Protein AF-A0A3L8PR09-F1 (afdb_monomer)

Foldseek 3Di:
DDDDDDDDDDDDDDDDDDDDDPPPPPPPPPDPCLPQDQDAPDDPDQPDDLVLLQVLWFPDLLQALCSPDAFLAAEEAEEEEDDPVLPPPDPPAADWDTDDPVSVVLLVVQVVLLLQLFRYHYHYDDSNDQRHQEYEIEGQDDFAWDTHDSDDVRNNDYIYGYDYPPPQPFDDDPPPPPDDDDDDPDDDDYCVAPVQSNLLSSQQNVSRRRRTAAQADPVGHSSVLCQAQQAASVHPHHHDDPDDRGHDNHGHNSSSSNNCRSHNGHPPQPDAEEEEAEDEQEADAADEDDHAHYAYEDEHAHYDGEWEEAQEAFDFIQGFYYQDPDADPVRRTPRNGYRRYTYHNNHHYAEYAAYAEAYEAHAYAEAHEYAHAHYQYEYEHQAYQYEAEPHDDAYEYEDAAACVQWAWADDEQFWIWIAGVDDRRGIYIYGNHQWYHYPVGIFGAKHFPWEAEEEEAFDKDKTARPIDGDPPADKFKAKDWDDKDDWDWDPRRDRIIITTHHADPAKIKTKMKMWMDSPRHTHMDIYIYIYGHDDFDWKDKDDWEAAEEEAQDKDKTFIDIDGPVRADKWKAKDWDDWDDWDWDQRRHRMIMTTHHADPAWTKIKMKMWIGSPPHIDMDIYIYIYGYDDADWKDKDDWEAAEEEAQAKDKTFIDIDGPVRFDKWKAKDWDDWDDFDWDQRGHRMIMTGGHADPAWIKTKMKMWMGSPPDIDMDMYIYTYGHDDDDDDDDDDDDDDDDDDDDDDDDDDDDDDYDDDDDDDDDDDD

Solvent-accessible surface area (backbone atoms only — not comparable to full-atom values): 44054 Å² total; per-residue (Å²): 134,90,83,89,86,86,83,89,90,88,82,91,79,90,82,91,86,89,81,91,74,88,77,78,78,73,81,75,74,76,68,76,85,74,84,70,70,52,62,80,85,66,70,97,64,79,91,71,56,72,66,58,49,40,68,43,30,39,78,46,90,32,29,19,88,57,45,88,55,64,73,37,42,65,43,78,46,30,29,27,58,49,40,90,84,40,70,74,73,65,89,86,73,72,76,66,56,63,77,49,71,72,55,50,52,52,50,52,53,52,53,48,54,48,25,52,50,14,23,46,44,80,40,86,50,65,52,75,48,99,68,48,46,34,38,40,44,37,33,83,51,82,69,43,43,41,64,29,30,58,47,84,82,49,62,79,54,70,33,47,40,36,38,19,50,73,82,48,56,62,74,81,76,89,75,68,91,77,66,84,91,78,89,78,95,65,101,72,74,40,73,93,77,52,54,29,57,36,37,25,50,52,51,25,39,46,40,30,38,60,23,38,47,51,53,56,58,100,90,46,49,89,56,52,94,58,57,13,44,76,35,23,54,56,43,86,44,75,62,97,68,90,79,88,89,82,52,44,71,63,85,20,63,52,46,37,55,48,44,20,52,54,21,11,67,36,81,55,76,38,60,81,52,65,44,78,50,75,53,44,44,77,51,82,71,74,49,76,47,65,39,57,39,58,68,25,31,44,33,23,67,79,19,69,53,33,32,32,46,37,42,30,53,52,28,58,14,19,55,46,31,28,82,46,88,53,54,47,100,87,67,47,68,56,47,62,48,57,62,32,31,30,34,29,78,76,25,56,54,38,28,38,34,32,20,53,21,50,24,35,44,33,40,42,76,47,56,18,49,38,36,30,43,23,28,50,15,35,39,28,46,70,12,27,52,19,39,41,33,23,58,45,75,62,9,32,40,49,44,88,55,46,62,91,50,48,47,63,45,57,71,44,64,56,33,33,40,44,28,50,77,72,80,69,43,41,49,26,42,35,28,47,51,42,28,46,34,29,67,76,48,72,51,53,50,64,43,77,54,55,69,66,44,83,46,44,31,66,37,78,46,75,50,46,35,71,53,54,63,81,78,76,65,75,67,48,32,41,56,42,80,78,44,59,78,90,71,75,64,42,55,31,68,39,62,60,22,35,36,63,38,66,84,39,96,50,75,45,59,30,31,37,36,39,37,41,26,68,82,66,47,53,29,39,51,78,38,45,38,40,35,34,40,63,81,85,57,67,42,46,69,61,90,53,78,67,46,78,44,50,38,65,35,82,46,75,53,66,65,55,71,53,47,81,82,67,54,68,75,46,35,41,54,44,79,78,44,56,83,88,66,71,71,43,49,35,67,38,58,50,30,33,37,56,42,62,86,46,94,50,79,41,61,31,33,33,36,39,38,39,27,48,83,85,47,67,39,73,52,68,36,44,39,38,35,29,40,74,84,84,57,66,40,49,70,61,91,54,80,66,46,72,47,52,40,72,34,81,47,74,54,63,63,56,69,54,46,82,81,67,52,69,74,46,36,42,54,44,80,77,40,56,80,89,65,73,72,45,46,41,66,41,59,47,32,34,35,60,37,60,85,46,101,49,73,42,59,31,30,36,36,38,37,40,25,43,85,86,45,67,41,72,52,72,36,43,39,38,35,35,54,80,87,89,86,88,84,88,90,84,85,83,89,83,86,89,88,83,88,86,83,91,86,89,88,87,80,92,78,91,86,88,90,84,89,84,88,84,89,80,90,82,84,135

Sequence (764 aa):
MSKTVKIFSKFTSSTFFFCLFFSTYALSSELEDNNTSTKHIYPANETYTEQIILDTLINTNNARWNYDAPLGTAVTINFSFATAESGYLNPILYEHREYKNYEKDAVRKVLQSISESADITFNEVNSTSSNVDMMFTIGIDEDLADAPPSNSTEASEIRYVKLDGESTLAYFNPERDVLPYQKITASNIDYKHDYATAKKTLLHVMGLALGLKHPFSSDGRPLGNFSTEYFTVLEFVTGAGPNKPFKATNLRKMDIIALQHLYGKSKLISNAGDTIYTFDDNYDFHQLLIDSNGNDTISLETAKRKNIIDLRPSAFSSIATNLSRDFDDDRRYLGRHYNNFIMHPDSEVENAIGGSNDDELIGNKLENELAGGKGNDKLRGFGGNDTLDGGQGTDTAVYDGVLANYIIVSEGETTFEVAAKSGSEGVDTLHNIEKVQFSDKTVHNPVIGAEDQDVISGATVTLDAKGTDGDDDNLVIVWLQIGGLEVELQNANTAIATFVAPDVSQEQELTFRVGVSDGLFLPAKTIKVTITPKPNTKPVLEDIADVSVIEKSSVSLTANASDADGDAITYSWAQTDGTSVSLSGADTKTVSFTSPDVATDTRLTFKVTASDGKDSVEKTVIVTVTPKPNTKPVLEDIANESVNENTSVSLTANANDADGDPITYSWTQTGGTNVSLSGTDTKTVSFTAPDVAADTTLTFKVSASDGKDSVEKVVTVTIKNIAPTAGNPDDKDNSDKSSGGGSMGWIFTLPLLALALGRRKRLH

Organism: NCBI:txid2338552

InterPro domains:
  IPR001343 RTX calcium-binding nonapeptide repeat [PF00353] (367-396)
  IPR007110 Immunoglobulin-like domain [PS50835] (629-718)
  IPR011049 Serralysin-like metalloprotease, C-terminal [G3DSA:2.150.10.10] (246-416)
  IPR011049 Serralysin-like metalloprotease, C-terminal [SSF51120] (264-455)
  IPR013783 Immunoglobulin-like fold [G3DSA:2.60.40.10] (440-533)
  IPR018511 Hemolysin-type calcium-binding conserved site [PS00330] (377-395)
  IPR020008 GlyGly-CTERM domain [TIGR03501] (740-762)
  IPR022409 PKD/Chitinase domain [SM00089] (445-534)
  IPR022409 PKD/Chitinase domain [SM00089] (544-628)
  IPR022409 PKD/Chitinase domain [SM00089] (634-722)
  IPR024079 Metallopeptidase, catalytic domain superfamily [G3DSA:3.40.390.10] (62-214)

Radius of gyration: 65.92 Å; Cα contacts (8 Å, |Δi|>4): 1702; chains: 1; bounding box: 125×68×213 Å

Secondary structure (DSSP, 8-state):
-----------------------------------------S-SS----HHHHHHHHBS-TT-STTTTSPTT--EEEEEEE--GGGS---TTSS--BPPPHHHHHHHHHHHHHHHHHBSEEEEE--TT-TT--EEEEEESS--EEPPPPSSTTGGGSPEEEEEETTTTSPPP-TTTTSS------S----TTT-HHHHHHHHHHHHHHHTTB--S-BTTB-TTGGG-STTT-TT-----SSS------SS--HHHHHHHHHHH-B-------S--EEE--TT----EEE---SS--EEE-TT--S--EEE-STT-EEB------S-B-TT--BS----S-EEE-TT----EEE--SS--EEE--SS--EEEEEEES-EEE--SSS-EEEEEEES-EEE-SS-GGGEEEEE-SSSEEEEEESSSS--EEEEES-SEEE-SS-EEEPPB-----EEEETT-EEEEE---B-SS----EEEEEEEESS----BTTTSSEEEEEPPP-SS-EEEEEEEEEESSS---EEEEEEEEEPPPP---EE-----EEEETT-EEEEE--EE-SS----EEEEEEEESS----BSTTSSEEEEEPPP-SS-EEEEEEEEEE-SS-EEEEEEEEEEEPPPP---EE-----EEEETT-EEEEE--EE-SS-PPPEEEEEEEESS----B-TTSSEEEEEPPP-SS-EEEEEEEEEE-SS-EEEEEEEEEEEP-PPP---------------------------------------

Mean predicted aligned error: 18.12 Å

pLDDT: mean 79.77, std 21.1, range [25.02, 98.69]

Nearest PDB structures (foldseek):
  1ya5-assembly1_B  TM=6.022E-01  e=3.608E-08  Homo sapiens
  3b43-assembly1_A  TM=3.568E-01  e=8.478E-12  Oryctolagus cuniculus
  2rjm-assembly1_A  TM=2.528E-01  e=2.797E-11  Oryctolagus cuniculus
  2rik-assembly1_A  TM=2.481E-01  e=1.101E-10  Oryctolagus cuniculus
  3v6b-assembly1_R-2  TM=3.929E-01  e=5.294E-04  Homo sapiens

Structure (mmCIF, N/CA/C/O backbone):
data_AF-A0A3L8PR09-F1
#
_entry.id   AF-A0A3L8PR09-F1
#
loop_
_atom_site.group_PDB
_atom_site.id
_atom_site.type_symbol
_atom_site.label_atom_id
_atom_site.label_alt_id
_atom_site.label_comp_id
_atom_site.label_asym_id
_atom_site.label_entity_id
_atom_site.label_seq_id
_atom_site.pdbx_PDB_ins_code
_atom_site.Cartn_x
_atom_site.Cartn_y
_atom_site.Cartn_z
_atom_site.occupancy
_atom_site.B_iso_or_equiv
_atom_site.auth_seq_id
_atom_site.auth_comp_id
_atom_site.auth_asym_id
_atom_site.auth_atom_id
_atom_site.pdbx_PDB_model_num
ATOM 1 N N . MET A 1 1 ? -53.352 -3.687 -29.907 1.00 34.28 1 MET A N 1
ATOM 2 C CA . MET A 1 1 ? -54.009 -4.718 -29.065 1.00 34.28 1 MET A CA 1
ATOM 3 C C . MET A 1 1 ? -53.256 -4.709 -27.732 1.00 34.28 1 MET A C 1
ATOM 5 O O . MET A 1 1 ? -52.048 -4.836 -27.786 1.00 34.28 1 MET A O 1
ATOM 9 N N . SER A 1 2 ? -53.815 -4.166 -26.636 1.00 32.41 2 SER A N 1
ATOM 10 C CA . SER A 1 2 ? -54.681 -4.848 -25.634 1.00 32.41 2 SER A CA 1
ATOM 11 C C . SER A 1 2 ? -53.886 -5.911 -24.846 1.00 32.41 2 SER A C 1
ATOM 13 O O . SER A 1 2 ? -53.351 -6.797 -25.498 1.00 32.41 2 SER A O 1
ATOM 15 N N . LYS A 1 3 ? -53.729 -5.922 -23.506 1.00 31.44 3 LYS A N 1
ATOM 16 C CA . LYS A 1 3 ? -54.369 -5.264 -22.321 1.00 31.44 3 LYS A CA 1
ATOM 17 C C . LYS A 1 3 ? -53.238 -4.933 -21.303 1.00 31.44 3 LYS A C 1
ATOM 19 O O . LYS A 1 3 ? -52.212 -5.589 -21.377 1.00 31.44 3 LYS A O 1
ATOM 24 N N . THR A 1 4 ? -53.227 -3.957 -20.386 1.00 38.19 4 THR A N 1
ATOM 25 C CA . THR A 1 4 ? -54.195 -3.411 -19.401 1.00 38.19 4 THR A CA 1
ATOM 26 C C . THR A 1 4 ? -54.565 -4.337 -18.227 1.00 38.19 4 THR A C 1
ATOM 28 O O . THR A 1 4 ? -55.517 -5.102 -18.336 1.00 38.19 4 THR A O 1
ATOM 31 N N . VAL A 1 5 ? -53.916 -4.136 -17.068 1.00 30.23 5 VAL A N 1
ATOM 32 C CA . VAL A 1 5 ? -54.490 -4.267 -15.704 1.00 30.23 5 VAL A CA 1
ATOM 33 C C . VAL A 1 5 ? -53.986 -3.073 -14.865 1.00 30.23 5 VAL A C 1
ATOM 35 O O . VAL A 1 5 ? -52.995 -2.441 -15.227 1.00 30.23 5 VAL A O 1
ATOM 38 N N . LYS A 1 6 ? -54.736 -2.669 -13.833 1.00 33.16 6 LYS A N 1
ATOM 39 C CA . LYS A 1 6 ? -54.672 -1.362 -13.149 1.00 33.16 6 LYS A CA 1
ATOM 40 C C . LYS A 1 6 ? -55.235 -1.515 -11.720 1.00 33.16 6 LYS A C 1
ATOM 42 O O . LYS A 1 6 ? -56.087 -2.383 -11.565 1.00 33.16 6 LYS A O 1
ATOM 47 N N . ILE A 1 7 ? -54.888 -0.595 -10.794 1.00 31.75 7 ILE A N 1
ATOM 48 C CA . ILE A 1 7 ? -55.670 -0.080 -9.618 1.00 31.75 7 ILE A CA 1
ATOM 49 C C . ILE A 1 7 ? -54.988 -0.192 -8.221 1.00 31.75 7 ILE A C 1
ATOM 51 O O . ILE A 1 7 ? -54.805 -1.289 -7.722 1.00 31.75 7 ILE A O 1
ATOM 55 N N . PHE A 1 8 ? -54.690 0.991 -7.632 1.00 28.48 8 PHE A N 1
ATOM 56 C CA . PHE A 1 8 ? -54.888 1.522 -6.245 1.00 28.48 8 PHE A CA 1
ATOM 57 C C . PHE A 1 8 ? -54.831 0.595 -4.993 1.00 28.48 8 PHE A C 1
ATOM 59 O O . PHE A 1 8 ? -55.288 -0.535 -5.041 1.00 28.48 8 PHE A O 1
ATOM 66 N N . SER A 1 9 ? -54.392 1.059 -3.803 1.00 25.23 9 SER A N 1
ATOM 67 C CA . SER A 1 9 ? -54.895 2.263 -3.087 1.00 25.23 9 SER A CA 1
ATOM 68 C C . SER A 1 9 ? -53.952 2.948 -2.058 1.00 25.23 9 SER A C 1
ATOM 70 O O . SER A 1 9 ? -52.895 2.443 -1.705 1.00 25.23 9 SER A O 1
ATOM 72 N N . LYS A 1 10 ? -54.359 4.157 -1.617 1.00 29.36 10 LYS A N 1
ATOM 73 C CA . LYS A 1 10 ? -53.705 5.081 -0.651 1.00 29.36 10 LYS A CA 1
ATOM 74 C C . LYS A 1 10 ? -54.213 4.895 0.799 1.00 29.36 10 LYS A C 1
ATOM 76 O O . LYS A 1 10 ? -55.331 4.415 0.943 1.00 29.36 10 LYS A O 1
ATOM 81 N N . PHE A 1 11 ? -53.490 5.433 1.804 1.00 26.30 11 PHE A N 1
ATOM 82 C CA . PHE A 1 11 ? -53.854 6.564 2.727 1.00 26.30 11 PHE A CA 1
ATOM 83 C C . PHE A 1 11 ? -52.954 6.544 4.012 1.00 26.30 11 PHE A C 1
ATOM 85 O O . PHE A 1 11 ? -52.878 5.508 4.653 1.00 26.30 11 PHE A O 1
ATOM 92 N N . THR A 1 12 ? -52.078 7.549 4.260 1.00 28.00 12 THR A N 1
ATOM 93 C CA . THR A 1 12 ? -52.113 8.620 5.329 1.00 28.00 12 THR A CA 1
ATOM 94 C C . THR A 1 12 ? -52.068 8.145 6.806 1.00 28.00 12 THR A C 1
ATOM 96 O O . THR A 1 12 ? -52.727 7.163 7.108 1.00 28.00 12 THR A O 1
ATOM 99 N N . SER A 1 13 ? -51.411 8.766 7.808 1.00 25.78 13 SER A N 1
ATOM 100 C CA . SER A 1 13 ? -50.962 10.162 8.091 1.00 25.78 13 SER A CA 1
ATOM 101 C C . SER A 1 13 ? -49.710 10.164 9.020 1.00 25.78 13 SER A C 1
ATOM 103 O O . SER A 1 13 ? -49.541 9.211 9.766 1.00 25.78 13 SER A O 1
ATOM 105 N N . SER A 1 14 ? -48.753 11.112 8.937 1.00 26.48 14 SER A N 1
ATOM 106 C CA . SER A 1 14 ? -48.578 12.329 9.797 1.00 26.48 14 SER A CA 1
ATOM 107 C C . SER A 1 14 ? -48.584 12.066 11.333 1.00 26.48 14 SER A C 1
ATOM 109 O O . SER A 1 14 ? -49.523 11.445 11.810 1.00 26.48 14 SER A O 1
ATOM 111 N N . THR A 1 15 ? -47.674 12.560 12.203 1.00 29.20 15 THR A N 1
ATOM 112 C CA . THR A 1 15 ? -47.012 13.894 12.247 1.00 29.20 15 THR A CA 1
ATOM 113 C C . THR A 1 15 ? -45.824 13.952 13.259 1.00 29.20 15 THR A C 1
ATOM 115 O O . THR A 1 15 ? -45.972 13.430 14.354 1.00 29.20 15 THR A O 1
ATOM 118 N N . PHE A 1 16 ? -44.731 14.675 12.934 1.00 25.91 16 PHE A N 1
ATOM 119 C CA . PHE A 1 16 ? -43.727 15.355 13.814 1.00 25.91 16 PHE A CA 1
ATOM 120 C C . PHE A 1 16 ? -42.958 14.621 14.953 1.00 25.91 16 PHE A C 1
ATOM 122 O O . PHE A 1 16 ? -43.516 14.356 16.011 1.00 25.91 16 PHE A O 1
ATOM 129 N N . PHE A 1 17 ? -41.614 14.640 14.871 1.00 26.28 17 PHE A N 1
ATOM 130 C CA . PHE A 1 17 ? -40.805 15.582 15.679 1.00 26.28 17 PHE A CA 1
ATOM 131 C C . PHE A 1 17 ? -39.485 15.964 14.972 1.00 26.28 17 PHE A C 1
ATOM 133 O O . PHE A 1 17 ? -39.091 15.331 13.996 1.00 26.28 17 PHE A O 1
ATOM 140 N N . PHE A 1 18 ? -38.859 17.058 15.413 1.00 25.02 18 PHE A N 1
ATOM 141 C CA . PHE A 1 18 ? -37.796 17.794 14.712 1.00 25.02 18 PHE A CA 1
ATOM 142 C C . PHE A 1 18 ? -36.404 17.464 15.285 1.00 25.02 18 PHE A C 1
ATOM 144 O O . PHE A 1 18 ? -36.235 17.532 16.499 1.00 25.02 18 PHE A O 1
ATOM 151 N N . CYS A 1 19 ? -35.400 17.222 14.436 1.00 27.52 19 CYS A N 1
ATOM 152 C CA . CYS A 1 19 ? -33.981 17.364 14.793 1.00 27.52 19 CYS A CA 1
ATOM 153 C C . CYS A 1 19 ? -33.182 17.845 13.573 1.00 27.52 19 CYS A C 1
ATOM 155 O O . CYS A 1 19 ? -33.421 17.394 12.453 1.00 27.52 19 CYS A O 1
ATOM 157 N N . LEU A 1 20 ? -32.280 18.808 13.779 1.00 28.48 20 LEU A N 1
ATOM 158 C CA . LEU A 1 20 ? -31.546 19.471 12.701 1.00 28.48 20 LEU A CA 1
ATOM 159 C C . LEU A 1 20 ? -30.432 18.572 12.153 1.00 28.48 20 LEU A C 1
ATOM 161 O O . LEU A 1 20 ? -29.545 18.178 12.903 1.00 28.48 20 LEU A O 1
ATOM 165 N N . PHE A 1 21 ? -30.392 18.406 10.832 1.00 27.28 21 PHE A N 1
ATOM 166 C CA . PHE A 1 21 ? -29.145 18.173 10.106 1.00 27.28 21 PHE A CA 1
ATOM 167 C C . PHE A 1 21 ? -28.883 19.362 9.183 1.00 27.28 21 PHE A C 1
ATOM 169 O O . PHE A 1 21 ? -29.687 19.674 8.304 1.00 27.28 21 PHE A O 1
ATOM 176 N N . PHE A 1 22 ? -27.745 20.029 9.381 1.00 26.23 22 PHE A N 1
ATOM 177 C CA . PHE A 1 22 ? -27.199 20.953 8.393 1.00 26.23 22 PHE A CA 1
ATOM 178 C C . PHE A 1 22 ? -26.666 20.127 7.218 1.00 26.23 22 PHE A C 1
ATOM 180 O O . PHE A 1 22 ? -25.533 19.655 7.256 1.00 26.23 22 PHE A O 1
ATOM 187 N N . SER A 1 23 ? -27.459 19.963 6.157 1.00 28.91 23 SER A N 1
ATOM 188 C CA . SER A 1 23 ? -26.914 19.525 4.873 1.00 28.91 23 SER A CA 1
ATOM 189 C C . SER A 1 23 ? -26.156 20.697 4.252 1.00 28.91 23 SER A C 1
ATOM 191 O O . SER A 1 23 ? -26.749 21.554 3.586 1.00 28.91 23 SER A O 1
ATOM 193 N N . THR A 1 24 ? -24.843 20.752 4.458 1.00 30.31 24 THR A N 1
ATOM 194 C CA . THR A 1 24 ? -23.972 21.517 3.567 1.00 30.31 24 THR A CA 1
ATOM 195 C C . THR A 1 24 ? -24.058 20.875 2.188 1.00 30.31 24 THR A C 1
ATOM 197 O O . THR A 1 24 ? -23.381 19.885 1.918 1.00 30.31 24 THR A O 1
ATOM 200 N N . TYR A 1 25 ? -24.898 21.435 1.315 1.00 26.55 25 TYR A N 1
ATOM 201 C CA . TYR A 1 25 ? -24.784 21.207 -0.120 1.00 26.55 25 TYR A CA 1
ATOM 202 C C . TYR A 1 25 ? -23.449 21.801 -0.567 1.00 26.55 25 TYR A C 1
ATOM 204 O O . TYR A 1 25 ? -23.364 22.963 -0.968 1.00 26.55 25 TYR A O 1
ATOM 212 N N . ALA A 1 26 ? -22.394 20.994 -0.472 1.00 28.97 26 ALA A N 1
ATOM 213 C CA . ALA A 1 26 ? -21.232 21.180 -1.307 1.00 28.97 26 ALA A CA 1
ATOM 214 C C . ALA A 1 26 ? -21.726 21.020 -2.746 1.00 28.97 26 ALA A C 1
ATOM 216 O O . ALA A 1 26 ? -22.048 19.919 -3.191 1.00 28.97 26 ALA A O 1
ATOM 217 N N . LEU A 1 27 ? -21.824 22.141 -3.460 1.00 29.14 27 LEU A N 1
ATOM 218 C CA . LEU A 1 27 ? -21.799 22.134 -4.913 1.00 29.14 27 LEU A CA 1
ATOM 219 C C . LEU A 1 27 ? -20.415 21.623 -5.316 1.00 29.14 27 LEU A C 1
ATOM 221 O O . LEU A 1 27 ? -19.505 22.407 -5.577 1.00 29.14 27 LEU A O 1
ATOM 225 N N . SER A 1 28 ? -20.268 20.297 -5.332 1.00 32.53 28 SER A N 1
ATOM 226 C CA . SER A 1 28 ? -19.287 19.656 -6.187 1.00 32.53 28 SER A CA 1
ATOM 227 C C . SER A 1 28 ? -19.684 20.024 -7.608 1.00 32.53 28 SER A C 1
ATOM 229 O O . SER A 1 28 ? -20.616 19.461 -8.182 1.00 32.53 28 SER A O 1
ATOM 231 N N . SER A 1 29 ? -19.026 21.041 -8.154 1.00 33.09 29 SER A N 1
ATOM 232 C CA . SER A 1 29 ? -18.864 21.104 -9.592 1.00 33.09 29 SER A CA 1
ATOM 233 C C . SER A 1 29 ? -17.944 19.946 -9.954 1.00 33.09 29 SER A C 1
ATOM 235 O O . SER A 1 29 ? -16.722 20.110 -9.939 1.00 33.09 29 SER A O 1
ATOM 237 N N . GLU A 1 30 ? -18.533 18.787 -10.248 1.00 38.16 30 GLU A N 1
ATOM 238 C CA . GLU A 1 30 ? -17.885 17.807 -11.111 1.00 38.16 30 GLU A CA 1
ATOM 239 C C . GLU A 1 30 ? -17.542 18.554 -12.401 1.00 38.16 30 GLU A C 1
ATOM 241 O O . GLU A 1 30 ? -18.402 18.859 -13.230 1.00 38.16 30 GLU A O 1
ATOM 246 N N . LEU A 1 31 ? -16.277 18.961 -12.504 1.00 33.03 31 LEU A N 1
ATOM 247 C CA . LEU A 1 31 ? -15.694 19.324 -13.779 1.00 33.03 31 LEU A CA 1
ATOM 248 C C . LEU A 1 31 ? -15.772 18.066 -14.633 1.00 33.03 31 LEU A C 1
ATOM 250 O O . LEU A 1 31 ? -15.346 17.003 -14.184 1.00 33.03 31 LEU A O 1
ATOM 254 N N . GLU A 1 32 ? -16.345 18.201 -15.829 1.00 35.09 32 GLU A N 1
ATOM 255 C CA . GLU A 1 32 ? -16.436 17.108 -16.792 1.00 35.09 32 GLU A CA 1
ATOM 256 C C . GLU A 1 32 ? -15.073 16.421 -16.935 1.00 35.09 32 GLU A C 1
ATOM 258 O O . GLU A 1 32 ? -14.035 17.089 -16.965 1.00 35.09 32 GLU A O 1
ATOM 263 N N . ASP A 1 33 ? -15.113 15.089 -16.996 1.00 40.31 33 ASP A N 1
ATOM 264 C CA . ASP A 1 33 ? -13.960 14.195 -17.078 1.00 40.31 33 ASP A CA 1
ATOM 265 C C . ASP A 1 33 ? -13.036 14.590 -18.243 1.00 40.31 33 ASP A C 1
ATOM 267 O O . ASP A 1 33 ? -13.217 14.210 -19.406 1.00 40.31 33 ASP A O 1
ATOM 271 N N . ASN A 1 34 ? -12.038 15.412 -17.915 1.00 40.59 34 ASN A N 1
ATOM 272 C CA . ASN A 1 34 ? -10.958 15.799 -18.804 1.00 40.59 34 ASN A CA 1
ATOM 273 C C . ASN A 1 34 ? -10.047 14.588 -18.965 1.00 40.59 34 ASN A C 1
ATOM 275 O O . ASN A 1 34 ? -8.999 14.550 -18.336 1.00 40.59 34 ASN A O 1
ATOM 279 N N . ASN A 1 35 ? -10.455 13.620 -19.788 1.00 46.06 35 ASN A N 1
ATOM 280 C CA . ASN A 1 35 ? -9.783 12.336 -19.973 1.00 46.06 35 ASN A CA 1
ATOM 281 C C . ASN A 1 35 ? -8.253 12.494 -20.147 1.00 46.06 35 ASN A C 1
ATOM 283 O O . ASN A 1 35 ? -7.736 12.772 -21.238 1.00 46.06 35 ASN A O 1
ATOM 287 N N . THR A 1 36 ? -7.550 12.320 -19.026 1.00 44.91 36 THR A N 1
ATOM 288 C CA . THR A 1 36 ? -6.105 12.492 -18.825 1.00 44.91 36 THR A CA 1
ATOM 289 C C . THR A 1 36 ? -5.346 11.178 -18.939 1.00 44.91 36 THR A C 1
ATOM 291 O O . THR A 1 36 ? -4.132 11.185 -18.725 1.00 44.91 36 THR A O 1
ATOM 294 N N . SER A 1 37 ? -6.023 10.071 -19.284 1.00 47.19 37 SER A N 1
ATOM 295 C CA . SER A 1 37 ? -5.420 8.738 -19.306 1.00 47.19 37 SER A CA 1
ATOM 296 C C . SER A 1 37 ? -4.153 8.738 -20.162 1.00 47.19 37 SER A C 1
ATOM 298 O O . SER A 1 37 ? -4.205 9.042 -21.364 1.00 47.19 37 SER A O 1
ATOM 300 N N . THR A 1 38 ? -3.019 8.373 -19.563 1.00 50.34 38 THR A N 1
ATOM 301 C CA . THR A 1 38 ? -1.867 7.909 -20.332 1.00 50.34 38 THR A CA 1
ATOM 302 C C . THR A 1 38 ? -2.303 6.637 -21.038 1.00 50.34 38 THR A C 1
ATOM 304 O O . THR A 1 38 ? -2.651 5.619 -20.443 1.00 50.34 38 THR A O 1
ATOM 307 N N . LYS A 1 39 ? -2.374 6.735 -22.360 1.00 51.84 39 LYS A N 1
ATOM 308 C CA . LYS A 1 39 ? -2.676 5.607 -23.225 1.00 51.84 39 LYS A CA 1
ATOM 309 C C . LYS A 1 39 ? -1.348 5.138 -23.781 1.00 51.84 39 LYS A C 1
ATOM 311 O O . LYS A 1 39 ? -0.810 5.819 -24.643 1.00 51.84 39 LYS A O 1
ATOM 316 N N . HIS A 1 40 ? -0.833 4.007 -23.318 1.00 59.22 40 HIS A N 1
ATOM 317 C CA . HIS A 1 40 ? 0.333 3.391 -23.943 1.00 59.22 40 HIS A CA 1
ATOM 318 C C . HIS A 1 40 ? -0.001 3.091 -25.416 1.00 59.22 40 HIS A C 1
ATOM 320 O O . HIS A 1 40 ? -0.969 2.382 -25.709 1.00 59.22 40 HIS A O 1
ATOM 326 N N . ILE A 1 41 ? 0.744 3.685 -26.356 1.00 54.44 41 ILE A N 1
ATOM 327 C CA . ILE A 1 41 ? 0.558 3.462 -27.798 1.00 54.44 41 ILE A CA 1
ATOM 328 C C . ILE A 1 41 ? 1.765 2.687 -28.321 1.00 54.44 41 ILE A C 1
ATOM 330 O O . ILE A 1 41 ? 2.626 3.235 -29.009 1.00 54.44 41 ILE A O 1
ATOM 334 N N . TYR A 1 42 ? 1.770 1.389 -28.028 1.00 59.91 42 TYR A N 1
ATOM 335 C CA . TYR A 1 42 ? 2.502 0.379 -28.788 1.00 59.91 42 TYR A CA 1
ATOM 336 C C . TYR A 1 42 ? 1.574 -0.777 -29.154 1.00 59.91 42 TYR A C 1
ATOM 338 O O . TYR A 1 42 ? 0.570 -1.012 -28.474 1.00 59.91 42 TYR A O 1
ATOM 346 N N . PRO A 1 43 ? 1.859 -1.504 -30.248 1.00 51.31 43 PRO A N 1
ATOM 347 C CA . PRO A 1 43 ? 1.215 -2.783 -30.472 1.00 51.31 43 PRO A CA 1
ATOM 348 C C . PRO A 1 43 ? 1.665 -3.735 -29.361 1.00 51.31 43 PRO A C 1
ATOM 350 O O . PRO A 1 43 ? 2.859 -3.930 -29.166 1.00 51.31 43 PRO A O 1
ATOM 353 N N . ALA A 1 44 ? 0.703 -4.349 -28.669 1.00 45.66 44 ALA A N 1
ATOM 354 C CA . ALA A 1 44 ? 0.944 -5.229 -27.518 1.00 45.66 44 ALA A CA 1
ATOM 355 C C . ALA A 1 44 ? 1.883 -6.421 -27.803 1.00 45.66 44 ALA A C 1
ATOM 357 O O . ALA A 1 44 ? 2.350 -7.065 -26.875 1.00 45.66 44 ALA A O 1
ATOM 358 N N . ASN A 1 45 ? 2.164 -6.702 -29.080 1.00 58.69 45 ASN A N 1
ATOM 359 C CA . ASN A 1 45 ? 3.250 -7.566 -29.516 1.00 58.69 45 ASN A CA 1
ATOM 360 C C . ASN A 1 45 ? 4.036 -6.864 -30.632 1.00 58.69 45 ASN A C 1
ATOM 362 O O . ASN A 1 45 ? 3.479 -6.538 -31.685 1.00 58.69 45 ASN A O 1
ATOM 366 N N . GLU A 1 46 ? 5.340 -6.685 -30.437 1.00 67.62 46 GLU A N 1
ATOM 367 C CA . GLU A 1 46 ? 6.267 -6.390 -31.527 1.00 67.62 46 GLU A CA 1
ATOM 368 C C . GLU A 1 46 ? 6.433 -7.649 -32.389 1.00 67.62 46 GLU A C 1
ATOM 370 O O . GLU A 1 46 ? 7.082 -8.612 -31.996 1.00 67.62 46 GLU A O 1
ATOM 375 N N . THR A 1 47 ? 5.818 -7.682 -33.572 1.00 70.62 47 THR A N 1
ATOM 376 C CA . THR A 1 47 ? 5.788 -8.893 -34.416 1.00 70.62 47 THR A CA 1
ATOM 377 C C . THR A 1 47 ? 6.983 -9.005 -35.372 1.00 70.62 47 THR A C 1
ATOM 379 O O . THR A 1 47 ? 6.864 -9.638 -36.423 1.00 70.62 47 THR A O 1
ATOM 382 N N . TYR A 1 48 ? 8.104 -8.348 -35.068 1.00 79.56 48 TYR A N 1
ATOM 383 C CA . TYR A 1 48 ? 9.321 -8.359 -35.881 1.00 79.56 48 TYR A CA 1
ATOM 384 C C . TYR A 1 48 ? 10.448 -9.099 -35.154 1.00 79.56 48 TYR A C 1
ATOM 386 O O . TYR A 1 48 ? 10.573 -9.027 -33.937 1.00 79.56 48 TYR A O 1
ATOM 394 N N . THR A 1 49 ? 11.274 -9.828 -35.903 1.00 85.81 49 THR A N 1
ATOM 395 C CA . THR A 1 49 ? 12.468 -10.494 -35.366 1.00 85.81 49 THR A CA 1
ATOM 396 C C . THR A 1 49 ? 13.691 -9.597 -35.514 1.00 85.81 49 THR A C 1
ATOM 398 O O . THR A 1 49 ? 13.742 -8.762 -36.417 1.00 85.81 49 THR A O 1
ATOM 401 N N . GLU A 1 50 ? 14.715 -9.821 -34.687 1.00 88.44 50 GLU A N 1
ATOM 402 C CA . GLU A 1 50 ? 16.019 -9.153 -34.812 1.00 88.44 50 GLU A CA 1
ATOM 403 C C . GLU A 1 50 ? 16.571 -9.243 -36.246 1.00 88.44 50 GLU A C 1
ATOM 405 O O . GLU A 1 50 ? 16.969 -8.236 -36.822 1.00 88.44 50 GLU A O 1
ATOM 410 N N . GLN A 1 51 ? 16.473 -10.417 -36.883 1.00 90.75 51 GLN A N 1
ATOM 411 C CA . GLN A 1 51 ? 16.913 -10.620 -38.267 1.00 90.75 51 GLN A CA 1
ATOM 412 C C . GLN A 1 51 ? 16.242 -9.662 -39.267 1.00 90.75 51 GLN A C 1
ATOM 414 O O . GLN A 1 51 ? 16.914 -9.165 -40.166 1.00 90.75 51 GLN A O 1
ATOM 419 N N . ILE A 1 52 ? 14.949 -9.348 -39.102 1.00 90.69 52 ILE A N 1
ATOM 420 C CA . ILE A 1 52 ? 14.254 -8.392 -39.982 1.00 90.69 52 ILE A CA 1
ATOM 421 C C . ILE A 1 52 ? 14.830 -6.982 -39.807 1.00 90.69 52 ILE A C 1
ATOM 423 O O . ILE A 1 52 ? 14.926 -6.248 -40.789 1.00 90.69 52 ILE A O 1
ATOM 427 N N . ILE A 1 53 ? 15.250 -6.605 -38.594 1.00 92.19 53 ILE A N 1
ATOM 428 C CA . ILE A 1 53 ? 15.937 -5.330 -38.342 1.00 92.19 53 ILE A CA 1
ATOM 429 C C . ILE A 1 53 ? 17.258 -5.298 -39.113 1.00 92.19 53 ILE A C 1
ATOM 431 O O . ILE A 1 53 ? 17.504 -4.348 -39.853 1.00 92.19 53 ILE A O 1
ATOM 435 N N . LEU A 1 54 ? 18.072 -6.349 -38.985 1.00 94.75 54 LEU A N 1
ATOM 436 C CA . LEU A 1 54 ? 19.378 -6.451 -39.641 1.00 94.75 54 LEU A CA 1
ATOM 437 C C . LEU A 1 54 ? 19.240 -6.410 -41.171 1.00 94.75 54 LEU A C 1
ATOM 439 O O . LEU A 1 54 ? 19.869 -5.575 -41.816 1.00 94.75 54 LEU A O 1
ATOM 443 N N . ASP A 1 55 ? 18.348 -7.216 -41.751 1.00 91.94 55 ASP A N 1
ATOM 444 C CA . ASP A 1 55 ? 18.096 -7.244 -43.200 1.00 91.94 55 ASP A CA 1
ATOM 445 C C . ASP A 1 55 ? 17.573 -5.890 -43.731 1.00 91.94 55 ASP A C 1
ATOM 447 O O . ASP A 1 55 ? 17.849 -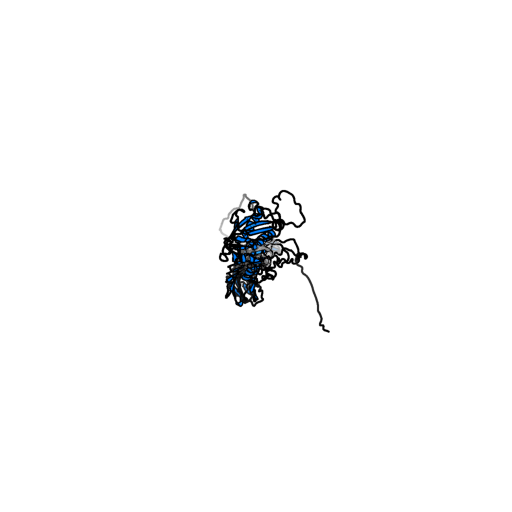5.498 -44.874 1.00 91.94 55 ASP A O 1
ATOM 451 N N . THR A 1 56 ? 16.824 -5.153 -42.902 1.00 92.62 56 THR A N 1
ATOM 452 C CA . THR A 1 56 ? 16.206 -3.864 -43.258 1.00 92.62 56 THR A CA 1
ATOM 453 C C . THR A 1 56 ? 17.142 -2.673 -43.072 1.00 92.62 56 THR A C 1
ATOM 455 O O . THR A 1 56 ? 17.081 -1.748 -43.878 1.00 92.62 56 THR A O 1
ATOM 458 N N . LEU A 1 57 ? 18.018 -2.682 -42.063 1.00 95.19 57 LEU A N 1
ATOM 459 C CA . LEU A 1 57 ? 18.899 -1.556 -41.738 1.00 95.19 57 LEU A CA 1
ATOM 460 C C . LEU A 1 57 ? 20.354 -1.748 -42.167 1.00 95.19 57 LEU A C 1
ATOM 462 O O . LEU A 1 57 ? 21.046 -0.751 -42.298 1.00 95.19 57 LEU A O 1
ATOM 466 N N . ILE A 1 58 ? 20.832 -2.960 -42.454 1.00 94.50 58 ILE A N 1
ATOM 467 C CA . ILE A 1 58 ? 22.209 -3.194 -42.923 1.00 94.50 58 ILE A CA 1
ATOM 468 C C . ILE A 1 58 ? 22.183 -3.482 -44.428 1.00 94.50 58 ILE A C 1
ATOM 470 O O . ILE A 1 58 ? 21.396 -4.296 -44.910 1.00 94.50 58 ILE A O 1
ATOM 474 N N . ASN A 1 59 ? 23.015 -2.795 -45.219 1.00 83.44 59 ASN A N 1
ATOM 475 C CA . ASN A 1 59 ? 23.067 -3.023 -46.672 1.00 83.44 59 ASN A CA 1
ATOM 476 C C . ASN A 1 59 ? 23.835 -4.303 -47.016 1.00 83.44 59 ASN A C 1
ATOM 478 O O . ASN A 1 59 ? 23.311 -5.216 -47.647 1.00 83.44 59 ASN A O 1
ATOM 482 N N . THR A 1 60 ? 25.075 -4.380 -46.542 1.00 87.69 60 THR A N 1
ATOM 483 C CA . THR A 1 60 ? 25.871 -5.605 -46.520 1.00 87.69 60 THR A CA 1
ATOM 484 C C . THR A 1 60 ? 26.655 -5.608 -45.222 1.00 87.69 60 THR A C 1
ATOM 486 O O . THR A 1 60 ? 27.077 -4.544 -44.773 1.00 87.69 60 THR A O 1
ATOM 489 N N . ASN A 1 61 ? 26.918 -6.784 -44.656 1.00 88.69 61 ASN A N 1
ATOM 490 C CA . ASN A 1 61 ? 27.712 -6.889 -43.431 1.00 88.69 61 ASN A CA 1
ATOM 491 C C . ASN A 1 61 ? 29.081 -6.207 -43.577 1.00 88.69 61 ASN A C 1
ATOM 493 O O . ASN A 1 61 ? 29.596 -5.666 -42.606 1.00 88.69 61 ASN A O 1
ATOM 497 N N . ASN A 1 62 ? 29.653 -6.190 -44.787 1.00 90.31 62 ASN A N 1
ATOM 498 C CA . ASN A 1 62 ? 30.953 -5.588 -45.078 1.00 90.31 62 ASN A CA 1
ATOM 499 C C . ASN A 1 62 ? 30.951 -4.058 -45.142 1.00 90.31 62 ASN A C 1
ATOM 501 O O . ASN A 1 62 ? 32.026 -3.490 -45.047 1.00 90.31 62 ASN A O 1
ATOM 505 N N . ALA A 1 63 ? 29.808 -3.382 -45.285 1.00 91.75 63 ALA A N 1
ATOM 506 C CA . ALA A 1 63 ? 29.753 -1.919 -45.311 1.00 91.75 63 ALA A CA 1
ATOM 507 C C . ALA A 1 63 ? 29.905 -1.351 -43.887 1.00 91.75 63 ALA A C 1
ATOM 509 O O . ALA A 1 63 ? 28.933 -0.909 -43.283 1.00 91.75 63 ALA A O 1
ATOM 510 N N . ARG A 1 64 ? 31.120 -1.418 -43.331 1.00 94.75 64 ARG A N 1
ATOM 511 C CA . ARG A 1 64 ? 31.455 -1.003 -41.962 1.00 94.75 64 ARG A CA 1
ATOM 512 C C . ARG A 1 64 ? 32.947 -0.690 -41.838 1.00 94.75 64 ARG A C 1
ATOM 514 O O . ARG A 1 64 ? 33.770 -1.262 -42.546 1.00 94.75 64 ARG A O 1
ATOM 521 N N . TRP A 1 65 ? 33.314 0.163 -40.886 1.00 94.50 65 TRP A N 1
ATOM 522 C CA . TRP A 1 65 ? 34.686 0.678 -40.746 1.00 94.50 65 TRP A CA 1
ATOM 523 C C . TRP A 1 65 ? 35.775 -0.388 -40.527 1.00 94.50 65 TRP A C 1
ATOM 525 O O . TRP A 1 65 ? 36.921 -0.173 -40.906 1.00 94.50 65 TRP A O 1
ATOM 535 N N . ASN A 1 66 ? 35.421 -1.554 -39.984 1.00 93.75 66 ASN A N 1
ATOM 536 C CA . ASN A 1 66 ? 36.299 -2.714 -39.804 1.00 93.75 66 ASN A CA 1
ATOM 537 C C . ASN A 1 66 ? 35.828 -3.925 -40.637 1.00 93.75 66 ASN A C 1
ATOM 539 O O . ASN A 1 66 ? 35.672 -5.031 -40.114 1.00 93.75 66 ASN A O 1
ATOM 543 N N . TYR A 1 67 ? 35.552 -3.706 -41.931 1.00 93.44 67 TYR A N 1
ATOM 544 C CA . TYR A 1 67 ? 34.978 -4.686 -42.870 1.00 93.44 67 TYR A CA 1
ATOM 545 C C . TYR A 1 67 ? 35.687 -6.061 -42.905 1.00 93.44 67 TYR A C 1
ATOM 547 O O . TYR A 1 67 ? 35.054 -7.063 -43.246 1.00 93.44 67 TYR A O 1
ATOM 555 N N . ASP A 1 68 ? 36.968 -6.125 -42.530 1.00 91.94 68 ASP A N 1
ATOM 556 C CA . ASP A 1 68 ? 37.831 -7.312 -42.500 1.00 91.94 68 ASP A CA 1
ATOM 557 C C . ASP A 1 68 ? 37.881 -8.051 -41.144 1.00 91.94 68 ASP A C 1
ATOM 559 O O . ASP A 1 68 ? 38.336 -9.196 -41.088 1.00 91.94 68 ASP A O 1
ATOM 563 N N . ALA A 1 69 ? 37.382 -7.447 -40.062 1.00 94.44 69 ALA A N 1
ATOM 564 C CA . ALA A 1 69 ? 37.239 -8.087 -38.750 1.00 94.44 69 ALA A CA 1
ATOM 565 C C . ALA A 1 69 ? 36.010 -9.030 -38.686 1.00 94.44 69 ALA A C 1
ATOM 567 O O . ALA A 1 69 ? 35.172 -9.025 -39.584 1.00 94.44 69 ALA A O 1
ATOM 568 N N . PRO A 1 70 ? 35.825 -9.846 -37.634 1.00 96.31 70 PRO A N 1
ATOM 569 C CA . PRO A 1 70 ? 34.525 -10.461 -37.352 1.00 96.31 70 PRO A CA 1
ATOM 570 C C . PRO A 1 70 ? 33.441 -9.408 -37.056 1.00 96.31 70 PRO A C 1
ATOM 572 O O . PRO A 1 70 ? 33.742 -8.332 -36.538 1.00 96.31 70 PRO A O 1
ATOM 575 N N . LEU A 1 71 ? 32.172 -9.726 -37.327 1.00 95.88 71 LEU A N 1
ATOM 576 C CA . LEU A 1 71 ? 31.036 -8.915 -36.862 1.00 95.88 71 LEU A CA 1
ATOM 577 C C . LEU A 1 71 ? 31.006 -8.844 -35.331 1.00 95.88 71 LEU A C 1
ATOM 579 O O . LEU A 1 71 ? 31.445 -9.779 -34.659 1.00 95.88 71 LEU A O 1
ATOM 583 N N . GLY A 1 72 ? 30.509 -7.732 -34.790 1.00 95.81 72 GLY A N 1
ATOM 584 C CA . GLY A 1 72 ? 30.531 -7.470 -33.352 1.00 95.81 72 GLY A CA 1
ATOM 585 C C . GLY A 1 72 ? 31.918 -7.111 -32.796 1.00 95.81 72 GLY A C 1
ATOM 586 O O . GLY A 1 72 ? 32.103 -7.118 -31.581 1.00 95.81 72 GLY A O 1
ATOM 587 N N . THR A 1 73 ? 32.905 -6.836 -33.659 1.00 96.69 73 THR A N 1
ATOM 588 C CA . THR A 1 73 ? 34.239 -6.378 -33.235 1.00 96.69 73 THR A CA 1
ATOM 589 C C . THR A 1 73 ? 34.262 -4.860 -33.123 1.00 96.69 73 THR A C 1
ATOM 591 O O . THR A 1 73 ? 33.824 -4.174 -34.046 1.00 96.69 73 THR A O 1
ATOM 594 N N . ALA A 1 74 ? 34.857 -4.349 -32.044 1.00 97.00 74 ALA A N 1
ATOM 595 C CA . ALA A 1 74 ? 35.045 -2.921 -31.810 1.00 97.00 74 ALA A CA 1
ATOM 596 C C . ALA A 1 74 ? 35.769 -2.206 -32.964 1.00 97.00 74 ALA A C 1
ATOM 598 O O . ALA A 1 74 ? 36.579 -2.806 -33.685 1.00 97.00 74 ALA A O 1
ATOM 599 N N . VAL A 1 75 ? 35.546 -0.898 -33.097 1.00 96.62 75 VAL A N 1
ATOM 600 C CA . VAL A 1 75 ? 36.268 -0.059 -34.065 1.00 96.62 75 VAL A CA 1
ATOM 601 C C . VAL A 1 75 ? 36.659 1.293 -33.473 1.00 96.62 75 VAL A C 1
ATOM 603 O O . VAL A 1 75 ? 35.927 1.864 -32.669 1.00 96.62 75 VAL A O 1
ATOM 606 N N . THR A 1 76 ? 37.799 1.829 -33.910 1.00 96.81 76 THR A N 1
ATOM 607 C CA . THR A 1 76 ? 38.178 3.226 -33.667 1.00 96.81 76 THR A CA 1
ATOM 608 C C . THR A 1 76 ? 38.080 3.994 -34.976 1.00 96.81 76 THR A C 1
ATOM 610 O O . THR A 1 76 ? 38.699 3.592 -35.957 1.00 96.81 76 THR A O 1
ATOM 613 N N . ILE A 1 77 ? 37.330 5.095 -34.979 1.00 97.19 77 ILE A N 1
ATOM 614 C CA . ILE A 1 77 ? 37.139 5.984 -36.129 1.00 97.19 77 ILE A CA 1
ATOM 615 C C . ILE A 1 77 ? 37.771 7.332 -35.781 1.00 97.19 77 ILE A C 1
ATOM 617 O O . ILE A 1 77 ? 37.336 8.022 -34.854 1.00 97.19 77 ILE A O 1
ATOM 621 N N . ASN A 1 78 ? 38.812 7.713 -36.511 1.00 97.44 78 ASN A N 1
ATOM 622 C CA . ASN A 1 78 ? 39.455 9.010 -36.375 1.00 97.44 78 ASN A CA 1
ATOM 623 C C . ASN A 1 78 ? 38.652 10.048 -37.160 1.00 97.44 78 ASN A C 1
ATOM 625 O O . ASN A 1 78 ? 38.567 9.979 -38.387 1.00 97.44 78 ASN A O 1
ATOM 629 N N . PHE A 1 79 ? 38.078 11.029 -36.472 1.00 96.25 79 PHE A N 1
ATOM 630 C CA . PHE A 1 79 ? 37.287 12.076 -37.111 1.00 96.25 79 PHE A CA 1
ATOM 631 C C . PHE A 1 79 ? 37.956 13.444 -37.001 1.00 96.25 79 PHE A C 1
ATOM 633 O O . PHE A 1 79 ? 38.781 13.694 -36.120 1.00 96.25 79 PHE A O 1
ATOM 640 N N . SER A 1 80 ? 37.583 14.358 -37.891 1.00 94.94 80 SER A N 1
ATOM 641 C CA . SER A 1 80 ? 37.960 15.763 -37.776 1.00 94.94 80 SER A CA 1
ATOM 642 C C . SER A 1 80 ? 36.888 16.693 -38.334 1.00 94.94 80 SER A C 1
ATOM 644 O O . SER A 1 80 ? 35.951 16.264 -39.007 1.00 94.94 80 SER A O 1
ATOM 646 N N . PHE A 1 81 ? 37.038 17.985 -38.058 1.00 91.19 81 PHE A N 1
ATOM 647 C CA . PHE A 1 81 ? 36.214 19.047 -38.627 1.00 91.19 81 PHE A CA 1
ATOM 648 C C . PHE A 1 81 ? 36.999 19.750 -39.731 1.00 91.19 81 PHE A C 1
ATOM 650 O O . PHE A 1 81 ? 38.144 20.151 -39.507 1.00 91.19 81 PHE A O 1
ATOM 657 N N . ALA A 1 82 ? 36.388 19.945 -40.898 1.00 87.25 82 ALA A N 1
ATOM 658 C CA . ALA A 1 82 ? 37.052 20.624 -42.002 1.00 87.25 82 ALA A CA 1
ATOM 659 C C . ALA A 1 82 ? 37.432 22.067 -41.629 1.00 87.25 82 ALA A C 1
ATOM 661 O O . ALA A 1 82 ? 36.648 22.816 -41.037 1.00 87.25 82 ALA A O 1
ATOM 662 N N . THR A 1 83 ? 38.651 22.438 -42.012 1.00 83.19 83 THR A N 1
ATOM 663 C CA . THR A 1 83 ? 39.229 23.780 -41.860 1.00 83.19 83 THR A CA 1
ATOM 664 C C . THR A 1 83 ? 39.761 24.279 -43.199 1.00 83.19 83 THR A C 1
ATOM 666 O O . THR A 1 83 ? 39.979 23.482 -44.117 1.00 83.19 83 THR A O 1
ATOM 669 N N . ALA A 1 84 ? 40.055 25.574 -43.311 1.00 74.19 84 ALA A N 1
ATOM 670 C CA . ALA A 1 84 ? 40.729 26.130 -44.488 1.00 74.19 84 ALA A CA 1
ATOM 671 C C . ALA A 1 84 ? 42.074 25.432 -44.801 1.00 74.19 84 ALA A C 1
ATOM 673 O O . ALA A 1 84 ? 42.424 25.257 -45.966 1.00 74.19 84 ALA A O 1
ATOM 674 N N . GLU A 1 85 ? 42.803 24.984 -43.773 1.00 73.25 85 GLU A N 1
ATOM 675 C CA . GLU A 1 85 ? 44.090 24.282 -43.914 1.00 73.25 85 GLU A CA 1
ATOM 676 C C . GLU A 1 85 ? 43.951 22.810 -44.330 1.00 73.25 85 GLU A C 1
ATOM 678 O O . GLU A 1 85 ? 44.903 22.228 -44.843 1.00 73.25 85 GLU A O 1
ATOM 683 N N . SER A 1 86 ? 42.772 22.209 -44.143 1.00 70.00 86 SER A N 1
ATOM 684 C CA . SER A 1 86 ? 42.529 20.800 -44.479 1.00 70.00 86 SER A CA 1
ATOM 685 C C . SER A 1 86 ? 42.556 20.518 -45.988 1.00 70.00 86 SER A C 1
ATOM 687 O O . SER A 1 86 ? 42.775 19.386 -46.399 1.00 70.00 86 SER A O 1
ATOM 689 N N . GLY A 1 87 ? 42.346 21.540 -46.826 1.00 62.69 87 GLY A N 1
ATOM 690 C CA . GLY A 1 87 ? 42.295 21.408 -48.286 1.00 62.69 87 GLY A CA 1
ATOM 691 C C . GLY A 1 87 ? 40.983 20.833 -48.842 1.00 62.69 87 GLY A C 1
ATOM 692 O O . GLY A 1 87 ? 40.809 20.811 -50.058 1.00 62.69 87 GLY A O 1
ATOM 693 N N . TYR A 1 88 ? 40.039 20.428 -47.982 1.00 59.03 88 TYR A N 1
ATOM 694 C CA . TYR A 1 88 ? 38.792 19.750 -48.371 1.00 59.03 88 TYR A CA 1
ATOM 695 C C . TYR A 1 88 ? 37.579 20.675 -48.570 1.00 59.03 88 TYR A C 1
ATOM 697 O O . TYR A 1 88 ? 36.450 20.206 -48.698 1.00 59.03 88 TYR A O 1
ATOM 705 N N . LEU A 1 89 ? 37.790 21.993 -48.642 1.00 57.97 89 LEU A N 1
ATOM 706 C CA . LEU A 1 89 ? 36.760 22.933 -49.094 1.00 57.97 89 LEU A CA 1
ATOM 707 C C . LEU A 1 89 ? 36.638 22.824 -50.624 1.00 57.97 89 LEU A C 1
ATOM 709 O O . LEU A 1 89 ? 37.339 23.517 -51.363 1.00 57.97 89 LEU A O 1
ATOM 713 N N . ASN A 1 90 ? 35.792 21.907 -51.101 1.00 49.56 90 ASN A N 1
ATOM 714 C CA . ASN A 1 90 ? 35.602 21.646 -52.529 1.00 49.56 90 ASN A CA 1
ATOM 715 C C . ASN A 1 90 ? 35.063 22.909 -53.240 1.00 49.56 90 ASN A C 1
ATOM 717 O O . ASN A 1 90 ? 33.964 23.361 -52.925 1.00 49.56 90 ASN A O 1
ATOM 721 N N . PRO A 1 91 ? 35.783 23.488 -54.219 1.00 46.72 91 PRO A N 1
ATOM 722 C CA . PRO A 1 91 ? 35.423 24.784 -54.795 1.00 46.72 91 PRO A CA 1
ATOM 723 C C . PRO A 1 91 ? 34.257 24.743 -55.799 1.00 46.72 91 PRO A C 1
ATOM 725 O O . PRO A 1 91 ? 33.943 25.779 -56.384 1.00 46.72 91 PRO A O 1
ATOM 728 N N . ILE A 1 92 ? 33.655 23.578 -56.075 1.00 46.12 92 ILE A N 1
ATOM 729 C CA . ILE A 1 92 ? 32.714 23.425 -57.199 1.00 46.12 92 ILE A CA 1
ATOM 730 C C . ILE A 1 92 ? 31.254 23.745 -56.825 1.00 46.12 92 ILE A C 1
ATOM 732 O O . ILE A 1 92 ? 30.510 24.164 -57.711 1.00 46.12 92 ILE A O 1
ATOM 736 N N . LEU A 1 93 ? 30.833 23.617 -55.557 1.00 43.94 93 LEU A N 1
ATOM 737 C CA . LEU A 1 93 ? 29.439 23.863 -55.142 1.00 43.94 93 LEU A CA 1
ATOM 738 C C . LEU A 1 93 ? 29.316 24.593 -53.787 1.00 43.94 93 LEU A C 1
ATOM 740 O O . LEU A 1 93 ? 29.063 23.982 -52.755 1.00 43.94 93 LEU A O 1
ATOM 744 N N . TYR A 1 94 ? 29.357 25.927 -53.874 1.00 49.97 94 TYR A N 1
ATOM 745 C CA . TYR A 1 94 ? 28.828 26.893 -52.896 1.00 49.97 94 TYR A CA 1
ATOM 746 C C . TYR A 1 94 ? 29.514 26.984 -51.511 1.00 49.97 94 TYR A C 1
ATOM 748 O O . TYR A 1 94 ? 30.489 26.302 -51.215 1.00 49.97 94 TYR A O 1
ATOM 756 N N . GLU A 1 95 ? 29.095 27.974 -50.714 1.00 56.12 95 GLU A N 1
ATOM 757 C CA . GLU A 1 95 ? 29.856 28.498 -49.571 1.00 56.12 95 GLU A CA 1
ATOM 758 C C . GLU A 1 95 ? 29.965 27.503 -48.402 1.00 56.12 95 GLU A C 1
ATOM 760 O O . GLU A 1 95 ? 29.008 27.250 -47.672 1.00 56.12 95 GLU A O 1
ATOM 765 N N . HIS A 1 96 ? 31.172 26.986 -48.178 1.00 70.12 96 HIS A N 1
ATOM 766 C CA . HIS A 1 96 ? 31.512 26.209 -46.990 1.00 70.12 96 HIS A CA 1
ATOM 767 C C . HIS A 1 96 ? 31.997 27.113 -45.848 1.00 70.12 96 HIS A C 1
ATOM 769 O O . HIS A 1 96 ? 32.768 28.051 -46.065 1.00 70.12 96 HIS A O 1
ATOM 775 N N . ARG A 1 97 ? 31.627 26.775 -44.607 1.00 78.12 97 ARG A N 1
ATOM 776 C CA . ARG A 1 97 ? 32.161 27.399 -43.385 1.00 78.12 97 ARG A CA 1
ATOM 777 C C . ARG A 1 97 ? 32.717 26.357 -42.423 1.00 78.12 97 ARG A C 1
ATOM 779 O O . ARG A 1 97 ? 32.262 25.217 -42.401 1.00 78.12 97 ARG A O 1
ATOM 786 N N . GLU A 1 98 ? 33.649 26.774 -41.574 1.00 79.94 98 GLU A N 1
ATOM 787 C CA . GLU A 1 98 ? 34.121 25.930 -40.476 1.00 79.94 98 GLU A CA 1
ATOM 788 C C . GLU A 1 98 ? 33.023 25.729 -39.413 1.00 79.94 98 GLU A C 1
ATOM 790 O O . GLU A 1 98 ? 32.150 26.585 -39.202 1.00 79.94 98 GLU A O 1
ATOM 795 N N . TYR A 1 99 ? 33.093 24.594 -38.713 1.00 82.56 99 TYR A N 1
ATOM 796 C CA . TYR A 1 99 ? 32.302 24.354 -37.507 1.00 82.56 99 TYR A CA 1
ATOM 797 C C . TYR A 1 99 ? 32.729 25.314 -36.391 1.00 82.56 99 TYR A C 1
ATOM 799 O O . TYR A 1 99 ? 33.913 25.422 -36.055 1.00 82.56 99 TYR A O 1
ATOM 807 N N . LYS A 1 100 ? 31.754 25.947 -35.741 1.00 79.62 100 LYS A N 1
ATOM 808 C CA . LYS A 1 100 ? 31.958 26.717 -34.508 1.00 79.62 100 LYS A CA 1
ATOM 809 C C . LYS A 1 100 ? 32.099 25.762 -33.325 1.00 79.62 100 LYS A C 1
ATOM 811 O O . LYS A 1 100 ? 31.556 24.662 -33.347 1.00 79.62 100 LYS A O 1
ATOM 816 N N . ASN A 1 101 ? 32.759 26.195 -32.251 1.00 81.00 101 ASN A N 1
ATOM 817 C CA . ASN A 1 101 ? 33.039 25.326 -31.098 1.00 81.00 101 ASN A CA 1
ATOM 818 C C . ASN A 1 101 ? 31.781 24.654 -30.514 1.00 81.00 101 ASN A C 1
ATOM 820 O O . ASN A 1 101 ? 31.803 23.449 -30.304 1.00 81.00 101 ASN A O 1
ATOM 824 N N . TYR A 1 102 ? 30.662 25.376 -30.370 1.00 72.12 102 TYR A N 1
ATOM 825 C CA . TYR A 1 102 ? 29.409 24.787 -29.874 1.00 72.12 102 TYR A CA 1
ATOM 826 C C . TYR A 1 102 ? 28.791 23.739 -30.819 1.00 72.12 102 TYR A C 1
ATOM 828 O O . TYR A 1 102 ? 28.104 22.830 -30.365 1.00 72.12 102 TYR A O 1
ATOM 836 N N . GLU A 1 103 ? 29.044 23.842 -32.127 1.00 78.06 103 GLU A N 1
ATOM 837 C CA . GLU A 1 103 ? 28.605 22.863 -33.131 1.00 78.06 103 GLU A CA 1
ATOM 838 C C . GLU A 1 103 ? 29.499 21.615 -33.057 1.00 78.06 103 GLU A C 1
ATOM 840 O O . GLU A 1 103 ? 28.994 20.495 -33.084 1.00 78.06 103 GLU A O 1
ATOM 845 N N . LYS A 1 104 ? 30.816 21.800 -32.857 1.00 85.75 104 LYS A N 1
ATOM 846 C CA . LYS A 1 104 ? 31.755 20.702 -32.563 1.00 85.75 104 LYS A CA 1
ATOM 847 C C . LYS A 1 104 ? 31.353 19.964 -31.287 1.00 85.75 104 LYS A C 1
ATOM 849 O O . LYS A 1 104 ? 31.324 18.741 -31.277 1.00 85.75 104 LYS A O 1
ATOM 854 N N . ASP A 1 105 ? 30.979 20.690 -30.236 1.00 82.06 105 ASP A N 1
ATOM 855 C CA . ASP A 1 105 ? 30.518 20.110 -28.970 1.00 82.06 105 ASP A CA 1
ATOM 856 C C . ASP A 1 105 ? 29.182 19.362 -29.112 1.00 82.06 105 ASP A C 1
ATOM 858 O O . ASP A 1 105 ? 28.984 18.338 -28.458 1.00 82.06 105 ASP A O 1
ATOM 862 N N . ALA A 1 106 ? 28.277 19.818 -29.985 1.00 77.88 106 ALA A N 1
ATOM 863 C CA . ALA A 1 106 ? 27.052 19.088 -30.313 1.00 77.88 106 ALA A CA 1
ATOM 864 C C . ALA A 1 106 ? 27.349 17.776 -31.065 1.00 77.88 106 ALA A C 1
ATOM 866 O O . ALA A 1 106 ? 26.801 16.735 -30.700 1.00 77.88 106 ALA A O 1
ATOM 867 N N . VAL A 1 107 ? 28.262 17.801 -32.047 1.00 87.38 107 VAL A N 1
ATOM 868 C CA . VAL A 1 107 ? 28.743 16.595 -32.747 1.00 87.38 107 VAL A CA 1
ATOM 869 C C . VAL A 1 107 ? 29.397 15.625 -31.765 1.00 87.38 107 VAL A C 1
ATOM 871 O O . VAL A 1 107 ? 28.981 14.474 -31.695 1.00 87.38 107 VAL A O 1
ATOM 874 N N . ARG A 1 108 ? 30.342 16.088 -30.934 1.00 91.94 108 ARG A N 1
ATOM 875 C CA . ARG A 1 108 ? 31.009 15.269 -29.904 1.00 91.94 108 ARG A CA 1
ATOM 876 C C . ARG A 1 108 ? 30.011 14.577 -28.974 1.00 91.94 108 ARG A C 1
ATOM 878 O O . ARG A 1 108 ? 30.183 13.400 -28.691 1.00 91.94 108 ARG A O 1
ATOM 885 N N . LYS A 1 109 ? 28.945 15.266 -28.549 1.00 85.50 109 LYS A N 1
ATOM 886 C CA . LYS A 1 109 ? 27.874 14.677 -27.723 1.00 85.50 109 LYS A CA 1
ATOM 887 C C . LYS A 1 109 ? 27.062 13.606 -28.455 1.00 85.50 109 LYS A C 1
ATOM 889 O O . LYS A 1 109 ? 26.637 12.648 -27.821 1.00 85.50 109 LYS A O 1
ATOM 894 N N . VAL A 1 110 ? 26.829 13.754 -29.762 1.00 87.88 110 VAL A N 1
ATOM 895 C CA . VAL A 1 110 ? 26.181 12.702 -30.564 1.00 87.88 110 VAL A CA 1
ATOM 896 C C . VAL A 1 110 ? 27.113 11.499 -30.714 1.00 87.88 110 VAL A C 1
ATOM 898 O O . VAL A 1 110 ? 26.692 10.383 -30.424 1.00 87.88 110 VAL A O 1
ATOM 901 N N . LEU A 1 111 ? 28.381 11.726 -31.067 1.00 94.00 111 LEU A N 1
ATOM 902 C CA . LEU A 1 111 ? 29.407 10.682 -31.160 1.00 94.00 111 LEU A CA 1
ATOM 903 C C . LEU A 1 111 ? 29.550 9.908 -29.843 1.00 94.00 111 LEU A C 1
ATOM 905 O O . LEU A 1 111 ? 29.505 8.683 -29.854 1.00 94.00 111 LEU A O 1
ATOM 909 N N . GLN A 1 112 ? 29.609 10.613 -28.710 1.00 90.75 112 GLN A N 1
ATOM 910 C CA . GLN A 1 112 ? 29.609 10.011 -27.378 1.00 90.75 112 GLN A CA 1
ATOM 911 C C . GLN A 1 112 ? 28.366 9.135 -27.148 1.00 90.75 112 GLN A C 1
ATOM 913 O O . GLN A 1 112 ? 28.517 7.979 -26.773 1.00 90.75 112 GLN A O 1
ATOM 918 N N . SER A 1 113 ? 27.154 9.625 -27.447 1.00 87.81 113 SER A N 1
ATOM 919 C CA . SER A 1 113 ? 25.927 8.825 -27.266 1.00 87.81 113 SER A CA 1
ATOM 920 C C . SER A 1 113 ? 25.860 7.573 -28.154 1.00 87.81 113 SER A C 1
ATOM 922 O O . SER A 1 113 ? 25.214 6.587 -27.800 1.00 87.81 113 SER A O 1
ATOM 924 N N . ILE A 1 114 ? 26.554 7.584 -29.298 1.00 93.12 114 ILE A N 1
ATOM 925 C CA . ILE A 1 114 ? 26.728 6.403 -30.151 1.00 93.12 114 ILE A CA 1
ATOM 926 C C . ILE A 1 114 ? 27.733 5.435 -29.505 1.00 93.12 114 ILE A C 1
ATOM 928 O O . ILE A 1 114 ? 27.441 4.244 -29.420 1.00 93.12 114 ILE A O 1
ATOM 932 N N . SER A 1 115 ? 28.868 5.931 -28.994 1.00 93.00 115 SER A N 1
ATOM 933 C CA . SER A 1 115 ? 29.846 5.135 -28.231 1.00 93.00 115 SER A CA 1
ATOM 934 C C . SER A 1 115 ? 29.269 4.525 -26.950 1.00 93.00 115 SER A C 1
ATOM 936 O O . SER A 1 115 ? 29.712 3.465 -26.526 1.00 93.00 115 SER A O 1
ATOM 938 N N . GLU A 1 116 ? 28.286 5.166 -26.320 1.00 89.19 116 GLU A N 1
ATOM 939 C CA . GLU A 1 116 ? 27.556 4.632 -25.159 1.00 89.19 116 GLU A CA 1
ATOM 940 C C . GLU A 1 116 ? 26.615 3.477 -25.554 1.00 89.19 116 GLU A C 1
ATOM 942 O O . GLU A 1 116 ? 26.317 2.624 -24.728 1.00 89.19 116 GLU A O 1
ATOM 947 N N . SER A 1 117 ? 26.212 3.389 -26.829 1.00 90.19 117 SER A N 1
ATOM 948 C CA . SER A 1 117 ? 25.295 2.351 -27.333 1.00 90.19 117 SER A CA 1
ATOM 949 C C . SER A 1 117 ? 25.994 1.187 -28.061 1.00 90.19 117 SER A C 1
ATOM 951 O O . SER A 1 117 ? 25.470 0.076 -28.100 1.00 90.19 117 SER A O 1
ATOM 953 N N . ALA A 1 118 ? 27.166 1.412 -28.666 1.00 93.62 118 ALA A N 1
ATOM 954 C CA . ALA A 1 118 ? 27.932 0.408 -29.416 1.00 93.62 118 ALA A CA 1
ATOM 955 C C . ALA A 1 118 ? 29.449 0.612 -29.241 1.00 93.62 118 ALA A C 1
ATOM 957 O O . ALA A 1 118 ? 29.893 1.712 -28.923 1.00 93.62 118 ALA A O 1
ATOM 958 N N . ASP A 1 119 ? 30.258 -0.426 -29.475 1.00 95.00 119 ASP A N 1
ATOM 959 C CA . ASP A 1 119 ? 31.720 -0.444 -29.244 1.00 95.00 119 ASP A CA 1
ATOM 960 C C . ASP A 1 119 ? 32.522 0.318 -30.330 1.00 95.00 119 ASP A C 1
ATOM 962 O O . ASP A 1 119 ? 33.416 -0.200 -31.007 1.00 95.00 119 ASP A O 1
ATOM 966 N N . ILE A 1 120 ? 32.148 1.581 -30.531 1.00 96.94 120 ILE A N 1
ATOM 967 C CA . ILE A 1 120 ? 32.674 2.496 -31.541 1.00 96.94 120 ILE A CA 1
ATOM 968 C C . ILE A 1 120 ? 33.388 3.632 -30.811 1.00 96.94 120 ILE A C 1
ATOM 970 O O . ILE A 1 120 ? 32.754 4.453 -30.153 1.00 96.94 120 ILE A O 1
ATOM 974 N N . THR A 1 121 ? 34.711 3.710 -30.928 1.00 97.31 121 THR A N 1
ATOM 975 C CA . THR A 1 121 ? 35.518 4.787 -30.337 1.00 97.31 121 THR A CA 1
ATOM 976 C C . THR A 1 121 ? 35.748 5.898 -31.358 1.00 97.31 121 THR A C 1
ATOM 978 O O . THR A 1 121 ? 36.457 5.696 -32.343 1.00 97.31 121 THR A O 1
ATOM 981 N N . PHE A 1 122 ? 35.213 7.094 -31.116 1.00 97.75 122 PHE A N 1
ATOM 982 C CA . PHE A 1 122 ? 35.494 8.268 -31.947 1.00 97.75 122 PHE A CA 1
ATOM 983 C C . PHE A 1 122 ? 36.693 9.049 -31.403 1.00 97.75 122 PHE A C 1
ATOM 985 O O . PHE A 1 122 ? 36.665 9.547 -30.279 1.00 97.75 122 PHE A O 1
ATOM 992 N N . ASN A 1 123 ? 37.746 9.177 -32.209 1.00 97.31 123 ASN A N 1
ATOM 993 C CA . ASN A 1 123 ? 38.985 9.860 -31.842 1.00 97.31 123 ASN A CA 1
ATOM 994 C C . ASN A 1 123 ? 39.143 11.154 -32.654 1.00 97.31 123 ASN A C 1
ATOM 996 O O . ASN A 1 123 ? 39.307 11.095 -33.871 1.00 97.31 123 ASN A O 1
ATOM 1000 N N . GLU A 1 124 ? 39.099 12.325 -32.014 1.00 97.38 124 GLU A N 1
ATOM 1001 C CA . GLU A 1 124 ? 39.282 13.594 -32.732 1.00 97.38 124 GLU A CA 1
ATOM 1002 C C . GLU A 1 124 ? 40.764 13.819 -33.062 1.00 97.38 124 GLU A C 1
ATOM 1004 O O . GLU A 1 124 ? 41.615 13.881 -32.173 1.00 97.38 124 GLU A O 1
ATOM 1009 N N . VAL A 1 125 ? 41.074 13.973 -34.348 1.00 95.75 125 VAL A N 1
ATOM 1010 C CA . VAL A 1 125 ? 42.428 14.236 -34.854 1.00 95.75 125 VAL A CA 1
ATOM 1011 C C . VAL A 1 125 ? 42.491 15.571 -35.603 1.00 95.75 125 VAL A C 1
ATOM 1013 O O . VAL A 1 125 ? 41.470 16.146 -35.983 1.00 95.75 125 VAL A O 1
ATOM 1016 N N . ASN A 1 126 ? 43.701 16.085 -35.844 1.00 92.25 126 ASN A N 1
ATOM 1017 C CA . ASN A 1 126 ? 43.886 17.279 -36.677 1.00 92.25 126 ASN A CA 1
ATOM 1018 C C . ASN A 1 126 ? 43.398 17.028 -38.114 1.00 92.25 126 ASN A C 1
ATOM 1020 O O . ASN A 1 126 ? 43.675 15.976 -38.687 1.00 92.25 126 ASN A O 1
ATOM 1024 N N . SER A 1 127 ? 42.747 18.022 -38.722 1.00 87.62 127 SER A N 1
ATOM 1025 C CA . SER A 1 127 ? 42.131 17.915 -40.057 1.00 87.62 127 SER A CA 1
ATOM 1026 C C . SER A 1 127 ? 43.128 17.713 -41.208 1.00 87.62 127 SER A C 1
ATOM 1028 O O . SER A 1 127 ? 42.736 17.347 -42.313 1.00 87.62 127 SER A O 1
ATOM 1030 N N . THR A 1 128 ? 44.418 17.926 -40.940 1.00 85.88 128 THR A N 1
ATOM 1031 C CA . THR A 1 128 ? 45.559 17.692 -41.838 1.00 85.88 128 THR A CA 1
ATOM 1032 C C . THR A 1 128 ? 46.297 16.376 -41.556 1.00 85.88 128 THR A C 1
ATOM 1034 O O . THR A 1 128 ? 47.328 16.106 -42.172 1.00 85.88 128 THR A O 1
ATOM 1037 N N . SER A 1 129 ? 45.807 15.549 -40.622 1.00 87.94 129 SER A N 1
ATOM 1038 C CA . SER A 1 129 ? 46.410 14.249 -40.314 1.00 87.94 129 SER A CA 1
ATOM 1039 C C . SER A 1 129 ? 46.210 13.252 -41.458 1.00 87.94 129 SER A C 1
ATOM 1041 O O . SER A 1 129 ? 45.172 13.233 -42.112 1.00 87.94 129 SER A O 1
ATOM 1043 N N . SER A 1 130 ? 47.182 12.365 -41.676 1.00 84.69 130 SER A N 1
ATOM 1044 C CA . SER A 1 130 ? 47.130 11.349 -42.741 1.00 84.69 130 SER A CA 1
ATOM 1045 C C . SER A 1 130 ? 46.232 10.144 -42.424 1.00 84.69 130 SER A C 1
ATOM 1047 O O . SER A 1 130 ? 46.233 9.177 -43.178 1.00 84.69 130 SER A O 1
ATOM 1049 N N . ASN A 1 131 ? 45.540 10.164 -41.284 1.00 88.19 131 ASN A N 1
ATOM 1050 C CA . ASN A 1 131 ? 44.681 9.094 -40.775 1.00 88.19 131 ASN A CA 1
ATOM 1051 C C . ASN A 1 131 ? 43.300 9.624 -40.352 1.00 88.19 131 ASN A C 1
ATOM 1053 O O . ASN A 1 131 ? 42.749 9.159 -39.363 1.00 88.19 131 ASN A O 1
ATOM 1057 N N . VAL A 1 132 ? 42.776 10.649 -41.031 1.00 92.06 132 VAL A N 1
ATOM 1058 C CA . VAL A 1 132 ? 41.372 11.042 -40.852 1.00 92.06 132 VAL A CA 1
ATOM 1059 C C . VAL A 1 132 ? 40.510 10.032 -41.602 1.00 92.06 132 VAL A C 1
ATOM 1061 O O . VAL A 1 132 ? 40.561 9.980 -42.825 1.00 92.06 132 VAL A O 1
ATOM 1064 N N . ASP A 1 133 ? 39.713 9.260 -40.875 1.00 93.06 133 ASP A N 1
ATOM 1065 C CA . ASP A 1 133 ? 38.746 8.329 -41.455 1.00 93.06 133 ASP A CA 1
ATOM 1066 C C . ASP A 1 133 ? 37.490 9.103 -41.906 1.00 93.06 133 ASP A C 1
ATOM 1068 O O . ASP A 1 133 ? 36.979 8.912 -43.011 1.00 93.06 133 ASP A O 1
ATOM 1072 N N . MET A 1 134 ? 37.036 10.054 -41.077 1.00 93.50 134 MET A N 1
ATOM 1073 C CA . MET A 1 134 ? 35.794 10.808 -41.278 1.00 93.50 134 MET A CA 1
ATOM 1074 C C . MET A 1 134 ? 35.972 12.330 -41.144 1.00 93.50 134 MET A C 1
ATOM 1076 O O . MET A 1 134 ? 36.534 12.821 -40.164 1.00 93.50 134 MET A O 1
ATOM 1080 N N . MET A 1 135 ? 35.431 13.098 -42.092 1.00 91.25 135 MET A N 1
ATOM 1081 C CA . MET A 1 135 ? 35.499 14.563 -42.110 1.00 91.25 135 MET A CA 1
ATOM 1082 C C . MET A 1 135 ? 34.110 15.205 -42.012 1.00 91.25 135 MET A C 1
ATOM 1084 O O . MET A 1 135 ? 33.277 15.061 -42.907 1.00 91.25 135 MET A O 1
ATOM 1088 N N . PHE A 1 136 ? 33.881 15.980 -40.953 1.00 90.44 136 PHE A N 1
ATOM 1089 C CA . PHE A 1 136 ? 32.667 16.775 -40.771 1.00 90.44 136 PHE A CA 1
ATOM 1090 C C . PHE A 1 136 ? 32.758 18.104 -41.532 1.00 90.44 136 PHE A C 1
ATOM 1092 O O . PHE A 1 136 ? 33.699 18.880 -41.345 1.00 90.44 136 PHE A O 1
ATOM 1099 N N . THR A 1 137 ? 31.749 18.396 -42.356 1.00 85.19 137 THR A N 1
ATOM 1100 C CA . THR A 1 137 ? 31.662 19.601 -43.202 1.00 85.19 137 THR A CA 1
ATOM 1101 C C . THR A 1 137 ? 30.295 20.289 -43.079 1.00 85.19 137 THR A C 1
ATOM 1103 O O . THR A 1 137 ? 29.303 19.646 -42.733 1.00 85.19 137 THR A O 1
ATOM 1106 N N . ILE A 1 138 ? 30.248 21.601 -43.341 1.00 79.81 138 ILE A N 1
ATOM 1107 C CA . ILE A 1 138 ? 29.008 22.385 -43.477 1.00 79.81 138 ILE A CA 1
ATOM 1108 C C . ILE A 1 138 ? 28.885 22.864 -44.923 1.00 79.81 138 ILE A C 1
ATOM 1110 O O . ILE A 1 138 ? 29.861 23.380 -45.472 1.00 79.81 138 ILE A O 1
ATOM 1114 N N . GLY A 1 139 ? 27.701 22.724 -45.519 1.00 74.44 139 GLY A N 1
ATOM 1115 C CA . GLY A 1 139 ? 27.342 23.301 -46.821 1.00 74.44 139 GLY A CA 1
ATOM 1116 C C . GLY A 1 139 ? 26.013 24.064 -46.772 1.00 74.44 139 GLY A C 1
ATOM 1117 O O . GLY A 1 139 ? 25.500 24.325 -45.688 1.00 74.44 139 GLY A O 1
ATOM 1118 N N . ILE A 1 140 ? 25.468 24.406 -47.944 1.00 67.50 140 ILE A N 1
ATOM 1119 C CA . ILE A 1 140 ? 24.202 25.157 -48.118 1.00 67.50 140 ILE A CA 1
ATOM 1120 C C . ILE A 1 140 ? 23.121 24.354 -48.877 1.00 67.50 140 ILE A C 1
ATOM 1122 O O . ILE A 1 140 ? 22.363 24.898 -49.676 1.00 67.50 140 ILE A O 1
ATOM 1126 N N . ASP A 1 141 ? 23.166 23.031 -48.759 1.00 66.25 141 ASP A N 1
ATOM 1127 C CA . ASP A 1 141 ? 22.416 22.078 -49.584 1.00 66.25 141 ASP A CA 1
ATOM 1128 C C . ASP A 1 141 ? 22.281 20.755 -48.807 1.00 66.25 141 ASP A C 1
ATOM 1130 O O . ASP A 1 141 ? 23.024 20.576 -47.839 1.00 66.25 141 ASP A O 1
ATOM 1134 N N . GLU A 1 142 ? 21.427 19.828 -49.254 1.00 72.44 142 GLU A N 1
ATOM 1135 C CA . GLU A 1 142 ? 20.937 18.643 -48.513 1.00 72.44 142 GLU A CA 1
ATOM 1136 C C . GLU A 1 142 ? 21.973 17.913 -47.621 1.00 72.44 142 GLU A C 1
ATOM 1138 O O . GLU A 1 142 ? 23.150 17.751 -47.988 1.00 72.44 142 GLU A O 1
ATOM 1143 N N . ASP A 1 143 ? 21.505 17.448 -46.450 1.00 79.75 143 ASP A N 1
ATOM 1144 C CA . ASP A 1 143 ? 22.272 16.642 -45.489 1.00 79.75 143 ASP A CA 1
ATOM 1145 C C . ASP A 1 143 ? 22.640 15.279 -46.090 1.00 79.75 143 ASP A C 1
ATOM 1147 O O . ASP A 1 143 ? 21.770 14.520 -46.523 1.00 79.75 143 ASP A O 1
ATOM 1151 N N . LEU A 1 144 ? 23.929 14.937 -46.088 1.00 82.25 144 LEU A N 1
ATOM 1152 C CA . LEU A 1 144 ? 24.445 13.723 -46.719 1.00 82.25 144 LEU A CA 1
ATOM 1153 C C . LEU A 1 144 ? 25.623 13.146 -45.929 1.00 82.25 144 LEU A C 1
ATOM 1155 O O . LEU A 1 144 ? 26.405 13.872 -45.316 1.00 82.25 144 LEU A O 1
ATOM 1159 N N . ALA A 1 145 ? 25.791 11.829 -46.003 1.00 87.69 145 ALA A N 1
ATOM 1160 C CA . ALA A 1 145 ? 26.995 11.150 -45.549 1.00 87.69 145 ALA A CA 1
ATOM 1161 C C . ALA A 1 145 ? 27.429 10.095 -46.563 1.00 87.69 145 ALA A C 1
ATOM 1163 O O . ALA A 1 145 ? 26.590 9.387 -47.126 1.00 87.69 145 ALA A O 1
ATOM 1164 N N . ASP A 1 146 ? 28.738 9.967 -46.757 1.00 89.06 146 ASP A N 1
ATOM 1165 C CA . ASP A 1 146 ? 29.296 8.844 -47.501 1.00 89.06 146 ASP A CA 1
ATOM 1166 C C . ASP A 1 146 ? 29.175 7.552 -46.677 1.00 89.06 146 ASP A C 1
ATOM 1168 O O . ASP A 1 146 ? 29.374 7.545 -45.460 1.00 89.06 146 ASP A O 1
ATOM 1172 N N . ALA A 1 147 ? 28.896 6.436 -47.351 1.00 89.56 147 ALA A N 1
ATOM 1173 C CA . ALA A 1 147 ? 28.880 5.121 -46.718 1.00 89.56 147 ALA A CA 1
ATOM 1174 C C . ALA A 1 147 ? 30.293 4.704 -46.246 1.00 89.56 147 ALA A C 1
ATOM 1176 O O . ALA A 1 147 ? 31.283 5.027 -46.915 1.00 89.56 147 ALA A O 1
ATOM 1177 N N . PRO A 1 148 ? 30.421 3.943 -45.142 1.00 93.06 148 PRO A N 1
ATOM 1178 C CA . PRO A 1 148 ? 31.711 3.407 -44.707 1.00 93.06 148 PRO A CA 1
ATOM 1179 C C . PRO A 1 148 ? 32.327 2.490 -45.777 1.00 93.06 148 PRO A C 1
ATOM 1181 O O . PRO A 1 148 ? 31.607 1.964 -46.635 1.00 93.06 148 PRO A O 1
ATOM 1184 N N . PRO A 1 149 ? 33.651 2.257 -45.737 1.00 92.94 149 PRO A N 1
ATOM 1185 C CA . PRO A 1 149 ? 34.305 1.357 -46.679 1.00 92.94 149 PRO A CA 1
ATOM 1186 C C . PRO A 1 149 ? 33.718 -0.059 -46.616 1.00 92.94 149 PRO A C 1
ATOM 1188 O O . PRO A 1 149 ? 33.457 -0.596 -45.542 1.00 92.94 149 PRO A O 1
ATOM 1191 N N . SER A 1 150 ? 33.543 -0.677 -47.784 1.00 90.75 150 SER A N 1
ATOM 1192 C CA . SER A 1 150 ? 33.084 -2.065 -47.925 1.00 90.75 150 SER A CA 1
ATOM 1193 C C . SER A 1 150 ? 34.216 -3.064 -48.201 1.00 90.75 150 SER A C 1
ATOM 1195 O O . SER A 1 150 ? 34.005 -4.281 -48.197 1.00 90.75 150 SER A O 1
ATOM 1197 N N . ASN A 1 151 ? 35.412 -2.553 -48.510 1.00 90.38 151 ASN A N 1
ATOM 1198 C CA . ASN A 1 151 ? 36.580 -3.316 -48.936 1.00 90.38 151 ASN A CA 1
ATOM 1199 C C . ASN A 1 151 ? 37.884 -2.499 -48.796 1.00 90.38 151 ASN A C 1
ATOM 1201 O O . ASN A 1 151 ? 37.872 -1.294 -48.546 1.00 90.38 151 ASN A O 1
ATOM 1205 N N . SER A 1 152 ? 39.023 -3.156 -49.032 1.00 87.75 152 SER A N 1
ATOM 1206 C CA . SER A 1 152 ? 40.369 -2.582 -48.880 1.00 87.75 152 SER A CA 1
ATOM 1207 C C . SER A 1 152 ? 40.721 -1.439 -49.833 1.00 87.75 152 SER A C 1
ATOM 1209 O O . SER A 1 152 ? 41.637 -0.681 -49.532 1.00 87.75 152 SER A O 1
ATOM 1211 N N . THR A 1 153 ? 40.041 -1.316 -50.977 1.00 87.50 153 THR A N 1
ATOM 1212 C CA . THR A 1 153 ? 40.303 -0.241 -51.952 1.00 87.50 153 THR A CA 1
ATOM 1213 C C . THR A 1 153 ? 39.589 1.048 -51.548 1.00 87.50 153 THR A C 1
ATOM 1215 O O . THR A 1 153 ? 40.111 2.136 -51.756 1.00 87.50 153 THR A O 1
ATOM 1218 N N . GLU A 1 154 ? 38.424 0.922 -50.912 1.00 86.81 154 GLU A N 1
ATOM 1219 C CA . GLU A 1 154 ? 37.651 2.040 -50.362 1.00 86.81 154 GLU A CA 1
ATOM 1220 C C . GLU A 1 154 ? 38.217 2.569 -49.036 1.00 86.81 154 GLU A C 1
ATOM 1222 O O . GLU A 1 154 ? 38.078 3.751 -48.742 1.00 86.81 154 GLU A O 1
ATOM 1227 N N . ALA A 1 155 ? 38.875 1.720 -48.241 1.00 84.69 155 ALA A N 1
ATOM 1228 C CA . ALA A 1 155 ? 39.357 2.061 -46.899 1.00 84.69 155 ALA A CA 1
ATOM 1229 C C . ALA A 1 155 ? 40.484 3.119 -46.847 1.00 84.69 155 ALA A C 1
ATOM 1231 O O . ALA A 1 155 ? 40.845 3.564 -45.763 1.00 84.69 155 ALA A O 1
ATOM 1232 N N . SER A 1 156 ? 41.060 3.520 -47.987 1.00 82.44 156 SER A N 1
ATOM 1233 C CA . SER A 1 156 ? 42.086 4.576 -48.060 1.00 82.44 156 SER A CA 1
ATOM 1234 C C . SER A 1 156 ? 41.537 5.984 -48.322 1.00 82.44 156 SER A C 1
ATOM 1236 O O . SER A 1 156 ? 42.316 6.930 -48.438 1.00 82.44 156 SER A O 1
ATOM 1238 N N . GLU A 1 157 ? 40.224 6.129 -48.482 1.00 86.75 157 GLU A N 1
ATOM 1239 C CA . GLU A 1 157 ? 39.565 7.396 -48.796 1.00 86.75 157 GLU A CA 1
ATOM 1240 C C . GLU A 1 157 ? 38.846 7.973 -47.572 1.00 86.75 157 GLU A C 1
ATOM 1242 O O . GLU A 1 157 ? 38.117 7.269 -46.876 1.00 86.75 157 GLU A O 1
ATOM 1247 N N . ILE A 1 158 ? 38.981 9.284 -47.362 1.00 86.56 158 ILE A N 1
ATOM 1248 C CA . ILE A 1 158 ? 38.234 10.007 -46.325 1.00 86.56 158 ILE A CA 1
ATOM 1249 C C . ILE A 1 158 ? 36.743 10.011 -46.682 1.00 86.56 158 ILE A C 1
ATOM 1251 O O . ILE A 1 158 ? 36.382 10.301 -47.826 1.00 86.56 158 ILE A O 1
ATOM 1255 N N . ARG A 1 159 ? 35.881 9.726 -45.702 1.00 90.44 159 ARG A N 1
ATOM 1256 C CA . ARG A 1 159 ? 34.418 9.823 -45.834 1.00 90.44 159 ARG A CA 1
ATOM 1257 C C . AR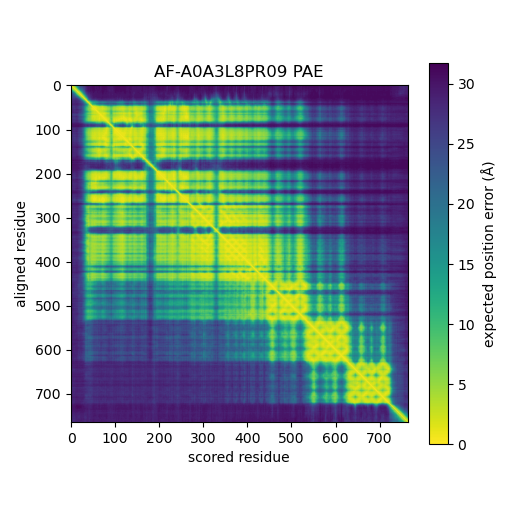G A 1 159 ? 33.906 11.144 -45.280 1.00 90.44 159 ARG A C 1
ATOM 1259 O O . ARG A 1 159 ? 34.319 11.570 -44.201 1.00 90.44 159 ARG A O 1
ATOM 1266 N N . TYR A 1 160 ? 32.994 11.788 -45.993 1.00 87.56 160 TYR A N 1
ATOM 1267 C CA . TYR A 1 160 ? 32.413 13.061 -45.589 1.00 87.56 160 TYR A CA 1
ATOM 1268 C C . TYR A 1 160 ? 31.077 12.868 -44.878 1.00 87.56 160 TYR A C 1
ATOM 1270 O O . TYR A 1 160 ? 30.213 12.115 -45.324 1.00 87.56 160 TYR A O 1
ATOM 1278 N N . VAL A 1 161 ? 30.891 13.618 -43.792 1.00 89.44 161 VAL A N 1
ATOM 1279 C CA . VAL A 1 161 ? 29.581 13.881 -43.188 1.00 89.44 161 VAL A CA 1
ATOM 1280 C C . VAL A 1 161 ? 29.292 15.362 -43.400 1.00 89.44 161 VAL A C 1
ATOM 1282 O O . VAL A 1 161 ? 29.982 16.229 -42.857 1.00 89.44 161 VAL A O 1
ATOM 1285 N N . LYS A 1 162 ? 28.308 15.661 -44.246 1.00 84.69 162 LYS A N 1
ATOM 1286 C CA . LYS A 1 162 ? 27.906 17.012 -44.638 1.00 84.69 162 LYS A CA 1
ATOM 1287 C C . LYS A 1 162 ? 26.545 17.325 -44.032 1.00 84.69 162 LYS A C 1
ATOM 1289 O O . LYS A 1 162 ? 25.582 16.599 -44.261 1.00 84.69 162 LYS A O 1
ATOM 1294 N N . LEU A 1 163 ? 26.471 18.440 -43.315 1.00 81.38 163 LEU A N 1
ATOM 1295 C CA . LEU A 1 163 ? 25.215 18.985 -42.802 1.00 81.38 163 LEU A CA 1
ATOM 1296 C C . LEU A 1 163 ? 24.875 20.290 -43.515 1.00 81.38 163 LEU A C 1
ATOM 1298 O O . LEU A 1 163 ? 25.772 21.084 -43.834 1.00 81.38 163 LEU A O 1
ATOM 1302 N N . ASP A 1 164 ? 23.585 20.528 -43.709 1.00 76.06 164 ASP A N 1
ATOM 1303 C CA . ASP A 1 164 ? 23.082 21.813 -44.167 1.00 76.06 164 ASP A CA 1
ATOM 1304 C C . ASP A 1 164 ? 23.195 22.871 -43.054 1.00 76.06 164 ASP A C 1
ATOM 1306 O O . ASP A 1 164 ? 22.687 22.727 -41.935 1.00 76.06 164 ASP A O 1
ATOM 1310 N N . GLY A 1 165 ? 23.881 23.967 -43.373 1.00 65.44 165 GLY A N 1
ATOM 1311 C CA . GLY A 1 165 ? 24.038 25.118 -42.500 1.00 65.44 165 GLY A CA 1
ATOM 1312 C C . GLY A 1 165 ? 22.761 25.938 -42.308 1.00 65.44 165 GLY A C 1
ATOM 1313 O O . GLY A 1 165 ? 22.707 26.681 -41.326 1.00 65.44 165 GLY A O 1
ATOM 1314 N N . GLU A 1 166 ? 21.763 25.822 -43.194 1.00 65.19 166 GLU A N 1
ATOM 1315 C CA . GLU A 1 166 ? 20.493 26.553 -43.085 1.00 65.19 166 GLU A CA 1
ATOM 1316 C C . GLU A 1 166 ? 19.422 25.781 -42.295 1.00 65.19 166 GLU A C 1
ATOM 1318 O O . GLU A 1 166 ? 18.780 26.371 -41.423 1.00 65.19 166 GLU A O 1
ATOM 1323 N N . SER A 1 167 ? 19.244 24.475 -42.540 1.00 59.09 167 SER A N 1
ATOM 1324 C CA . SER A 1 167 ? 18.186 23.673 -41.899 1.00 59.09 167 SER A CA 1
ATOM 1325 C C . SER A 1 167 ? 18.620 22.840 -40.683 1.00 59.09 167 SER A C 1
ATOM 1327 O O . SER A 1 167 ? 17.818 22.675 -39.761 1.00 59.09 167 SER A O 1
ATOM 1329 N N . THR A 1 168 ? 19.870 22.365 -40.617 1.00 58.78 168 THR A N 1
ATOM 1330 C CA . THR A 1 168 ? 20.300 21.400 -39.581 1.00 58.78 168 THR A CA 1
ATOM 1331 C C . THR A 1 168 ? 21.024 22.038 -38.391 1.00 58.78 168 THR A C 1
ATOM 1333 O O . THR A 1 168 ? 20.944 21.526 -37.272 1.00 58.78 168 THR A O 1
ATOM 1336 N N . LEU A 1 169 ? 21.685 23.188 -38.576 1.00 57.38 169 LEU A N 1
ATOM 1337 C CA . LEU A 1 169 ? 22.428 23.895 -37.517 1.00 57.38 169 LEU A CA 1
ATOM 1338 C C . LEU A 1 169 ? 22.020 25.374 -37.380 1.00 57.38 169 LEU A C 1
ATOM 1340 O O . LEU A 1 169 ? 22.849 26.286 -37.473 1.00 57.38 169 LEU A O 1
ATOM 1344 N N . ALA A 1 170 ? 20.732 25.604 -37.112 1.00 45.66 170 ALA A N 1
ATOM 1345 C CA . ALA A 1 170 ? 20.186 26.932 -36.835 1.00 45.66 170 ALA A CA 1
ATOM 1346 C C . ALA A 1 170 ? 20.835 27.609 -35.600 1.00 45.66 170 ALA A C 1
ATOM 1348 O O . ALA A 1 170 ? 21.206 26.976 -34.611 1.00 45.66 170 ALA A O 1
ATOM 1349 N N . TYR A 1 171 ? 21.002 28.931 -35.685 1.00 43.28 171 TYR A N 1
ATOM 1350 C CA . TYR A 1 171 ? 21.944 29.725 -34.886 1.00 43.28 171 TYR A CA 1
ATOM 1351 C C . TYR A 1 171 ? 21.558 29.963 -33.410 1.00 43.28 171 TYR A C 1
ATOM 1353 O O . TYR A 1 171 ? 20.481 30.467 -33.098 1.00 43.28 171 TYR A O 1
ATOM 1361 N N . PHE A 1 172 ? 22.526 29.752 -32.508 1.00 38.41 172 PHE A N 1
ATOM 1362 C CA . PHE A 1 172 ? 22.505 30.234 -31.120 1.00 38.41 172 PHE A CA 1
ATOM 1363 C C . PHE A 1 172 ? 23.178 31.619 -31.032 1.00 38.41 172 PHE A C 1
ATOM 1365 O O . PHE A 1 172 ? 24.337 31.755 -31.433 1.00 38.41 172 PHE A O 1
ATOM 1372 N N . ASN A 1 173 ? 22.508 32.629 -30.454 1.00 39.69 173 ASN A N 1
ATOM 1373 C CA . ASN A 1 173 ? 23.162 33.881 -30.042 1.00 39.69 173 ASN A CA 1
ATOM 1374 C C . ASN A 1 173 ? 23.577 33.799 -28.558 1.00 39.69 173 ASN A C 1
ATOM 1376 O O . ASN A 1 173 ? 22.692 33.843 -27.699 1.00 39.69 173 ASN A O 1
ATOM 1380 N N . PRO A 1 174 ? 24.879 33.701 -28.230 1.00 38.84 174 PRO A N 1
ATOM 1381 C CA . PRO A 1 174 ? 25.335 33.613 -26.844 1.00 38.84 174 PRO A CA 1
ATOM 1382 C C . PRO A 1 174 ? 25.266 34.940 -26.060 1.00 38.84 174 PRO A C 1
ATOM 1384 O O . PRO A 1 174 ? 25.387 34.911 -24.842 1.00 38.84 174 PRO A O 1
ATOM 1387 N N . GLU A 1 175 ? 25.043 36.098 -26.697 1.00 41.97 175 GLU A N 1
ATOM 1388 C CA . GLU A 1 175 ? 25.055 37.421 -26.034 1.00 41.97 175 GLU A CA 1
ATOM 1389 C C . GLU A 1 175 ? 23.661 37.919 -25.588 1.00 41.97 175 GLU A C 1
ATOM 1391 O O . GLU A 1 175 ? 23.377 39.120 -25.598 1.00 41.97 175 GLU A O 1
ATOM 1396 N N . ARG A 1 176 ? 22.737 37.023 -25.211 1.00 42.84 176 ARG A N 1
ATOM 1397 C CA . ARG A 1 176 ? 21.329 37.413 -24.979 1.00 42.84 176 ARG A CA 1
ATOM 1398 C C . ARG A 1 176 ? 20.983 37.997 -23.599 1.00 42.84 176 ARG A C 1
ATOM 1400 O O . ARG A 1 176 ? 19.811 38.280 -23.359 1.00 42.84 176 ARG A O 1
ATOM 1407 N N . ASP A 1 177 ? 21.972 38.275 -22.752 1.00 38.56 177 ASP A N 1
ATOM 1408 C CA . ASP A 1 177 ? 21.771 38.936 -21.449 1.00 38.56 177 ASP A CA 1
ATOM 1409 C C . ASP A 1 177 ? 21.737 40.481 -21.514 1.00 38.56 177 ASP A C 1
ATOM 1411 O O . ASP A 1 177 ? 21.513 41.129 -20.492 1.00 38.56 177 ASP A O 1
ATOM 1415 N N . VAL A 1 178 ? 21.941 41.105 -22.689 1.00 39.94 178 VAL A N 1
ATOM 1416 C CA . VAL A 1 178 ? 22.199 42.566 -22.774 1.00 39.94 178 VAL A CA 1
ATOM 1417 C C . VAL A 1 178 ? 21.153 43.410 -23.527 1.00 39.94 178 VAL A C 1
ATOM 1419 O O . VAL A 1 178 ? 21.299 44.631 -23.570 1.00 39.94 178 VAL A O 1
ATOM 1422 N N . LEU A 1 179 ? 20.078 42.838 -24.094 1.00 36.50 179 LEU A N 1
ATOM 1423 C CA . LEU A 1 179 ? 19.012 43.624 -24.754 1.00 36.50 179 LEU A CA 1
ATOM 1424 C C . LEU A 1 179 ? 17.589 43.088 -24.488 1.00 36.50 179 LEU A C 1
ATOM 1426 O O . LEU A 1 179 ? 17.374 41.875 -24.505 1.00 36.50 179 LEU A O 1
ATOM 1430 N N . PRO A 1 180 ? 16.589 43.973 -24.278 1.00 37.62 180 PRO A N 1
ATOM 1431 C CA . PRO A 1 180 ? 15.241 43.567 -23.901 1.00 37.62 180 PRO A CA 1
ATOM 1432 C C . PRO A 1 180 ? 14.439 42.950 -25.056 1.00 37.62 180 PRO A C 1
ATOM 1434 O O . PRO A 1 180 ? 14.564 43.317 -26.223 1.00 37.62 180 PRO A O 1
ATOM 1437 N N . TYR A 1 181 ? 13.555 42.036 -24.664 1.00 34.25 181 TYR A N 1
ATOM 1438 C CA . TYR A 1 181 ? 12.610 41.261 -25.471 1.00 34.25 181 TYR A CA 1
ATOM 1439 C C . TYR A 1 181 ? 11.984 42.018 -26.669 1.00 34.25 181 TYR A C 1
ATOM 1441 O O . TYR A 1 181 ? 11.057 42.812 -26.507 1.00 34.25 181 TYR A O 1
ATOM 1449 N N . GLN A 1 182 ? 12.387 41.667 -27.896 1.00 32.41 182 GLN A N 1
ATOM 1450 C CA . GLN A 1 182 ? 11.505 41.758 -29.065 1.00 32.41 182 GLN A CA 1
ATOM 1451 C C . GLN A 1 182 ? 10.984 40.363 -29.416 1.00 32.41 182 GLN A C 1
ATOM 1453 O O . GLN A 1 182 ? 11.751 39.441 -29.700 1.00 32.41 182 GLN A O 1
ATOM 1458 N N . LYS A 1 183 ? 9.657 40.217 -29.382 1.00 34.56 183 LYS A N 1
ATOM 1459 C CA . LYS A 1 183 ? 8.937 39.009 -29.789 1.00 34.56 183 LYS A CA 1
ATOM 1460 C C . LYS A 1 183 ? 8.724 39.060 -31.304 1.00 34.56 183 LYS A C 1
ATOM 1462 O O . LYS A 1 183 ? 7.850 39.788 -31.766 1.00 34.56 183 LYS A O 1
ATOM 1467 N N . ILE A 1 184 ? 9.522 38.314 -32.065 1.00 34.16 184 ILE A N 1
ATOM 1468 C CA . ILE A 1 184 ? 9.363 38.196 -33.521 1.00 34.16 184 ILE A CA 1
ATOM 1469 C C . ILE A 1 184 ? 8.424 37.023 -33.814 1.00 34.16 184 ILE A C 1
ATOM 1471 O O . ILE A 1 184 ? 8.745 35.872 -33.536 1.00 34.16 184 ILE A O 1
ATOM 1475 N N . THR A 1 185 ? 7.253 37.311 -34.376 1.00 42.41 185 THR A N 1
ATOM 1476 C CA . THR A 1 185 ? 6.306 36.300 -34.863 1.00 42.41 185 THR A CA 1
ATOM 1477 C C . THR A 1 185 ? 6.620 35.914 -36.308 1.00 42.41 185 THR A C 1
ATOM 1479 O O . THR A 1 185 ? 5.994 36.438 -37.227 1.00 42.41 185 THR A O 1
ATOM 1482 N N . ALA A 1 186 ? 7.581 35.007 -36.498 1.00 36.41 186 ALA A N 1
ATOM 1483 C CA . ALA A 1 186 ? 7.730 34.181 -37.701 1.00 36.41 186 ALA A CA 1
ATOM 1484 C C . ALA A 1 186 ? 8.700 33.017 -37.422 1.00 36.41 186 ALA A C 1
ATOM 1486 O O . ALA A 1 186 ? 9.863 33.264 -37.113 1.00 36.41 186 ALA A O 1
ATOM 1487 N N . SER A 1 187 ? 8.186 31.784 -37.515 1.00 43.44 187 SER A N 1
ATOM 1488 C CA . SER A 1 187 ? 8.893 30.506 -37.742 1.00 43.44 187 SER A CA 1
ATOM 1489 C C . SER A 1 187 ? 10.432 30.528 -37.678 1.00 43.44 187 SER A C 1
ATOM 1491 O O . SER A 1 187 ? 11.089 30.457 -38.713 1.00 43.44 187 SER A O 1
ATOM 1493 N N . ASN A 1 188 ? 11.006 30.592 -36.475 1.00 33.44 188 ASN A N 1
ATOM 1494 C CA . ASN A 1 188 ? 12.439 30.402 -36.257 1.00 33.44 188 ASN A CA 1
ATOM 1495 C C . ASN A 1 188 ? 12.684 29.626 -34.963 1.00 33.44 188 ASN A C 1
ATOM 1497 O O . ASN A 1 188 ? 12.071 29.900 -33.930 1.00 33.44 188 ASN A O 1
ATOM 1501 N N . ILE A 1 189 ? 13.579 28.649 -35.070 1.00 41.31 189 ILE A N 1
ATOM 1502 C CA . ILE A 1 189 ? 13.932 27.675 -34.041 1.00 41.31 189 ILE A CA 1
ATOM 1503 C C . ILE A 1 189 ? 14.981 28.271 -33.095 1.00 41.31 189 ILE A C 1
ATOM 1505 O O . ILE A 1 189 ? 15.982 28.840 -33.522 1.00 41.31 189 ILE A O 1
ATOM 1509 N N . ASP A 1 190 ? 14.730 28.142 -31.796 1.00 37.78 190 ASP A N 1
ATOM 1510 C CA . ASP A 1 190 ? 15.622 28.536 -30.703 1.00 37.78 190 ASP A CA 1
ATOM 1511 C C . ASP A 1 190 ? 16.168 27.251 -30.067 1.00 37.78 190 ASP A C 1
ATOM 1513 O O . ASP A 1 190 ? 15.426 26.289 -29.905 1.00 37.78 190 ASP A O 1
ATOM 1517 N N . TYR A 1 191 ? 17.441 27.197 -29.677 1.00 36.53 191 TYR A N 1
ATOM 1518 C CA . TYR A 1 191 ? 18.021 26.009 -29.031 1.00 36.53 191 TYR A CA 1
ATOM 1519 C C . TYR A 1 191 ? 17.526 25.798 -27.586 1.00 36.53 191 TYR A C 1
ATOM 1521 O O . TYR A 1 191 ? 17.780 24.757 -26.985 1.00 36.53 191 TYR A O 1
ATOM 1529 N N . LYS A 1 192 ? 16.774 26.764 -27.041 1.00 35.38 192 LYS A N 1
ATOM 1530 C CA . LYS A 1 192 ? 15.914 26.590 -25.863 1.00 35.38 192 LYS A CA 1
ATOM 1531 C C . LYS A 1 192 ? 14.564 25.916 -26.191 1.00 35.38 192 LYS A C 1
ATOM 1533 O O . LYS A 1 192 ? 13.803 25.634 -25.273 1.00 35.38 192 LYS A O 1
ATOM 1538 N N . HIS A 1 193 ? 14.261 25.678 -27.473 1.00 39.91 193 HIS A N 1
ATOM 1539 C CA . HIS A 1 193 ? 12.951 25.230 -27.969 1.00 39.91 193 HIS A CA 1
ATOM 1540 C C . HIS A 1 193 ? 12.979 24.112 -29.054 1.00 39.91 193 HIS A C 1
ATOM 1542 O O . HIS A 1 193 ? 11.976 23.421 -29.178 1.00 39.91 193 HIS A O 1
ATOM 1548 N N . ASP A 1 194 ? 14.067 23.879 -29.812 1.00 52.84 194 ASP A N 1
ATOM 1549 C CA . ASP A 1 194 ? 14.220 22.731 -30.745 1.00 52.84 194 ASP A CA 1
ATOM 1550 C C . ASP A 1 194 ? 15.700 22.317 -30.981 1.00 52.84 194 ASP A C 1
ATOM 1552 O O . ASP A 1 194 ? 16.238 22.332 -32.087 1.00 52.84 194 ASP A O 1
ATOM 1556 N N . TYR A 1 195 ? 16.380 21.912 -29.903 1.00 60.19 195 TYR A N 1
ATOM 1557 C CA . TYR A 1 195 ? 17.669 21.186 -29.949 1.00 60.19 195 TYR A CA 1
ATOM 1558 C C . TYR A 1 195 ? 17.541 19.804 -30.626 1.00 60.19 195 TYR A C 1
ATOM 1560 O O . TYR A 1 195 ? 18.503 19.251 -31.167 1.00 60.19 195 TYR A O 1
ATOM 1568 N N . ALA A 1 196 ? 16.343 19.224 -30.571 1.00 63.84 196 ALA A N 1
ATOM 1569 C CA . ALA A 1 196 ? 16.111 17.829 -30.893 1.00 63.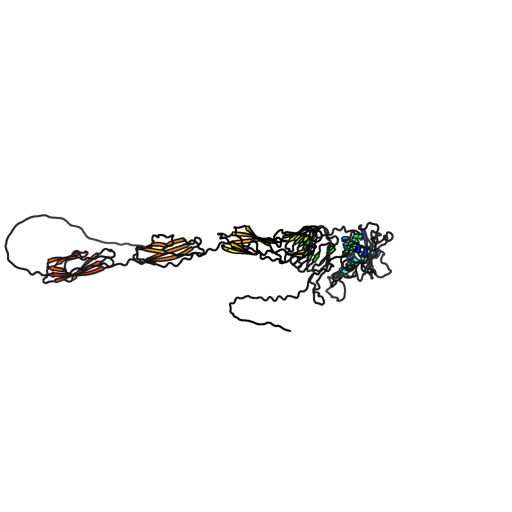84 196 ALA A CA 1
ATOM 1570 C C . ALA A 1 196 ? 16.139 17.558 -32.410 1.00 63.84 196 ALA A C 1
ATOM 1572 O O . ALA A 1 196 ? 16.619 16.499 -32.812 1.00 63.84 196 ALA A O 1
ATOM 1573 N N . THR A 1 197 ? 15.701 18.498 -33.262 1.00 70.94 197 THR A N 1
ATOM 1574 C CA . THR A 1 197 ? 15.822 18.356 -34.727 1.00 70.94 197 THR A CA 1
ATOM 1575 C C . THR A 1 197 ? 17.286 18.214 -35.162 1.00 70.94 197 THR A C 1
ATOM 1577 O O . THR A 1 197 ? 17.612 17.260 -35.868 1.00 70.94 197 THR A O 1
ATOM 1580 N N . ALA A 1 198 ? 18.184 19.079 -34.674 1.00 72.00 198 ALA A N 1
ATOM 1581 C CA . ALA A 1 198 ? 19.610 19.039 -35.018 1.00 72.00 198 ALA A CA 1
ATOM 1582 C C . ALA A 1 198 ? 20.280 17.713 -34.604 1.00 72.00 198 ALA A C 1
ATOM 1584 O O . ALA A 1 198 ? 21.015 17.112 -35.391 1.00 72.00 198 ALA A O 1
ATOM 1585 N N . LYS A 1 199 ? 19.988 17.212 -33.390 1.00 78.62 199 LYS A N 1
ATOM 1586 C CA . LYS A 1 199 ? 20.467 15.890 -32.950 1.00 78.62 199 LYS A CA 1
ATOM 1587 C C . LYS A 1 199 ? 19.901 14.756 -33.809 1.00 78.62 199 LYS A C 1
ATOM 1589 O O . LYS A 1 199 ? 20.670 13.869 -34.170 1.00 78.62 199 LYS A O 1
ATOM 1594 N N . LYS A 1 200 ? 18.613 14.787 -34.182 1.00 81.38 200 LYS A N 1
ATOM 1595 C CA . LYS A 1 200 ? 18.004 13.747 -35.033 1.00 81.38 200 LYS A CA 1
ATOM 1596 C C . LYS A 1 200 ? 18.716 13.651 -36.380 1.00 81.38 200 LYS A C 1
ATOM 1598 O O . LYS A 1 200 ? 19.045 12.545 -36.798 1.00 81.38 200 LYS A O 1
ATOM 1603 N N . THR A 1 201 ? 18.974 14.779 -37.045 1.00 83.19 201 THR A N 1
ATOM 1604 C CA . THR A 1 201 ? 19.676 14.771 -38.337 1.00 83.19 201 THR A CA 1
ATOM 1605 C C . THR A 1 201 ? 21.110 14.269 -38.194 1.00 83.19 201 THR A C 1
ATOM 1607 O O . THR A 1 201 ? 21.523 13.410 -38.968 1.00 83.19 201 THR A O 1
ATOM 1610 N N . LEU A 1 202 ? 21.841 14.718 -37.165 1.00 86.25 202 LEU A N 1
ATOM 1611 C CA . LEU A 1 202 ? 23.173 14.194 -36.847 1.00 86.25 202 LEU A CA 1
ATOM 1612 C C . LEU A 1 202 ? 23.161 12.668 -36.678 1.00 86.25 202 LEU A C 1
ATOM 1614 O O . LEU A 1 202 ? 23.943 11.979 -37.322 1.00 86.25 202 LEU A O 1
ATOM 1618 N N . LEU A 1 203 ? 22.246 12.130 -35.870 1.00 90.62 203 LEU A N 1
ATOM 1619 C CA . LEU A 1 203 ? 22.093 10.686 -35.665 1.00 90.62 203 LEU A CA 1
ATOM 1620 C C . LEU A 1 203 ? 21.718 9.949 -36.960 1.00 90.62 203 LEU A C 1
ATOM 1622 O O . LEU A 1 203 ? 22.233 8.863 -37.210 1.00 90.62 203 LEU A O 1
ATOM 1626 N N . HIS A 1 204 ? 20.866 10.544 -37.800 1.00 91.12 204 HIS A N 1
ATOM 1627 C CA . HIS A 1 204 ? 20.471 9.991 -39.096 1.00 91.12 204 HIS A CA 1
ATOM 1628 C C . HIS A 1 204 ? 21.669 9.834 -40.039 1.00 91.12 204 HIS A C 1
ATOM 1630 O O . HIS A 1 204 ? 21.951 8.724 -40.492 1.00 91.12 204 HIS A O 1
ATOM 1636 N N . VAL A 1 205 ? 22.407 10.919 -40.308 1.00 90.88 205 VAL A N 1
ATOM 1637 C CA . VAL A 1 205 ? 23.582 10.853 -41.195 1.00 90.88 205 VAL A CA 1
ATOM 1638 C C . VAL A 1 205 ? 24.697 10.001 -40.591 1.00 90.88 205 VAL A C 1
ATOM 1640 O O . VAL A 1 205 ? 25.432 9.346 -41.325 1.00 90.88 205 VAL A O 1
ATOM 1643 N N . MET A 1 206 ? 24.789 9.934 -39.259 1.00 94.56 206 MET A N 1
ATOM 1644 C CA . MET A 1 206 ? 25.746 9.066 -38.578 1.00 94.56 206 MET A CA 1
ATOM 1645 C C . MET A 1 206 ? 25.389 7.587 -38.701 1.00 94.56 206 MET A C 1
ATOM 1647 O O . MET A 1 206 ? 26.287 6.784 -38.921 1.00 94.56 206 MET A O 1
ATOM 1651 N N . GLY A 1 207 ? 24.106 7.216 -38.652 1.00 94.56 207 GLY A N 1
ATOM 1652 C CA . GLY A 1 207 ? 23.674 5.852 -38.962 1.00 94.56 207 GLY A CA 1
ATOM 1653 C C . GLY A 1 207 ? 24.135 5.420 -40.358 1.00 94.56 207 GLY A C 1
ATOM 1654 O O . GLY A 1 207 ? 24.741 4.359 -40.501 1.00 94.56 207 GLY A O 1
ATOM 1655 N N . LEU A 1 208 ? 23.945 6.279 -41.368 1.00 93.25 208 LEU A N 1
ATOM 1656 C CA . LEU A 1 208 ? 24.425 6.036 -42.736 1.00 93.25 208 LEU A CA 1
ATOM 1657 C C . LEU A 1 208 ? 25.959 5.901 -42.797 1.00 93.25 208 LEU A C 1
ATOM 1659 O O . LEU A 1 208 ? 26.475 4.910 -43.315 1.00 93.25 208 LEU A O 1
ATOM 1663 N N . ALA A 1 209 ? 26.689 6.844 -42.192 1.00 94.62 209 ALA A N 1
ATOM 1664 C CA . ALA A 1 209 ? 28.156 6.849 -42.139 1.00 94.62 209 ALA A CA 1
ATOM 1665 C C . ALA A 1 209 ? 28.763 5.668 -41.355 1.00 94.62 209 ALA A C 1
ATOM 1667 O O . ALA A 1 209 ? 29.958 5.391 -41.466 1.00 94.62 209 ALA A O 1
ATOM 1668 N N . LEU A 1 210 ? 27.959 4.973 -40.546 1.00 96.50 210 LEU A N 1
ATOM 1669 C CA . LEU A 1 210 ? 28.346 3.788 -39.782 1.00 96.50 210 LEU A CA 1
ATOM 1670 C C . LEU A 1 210 ? 27.892 2.471 -40.431 1.00 96.50 210 LEU A C 1
ATOM 1672 O O . LEU A 1 210 ? 28.226 1.412 -39.902 1.00 96.50 210 LEU A O 1
ATOM 1676 N N . GLY A 1 211 ? 27.213 2.507 -41.582 1.00 94.56 211 GLY A N 1
ATOM 1677 C CA . GLY A 1 211 ? 26.887 1.311 -42.377 1.00 94.56 211 GLY A CA 1
ATOM 1678 C C . GLY A 1 211 ? 25.409 0.948 -42.442 1.00 94.56 211 GLY A C 1
ATOM 1679 O O . GLY A 1 211 ? 25.050 -0.060 -43.061 1.00 94.56 211 GLY A O 1
ATOM 1680 N N . LEU A 1 212 ? 24.548 1.759 -41.827 1.00 95.88 212 LEU A N 1
ATOM 1681 C CA . LEU A 1 212 ? 23.109 1.560 -41.894 1.00 95.88 212 LEU A CA 1
ATOM 1682 C C . LEU A 1 212 ? 22.514 2.139 -43.193 1.00 95.88 212 LEU A C 1
ATOM 1684 O O . LEU A 1 212 ? 23.123 2.962 -43.874 1.00 95.88 212 LEU A O 1
ATOM 1688 N N . LYS A 1 213 ? 21.296 1.717 -43.537 1.00 93.69 213 LYS A N 1
ATOM 1689 C CA . LYS A 1 213 ? 20.496 2.207 -44.671 1.00 93.69 213 LYS A CA 1
ATOM 1690 C C . LYS A 1 213 ? 19.082 2.564 -44.214 1.00 93.69 213 LYS A C 1
ATOM 1692 O O . LYS A 1 213 ? 18.618 2.090 -43.179 1.00 93.69 213 LYS A O 1
ATOM 1697 N N . HIS A 1 214 ? 18.373 3.363 -45.007 1.00 93.06 214 HIS A N 1
ATOM 1698 C CA . HIS A 1 214 ? 16.964 3.673 -44.753 1.00 93.06 214 HIS A CA 1
ATOM 1699 C C . HIS A 1 214 ? 16.094 2.399 -44.721 1.00 93.06 214 HIS A C 1
ATOM 1701 O O . HIS A 1 214 ? 16.264 1.533 -45.580 1.00 93.06 214 HIS A O 1
ATOM 1707 N N . PRO A 1 215 ? 15.112 2.289 -43.803 1.00 91.38 215 PRO A N 1
ATOM 1708 C CA . PRO A 1 215 ? 14.261 1.101 -43.644 1.00 91.38 215 PRO A CA 1
ATOM 1709 C C . PRO A 1 215 ? 13.184 0.940 -44.736 1.00 91.38 215 PRO A C 1
ATOM 1711 O O . PRO A 1 215 ? 12.210 0.203 -44.565 1.00 91.38 215 PRO A O 1
ATOM 1714 N N . PHE A 1 216 ? 13.313 1.661 -45.848 1.00 88.69 216 PHE A N 1
ATOM 1715 C CA . PHE A 1 216 ? 12.337 1.722 -46.927 1.00 88.69 216 PHE A CA 1
ATOM 1716 C C . PHE A 1 216 ? 13.030 1.811 -48.287 1.00 88.69 216 PHE A C 1
ATOM 1718 O O . PHE A 1 216 ? 14.147 2.309 -48.412 1.00 88.69 216 PHE A O 1
ATOM 1725 N N . SER A 1 217 ? 12.341 1.351 -49.326 1.00 83.44 217 SER A N 1
ATOM 1726 C CA . SER A 1 217 ? 12.798 1.416 -50.716 1.00 83.44 217 SER A CA 1
ATOM 1727 C C . SER A 1 217 ? 11.627 1.720 -51.657 1.00 83.44 217 SER A C 1
ATOM 1729 O O . SER A 1 217 ? 10.492 1.914 -51.213 1.00 83.44 217 SER A O 1
ATOM 1731 N N . SER A 1 218 ? 11.876 1.717 -52.972 1.00 79.38 218 SER A N 1
ATOM 1732 C CA . SER A 1 218 ? 10.816 1.701 -53.995 1.00 79.38 218 SER A CA 1
ATOM 1733 C C . SER A 1 218 ? 9.809 0.563 -53.809 1.00 79.38 218 SER A C 1
ATOM 1735 O O . SER A 1 218 ? 8.659 0.684 -54.226 1.00 79.38 218 SER A O 1
ATOM 1737 N N . ASP A 1 219 ? 10.246 -0.525 -53.174 1.00 75.75 219 ASP A N 1
ATOM 1738 C CA . ASP A 1 219 ? 9.521 -1.789 -53.092 1.00 75.75 219 ASP A CA 1
ATOM 1739 C C . ASP A 1 219 ? 8.713 -1.902 -51.784 1.00 75.75 219 ASP A C 1
ATOM 1741 O O . ASP A 1 219 ? 7.963 -2.859 -51.591 1.00 75.75 219 ASP A O 1
ATOM 1745 N N . GLY A 1 220 ? 8.819 -0.902 -50.897 1.00 85.25 220 GLY A N 1
ATOM 1746 C CA . GLY A 1 220 ? 7.990 -0.751 -49.704 1.00 85.25 220 GLY A CA 1
ATOM 1747 C C . GLY A 1 220 ? 8.774 -0.608 -48.399 1.00 85.25 220 GLY A C 1
ATOM 1748 O O . GLY A 1 220 ? 9.887 -0.086 -48.363 1.00 85.25 220 GLY A O 1
ATOM 1749 N N . ARG A 1 221 ? 8.135 -1.035 -47.303 1.00 88.56 221 ARG A N 1
ATOM 1750 C CA . ARG A 1 221 ? 8.599 -0.897 -45.912 1.00 88.56 221 ARG A CA 1
ATOM 1751 C C . ARG A 1 221 ? 8.568 -2.268 -45.227 1.00 88.56 221 ARG A C 1
ATOM 1753 O O . ARG A 1 221 ? 7.494 -2.657 -44.764 1.00 88.56 221 ARG A O 1
ATOM 1760 N N . PRO A 1 222 ? 9.686 -3.017 -45.161 1.00 86.56 222 PRO A N 1
ATOM 1761 C CA . PRO A 1 222 ? 9.704 -4.371 -44.595 1.00 86.56 222 PRO A CA 1
ATOM 1762 C C . PRO A 1 222 ? 9.261 -4.432 -43.126 1.00 86.56 222 PRO A C 1
ATOM 1764 O O . PRO A 1 222 ? 8.599 -5.382 -42.720 1.00 86.56 222 PRO A O 1
ATOM 1767 N N . LEU A 1 223 ? 9.546 -3.379 -42.353 1.00 85.19 223 LEU A N 1
ATOM 1768 C CA . LEU A 1 223 ? 9.124 -3.231 -40.955 1.00 85.19 223 LEU A CA 1
ATOM 1769 C C . LEU A 1 223 ? 7.635 -2.862 -40.785 1.00 85.19 223 LEU A C 1
ATOM 1771 O O . LEU A 1 223 ? 7.151 -2.769 -39.658 1.00 85.19 223 LEU A O 1
ATOM 1775 N N . GLY A 1 224 ? 6.884 -2.634 -41.869 1.00 85.38 224 GLY A N 1
ATOM 1776 C CA . GLY A 1 224 ? 5.453 -2.319 -41.818 1.00 85.38 224 GLY A CA 1
ATOM 1777 C C . GLY A 1 224 ? 5.135 -1.147 -40.881 1.00 85.38 224 GLY A C 1
ATOM 1778 O O . GLY A 1 224 ? 5.697 -0.062 -41.016 1.00 85.38 224 GLY A O 1
ATOM 1779 N N . ASN A 1 225 ? 4.259 -1.382 -39.898 1.00 80.56 225 ASN A N 1
ATOM 1780 C CA . ASN A 1 225 ? 3.851 -0.380 -38.901 1.00 80.56 225 ASN A CA 1
ATOM 1781 C C . ASN A 1 225 ? 4.988 0.065 -37.957 1.00 80.56 225 ASN A C 1
ATOM 1783 O O . ASN A 1 225 ? 4.845 1.084 -37.286 1.00 80.56 225 ASN A O 1
ATOM 1787 N N . PHE A 1 226 ? 6.103 -0.671 -37.904 1.00 80.38 226 PHE A N 1
ATOM 1788 C CA . PHE A 1 226 ? 7.280 -0.343 -37.094 1.00 80.38 226 PHE A CA 1
ATOM 1789 C C . PHE A 1 226 ? 8.292 0.547 -37.840 1.00 80.38 226 PHE A C 1
ATOM 1791 O O . PHE A 1 226 ? 9.226 1.060 -37.231 1.00 80.38 226 PHE A O 1
ATOM 1798 N N . SER A 1 227 ? 8.082 0.800 -39.139 1.00 85.75 227 SER A N 1
ATOM 1799 C CA . SER A 1 227 ? 8.854 1.744 -39.967 1.00 85.75 227 SER A CA 1
ATOM 1800 C C . SER A 1 227 ? 8.520 3.198 -39.580 1.00 85.75 227 SER A C 1
ATOM 1802 O O . SER A 1 227 ? 7.836 3.907 -40.321 1.00 85.75 227 SER A O 1
ATOM 1804 N N . THR A 1 228 ? 8.919 3.625 -38.373 1.00 83.25 228 THR A N 1
ATOM 1805 C CA . THR A 1 228 ? 8.637 4.968 -37.824 1.00 83.25 228 THR A CA 1
ATOM 1806 C C . THR A 1 228 ? 9.836 5.570 -37.074 1.00 83.25 228 THR A C 1
ATOM 1808 O O . THR A 1 228 ? 10.669 4.841 -36.534 1.00 83.25 228 THR A O 1
ATOM 1811 N N . GLU A 1 229 ? 9.878 6.906 -36.957 1.00 81.31 229 GLU A N 1
ATOM 1812 C CA . GLU A 1 229 ? 10.905 7.672 -36.206 1.00 81.31 229 GLU A CA 1
ATOM 1813 C C . GLU A 1 229 ? 11.034 7.315 -34.700 1.00 81.31 229 GLU A C 1
ATOM 1815 O O . GLU A 1 229 ? 11.945 7.797 -34.013 1.00 81.31 229 GLU A O 1
ATOM 1820 N N . TYR A 1 230 ? 10.127 6.488 -34.165 1.00 78.50 230 TYR A N 1
ATOM 1821 C CA . TYR A 1 230 ? 10.221 5.928 -32.813 1.00 78.50 230 TYR A CA 1
ATOM 1822 C C . TYR A 1 230 ? 11.236 4.780 -32.723 1.00 78.50 230 TYR A C 1
ATOM 1824 O O . TYR A 1 230 ? 11.918 4.657 -31.709 1.00 78.50 230 TYR A O 1
ATOM 1832 N N . PHE A 1 231 ? 11.355 3.961 -33.773 1.00 82.12 231 PHE A N 1
ATOM 1833 C CA . PHE A 1 231 ? 12.147 2.726 -33.752 1.00 82.12 231 PHE A CA 1
ATOM 1834 C C . PHE A 1 231 ? 13.519 2.853 -34.417 1.00 82.12 231 PHE A C 1
ATOM 1836 O O . PHE A 1 231 ? 14.432 2.131 -34.020 1.00 82.12 231 PHE A O 1
ATOM 1843 N N . THR A 1 232 ? 13.681 3.779 -35.369 1.00 88.94 232 THR A N 1
ATOM 1844 C CA . THR A 1 232 ? 14.958 4.091 -36.038 1.00 88.94 232 THR A CA 1
ATOM 1845 C C . THR A 1 232 ? 15.052 5.578 -36.398 1.00 88.94 232 THR A C 1
ATOM 1847 O O . THR A 1 232 ? 14.071 6.186 -36.836 1.00 88.94 232 THR A O 1
ATOM 1850 N N . VAL A 1 233 ? 16.233 6.187 -36.235 1.00 88.69 233 VAL A N 1
ATOM 1851 C CA . VAL A 1 233 ? 16.509 7.566 -36.695 1.00 88.69 233 VAL A CA 1
ATOM 1852 C C . VAL A 1 233 ? 16.561 7.691 -38.223 1.00 88.69 233 VAL A C 1
ATOM 1854 O O . VAL A 1 233 ? 16.460 8.799 -38.755 1.00 88.69 233 VAL A O 1
ATOM 1857 N N . LEU A 1 234 ? 16.675 6.565 -38.933 1.00 92.06 234 LEU A N 1
ATOM 1858 C CA . LEU A 1 234 ? 16.797 6.472 -40.393 1.00 92.06 234 LEU A CA 1
ATOM 1859 C C . LEU A 1 234 ? 15.453 6.607 -41.122 1.00 92.06 234 LEU A C 1
ATOM 1861 O O . LEU A 1 234 ? 15.387 6.529 -42.345 1.00 92.06 234 LEU A O 1
ATOM 1865 N N . GLU A 1 235 ? 14.375 6.831 -40.380 1.00 88.94 235 GLU A N 1
ATOM 1866 C CA . GLU A 1 235 ? 13.029 6.983 -40.907 1.00 88.94 235 GLU A CA 1
ATOM 1867 C C . GLU A 1 235 ? 12.598 8.457 -41.060 1.00 88.94 235 GLU A C 1
ATOM 1869 O O . GLU A 1 235 ? 13.033 9.355 -40.325 1.00 88.94 235 GLU A O 1
ATOM 1874 N N . PHE A 1 236 ? 11.692 8.692 -42.014 1.00 82.12 236 PHE A N 1
ATOM 1875 C CA . PHE A 1 236 ? 11.028 9.980 -42.258 1.00 82.12 236 PHE A CA 1
ATOM 1876 C C . PHE A 1 236 ? 9.518 9.951 -41.953 1.00 82.12 236 PHE A C 1
ATOM 1878 O O . PHE A 1 236 ? 8.876 10.997 -41.853 1.00 82.12 236 PHE A O 1
ATOM 1885 N N . VAL A 1 237 ? 8.924 8.763 -41.802 1.00 79.62 237 VAL A N 1
ATOM 1886 C CA . VAL A 1 237 ? 7.548 8.591 -41.321 1.00 79.62 237 VAL A CA 1
ATOM 1887 C C . VAL A 1 237 ? 7.477 8.784 -39.805 1.00 79.62 237 VAL A C 1
ATOM 1889 O O . VAL A 1 237 ? 7.923 7.953 -39.013 1.00 79.62 237 VAL A O 1
ATOM 1892 N N . THR A 1 238 ? 6.823 9.863 -39.382 1.00 67.69 238 THR A N 1
ATOM 1893 C CA . THR A 1 238 ? 6.331 9.995 -38.005 1.00 67.69 238 THR A CA 1
ATOM 1894 C C . THR A 1 238 ? 5.234 8.958 -37.756 1.00 67.69 238 THR A C 1
ATOM 1896 O O . THR A 1 238 ? 4.293 8.878 -38.547 1.00 67.69 238 THR A O 1
ATOM 1899 N N . GLY A 1 239 ? 5.344 8.179 -36.675 1.00 61.22 239 GLY A N 1
ATOM 1900 C CA . GLY A 1 239 ? 4.365 7.140 -36.332 1.00 61.22 239 GLY A CA 1
ATOM 1901 C C . GLY A 1 239 ? 2.973 7.682 -35.977 1.00 61.22 239 GLY A C 1
ATOM 1902 O O . GLY A 1 239 ? 2.752 8.890 -35.894 1.00 61.22 239 GLY A O 1
ATOM 1903 N N . ALA A 1 240 ? 2.015 6.775 -35.781 1.00 53.22 240 ALA A N 1
ATOM 1904 C CA . ALA A 1 240 ? 0.621 7.136 -35.536 1.00 53.22 240 ALA A CA 1
ATOM 1905 C C . ALA A 1 240 ? 0.384 7.640 -34.098 1.00 53.22 240 ALA A C 1
ATOM 1907 O O . ALA A 1 240 ? 0.397 6.860 -33.150 1.00 53.22 240 ALA A O 1
ATOM 1908 N N . GLY A 1 241 ? 0.083 8.932 -33.952 1.00 53.28 241 GLY A N 1
ATOM 1909 C CA . GLY A 1 241 ? -0.326 9.554 -32.690 1.00 53.28 241 GLY A CA 1
ATOM 1910 C C . GLY A 1 241 ? -0.771 11.011 -32.893 1.00 53.28 241 GLY A C 1
ATOM 1911 O O . GLY A 1 241 ? -0.362 11.638 -33.875 1.00 53.28 241 GLY A O 1
ATOM 1912 N N . PRO A 1 242 ? -1.637 11.566 -32.024 1.00 42.19 242 PRO A N 1
ATOM 1913 C CA . PRO A 1 242 ? -2.019 12.969 -32.101 1.00 42.19 242 PRO A CA 1
ATOM 1914 C C . PRO A 1 242 ? -0.878 13.870 -31.600 1.00 42.19 242 PRO A C 1
ATOM 1916 O O . PRO A 1 242 ? -0.512 13.818 -30.431 1.00 42.19 242 PRO A O 1
ATOM 1919 N N . ASN A 1 243 ? -0.409 14.747 -32.492 1.00 46.25 243 ASN A N 1
ATOM 1920 C CA . ASN A 1 243 ? 0.597 15.801 -32.301 1.00 46.25 243 ASN A CA 1
ATOM 1921 C C . ASN A 1 243 ? 2.066 15.357 -32.140 1.00 46.25 243 ASN A C 1
ATOM 1923 O O . ASN A 1 243 ? 2.395 14.311 -31.594 1.00 46.25 243 ASN A O 1
ATOM 1927 N N . LYS A 1 244 ? 2.963 16.199 -32.678 1.00 52.91 244 LYS A N 1
ATOM 1928 C CA . LYS A 1 244 ? 4.423 16.017 -32.719 1.00 52.91 244 LYS A CA 1
ATOM 1929 C C . LYS A 1 244 ? 5.086 16.954 -31.697 1.00 52.91 244 LYS A C 1
ATOM 1931 O O . LYS A 1 244 ? 5.017 18.160 -31.934 1.00 52.91 244 LYS A O 1
ATOM 1936 N N . PRO A 1 245 ? 5.771 16.461 -30.650 1.00 50.00 245 PRO A N 1
ATOM 1937 C CA . PRO A 1 245 ? 6.614 17.349 -29.843 1.00 50.00 245 PRO A CA 1
ATOM 1938 C C . PRO A 1 245 ? 8.102 16.960 -29.787 1.00 50.00 245 PRO A C 1
ATOM 1940 O O . PRO A 1 245 ? 8.915 17.821 -29.469 1.00 50.00 245 PRO A O 1
ATOM 1943 N N . PHE A 1 246 ? 8.500 15.722 -30.121 1.00 56.88 246 PHE A N 1
ATOM 1944 C CA . PHE A 1 246 ? 9.870 15.249 -29.854 1.00 56.88 246 PHE A CA 1
ATOM 1945 C C . PHE A 1 246 ? 10.541 14.569 -31.050 1.00 56.88 246 PHE A C 1
ATOM 1947 O O . PHE A 1 246 ? 9.987 13.678 -31.692 1.00 56.88 246 PHE A O 1
ATOM 1954 N N . LYS A 1 247 ? 11.775 14.998 -31.321 1.00 67.94 247 LYS A N 1
ATOM 1955 C CA . LYS A 1 247 ? 12.705 14.412 -32.293 1.00 67.94 247 LYS A CA 1
ATOM 1956 C C . LYS A 1 247 ? 13.726 13.548 -31.547 1.00 67.94 247 LYS A C 1
ATOM 1958 O O . LYS A 1 247 ? 13.963 13.767 -30.361 1.00 67.94 247 LYS A O 1
ATOM 1963 N N . ALA A 1 248 ? 14.337 12.578 -32.224 1.00 71.75 248 ALA A N 1
ATOM 1964 C CA . ALA A 1 248 ? 15.317 11.697 -31.591 1.00 71.75 248 ALA A CA 1
ATOM 1965 C C . ALA A 1 248 ? 16.562 12.480 -31.137 1.00 71.75 248 ALA A C 1
ATOM 1967 O O . ALA A 1 248 ? 17.261 13.077 -31.952 1.00 71.75 248 ALA A O 1
ATOM 1968 N N . THR A 1 249 ? 16.839 12.472 -29.835 1.00 75.38 249 THR A N 1
ATOM 1969 C CA . THR A 1 249 ? 18.042 13.080 -29.246 1.00 75.38 249 THR A CA 1
ATOM 1970 C C . THR A 1 249 ? 19.192 12.089 -29.074 1.00 75.38 249 THR A C 1
ATOM 1972 O O . THR A 1 249 ? 20.339 12.534 -28.997 1.00 75.38 249 THR A O 1
ATOM 1975 N N . ASN A 1 250 ? 18.888 10.787 -29.070 1.00 81.62 250 ASN A N 1
ATOM 1976 C CA . ASN A 1 250 ? 19.800 9.638 -29.021 1.00 81.62 250 ASN A CA 1
ATOM 1977 C C . ASN A 1 250 ? 19.362 8.608 -30.094 1.00 81.62 250 ASN A C 1
ATOM 1979 O O . ASN A 1 250 ? 18.283 8.753 -30.680 1.00 81.62 250 ASN A O 1
ATOM 1983 N N . LEU A 1 251 ? 20.172 7.569 -30.340 1.00 88.12 251 LEU A N 1
ATOM 1984 C CA . LEU A 1 251 ? 19.804 6.431 -31.199 1.00 88.12 251 LEU A CA 1
ATOM 1985 C C . LEU A 1 251 ? 18.499 5.756 -30.730 1.00 88.12 251 LEU A C 1
ATOM 1987 O O . LEU A 1 251 ? 18.129 5.835 -29.556 1.00 88.12 251 LEU A O 1
ATOM 1991 N N . ARG A 1 252 ? 17.794 5.075 -31.640 1.00 86.38 252 ARG A N 1
ATOM 1992 C CA . ARG A 1 252 ? 16.619 4.255 -31.309 1.00 86.38 252 ARG A CA 1
ATOM 1993 C C . ARG A 1 252 ? 16.976 2.770 -31.245 1.00 86.38 252 ARG A C 1
ATOM 1995 O O . ARG A 1 252 ? 17.983 2.341 -31.801 1.00 86.38 252 ARG A O 1
ATOM 2002 N N . LYS A 1 253 ? 16.086 1.978 -30.636 1.00 86.19 253 LYS A N 1
ATOM 2003 C CA . LYS A 1 253 ? 16.169 0.512 -30.484 1.00 86.19 253 LYS A CA 1
ATOM 2004 C C . LYS A 1 253 ? 16.772 -0.215 -31.692 1.00 86.19 253 LYS A C 1
ATOM 2006 O O . LYS A 1 253 ? 17.728 -0.966 -31.533 1.00 86.19 253 LYS A O 1
ATOM 2011 N N . MET A 1 254 ? 16.239 0.010 -32.895 1.00 90.31 254 MET A N 1
ATOM 2012 C CA . MET A 1 254 ? 16.690 -0.709 -34.091 1.00 90.31 254 MET A CA 1
ATOM 2013 C C . MET A 1 254 ? 18.064 -0.244 -34.585 1.00 90.31 254 MET A C 1
ATOM 2015 O O . MET A 1 254 ? 18.833 -1.065 -35.080 1.00 90.31 254 MET A O 1
ATOM 2019 N N . ASP A 1 255 ? 18.389 1.042 -34.420 1.00 93.81 255 ASP A N 1
ATOM 2020 C CA . ASP A 1 255 ? 19.712 1.575 -34.765 1.00 93.81 255 ASP A CA 1
ATOM 2021 C C . ASP A 1 255 ? 20.783 0.968 -33.851 1.00 93.81 255 ASP A C 1
ATOM 2023 O O . ASP A 1 255 ? 21.841 0.558 -34.321 1.00 93.81 255 ASP A O 1
ATOM 2027 N N . ILE A 1 256 ? 20.482 0.869 -32.550 1.00 93.06 256 ILE A N 1
ATOM 2028 C CA . ILE A 1 256 ? 21.366 0.280 -31.537 1.00 93.06 256 ILE A CA 1
ATOM 2029 C C . ILE A 1 256 ? 21.620 -1.193 -31.865 1.00 93.06 256 ILE A C 1
ATOM 2031 O O . ILE A 1 256 ? 22.773 -1.580 -32.021 1.00 93.06 256 ILE A O 1
ATOM 2035 N N . ILE A 1 257 ? 20.567 -1.993 -32.073 1.00 92.62 257 ILE A N 1
ATOM 2036 C CA . ILE A 1 257 ? 20.684 -3.415 -32.445 1.00 92.62 257 ILE A CA 1
ATOM 2037 C C . ILE A 1 257 ? 21.551 -3.593 -33.704 1.00 92.62 257 ILE A C 1
ATOM 2039 O O . ILE A 1 257 ? 22.466 -4.418 -33.721 1.00 92.62 257 ILE A O 1
ATOM 2043 N N . ALA A 1 258 ? 21.315 -2.796 -34.750 1.00 96.19 258 ALA A N 1
ATOM 2044 C CA . ALA A 1 258 ? 22.077 -2.899 -35.992 1.00 96.19 258 ALA A CA 1
ATOM 2045 C C . ALA A 1 258 ? 23.552 -2.475 -35.827 1.00 96.19 258 ALA A C 1
ATOM 2047 O O . ALA A 1 258 ? 24.443 -3.138 -36.361 1.00 96.19 258 ALA A O 1
ATOM 2048 N N . LEU A 1 259 ? 23.843 -1.421 -35.056 1.00 96.38 259 LEU A N 1
ATOM 2049 C CA . LEU A 1 259 ? 25.221 -0.997 -34.776 1.00 96.38 259 LEU A CA 1
ATOM 2050 C C . LEU A 1 259 ? 25.958 -1.975 -33.855 1.00 96.38 259 LEU A C 1
ATOM 2052 O O . LEU A 1 259 ? 27.135 -2.242 -34.089 1.00 96.38 259 LEU A O 1
ATOM 2056 N N . GLN A 1 260 ? 25.284 -2.571 -32.872 1.00 95.00 260 GLN A N 1
ATOM 2057 C CA . GLN A 1 260 ? 25.860 -3.621 -32.031 1.00 95.00 260 GLN A CA 1
ATOM 2058 C C . GLN A 1 260 ? 26.147 -4.902 -32.820 1.00 95.00 260 GLN A C 1
ATOM 2060 O O . GLN A 1 260 ? 27.160 -5.555 -32.573 1.00 95.00 260 GLN A O 1
ATOM 2065 N N . HIS A 1 261 ? 25.327 -5.241 -33.817 1.00 96.19 261 HIS A N 1
ATOM 2066 C CA . HIS A 1 261 ? 25.625 -6.341 -34.734 1.00 96.19 261 HIS A CA 1
ATOM 2067 C C . HIS A 1 261 ? 26.891 -6.079 -35.570 1.00 96.19 261 HIS A C 1
ATOM 2069 O O . HIS A 1 261 ? 27.706 -6.980 -35.773 1.00 96.19 261 HIS A O 1
ATOM 2075 N N . LEU A 1 262 ? 27.088 -4.843 -36.043 1.00 96.88 262 LEU A N 1
ATOM 2076 C CA . LEU A 1 262 ? 28.277 -4.470 -36.814 1.00 96.88 262 LEU A CA 1
ATOM 2077 C C . LEU A 1 262 ? 29.540 -4.382 -35.937 1.00 96.88 262 LEU A C 1
ATOM 2079 O O . LEU A 1 262 ? 30.564 -4.961 -36.304 1.00 96.88 262 LEU A O 1
ATOM 2083 N N . TYR A 1 263 ? 29.457 -3.708 -34.785 1.00 97.19 263 TYR A N 1
ATOM 2084 C CA . TYR A 1 263 ? 30.618 -3.245 -34.009 1.00 97.19 263 TYR A CA 1
ATOM 2085 C C . TYR A 1 263 ? 30.715 -3.780 -32.572 1.00 97.19 263 TYR A C 1
ATOM 2087 O O . TYR A 1 263 ? 31.766 -3.665 -31.957 1.00 97.19 263 TYR A O 1
ATOM 2095 N N . GLY A 1 264 ? 29.665 -4.400 -32.036 1.00 94.69 264 GLY A N 1
ATOM 2096 C CA . GLY A 1 264 ? 29.625 -4.943 -30.674 1.00 94.69 264 GLY A CA 1
ATOM 2097 C C . GLY A 1 264 ? 28.924 -4.024 -29.670 1.00 94.69 264 GLY A C 1
ATOM 2098 O O . GLY A 1 264 ? 28.701 -2.839 -29.929 1.00 94.69 264 GLY A O 1
ATOM 2099 N N . LYS A 1 265 ? 28.558 -4.587 -28.512 1.00 91.75 265 LYS A N 1
ATOM 2100 C CA . LYS A 1 265 ? 27.965 -3.849 -27.383 1.00 91.75 265 LYS A CA 1
ATOM 2101 C C . LYS A 1 265 ? 28.993 -2.923 -26.742 1.00 91.75 265 LYS A C 1
ATOM 2103 O O . LYS A 1 265 ? 30.160 -3.302 -26.630 1.00 91.75 265 LYS A O 1
ATOM 2108 N N . SER A 1 266 ? 28.567 -1.737 -26.307 1.00 88.69 266 SER A N 1
ATOM 2109 C CA . SER A 1 266 ? 29.484 -0.794 -25.661 1.00 88.69 266 SER A CA 1
ATOM 2110 C C . SER A 1 266 ? 30.126 -1.389 -24.403 1.00 88.69 266 SER A C 1
ATOM 2112 O O . SER A 1 266 ? 29.515 -2.170 -23.676 1.00 88.69 266 SER A O 1
ATOM 2114 N N . LYS A 1 267 ? 31.373 -0.987 -24.137 1.00 83.06 267 LYS A N 1
ATOM 2115 C CA . LYS A 1 267 ? 32.065 -1.225 -22.858 1.00 83.06 267 LYS A CA 1
ATOM 2116 C C . LYS A 1 267 ? 32.037 -0.009 -21.931 1.00 83.06 267 LYS A C 1
ATOM 2118 O O . LYS A 1 267 ? 32.670 -0.038 -20.874 1.00 83.06 267 LYS A O 1
ATOM 2123 N N . LEU A 1 268 ? 31.374 1.075 -22.333 1.00 74.81 268 LEU A N 1
ATOM 2124 C CA . LEU A 1 268 ? 31.168 2.237 -21.481 1.00 74.81 268 LEU A CA 1
ATOM 2125 C C . LEU A 1 268 ? 30.074 1.884 -20.474 1.00 74.81 268 LEU A C 1
ATOM 2127 O O . LEU A 1 268 ? 28.894 2.003 -20.777 1.00 74.81 268 LEU A O 1
ATOM 2131 N N . ILE A 1 269 ? 30.494 1.409 -19.29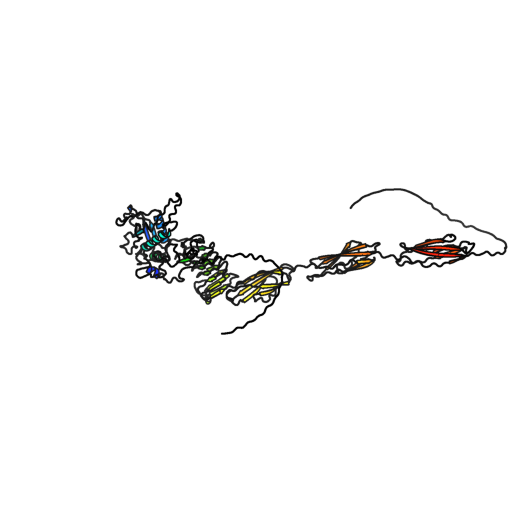9 1.00 60.22 269 ILE A N 1
ATOM 2132 C CA . ILE A 1 269 ? 29.606 1.094 -18.176 1.00 60.22 269 ILE A CA 1
ATOM 2133 C C . ILE A 1 269 ? 28.857 2.377 -17.799 1.00 60.22 269 ILE A C 1
ATOM 2135 O O . ILE A 1 269 ? 29.430 3.294 -17.202 1.00 60.22 269 ILE A O 1
ATOM 2139 N N . SER A 1 270 ? 27.596 2.456 -18.210 1.00 62.12 270 SER A N 1
ATOM 2140 C CA . SER A 1 270 ? 26.687 3.545 -17.887 1.00 62.12 270 SER A CA 1
ATOM 2141 C C . SER A 1 270 ? 26.120 3.282 -16.498 1.00 62.12 270 SER A C 1
ATOM 2143 O O . SER A 1 270 ? 25.240 2.439 -16.354 1.00 62.12 270 SER A O 1
ATOM 2145 N N . ASN A 1 271 ? 26.683 3.991 -15.517 1.00 64.19 271 ASN A N 1
ATOM 2146 C CA . ASN A 1 271 ? 26.456 3.836 -14.079 1.00 64.19 271 ASN A CA 1
ATOM 2147 C C . ASN A 1 271 ? 26.822 2.439 -13.535 1.00 64.19 271 ASN A C 1
ATOM 2149 O O . ASN A 1 271 ? 26.939 1.453 -14.257 1.00 64.19 271 ASN A O 1
ATOM 2153 N N . ALA A 1 272 ? 27.238 2.407 -12.270 1.00 66.38 272 ALA A N 1
ATOM 2154 C CA . ALA A 1 272 ? 27.917 1.248 -11.682 1.00 66.38 272 ALA A CA 1
ATOM 2155 C C . ALA A 1 272 ? 27.569 1.065 -10.197 1.00 66.38 272 ALA A C 1
ATOM 2157 O O . ALA A 1 272 ? 28.416 0.641 -9.404 1.00 66.38 272 ALA A O 1
ATOM 2158 N N . GLY A 1 273 ? 26.364 1.480 -9.819 1.00 82.31 273 GLY A N 1
ATOM 2159 C CA . GLY A 1 273 ? 25.864 1.455 -8.456 1.00 82.31 273 GLY A CA 1
ATOM 2160 C C . GLY A 1 273 ? 24.490 2.107 -8.347 1.00 82.31 273 GLY A C 1
ATOM 2161 O O . GLY A 1 273 ? 24.159 3.010 -9.113 1.00 82.31 273 GLY A O 1
ATOM 2162 N N . ASP A 1 274 ? 23.759 1.641 -7.345 1.00 91.62 274 ASP A N 1
ATOM 2163 C CA . ASP A 1 274 ? 22.338 1.849 -7.073 1.00 91.62 274 ASP A CA 1
ATOM 2164 C C . ASP A 1 274 ? 21.889 3.316 -7.234 1.00 91.62 274 ASP A C 1
ATOM 2166 O O . ASP A 1 274 ? 22.314 4.213 -6.493 1.00 91.62 274 ASP A O 1
ATOM 2170 N N . THR A 1 275 ? 21.014 3.559 -8.210 1.00 90.12 275 THR A N 1
ATOM 2171 C CA . THR A 1 275 ? 20.569 4.881 -8.654 1.00 90.12 275 THR A CA 1
ATOM 2172 C C . THR A 1 275 ? 19.041 4.987 -8.670 1.00 90.12 275 THR A C 1
ATOM 2174 O O . THR A 1 275 ? 18.329 4.167 -9.244 1.00 90.12 275 THR A O 1
ATOM 2177 N N . ILE A 1 276 ? 18.520 6.069 -8.077 1.00 91.00 276 ILE A N 1
ATOM 2178 C CA . ILE A 1 276 ? 17.091 6.411 -8.109 1.00 91.00 276 ILE A CA 1
ATOM 2179 C C . ILE A 1 276 ? 16.847 7.504 -9.158 1.00 91.00 276 ILE A C 1
ATOM 2181 O O . ILE A 1 276 ? 17.303 8.642 -9.021 1.00 91.00 276 ILE A O 1
ATOM 2185 N N . TYR A 1 277 ? 16.080 7.161 -10.188 1.00 88.88 277 TYR A N 1
ATOM 2186 C CA . TYR A 1 277 ? 15.642 8.030 -11.274 1.00 88.88 277 TYR A CA 1
ATOM 2187 C C . TYR A 1 277 ? 14.255 8.604 -10.978 1.00 88.88 277 TYR A C 1
ATOM 2189 O O . TYR A 1 277 ? 13.235 7.981 -11.270 1.00 88.88 277 TYR A O 1
ATOM 2197 N N . THR A 1 278 ? 14.207 9.798 -10.387 1.00 89.75 278 THR A N 1
ATOM 2198 C CA . THR A 1 278 ? 12.942 10.476 -10.062 1.00 89.75 278 THR A CA 1
ATOM 2199 C C . THR A 1 278 ? 12.385 11.264 -11.251 1.00 89.75 278 THR A C 1
ATOM 2201 O O . THR A 1 278 ? 13.097 12.080 -11.839 1.00 89.75 278 THR A O 1
ATOM 2204 N N . PHE A 1 279 ? 11.091 11.099 -11.540 1.00 84.69 279 PHE A N 1
ATOM 2205 C CA . PHE A 1 279 ? 10.335 11.938 -12.480 1.00 84.69 279 PHE A CA 1
ATOM 2206 C C . PHE A 1 279 ? 9.069 12.509 -11.818 1.00 84.69 279 PHE A C 1
ATOM 2208 O O . PHE A 1 279 ? 8.610 12.016 -10.786 1.00 84.69 279 PHE A O 1
ATOM 2215 N N . ASP A 1 280 ? 8.518 13.577 -12.398 1.00 80.44 280 ASP A N 1
ATOM 2216 C CA . ASP A 1 280 ? 7.339 14.275 -11.884 1.00 80.44 280 ASP A CA 1
ATOM 2217 C C . ASP A 1 280 ? 6.452 14.857 -13.004 1.00 80.44 280 ASP A C 1
ATOM 2219 O O . ASP A 1 280 ? 6.843 14.947 -14.170 1.00 80.44 280 ASP A O 1
ATOM 2223 N N . ASP A 1 281 ? 5.256 15.316 -12.624 1.00 73.75 281 ASP A N 1
ATOM 2224 C CA . ASP A 1 281 ? 4.302 15.984 -13.520 1.00 73.75 281 ASP A CA 1
ATOM 2225 C C . ASP A 1 281 ? 4.700 17.439 -13.880 1.00 73.75 281 ASP A C 1
ATOM 2227 O O . ASP A 1 281 ? 3.858 18.186 -14.378 1.00 73.75 281 ASP A O 1
ATOM 2231 N N . ASN A 1 282 ? 5.917 17.925 -13.588 1.00 66.12 282 ASN A N 1
ATOM 2232 C CA . ASN A 1 282 ? 6.262 19.348 -13.758 1.00 66.12 282 ASN A CA 1
ATOM 2233 C C . ASN A 1 282 ? 6.981 19.659 -15.080 1.00 66.12 282 ASN A C 1
ATOM 2235 O O . ASN A 1 282 ? 6.929 20.805 -15.545 1.00 66.12 282 ASN A O 1
ATOM 2239 N N . TYR A 1 283 ? 7.644 18.677 -15.697 1.00 62.78 283 TYR A N 1
ATOM 2240 C CA . TYR A 1 283 ? 8.519 18.896 -16.854 1.00 62.78 283 TYR A CA 1
ATOM 2241 C C . TYR A 1 283 ? 8.193 17.975 -18.028 1.00 62.78 283 TYR A C 1
ATOM 2243 O O . TYR A 1 283 ? 7.928 16.791 -17.858 1.00 62.78 283 TYR A O 1
ATOM 2251 N N . ASP A 1 284 ? 8.265 18.518 -19.243 1.00 65.69 284 ASP A N 1
ATOM 2252 C CA . ASP A 1 284 ? 8.202 17.724 -20.468 1.00 65.69 284 ASP A CA 1
ATOM 2253 C C . ASP A 1 284 ? 9.594 17.192 -20.816 1.00 65.69 284 ASP A C 1
ATOM 2255 O O . ASP A 1 284 ? 10.548 17.961 -20.952 1.00 65.69 284 ASP A O 1
ATOM 2259 N N . PHE A 1 285 ? 9.706 15.878 -20.994 1.00 69.19 285 PHE A N 1
ATOM 2260 C CA . PHE A 1 285 ? 10.958 15.212 -21.339 1.00 69.19 285 PHE A CA 1
ATOM 2261 C C . PHE A 1 285 ? 10.757 14.146 -22.417 1.00 69.19 285 PHE A C 1
ATOM 2263 O O . PHE A 1 285 ? 9.649 13.661 -22.640 1.00 69.19 285 PHE A O 1
ATOM 2270 N N . HIS A 1 286 ? 11.856 13.775 -23.075 1.00 71.19 286 HIS A N 1
ATOM 2271 C CA . HIS A 1 286 ? 11.984 12.501 -23.771 1.00 71.19 286 HIS A CA 1
ATOM 2272 C C . HIS A 1 286 ? 13.375 11.929 -23.469 1.00 71.19 286 HIS A C 1
ATOM 2274 O O . HIS A 1 286 ? 14.376 12.547 -23.845 1.00 71.19 286 HIS A O 1
ATOM 2280 N N . GLN A 1 287 ? 13.463 10.744 -22.864 1.00 74.81 287 GLN A N 1
ATOM 2281 C CA . GLN A 1 287 ? 14.723 10.178 -22.372 1.00 74.81 287 GLN A CA 1
ATOM 2282 C C . GLN A 1 287 ? 14.919 8.713 -22.778 1.00 74.81 287 GLN A C 1
ATOM 2284 O O . GLN A 1 287 ? 13.988 7.916 -22.754 1.00 74.81 287 GLN A O 1
ATOM 2289 N N . LEU A 1 288 ? 16.160 8.382 -23.142 1.00 79.00 288 LEU A N 1
ATOM 2290 C CA . LEU A 1 288 ? 16.683 7.020 -23.165 1.00 79.00 288 LEU A CA 1
ATOM 2291 C C . LEU A 1 288 ? 17.436 6.820 -21.850 1.00 79.00 288 LEU A C 1
ATOM 2293 O O . LEU A 1 288 ? 18.382 7.570 -21.596 1.00 79.00 288 LEU A O 1
ATOM 2297 N N . LEU A 1 289 ? 17.008 5.873 -21.018 1.00 84.06 289 LEU A N 1
ATOM 2298 C CA . LEU A 1 289 ? 17.794 5.446 -19.865 1.00 84.06 289 LEU A CA 1
ATOM 2299 C C . LEU A 1 289 ? 18.817 4.414 -20.330 1.00 84.06 289 LEU A C 1
ATOM 2301 O O . LEU A 1 289 ? 18.450 3.440 -20.983 1.00 84.06 289 LEU A O 1
ATOM 2305 N N . ILE A 1 290 ? 20.082 4.659 -20.000 1.00 84.62 290 ILE A N 1
ATOM 2306 C CA . ILE A 1 290 ? 21.165 3.688 -20.112 1.00 84.62 290 ILE A CA 1
ATOM 2307 C C . ILE A 1 290 ? 21.695 3.497 -18.689 1.00 84.62 290 ILE A C 1
ATOM 2309 O O . ILE A 1 290 ? 22.483 4.307 -18.207 1.00 84.62 290 ILE A O 1
ATOM 2313 N N . ASP A 1 291 ? 21.184 2.476 -18.010 1.00 85.94 291 ASP A N 1
ATOM 2314 C CA . ASP A 1 291 ? 21.775 1.904 -16.797 1.00 85.94 291 ASP A CA 1
ATOM 2315 C C . ASP A 1 291 ? 21.891 0.391 -16.954 1.00 85.94 291 ASP A C 1
ATOM 2317 O O . ASP A 1 291 ? 21.026 -0.208 -17.579 1.00 85.94 291 ASP A O 1
ATOM 2321 N N . SER A 1 292 ? 22.972 -0.222 -16.494 1.00 82.75 292 SER A N 1
ATOM 2322 C CA . SER A 1 292 ? 23.251 -1.646 -16.760 1.00 82.75 292 SER A CA 1
ATOM 2323 C C . SER A 1 292 ? 23.932 -2.367 -15.601 1.00 82.75 292 SER A C 1
ATOM 2325 O O . SER A 1 292 ? 24.387 -3.499 -15.777 1.00 82.75 292 SER A O 1
ATOM 2327 N N . ASN A 1 293 ? 24.097 -1.696 -14.456 1.00 83.88 293 ASN A N 1
ATOM 2328 C CA . ASN A 1 293 ? 24.806 -2.253 -13.313 1.00 83.88 293 ASN A CA 1
ATOM 2329 C C . ASN A 1 293 ? 24.554 -1.434 -12.036 1.00 83.88 293 ASN A C 1
ATOM 2331 O O . ASN A 1 293 ? 25.221 -0.427 -11.783 1.00 83.88 293 ASN A O 1
ATOM 2335 N N . GLY A 1 294 ? 23.685 -1.959 -11.186 1.00 88.75 294 GLY A N 1
ATOM 2336 C CA . GLY A 1 294 ? 23.273 -1.392 -9.910 1.00 88.75 294 GLY A CA 1
ATOM 2337 C C . GLY A 1 294 ? 22.138 -2.241 -9.342 1.00 88.75 294 GLY A C 1
ATOM 2338 O O . GLY A 1 294 ? 21.882 -3.340 -9.831 1.00 88.75 294 GLY A O 1
ATOM 2339 N N . ASN A 1 295 ? 21.483 -1.740 -8.302 1.00 91.94 295 ASN A N 1
ATOM 2340 C CA . ASN A 1 295 ? 20.087 -2.054 -8.022 1.00 91.94 295 ASN A CA 1
ATOM 2341 C C . ASN A 1 295 ? 19.295 -0.750 -8.163 1.00 91.94 295 ASN A C 1
ATOM 2343 O O . ASN A 1 295 ? 19.317 0.095 -7.264 1.00 91.94 295 ASN A O 1
ATOM 2347 N N . ASP A 1 296 ? 18.676 -0.545 -9.320 1.00 94.06 296 ASP A N 1
ATOM 2348 C CA . ASP A 1 296 ? 18.212 0.768 -9.764 1.00 94.06 296 ASP A CA 1
ATOM 2349 C C . ASP A 1 296 ? 16.691 0.924 -9.640 1.00 94.06 296 ASP A C 1
ATOM 2351 O O . ASP A 1 296 ? 15.933 -0.047 -9.637 1.00 94.06 296 ASP A O 1
ATOM 2355 N N . THR A 1 297 ? 16.209 2.160 -9.488 1.00 96.00 297 THR A N 1
ATOM 2356 C CA . THR A 1 297 ? 14.779 2.447 -9.271 1.00 96.00 297 THR A CA 1
ATOM 2357 C C . THR A 1 297 ? 14.284 3.586 -10.150 1.00 96.00 297 THR A C 1
ATOM 2359 O O . THR A 1 297 ? 14.832 4.686 -10.106 1.00 96.00 297 THR A O 1
ATOM 2362 N N . ILE A 1 298 ? 13.181 3.386 -10.874 1.00 95.06 298 ILE A N 1
ATOM 2363 C CA . ILE A 1 298 ? 12.406 4.487 -11.469 1.00 95.06 298 ILE A CA 1
ATOM 2364 C C . ILE A 1 298 ? 11.336 4.922 -10.467 1.00 95.06 298 ILE A C 1
ATOM 2366 O O . ILE A 1 298 ? 10.476 4.129 -10.106 1.00 95.06 298 ILE A O 1
ATOM 2370 N N . SER A 1 299 ? 11.367 6.178 -10.017 1.00 95.69 299 SER A N 1
ATOM 2371 C CA . SER A 1 299 ? 10.450 6.684 -8.988 1.00 95.69 299 SER A CA 1
ATOM 2372 C C . SER A 1 299 ? 9.554 7.806 -9.506 1.00 95.69 299 SER A C 1
ATOM 2374 O O . SER A 1 299 ? 10.035 8.850 -9.956 1.00 95.69 299 SER A O 1
ATOM 2376 N N . LEU A 1 300 ? 8.242 7.596 -9.396 1.00 92.62 300 LEU A N 1
ATOM 2377 C CA . LEU A 1 300 ? 7.179 8.547 -9.718 1.00 92.62 300 LEU A CA 1
ATOM 2378 C C . LEU A 1 300 ? 6.402 9.000 -8.471 1.00 92.62 300 LEU A C 1
ATOM 2380 O O . LEU A 1 300 ? 5.323 9.563 -8.613 1.00 92.62 300 LEU A O 1
ATOM 2384 N N . GLU A 1 301 ? 6.951 8.828 -7.261 1.00 92.94 301 GLU A N 1
ATOM 2385 C CA . GLU A 1 301 ? 6.272 9.065 -5.965 1.00 92.94 301 GLU A CA 1
ATOM 2386 C C . GLU A 1 301 ? 5.556 10.434 -5.873 1.00 92.94 301 GLU A C 1
ATOM 2388 O O . GLU A 1 301 ? 4.535 10.596 -5.202 1.00 92.94 301 GLU A O 1
ATOM 2393 N N . THR A 1 302 ? 6.079 11.452 -6.566 1.00 86.94 302 THR A N 1
ATOM 2394 C CA . THR A 1 302 ? 5.516 12.815 -6.565 1.00 86.94 302 THR A CA 1
ATOM 2395 C C . THR A 1 302 ? 4.477 13.087 -7.663 1.00 86.94 302 THR A C 1
ATOM 2397 O O . THR A 1 302 ? 3.820 14.138 -7.631 1.00 86.94 302 THR A O 1
ATOM 2400 N N . ALA A 1 303 ? 4.303 12.161 -8.610 1.00 87.56 303 ALA A N 1
ATOM 2401 C CA . ALA A 1 303 ? 3.325 12.229 -9.688 1.00 87.56 303 ALA A CA 1
ATOM 2402 C C . ALA A 1 303 ? 1.894 11.994 -9.172 1.00 87.56 303 ALA A C 1
ATOM 2404 O O . ALA A 1 303 ? 1.634 11.271 -8.208 1.00 87.56 303 ALA A O 1
ATOM 2405 N N . LYS A 1 304 ? 0.936 12.656 -9.819 1.00 88.00 304 LYS A N 1
ATOM 2406 C CA . LYS A 1 304 ? -0.488 12.726 -9.435 1.00 88.00 304 LYS A CA 1
ATOM 2407 C C . LYS A 1 304 ? -1.417 12.317 -10.569 1.00 88.00 304 LYS A C 1
ATOM 2409 O O . LYS A 1 304 ? -2.641 12.387 -10.439 1.00 88.00 304 LYS A O 1
ATOM 2414 N N . ARG A 1 305 ? -0.833 11.944 -11.701 1.00 84.50 305 ARG A N 1
ATOM 2415 C CA . ARG A 1 305 ? -1.488 11.515 -12.929 1.00 84.50 305 ARG A CA 1
ATOM 2416 C C . ARG A 1 305 ? -1.078 10.079 -13.215 1.00 84.50 305 ARG A C 1
ATOM 2418 O O . ARG A 1 305 ? 0.048 9.718 -12.907 1.00 84.50 305 ARG A O 1
ATOM 2425 N N . LYS A 1 306 ? -1.968 9.325 -13.864 1.00 86.25 306 LYS A N 1
ATOM 2426 C CA . LYS A 1 306 ? -1.703 7.955 -14.308 1.00 86.25 306 LYS A CA 1
ATOM 2427 C C . LYS A 1 306 ? -0.443 7.869 -15.177 1.00 86.25 306 LYS A C 1
ATOM 2429 O O . LYS A 1 306 ? -0.321 8.610 -16.157 1.00 86.25 306 LYS A O 1
ATOM 2434 N N . ASN A 1 307 ? 0.398 6.886 -14.901 1.00 88.00 307 ASN A N 1
ATOM 2435 C CA . ASN A 1 307 ? 1.637 6.529 -15.577 1.00 88.00 307 ASN A CA 1
ATOM 2436 C C . ASN A 1 307 ? 1.611 5.065 -16.015 1.00 88.00 307 ASN A C 1
ATOM 2438 O O . ASN A 1 307 ? 0.775 4.270 -15.579 1.00 88.00 307 ASN A O 1
ATOM 2442 N N . ILE A 1 308 ? 2.544 4.718 -16.899 1.00 90.75 308 ILE A N 1
ATOM 2443 C CA . ILE A 1 308 ? 2.822 3.339 -17.301 1.00 90.75 308 ILE A CA 1
ATOM 2444 C C . ILE A 1 308 ? 4.345 3.179 -17.347 1.00 90.75 308 ILE A C 1
ATOM 2446 O O . ILE A 1 308 ? 4.978 3.807 -18.199 1.00 90.75 308 ILE A O 1
ATOM 2450 N N . ILE A 1 309 ? 4.919 2.387 -16.441 1.00 92.50 309 ILE A N 1
ATOM 2451 C CA . ILE A 1 309 ? 6.354 2.082 -16.345 1.00 92.50 309 ILE A CA 1
ATOM 2452 C C . ILE A 1 309 ? 6.591 0.674 -16.895 1.00 92.50 309 ILE A C 1
ATOM 2454 O O . ILE A 1 309 ? 5.904 -0.266 -16.509 1.00 92.50 309 ILE A O 1
ATOM 2458 N N . ASP A 1 310 ? 7.569 0.529 -17.784 1.00 92.62 310 ASP A N 1
ATOM 2459 C CA . ASP A 1 310 ? 7.985 -0.750 -18.360 1.00 92.62 310 ASP A CA 1
ATOM 2460 C C . ASP A 1 310 ? 9.507 -0.882 -18.256 1.00 92.62 310 ASP A C 1
ATOM 2462 O O . ASP A 1 310 ? 10.250 -0.169 -18.940 1.00 92.62 310 ASP A O 1
ATOM 2466 N N . LEU A 1 311 ? 9.955 -1.762 -17.357 1.00 94.19 311 LEU A N 1
ATOM 2467 C CA . LEU A 1 311 ? 11.361 -2.006 -17.033 1.00 94.19 311 LEU A CA 1
ATOM 2468 C C . LEU A 1 311 ? 12.046 -2.958 -18.022 1.00 94.19 311 LEU A C 1
ATOM 2470 O O . LEU A 1 311 ? 13.231 -3.262 -17.868 1.00 94.19 311 LEU A O 1
ATOM 2474 N N . ARG A 1 312 ? 11.336 -3.478 -19.030 1.00 91.19 312 ARG A N 1
ATOM 2475 C CA . ARG A 1 312 ? 11.924 -4.430 -19.981 1.00 91.19 312 ARG A CA 1
ATOM 2476 C C . ARG A 1 312 ? 12.932 -3.729 -20.901 1.00 91.19 312 ARG A C 1
ATOM 2478 O O . ARG A 1 312 ? 12.660 -2.625 -21.381 1.00 91.19 3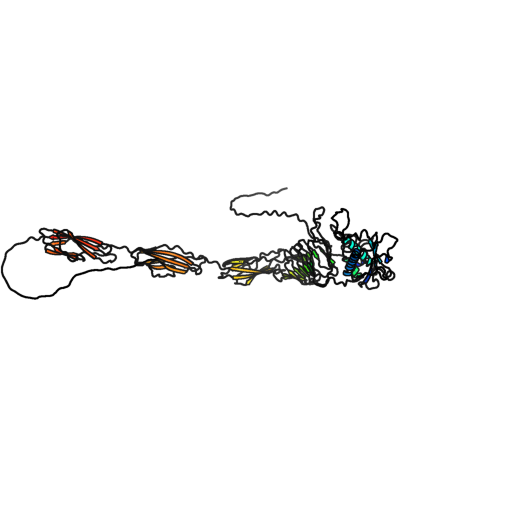12 ARG A O 1
ATOM 2485 N N . PRO A 1 313 ? 14.069 -4.369 -21.237 1.00 87.31 313 PRO A N 1
ATOM 2486 C CA . PRO A 1 313 ? 15.045 -3.786 -22.151 1.00 87.31 313 PRO A CA 1
ATOM 2487 C C . PRO A 1 313 ? 14.402 -3.403 -23.489 1.00 87.31 313 PRO A C 1
ATOM 2489 O O . PRO A 1 313 ? 13.654 -4.178 -24.088 1.00 87.31 313 PRO A O 1
ATOM 2492 N N . SER A 1 314 ? 14.718 -2.213 -24.002 1.00 83.19 314 SER A N 1
ATOM 2493 C CA . SER A 1 314 ? 14.085 -1.631 -25.199 1.00 83.19 314 SER A CA 1
ATOM 2494 C C . SER A 1 314 ? 12.574 -1.353 -25.133 1.00 83.19 314 SER A C 1
ATOM 2496 O O . SER A 1 314 ? 11.987 -1.060 -26.185 1.00 83.19 314 SER A O 1
ATOM 2498 N N . ALA A 1 315 ? 11.920 -1.486 -23.979 1.00 84.50 315 ALA A N 1
ATOM 2499 C CA . ALA A 1 315 ? 10.522 -1.106 -23.824 1.00 84.50 315 ALA A CA 1
ATOM 2500 C C . ALA A 1 315 ? 10.377 0.399 -23.573 1.00 84.50 315 ALA A C 1
ATOM 2502 O O . ALA A 1 315 ? 11.341 1.113 -23.285 1.00 84.50 315 ALA A O 1
ATOM 2503 N N . PHE A 1 316 ? 9.149 0.885 -23.727 1.00 84.06 316 PHE A N 1
ATOM 2504 C CA . PHE A 1 316 ? 8.808 2.288 -23.558 1.00 84.06 316 PHE A CA 1
ATOM 2505 C C . PHE A 1 316 ? 7.843 2.463 -22.391 1.00 84.06 316 PHE A C 1
ATOM 2507 O O . PHE A 1 316 ? 6.787 1.837 -22.348 1.00 84.06 316 PHE A O 1
ATOM 2514 N N . SER A 1 317 ? 8.149 3.411 -21.517 1.00 86.56 317 SER A N 1
ATOM 2515 C CA . SER A 1 317 ? 7.224 3.910 -20.504 1.00 86.56 317 SER A CA 1
ATOM 2516 C C . SER A 1 317 ? 6.472 5.144 -21.029 1.00 86.56 317 SER A C 1
ATOM 2518 O O . SER A 1 317 ? 6.945 5.871 -21.909 1.00 86.56 317 SER A O 1
ATOM 2520 N N . SER A 1 318 ? 5.275 5.382 -20.498 1.00 84.31 318 SER A N 1
ATOM 2521 C CA . SER A 1 318 ? 4.481 6.597 -20.718 1.00 84.31 318 SER A CA 1
ATOM 2522 C C . SER A 1 318 ? 4.267 7.282 -19.373 1.00 84.31 318 SER A C 1
ATOM 2524 O O . SER A 1 318 ? 3.294 7.007 -18.671 1.00 84.31 318 SER A O 1
ATOM 2526 N N . ILE A 1 319 ? 5.218 8.141 -19.016 1.00 83.25 319 ILE A N 1
ATOM 2527 C CA . ILE A 1 319 ? 5.236 8.892 -17.758 1.00 83.25 319 ILE A CA 1
ATOM 2528 C C . ILE A 1 319 ? 4.563 10.239 -18.014 1.00 83.25 319 ILE A C 1
ATOM 2530 O O . ILE A 1 319 ? 4.888 10.921 -18.992 1.00 83.25 319 ILE A O 1
ATOM 2534 N N . ALA A 1 320 ? 3.609 10.614 -17.169 1.00 78.75 320 ALA A N 1
ATOM 2535 C CA . ALA A 1 320 ? 2.930 11.891 -17.274 1.00 78.75 320 ALA A CA 1
ATOM 2536 C C . ALA A 1 320 ? 3.909 13.061 -17.073 1.00 78.75 320 ALA A C 1
ATOM 2538 O O . ALA A 1 320 ? 4.879 12.981 -16.327 1.00 78.75 320 ALA A O 1
ATOM 2539 N N . THR A 1 321 ? 3.664 14.151 -17.795 1.00 70.00 321 THR A N 1
ATOM 2540 C CA . THR A 1 321 ? 4.498 15.358 -17.779 1.00 70.00 321 THR A CA 1
ATOM 2541 C C . THR A 1 321 ? 3.649 16.585 -17.439 1.00 70.00 321 THR A C 1
ATOM 2543 O O . THR A 1 321 ? 2.486 16.463 -17.027 1.00 70.00 321 THR A O 1
ATOM 2546 N N . ASN A 1 322 ? 4.212 17.778 -17.651 1.00 63.31 322 ASN A N 1
ATOM 2547 C CA . ASN A 1 322 ? 3.555 19.057 -17.422 1.00 63.31 322 ASN A CA 1
ATOM 2548 C C . ASN A 1 322 ? 2.135 19.115 -18.011 1.00 63.31 322 ASN A C 1
ATOM 2550 O O . ASN A 1 322 ? 1.859 18.686 -19.136 1.00 63.31 322 ASN A O 1
ATOM 2554 N N . LEU A 1 323 ? 1.215 19.711 -17.251 1.00 59.16 323 LEU A N 1
ATOM 2555 C CA . LEU A 1 323 ? -0.116 20.064 -17.730 1.00 59.16 323 LEU A CA 1
ATOM 2556 C C . LEU A 1 323 ? -0.010 21.229 -18.724 1.00 59.16 323 LEU A C 1
ATOM 2558 O O . LEU A 1 323 ? -0.285 22.387 -18.392 1.00 59.16 323 LEU A O 1
ATOM 2562 N N . SER A 1 324 ? 0.376 20.908 -19.963 1.00 51.03 324 SER A N 1
ATOM 2563 C CA . SER A 1 324 ? 0.355 21.860 -21.069 1.00 51.03 324 SER A CA 1
ATOM 2564 C C . SER A 1 324 ? -1.020 22.521 -21.163 1.00 51.03 324 SER A C 1
ATOM 2566 O O . SER A 1 324 ? -2.060 21.860 -21.163 1.00 51.03 324 SER A O 1
ATOM 2568 N N . ARG A 1 325 ? -1.008 23.856 -21.235 1.00 46.72 325 ARG A N 1
ATOM 2569 C CA . ARG A 1 325 ? -2.205 24.689 -21.410 1.00 46.72 325 ARG A CA 1
ATOM 2570 C C . ARG A 1 325 ? -2.722 24.705 -22.845 1.00 46.72 325 ARG A C 1
ATOM 2572 O O . ARG A 1 325 ? -3.732 25.360 -23.095 1.00 46.72 325 ARG A O 1
ATOM 2579 N N . ASP A 1 326 ? -2.030 24.049 -23.767 1.00 48.72 326 ASP A N 1
ATOM 2580 C CA . ASP A 1 326 ? -2.513 23.912 -25.128 1.00 48.72 326 ASP A CA 1
ATOM 2581 C C . ASP A 1 326 ? -3.585 22.818 -25.186 1.00 48.72 326 ASP A C 1
ATOM 2583 O O . ASP A 1 326 ? -3.508 21.785 -24.512 1.00 48.72 326 ASP A O 1
ATOM 2587 N N . PHE A 1 327 ? -4.604 23.069 -26.000 1.00 50.47 327 PHE A N 1
ATOM 2588 C CA . PHE A 1 327 ? -5.751 22.191 -26.182 1.00 50.47 327 PHE A CA 1
ATOM 2589 C C . PHE A 1 327 ? -5.855 21.758 -27.649 1.00 50.47 327 PHE A C 1
ATOM 2591 O O . PHE A 1 327 ? -5.418 22.492 -28.537 1.00 50.47 327 PHE A O 1
ATOM 2598 N N . ASP A 1 328 ? -6.449 20.592 -27.915 1.00 50.19 328 ASP A N 1
ATOM 2599 C CA . ASP A 1 328 ? -6.931 20.279 -29.266 1.00 50.19 328 ASP A CA 1
ATOM 2600 C C . ASP A 1 328 ? -8.157 21.142 -29.634 1.00 50.19 328 ASP A C 1
ATOM 2602 O O . ASP A 1 328 ? -8.698 21.879 -28.802 1.00 50.19 328 ASP A O 1
ATOM 2606 N N . ASP A 1 329 ? -8.602 21.068 -30.893 1.00 47.09 329 ASP A N 1
ATOM 2607 C CA . ASP A 1 329 ? -9.759 21.834 -31.389 1.00 47.09 329 ASP A CA 1
ATOM 2608 C C . ASP A 1 329 ? -11.061 21.543 -30.599 1.00 47.09 329 ASP A C 1
ATOM 2610 O O . ASP A 1 329 ? -11.963 22.384 -30.559 1.00 47.09 329 ASP A O 1
ATOM 2614 N N . ASP A 1 330 ? -11.133 20.396 -29.908 1.00 46.53 330 ASP A N 1
ATOM 2615 C CA . ASP A 1 330 ? -12.237 19.981 -29.030 1.00 46.53 330 ASP A CA 1
ATOM 2616 C C . ASP A 1 330 ? -12.052 20.427 -27.561 1.00 46.53 330 ASP A C 1
ATOM 2618 O O . ASP A 1 330 ? -12.832 20.045 -26.688 1.00 46.53 330 ASP A O 1
ATOM 2622 N N . ARG A 1 331 ? -11.046 21.265 -27.271 1.00 44.81 331 ARG A N 1
ATOM 2623 C CA . ARG A 1 331 ? -10.665 21.756 -25.931 1.00 44.81 331 ARG A CA 1
ATOM 2624 C C . ARG A 1 331 ? -10.176 20.686 -24.951 1.00 44.81 331 ARG A C 1
ATOM 2626 O O . ARG A 1 331 ? -10.238 20.899 -23.740 1.00 44.81 331 ARG A O 1
ATOM 2633 N N . ARG A 1 332 ? -9.652 19.559 -25.429 1.00 45.38 332 ARG A N 1
ATOM 2634 C CA . ARG A 1 332 ? -9.037 18.540 -24.564 1.00 45.38 332 ARG A CA 1
ATOM 2635 C C . ARG A 1 332 ? -7.558 18.868 -24.376 1.00 45.38 332 ARG A C 1
ATOM 2637 O O . ARG A 1 332 ? -6.887 19.252 -25.332 1.00 45.38 332 ARG A O 1
ATOM 2644 N N . TYR A 1 333 ? -7.046 18.713 -23.157 1.00 42.59 333 TYR A N 1
ATOM 2645 C CA . TYR A 1 333 ? -5.642 18.988 -22.829 1.00 42.59 333 TYR A CA 1
ATOM 2646 C C . TYR A 1 333 ? -4.676 18.199 -23.732 1.00 42.59 333 TYR A C 1
ATOM 2648 O O . TYR A 1 333 ? -4.816 16.981 -23.883 1.00 42.59 333 TYR A O 1
ATOM 2656 N N . LEU A 1 334 ? -3.666 18.875 -24.293 1.00 43.19 334 LEU A N 1
ATOM 2657 C CA . LEU A 1 334 ? -2.643 18.244 -25.140 1.00 43.19 334 LEU A CA 1
ATOM 2658 C C . LEU A 1 334 ? -1.539 17.518 -24.362 1.00 43.19 334 LEU A C 1
ATOM 2660 O O . LEU A 1 334 ? -0.749 16.814 -24.983 1.00 43.19 334 LEU A O 1
ATOM 2664 N N . GLY A 1 335 ? -1.504 17.626 -23.029 1.00 46.59 335 GLY A N 1
ATOM 2665 C CA . GLY A 1 335 ? -0.527 16.971 -22.144 1.00 46.59 335 GLY A CA 1
ATOM 2666 C C . GLY A 1 335 ? -0.640 15.439 -22.050 1.00 46.59 335 GLY A C 1
ATOM 2667 O O . GLY A 1 335 ? -0.420 14.874 -20.979 1.00 46.59 335 GLY A O 1
ATOM 2668 N N . ARG A 1 336 ? -1.005 14.751 -23.140 1.00 53.09 336 ARG A N 1
ATOM 2669 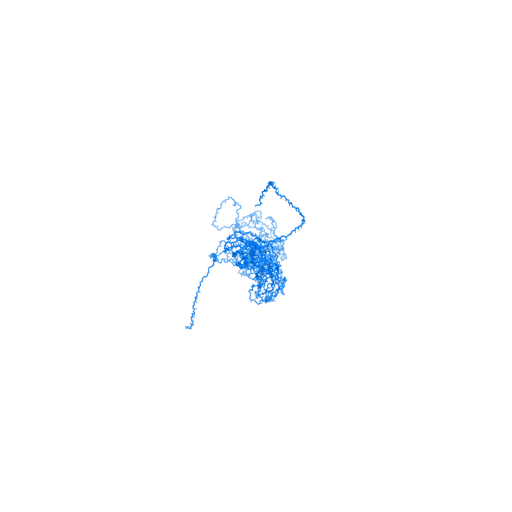C CA . ARG A 1 336 ? -0.928 13.289 -23.283 1.00 53.09 336 ARG A CA 1
ATOM 2670 C C . ARG A 1 336 ? 0.411 12.936 -23.925 1.00 53.09 336 ARG A C 1
ATOM 2672 O O . ARG A 1 336 ? 0.520 12.874 -25.147 1.00 53.09 336 ARG A O 1
ATOM 2679 N N . HIS A 1 337 ? 1.426 12.745 -23.091 1.00 58.62 337 HIS A N 1
ATOM 2680 C CA . HIS A 1 337 ? 2.749 12.342 -23.546 1.00 58.62 337 HIS A CA 1
ATOM 2681 C C . HIS A 1 337 ? 2.769 10.818 -23.639 1.00 58.62 337 HIS A C 1
ATOM 2683 O O . HIS A 1 337 ? 2.359 10.113 -22.720 1.00 58.62 337 HIS A O 1
ATOM 2689 N N . TYR A 1 338 ? 3.162 10.331 -24.810 1.00 68.00 338 TYR A N 1
ATOM 2690 C CA . TYR A 1 338 ? 3.230 8.915 -25.129 1.00 68.00 338 TYR A CA 1
ATOM 2691 C C . TYR A 1 338 ? 4.689 8.548 -25.295 1.00 68.00 338 TYR A C 1
ATOM 2693 O O . TYR A 1 338 ? 5.405 9.247 -26.019 1.00 68.00 338 TYR A O 1
ATOM 2701 N N . ASN A 1 339 ? 5.088 7.419 -24.716 1.00 73.44 339 ASN A N 1
ATOM 2702 C CA . ASN A 1 339 ? 6.326 6.743 -25.089 1.00 73.44 339 ASN A CA 1
ATOM 2703 C C . ASN A 1 339 ? 7.567 7.648 -24.901 1.00 73.44 339 ASN A C 1
ATOM 2705 O O . ASN A 1 339 ? 8.501 7.637 -25.704 1.00 73.44 339 ASN A O 1
ATOM 2709 N N . ASN A 1 340 ? 7.520 8.513 -23.885 1.00 74.38 340 ASN A N 1
ATOM 2710 C CA . ASN A 1 340 ? 8.498 9.565 -23.614 1.00 74.38 340 ASN A CA 1
ATOM 2711 C C . ASN A 1 340 ? 9.731 9.059 -22.859 1.00 74.38 340 ASN A C 1
ATOM 2713 O O . ASN A 1 340 ? 10.742 9.753 -22.791 1.00 74.38 340 ASN A O 1
ATOM 2717 N N . PHE A 1 341 ? 9.680 7.850 -22.324 1.00 81.19 341 PHE A N 1
ATOM 2718 C CA . PHE A 1 341 ? 10.815 7.214 -21.683 1.00 81.19 341 PHE A CA 1
ATOM 2719 C C . PHE A 1 341 ? 11.041 5.849 -22.330 1.00 81.19 341 PHE A C 1
ATOM 2721 O O . PHE A 1 341 ? 10.082 5.124 -22.582 1.00 81.19 341 PHE A O 1
ATOM 2728 N N . ILE A 1 342 ? 12.289 5.518 -22.647 1.00 83.31 342 ILE A N 1
ATOM 2729 C CA . ILE A 1 342 ? 12.682 4.240 -23.252 1.00 83.31 342 ILE A CA 1
ATOM 2730 C C . ILE A 1 342 ? 13.879 3.661 -22.504 1.00 83.31 342 ILE A C 1
ATOM 2732 O O . ILE A 1 342 ? 14.846 4.370 -22.226 1.00 83.31 342 ILE A O 1
ATOM 2736 N N . MET A 1 343 ? 13.817 2.362 -22.234 1.00 86.56 343 MET A N 1
ATOM 2737 C CA . MET A 1 343 ? 14.921 1.582 -21.689 1.00 86.56 343 MET A CA 1
ATOM 2738 C C . MET A 1 343 ? 15.925 1.231 -22.800 1.00 86.56 343 MET A C 1
ATOM 2740 O O . MET A 1 343 ? 15.516 0.844 -23.896 1.00 86.56 343 MET A O 1
ATOM 2744 N N . HIS A 1 344 ? 17.234 1.339 -22.568 1.00 88.19 344 HIS A N 1
ATOM 2745 C CA . HIS A 1 344 ? 18.239 0.886 -23.540 1.00 88.19 344 HIS A CA 1
ATOM 2746 C C . HIS A 1 344 ? 18.169 -0.649 -23.743 1.00 88.19 344 HIS A C 1
ATOM 2748 O O . HIS A 1 344 ? 17.726 -1.366 -22.844 1.00 88.19 344 HIS A O 1
ATOM 2754 N N . PRO A 1 345 ? 18.569 -1.204 -24.908 1.00 86.19 345 PRO A N 1
ATOM 2755 C CA . PRO A 1 345 ? 18.536 -2.654 -25.139 1.00 86.19 345 PRO A CA 1
ATOM 2756 C C . PRO A 1 345 ? 19.426 -3.489 -24.215 1.00 86.19 345 PRO A C 1
ATOM 2758 O O . PRO A 1 345 ? 19.151 -4.671 -24.026 1.00 86.19 345 PRO A O 1
ATOM 2761 N N . ASP A 1 346 ? 20.461 -2.874 -23.644 1.00 86.25 346 ASP A N 1
ATOM 2762 C CA . ASP A 1 346 ? 21.350 -3.486 -22.646 1.00 86.25 346 ASP A CA 1
ATOM 2763 C C . ASP A 1 346 ? 21.047 -3.047 -21.215 1.00 86.25 346 ASP A C 1
ATOM 2765 O O . ASP A 1 346 ? 21.852 -3.310 -20.326 1.00 86.25 346 ASP A O 1
ATOM 2769 N N . SER A 1 347 ? 19.939 -2.333 -21.000 1.00 87.75 347 SER A N 1
ATOM 2770 C CA . SER A 1 347 ? 19.612 -1.859 -19.666 1.00 87.75 347 SER A CA 1
ATOM 2771 C C . SER A 1 347 ? 18.896 -2.896 -18.827 1.00 87.75 347 SER A C 1
ATOM 2773 O O . SER A 1 347 ? 17.965 -3.556 -19.286 1.00 87.75 347 SER A O 1
ATOM 2775 N N . GLU A 1 348 ? 19.343 -2.986 -17.584 1.00 88.94 348 GLU A N 1
ATOM 2776 C CA . GLU A 1 348 ? 18.845 -3.860 -16.534 1.00 88.94 348 GLU A CA 1
ATOM 2777 C C . GLU A 1 348 ? 18.547 -2.920 -15.360 1.00 88.94 348 GLU A C 1
ATOM 2779 O O . GLU A 1 348 ? 19.427 -2.184 -14.929 1.00 88.94 348 GLU A O 1
ATOM 2784 N N . VAL A 1 349 ? 17.262 -2.815 -15.009 1.00 92.56 349 VAL A N 1
ATOM 2785 C CA . VAL A 1 349 ? 16.733 -1.950 -13.946 1.00 92.56 349 VAL A CA 1
ATOM 2786 C C . VAL A 1 349 ? 15.703 -2.770 -13.195 1.00 92.56 349 VAL A C 1
ATOM 2788 O O . VAL A 1 349 ? 14.815 -3.371 -13.808 1.00 92.56 349 VAL A O 1
ATOM 2791 N N . GLU A 1 350 ? 15.834 -2.803 -11.881 1.00 95.69 350 GLU A N 1
ATOM 2792 C CA . GLU A 1 350 ? 15.154 -3.771 -11.034 1.00 95.69 350 GLU A CA 1
ATOM 2793 C C . GLU A 1 350 ? 13.821 -3.229 -10.515 1.00 95.69 350 GLU A C 1
ATOM 2795 O O . GLU A 1 350 ? 12.853 -3.977 -10.446 1.00 95.69 350 GLU A O 1
ATOM 2800 N N . ASN A 1 351 ? 13.727 -1.938 -10.183 1.00 97.94 351 ASN A N 1
ATOM 2801 C CA . ASN A 1 351 ? 12.647 -1.454 -9.318 1.00 97.94 351 ASN A CA 1
ATOM 2802 C C . ASN A 1 351 ? 11.845 -0.295 -9.924 1.00 97.94 351 ASN A C 1
ATOM 2804 O O . ASN A 1 351 ? 12.365 0.544 -10.671 1.00 97.94 351 ASN A O 1
ATOM 2808 N N . ALA A 1 352 ? 10.570 -0.199 -9.544 1.00 98.25 352 ALA A N 1
ATOM 2809 C CA . ALA A 1 352 ? 9.705 0.915 -9.917 1.00 98.25 352 ALA A CA 1
ATOM 2810 C C . ALA A 1 352 ? 8.752 1.319 -8.787 1.00 98.25 352 ALA A C 1
ATOM 2812 O O . ALA A 1 352 ? 8.148 0.476 -8.131 1.00 98.25 352 ALA A O 1
ATOM 2813 N N . ILE A 1 353 ? 8.575 2.628 -8.610 1.00 98.38 353 ILE A N 1
ATOM 2814 C CA . ILE A 1 353 ? 7.630 3.226 -7.664 1.00 98.38 353 ILE A CA 1
ATOM 2815 C C . ILE A 1 353 ? 6.674 4.116 -8.464 1.00 98.38 353 ILE A C 1
ATOM 2817 O O . ILE A 1 353 ? 7.127 5.025 -9.166 1.00 98.38 353 ILE A O 1
ATOM 2821 N N . GLY A 1 354 ? 5.374 3.850 -8.371 1.00 96.88 354 GLY A N 1
ATOM 2822 C CA . GLY A 1 354 ? 4.310 4.657 -8.961 1.00 96.88 354 GLY A CA 1
ATOM 2823 C C . GLY A 1 354 ? 4.032 5.942 -8.179 1.00 96.88 354 GLY A C 1
ATOM 2824 O O . GLY A 1 354 ? 4.803 6.360 -7.309 1.00 96.88 354 GLY A O 1
ATOM 2825 N N . GLY A 1 355 ? 2.959 6.629 -8.559 1.00 94.69 355 GLY A N 1
ATOM 2826 C CA . GLY A 1 355 ? 2.574 7.919 -7.999 1.00 94.69 355 GLY A CA 1
ATOM 2827 C C . GLY A 1 355 ? 1.383 7.850 -7.046 1.00 94.69 355 GLY A C 1
ATOM 2828 O O . GLY A 1 355 ? 1.362 7.136 -6.046 1.00 94.69 355 GLY A O 1
ATOM 2829 N N . SER A 1 356 ? 0.397 8.704 -7.324 1.00 94.44 356 SER A N 1
ATOM 2830 C CA . SER A 1 356 ? -0.835 8.840 -6.536 1.00 94.44 356 SER A CA 1
ATOM 2831 C C . SER A 1 356 ? -2.110 8.786 -7.394 1.00 94.44 356 SER A C 1
ATOM 2833 O O . SER A 1 356 ? -3.099 9.469 -7.112 1.00 94.44 356 SER A O 1
ATOM 2835 N N . ASN A 1 357 ? -2.051 8.020 -8.485 1.00 91.56 357 ASN A N 1
ATOM 2836 C CA . ASN A 1 357 ? -3.125 7.753 -9.437 1.00 91.56 357 ASN A CA 1
ATOM 2837 C C . ASN A 1 357 ? -2.968 6.322 -9.987 1.00 91.56 357 ASN A C 1
ATOM 2839 O O . ASN A 1 357 ? -1.868 5.800 -9.917 1.00 91.56 357 ASN A O 1
ATOM 2843 N N . ASP A 1 358 ? -4.026 5.761 -10.586 1.00 93.25 358 ASP A N 1
ATOM 2844 C CA . ASP A 1 358 ? -4.134 4.369 -11.069 1.00 93.25 358 ASP A CA 1
ATOM 2845 C C . ASP A 1 358 ? -3.042 3.953 -12.089 1.00 93.25 358 ASP A C 1
ATOM 2847 O O . ASP A 1 358 ? -3.309 3.917 -13.293 1.00 93.25 358 ASP A O 1
ATOM 2851 N N . ASP A 1 359 ? -1.825 3.636 -11.660 1.00 93.69 359 ASP A N 1
ATOM 2852 C CA . ASP A 1 359 ? -0.633 3.404 -12.483 1.00 93.69 359 ASP A CA 1
ATOM 2853 C C . ASP A 1 359 ? -0.557 1.965 -13.053 1.00 93.69 359 ASP A C 1
ATOM 2855 O O . ASP A 1 359 ? -1.343 1.078 -12.720 1.00 93.69 359 ASP A O 1
ATOM 2859 N N . GLU A 1 360 ? 0.345 1.719 -14.010 1.00 94.62 360 GLU A N 1
ATOM 2860 C CA . GLU A 1 360 ? 0.679 0.362 -14.484 1.00 94.62 360 GLU A CA 1
ATOM 2861 C C . GLU A 1 360 ? 2.201 0.165 -14.455 1.00 94.62 360 GLU A C 1
ATOM 2863 O O . GLU A 1 360 ? 2.934 0.882 -15.133 1.00 94.62 360 GLU A O 1
ATOM 2868 N N . LEU A 1 361 ? 2.669 -0.786 -13.650 1.00 97.12 361 LEU A N 1
ATOM 2869 C CA . LEU A 1 361 ? 4.068 -1.103 -13.399 1.00 97.12 361 LEU A CA 1
ATOM 2870 C C . LEU A 1 361 ? 4.372 -2.491 -13.967 1.00 97.12 361 LEU A C 1
ATOM 2872 O O . LEU A 1 361 ? 3.735 -3.484 -13.611 1.00 97.12 361 LEU A O 1
ATOM 2876 N N . ILE A 1 362 ? 5.344 -2.550 -14.871 1.00 95.31 362 ILE A N 1
ATOM 2877 C CA . ILE A 1 362 ? 5.717 -3.756 -15.604 1.00 95.31 362 ILE A CA 1
ATOM 2878 C C . ILE A 1 362 ? 7.209 -4.020 -15.366 1.00 95.31 362 ILE A C 1
ATOM 2880 O O . ILE A 1 362 ? 8.057 -3.253 -15.825 1.00 95.31 362 ILE A O 1
ATOM 2884 N N . GLY A 1 363 ? 7.499 -5.104 -14.649 1.00 95.19 363 GLY A N 1
ATOM 2885 C CA . GLY A 1 363 ? 8.827 -5.661 -14.401 1.00 95.19 363 GLY A CA 1
ATOM 2886 C C . GLY A 1 363 ? 9.432 -6.332 -15.636 1.00 95.19 363 GLY A C 1
ATOM 2887 O O . GLY A 1 363 ? 9.019 -6.075 -16.772 1.00 95.19 363 GLY A O 1
ATOM 2888 N N . ASN A 1 364 ? 10.454 -7.164 -15.446 1.00 92.62 364 ASN A N 1
ATOM 2889 C CA . ASN A 1 364 ? 11.240 -7.731 -16.535 1.00 92.62 364 ASN A CA 1
ATOM 2890 C C . ASN A 1 364 ? 11.581 -9.230 -16.388 1.00 92.62 364 ASN A C 1
ATOM 2892 O O . ASN A 1 364 ? 10.750 -10.080 -16.686 1.00 92.62 364 ASN A O 1
ATOM 2896 N N . LYS A 1 365 ? 12.844 -9.568 -16.142 1.00 92.56 365 LYS A N 1
ATOM 2897 C CA . LYS A 1 365 ? 13.390 -10.942 -16.087 1.00 92.56 365 LYS A CA 1
ATOM 2898 C C . LYS A 1 365 ? 14.359 -11.110 -14.901 1.00 92.56 365 LYS A C 1
ATOM 2900 O O . LYS A 1 365 ? 15.180 -12.032 -14.897 1.00 92.56 365 LYS A O 1
ATOM 2905 N N . LEU A 1 366 ? 14.352 -10.121 -14.015 1.00 93.62 366 LEU A N 1
ATOM 2906 C CA . LEU A 1 366 ? 15.180 -9.936 -12.831 1.00 93.62 366 LEU A CA 1
ATOM 2907 C C . LEU A 1 366 ? 14.228 -9.933 -11.633 1.00 93.62 366 LEU A C 1
ATOM 2909 O O . LEU A 1 366 ? 13.037 -9.730 -11.815 1.00 93.62 366 LEU A O 1
ATOM 2913 N N . GLU A 1 367 ? 14.747 -10.109 -10.424 1.00 95.69 367 GLU A N 1
ATOM 2914 C CA . GLU A 1 367 ? 13.940 -9.914 -9.214 1.00 95.69 367 GLU A CA 1
ATOM 2915 C C . GLU A 1 367 ? 13.583 -8.418 -9.105 1.00 95.69 367 GLU A C 1
ATOM 2917 O O . GLU A 1 367 ? 14.484 -7.580 -9.034 1.00 95.69 367 GLU A O 1
ATOM 2922 N N . ASN A 1 368 ? 12.292 -8.076 -9.172 1.00 97.88 368 ASN A N 1
ATOM 2923 C CA . ASN A 1 368 ? 11.812 -6.692 -9.223 1.00 97.88 368 ASN A CA 1
ATOM 2924 C C . ASN A 1 368 ? 11.061 -6.270 -7.948 1.00 97.88 368 ASN A C 1
ATOM 2926 O O . ASN A 1 368 ? 10.149 -6.971 -7.513 1.00 97.88 368 ASN A O 1
ATOM 2930 N N . GLU A 1 369 ? 11.351 -5.084 -7.397 1.00 98.25 369 GLU A N 1
ATOM 2931 C CA . GLU A 1 369 ? 10.499 -4.421 -6.392 1.00 98.25 369 GLU A CA 1
ATOM 2932 C C . GLU A 1 369 ? 9.596 -3.383 -7.086 1.00 98.25 369 GLU A C 1
ATOM 2934 O O . GLU A 1 369 ? 10.056 -2.343 -7.571 1.00 98.25 369 GLU A O 1
ATOM 2939 N N . LEU A 1 370 ? 8.296 -3.681 -7.179 1.00 98.69 370 LEU A N 1
ATOM 2940 C CA . LEU A 1 370 ? 7.282 -2.829 -7.804 1.00 98.69 370 LEU A CA 1
ATOM 2941 C C . LEU A 1 370 ? 6.298 -2.332 -6.736 1.00 98.69 370 LEU A C 1
ATOM 2943 O O . LEU A 1 370 ? 5.566 -3.129 -6.155 1.00 98.69 370 LEU A O 1
ATOM 2947 N N . ALA A 1 371 ? 6.245 -1.018 -6.514 1.00 98.62 371 ALA A N 1
ATOM 2948 C CA . ALA A 1 371 ? 5.333 -0.378 -5.564 1.00 98.62 371 ALA A CA 1
ATOM 2949 C C . ALA A 1 371 ? 4.358 0.562 -6.293 1.00 98.62 371 ALA A C 1
ATOM 2951 O O . ALA A 1 371 ? 4.791 1.565 -6.859 1.00 98.62 371 ALA A O 1
ATOM 2952 N N . GLY A 1 372 ? 3.054 0.265 -6.283 1.00 98.00 372 GLY A N 1
ATOM 2953 C CA . GLY A 1 372 ? 2.006 1.072 -6.929 1.00 98.00 372 GLY A CA 1
ATOM 2954 C C . GLY A 1 372 ? 1.894 2.471 -6.319 1.00 98.00 372 GLY A C 1
ATOM 2955 O O . GLY A 1 372 ? 2.136 3.476 -6.989 1.00 98.00 372 GLY A O 1
ATOM 2956 N N . GLY A 1 373 ? 1.666 2.524 -5.006 1.00 97.31 373 GLY A N 1
ATOM 2957 C CA . GLY A 1 373 ? 1.710 3.750 -4.211 1.00 97.31 373 GLY A CA 1
ATOM 2958 C C . GLY A 1 373 ? 0.326 4.156 -3.722 1.00 97.31 373 GLY A C 1
ATOM 2959 O O . GLY A 1 373 ? -0.072 3.794 -2.611 1.00 97.31 373 GLY A O 1
ATOM 2960 N N . LYS A 1 374 ? -0.402 4.951 -4.511 1.00 96.31 374 LYS A N 1
ATOM 2961 C CA . LYS A 1 374 ? -1.844 5.166 -4.310 1.00 96.31 374 LYS A CA 1
ATOM 2962 C C . LYS A 1 374 ? -2.550 5.200 -5.650 1.00 96.31 374 LYS A C 1
ATOM 2964 O O . LYS A 1 374 ? -2.154 5.974 -6.514 1.00 96.31 374 LYS A O 1
ATOM 2969 N N . GLY A 1 375 ? -3.698 4.555 -5.733 1.00 95.31 375 GLY A N 1
ATOM 2970 C CA . GLY A 1 375 ? -4.444 4.435 -6.975 1.00 95.31 375 GLY A CA 1
ATOM 2971 C C . GLY A 1 375 ? -5.165 3.102 -7.003 1.00 95.31 375 GLY A C 1
ATOM 2972 O O . GLY A 1 375 ? -5.325 2.452 -5.980 1.00 95.31 375 GLY A O 1
ATOM 2973 N N . ASN A 1 376 ? -5.654 2.718 -8.170 1.00 95.75 376 ASN A N 1
ATOM 2974 C CA . ASN A 1 376 ? -6.039 1.344 -8.464 1.00 95.75 376 ASN A CA 1
ATOM 2975 C C . ASN A 1 376 ? -5.012 0.805 -9.460 1.00 95.75 376 ASN A C 1
ATOM 2977 O O . ASN A 1 376 ? -5.216 0.845 -10.679 1.00 95.75 376 ASN A O 1
ATOM 2981 N N . ASP A 1 377 ? -3.875 0.392 -8.922 1.00 97.62 377 ASP A N 1
ATOM 2982 C CA . ASP A 1 377 ? -2.643 0.169 -9.657 1.00 97.62 377 ASP A CA 1
ATOM 2983 C C . ASP A 1 377 ? -2.597 -1.240 -10.259 1.00 97.62 377 ASP A C 1
ATOM 2985 O O . ASP A 1 377 ? -3.284 -2.177 -9.832 1.00 97.62 377 ASP A O 1
ATOM 2989 N N . LYS A 1 378 ? -1.799 -1.402 -11.317 1.00 97.00 378 LYS A N 1
ATOM 2990 C CA . LYS A 1 378 ? -1.585 -2.687 -11.990 1.00 97.00 378 LYS A CA 1
ATOM 2991 C C . LYS A 1 378 ? -0.122 -3.072 -11.978 1.00 97.00 378 LYS A C 1
ATOM 2993 O O . LYS A 1 378 ? 0.682 -2.382 -12.590 1.00 97.00 378 LYS A O 1
ATOM 2998 N N . LEU A 1 379 ? 0.208 -4.187 -11.343 1.00 98.25 379 LEU A N 1
ATOM 2999 C CA . LEU A 1 379 ? 1.579 -4.661 -11.189 1.00 98.25 379 LEU A CA 1
ATOM 3000 C C . LEU A 1 379 ? 1.756 -5.989 -11.939 1.00 98.25 379 LEU A C 1
ATOM 3002 O O . LEU A 1 379 ? 0.938 -6.896 -11.803 1.00 98.25 379 LEU A O 1
ATOM 3006 N N . ARG A 1 380 ? 2.818 -6.121 -12.738 1.00 95.50 380 ARG A N 1
ATOM 3007 C CA . ARG A 1 380 ? 3.211 -7.378 -13.401 1.00 95.50 380 ARG A CA 1
ATOM 3008 C C . ARG A 1 380 ? 4.718 -7.572 -13.249 1.00 95.50 380 ARG A C 1
ATOM 3010 O O . ARG A 1 380 ? 5.459 -6.836 -13.891 1.00 95.50 380 ARG A O 1
ATOM 3017 N N . GLY A 1 381 ? 5.150 -8.565 -12.474 1.00 93.88 381 GLY A N 1
ATOM 3018 C CA . GLY A 1 381 ? 6.572 -8.886 -12.278 1.00 93.88 381 GLY A CA 1
ATOM 3019 C C . GLY A 1 381 ? 7.260 -9.477 -13.520 1.00 93.88 381 GLY A C 1
ATOM 3020 O O . GLY A 1 381 ? 8.260 -8.942 -13.986 1.00 93.88 381 GLY A O 1
ATOM 3021 N N . PHE A 1 382 ? 6.601 -10.459 -14.156 1.00 91.00 382 PHE A N 1
ATOM 3022 C CA . PHE A 1 382 ? 7.044 -11.323 -15.273 1.00 91.00 382 PHE A CA 1
ATOM 3023 C C . PHE A 1 382 ? 7.963 -12.493 -14.907 1.00 91.00 382 PHE A C 1
ATOM 3025 O O . PHE A 1 382 ? 7.658 -13.624 -15.298 1.00 91.00 382 PHE A O 1
ATOM 3032 N N . GLY A 1 383 ? 9.112 -12.265 -14.282 1.00 90.19 383 GLY A N 1
ATOM 3033 C CA . GLY A 1 383 ? 10.034 -13.357 -14.000 1.00 90.19 383 GLY A CA 1
ATOM 3034 C C . GLY A 1 383 ? 11.284 -12.911 -13.276 1.00 90.19 383 GLY A C 1
ATOM 3035 O O . GLY A 1 383 ? 11.931 -11.952 -13.667 1.00 90.19 383 GLY A O 1
ATOM 3036 N N . GLY A 1 384 ? 11.646 -13.682 -12.265 1.00 92.81 384 GLY A N 1
ATOM 3037 C CA . GLY A 1 384 ? 12.304 -13.157 -11.079 1.00 92.81 384 GLY A CA 1
ATOM 3038 C C . GLY A 1 384 ? 11.607 -13.780 -9.873 1.00 92.81 384 GLY A C 1
ATOM 3039 O O . GLY A 1 384 ? 10.813 -14.704 -10.039 1.00 92.81 384 GLY A O 1
ATOM 3040 N N . ASN A 1 385 ? 11.930 -13.321 -8.673 1.00 95.19 385 ASN A N 1
ATOM 3041 C CA . ASN A 1 385 ? 11.103 -13.536 -7.491 1.00 95.19 385 ASN A CA 1
ATOM 3042 C C . ASN A 1 385 ? 10.675 -12.136 -7.058 1.00 95.19 385 ASN A C 1
ATOM 3044 O O . ASN A 1 385 ? 11.458 -11.430 -6.419 1.00 95.19 385 ASN A O 1
ATOM 3048 N N . ASP A 1 386 ? 9.511 -11.691 -7.520 1.00 97.44 386 ASP A N 1
ATOM 3049 C CA . ASP A 1 386 ? 9.192 -10.265 -7.527 1.00 97.44 386 ASP A CA 1
ATOM 3050 C C . ASP A 1 386 ? 8.452 -9.854 -6.249 1.00 97.44 386 ASP A C 1
ATOM 3052 O O . ASP A 1 386 ? 7.698 -10.629 -5.663 1.00 97.44 386 ASP A O 1
ATOM 3056 N N . THR A 1 387 ? 8.657 -8.622 -5.787 1.00 97.69 387 THR A N 1
ATOM 3057 C CA . THR A 1 387 ? 7.883 -8.033 -4.686 1.00 97.69 387 THR A CA 1
ATOM 3058 C C . THR A 1 387 ? 6.916 -7.012 -5.264 1.00 97.69 387 THR A C 1
ATOM 3060 O O . THR A 1 387 ? 7.339 -5.997 -5.815 1.00 97.69 387 THR A O 1
ATOM 3063 N N . LEU A 1 388 ? 5.616 -7.290 -5.160 1.00 98.12 388 LEU A N 1
ATOM 3064 C CA . LEU A 1 388 ? 4.546 -6.480 -5.741 1.00 98.12 388 LEU A CA 1
ATOM 3065 C C . LEU A 1 388 ? 3.697 -5.860 -4.619 1.00 98.12 388 LEU A C 1
ATOM 3067 O O . LEU A 1 388 ? 2.832 -6.534 -4.059 1.00 98.12 388 LEU A O 1
ATOM 3071 N N . ASP A 1 389 ? 3.927 -4.588 -4.290 1.00 97.88 389 ASP A N 1
ATOM 3072 C CA . ASP A 1 389 ? 3.132 -3.840 -3.305 1.00 97.88 389 ASP A CA 1
ATOM 3073 C C . ASP A 1 389 ? 2.129 -2.913 -4.007 1.00 97.88 389 ASP A C 1
ATOM 3075 O O . ASP A 1 389 ? 2.525 -1.962 -4.680 1.00 97.88 389 ASP A O 1
ATOM 3079 N N . GLY A 1 390 ? 0.825 -3.164 -3.860 1.00 96.75 390 GLY A N 1
ATOM 3080 C CA . GLY A 1 390 ? -0.213 -2.275 -4.400 1.00 96.75 390 GLY A CA 1
ATOM 3081 C C . GLY A 1 390 ? -0.226 -0.898 -3.727 1.00 96.75 390 GLY A C 1
ATOM 3082 O O . GLY A 1 390 ? -0.306 0.135 -4.390 1.00 96.75 390 GLY A O 1
ATOM 3083 N N . GLY A 1 391 ? -0.018 -0.858 -2.410 1.00 95.81 391 GLY A N 1
ATOM 3084 C CA . GLY A 1 391 ? -0.086 0.362 -1.611 1.00 95.81 391 GLY A CA 1
ATOM 3085 C C . GLY A 1 391 ? -1.510 0.722 -1.164 1.00 95.81 391 GLY A C 1
ATOM 3086 O O . GLY A 1 391 ? -2.054 0.099 -0.253 1.00 95.81 391 GLY A O 1
ATOM 3087 N N . GLN A 1 392 ? -2.068 1.821 -1.689 1.00 93.94 392 GLN A N 1
ATOM 3088 C CA . GLN A 1 392 ? -3.384 2.347 -1.292 1.00 93.94 392 GLN A CA 1
ATOM 3089 C C . GLN A 1 392 ? -4.391 2.403 -2.450 1.00 93.94 392 GLN A C 1
ATOM 3091 O O . GLN A 1 392 ? -4.557 3.467 -3.060 1.00 93.94 392 GLN A O 1
ATOM 3096 N N . GLY A 1 393 ? -5.210 1.362 -2.592 1.00 92.31 393 GLY A N 1
ATOM 3097 C CA . GLY A 1 393 ? -6.543 1.499 -3.176 1.00 92.31 393 GLY A CA 1
ATOM 3098 C C . GLY A 1 393 ? -7.250 0.186 -3.470 1.00 92.31 393 GLY A C 1
ATOM 3099 O O . GLY A 1 393 ? -7.938 -0.348 -2.600 1.00 92.31 393 GLY A O 1
ATOM 3100 N N . THR A 1 394 ? -7.229 -0.258 -4.724 1.00 92.00 394 THR A N 1
ATOM 3101 C CA . THR A 1 394 ? -7.793 -1.560 -5.117 1.00 92.00 394 THR A CA 1
ATOM 3102 C C . THR A 1 394 ? -6.983 -2.128 -6.268 1.00 92.00 394 THR A C 1
ATOM 3104 O O . THR A 1 394 ? -7.337 -2.006 -7.450 1.00 92.00 394 THR A O 1
ATOM 3107 N N . ASP A 1 395 ? -5.894 -2.767 -5.884 1.00 96.12 395 ASP A N 1
ATOM 3108 C CA . ASP A 1 395 ? -4.731 -2.986 -6.722 1.00 96.12 395 ASP A CA 1
ATOM 3109 C C . ASP A 1 395 ? -4.749 -4.388 -7.338 1.00 96.12 395 ASP A C 1
ATOM 3111 O O . ASP A 1 395 ? -5.408 -5.315 -6.853 1.00 96.12 395 ASP A O 1
ATOM 3115 N N . THR A 1 396 ? -4.113 -4.530 -8.502 1.00 96.50 396 THR A N 1
ATOM 3116 C CA . THR A 1 396 ? -4.194 -5.742 -9.326 1.00 96.50 396 THR A CA 1
ATOM 3117 C C . THR A 1 396 ? -2.813 -6.255 -9.714 1.00 96.50 396 THR A C 1
ATOM 3119 O O . THR A 1 396 ? -2.167 -5.686 -10.594 1.00 96.50 396 THR A O 1
ATOM 3122 N N . ALA A 1 397 ? -2.406 -7.391 -9.150 1.00 96.81 397 ALA A N 1
ATOM 3123 C CA . ALA A 1 397 ? -1.297 -8.170 -9.692 1.00 96.81 397 ALA A CA 1
ATOM 3124 C C . ALA A 1 397 ? -1.755 -8.926 -10.953 1.00 96.81 397 ALA A C 1
ATOM 3126 O O . ALA A 1 397 ? -2.872 -9.450 -10.995 1.00 96.81 397 ALA A O 1
ATOM 3127 N N . VAL A 1 398 ? -0.923 -8.977 -11.993 1.00 95.69 398 VAL A N 1
ATOM 3128 C CA . VAL A 1 398 ? -1.275 -9.535 -13.307 1.00 95.69 398 VAL A CA 1
ATOM 3129 C C . VAL A 1 398 ? -0.302 -10.638 -13.717 1.00 95.69 398 VAL A C 1
ATOM 3131 O O . VAL A 1 398 ? 0.901 -10.412 -13.793 1.00 95.69 398 VAL A O 1
ATOM 3134 N N . TYR A 1 399 ? -0.858 -11.795 -14.067 1.00 93.75 399 TYR A N 1
ATOM 3135 C CA . TYR A 1 399 ? -0.172 -13.006 -14.509 1.00 93.75 399 TYR A CA 1
ATOM 3136 C C . TYR A 1 399 ? -0.658 -13.414 -15.900 1.00 93.75 399 TYR A C 1
ATOM 3138 O O . TYR A 1 399 ? -1.861 -13.489 -16.167 1.00 93.75 399 TYR A O 1
ATOM 3146 N N . ASP A 1 400 ? 0.275 -13.712 -16.803 1.00 89.69 400 ASP A N 1
ATOM 3147 C CA . ASP A 1 400 ? -0.055 -13.982 -18.208 1.00 89.69 400 ASP A CA 1
ATOM 3148 C C . ASP A 1 400 ? -0.483 -15.452 -18.452 1.00 89.69 400 ASP A C 1
ATOM 3150 O O . ASP A 1 400 ? -1.044 -15.774 -19.504 1.00 89.69 400 ASP A O 1
ATOM 3154 N N . GLY A 1 401 ? -0.269 -16.359 -17.490 1.00 90.00 401 GLY A N 1
ATOM 3155 C CA . GLY A 1 401 ? -0.761 -17.742 -17.526 1.00 90.00 401 GLY A CA 1
ATOM 3156 C C . GLY A 1 401 ? -2.213 -17.902 -17.052 1.00 90.00 401 GLY A C 1
ATOM 3157 O O . GLY A 1 401 ? -2.907 -16.936 -16.746 1.00 90.00 401 GLY A O 1
ATOM 3158 N N . VAL A 1 402 ? -2.716 -19.140 -17.012 1.00 93.44 402 VAL A N 1
ATOM 3159 C CA . VAL A 1 402 ? -4.050 -19.477 -16.456 1.00 93.44 402 VAL A CA 1
ATOM 3160 C C . VAL A 1 402 ? -3.931 -19.858 -14.978 1.00 93.44 402 VAL A C 1
ATOM 3162 O O . VAL A 1 402 ? -2.944 -20.509 -14.635 1.00 93.44 402 VAL A O 1
ATOM 3165 N N . LEU A 1 403 ? -4.917 -19.565 -14.111 1.00 92.19 403 LEU A N 1
ATOM 3166 C CA . LEU A 1 403 ? -4.804 -19.832 -12.654 1.00 92.19 403 LEU A CA 1
ATOM 3167 C C . LEU A 1 403 ? -4.387 -21.284 -12.355 1.00 92.19 403 LEU A C 1
ATOM 3169 O O . LEU A 1 403 ? -3.620 -21.549 -11.431 1.00 92.19 403 LEU A O 1
ATOM 3173 N N . ALA A 1 404 ? -4.859 -22.249 -13.151 1.00 92.06 404 ALA A N 1
ATOM 3174 C CA . ALA A 1 404 ? -4.523 -23.663 -12.980 1.00 92.06 404 ALA A CA 1
ATOM 3175 C C . ALA A 1 404 ? -3.004 -23.956 -12.988 1.00 92.06 404 ALA A C 1
ATOM 3177 O O . ALA A 1 404 ? -2.589 -24.979 -12.431 1.00 92.06 404 ALA A O 1
ATOM 3178 N N . ASN A 1 405 ? -2.183 -23.060 -13.545 1.00 92.56 405 ASN A N 1
ATOM 3179 C CA . ASN A 1 405 ? -0.724 -23.146 -13.576 1.00 92.56 405 ASN A CA 1
ATOM 3180 C C . ASN A 1 405 ? -0.030 -22.544 -12.342 1.00 92.56 405 ASN A C 1
ATOM 3182 O O . ASN A 1 405 ? 1.174 -22.736 -12.213 1.00 92.56 405 ASN A O 1
ATOM 3186 N N . TYR A 1 406 ? -0.746 -21.899 -11.418 1.00 92.69 406 TYR A N 1
ATOM 3187 C CA . TYR A 1 406 ? -0.165 -21.219 -10.252 1.00 92.69 406 TYR A CA 1
ATOM 3188 C C . TYR A 1 406 ? -0.560 -21.876 -8.930 1.00 92.69 406 TYR A C 1
ATOM 3190 O O . TYR A 1 406 ? -1.522 -22.649 -8.855 1.00 92.69 406 TYR A O 1
ATOM 3198 N N . ILE A 1 407 ? 0.211 -21.594 -7.890 1.00 90.44 407 ILE A N 1
ATOM 3199 C CA . ILE A 1 407 ? -0.102 -21.852 -6.484 1.00 90.44 407 ILE A CA 1
ATOM 3200 C C . ILE A 1 407 ? -0.153 -20.483 -5.808 1.00 90.44 407 ILE A C 1
ATOM 3202 O O . ILE A 1 407 ? 0.729 -19.668 -6.056 1.00 90.44 407 ILE A O 1
ATOM 3206 N N . ILE A 1 408 ? -1.170 -20.247 -4.982 1.00 90.38 408 ILE A N 1
ATOM 3207 C CA . ILE A 1 408 ? -1.266 -19.064 -4.123 1.00 90.38 408 ILE A CA 1
ATOM 3208 C C . ILE A 1 408 ? -1.174 -19.544 -2.672 1.00 90.38 408 ILE A C 1
ATOM 3210 O O . ILE A 1 408 ? -1.786 -20.560 -2.326 1.00 90.38 408 ILE A O 1
ATOM 3214 N N . VAL A 1 409 ? -0.385 -18.858 -1.846 1.00 86.12 409 VAL A N 1
ATOM 3215 C CA . VAL A 1 409 ? -0.192 -19.165 -0.420 1.00 86.12 409 VAL A CA 1
ATOM 3216 C C . VAL A 1 409 ? -0.315 -17.874 0.384 1.00 86.12 409 VAL A C 1
ATOM 3218 O O . VAL A 1 409 ? 0.437 -16.937 0.161 1.00 86.12 409 VAL A O 1
ATOM 3221 N N . SER A 1 410 ? -1.254 -17.797 1.328 1.00 81.06 410 SER A N 1
ATOM 3222 C CA . SER A 1 410 ? -1.398 -16.609 2.183 1.00 81.06 410 SER A CA 1
ATOM 3223 C C . SER A 1 410 ? -0.396 -16.613 3.343 1.00 81.06 410 SER A C 1
ATOM 3225 O O . SER A 1 410 ? -0.336 -17.570 4.116 1.00 81.06 410 SER A O 1
ATOM 3227 N N . GLU A 1 411 ? 0.327 -15.505 3.501 1.00 75.88 411 GLU A N 1
ATOM 3228 C CA . GLU A 1 411 ? 1.414 -15.284 4.470 1.00 75.88 411 GLU A CA 1
ATOM 3229 C C . GLU A 1 411 ? 1.067 -14.160 5.477 1.00 75.88 411 GLU A C 1
ATOM 3231 O O . GLU A 1 411 ? 1.925 -13.422 5.958 1.00 75.88 411 GLU A O 1
ATOM 3236 N N . GLY A 1 412 ? -0.213 -13.995 5.829 1.00 68.62 412 GLY A N 1
ATOM 3237 C CA . GLY A 1 412 ? -0.640 -12.995 6.813 1.00 68.62 412 GLY A CA 1
ATOM 3238 C C . GLY A 1 412 ? -2.035 -12.439 6.556 1.00 68.62 412 GLY A C 1
ATOM 3239 O O . GLY A 1 412 ? -2.916 -13.155 6.086 1.00 68.62 412 GLY A O 1
ATOM 3240 N N . GLU A 1 413 ? -2.236 -11.167 6.910 1.00 70.06 413 GLU A N 1
ATOM 3241 C CA . GLU A 1 413 ? -3.510 -10.466 6.688 1.00 70.06 413 GLU A CA 1
ATOM 3242 C C . GLU A 1 413 ? -3.585 -9.874 5.265 1.00 70.06 413 GLU A C 1
ATOM 3244 O O . GLU A 1 413 ? -4.616 -9.995 4.611 1.00 70.06 413 GLU A O 1
ATOM 3249 N N . THR A 1 414 ? -2.483 -9.289 4.768 1.00 73.06 414 THR A N 1
ATOM 3250 C CA . THR A 1 414 ? -2.392 -8.597 3.461 1.00 73.06 414 THR A CA 1
ATOM 3251 C C . THR A 1 414 ? -1.240 -9.077 2.565 1.00 73.06 414 THR A C 1
ATOM 3253 O O . THR A 1 414 ? -0.998 -8.475 1.520 1.00 73.06 414 THR A O 1
ATOM 3256 N N . THR A 1 415 ? -0.544 -10.153 2.954 1.00 85.56 415 THR A N 1
ATOM 3257 C CA . THR A 1 415 ? 0.601 -10.725 2.219 1.00 85.56 415 THR A CA 1
ATOM 3258 C C . THR A 1 415 ? 0.277 -12.115 1.686 1.00 85.56 415 THR A C 1
ATOM 3260 O O . THR A 1 415 ? -0.301 -12.937 2.406 1.00 85.56 415 THR A O 1
ATOM 3263 N N . PHE A 1 416 ? 0.682 -12.409 0.453 1.00 88.00 416 PHE A N 1
ATOM 3264 C CA . PHE A 1 416 ? 0.572 -13.741 -0.139 1.00 88.00 416 PHE A CA 1
ATOM 3265 C C . PHE A 1 416 ? 1.651 -14.000 -1.193 1.00 88.00 416 PHE A C 1
ATOM 3267 O O . PHE A 1 416 ? 2.024 -13.104 -1.940 1.00 88.00 416 PHE A O 1
ATOM 3274 N N . GLU A 1 417 ? 2.129 -15.240 -1.271 1.00 92.88 417 GLU A N 1
ATOM 3275 C CA . GLU A 1 417 ? 3.005 -15.701 -2.347 1.00 92.88 417 GLU A CA 1
ATOM 3276 C C . GLU A 1 417 ? 2.181 -16.207 -3.539 1.00 92.88 417 GLU A C 1
ATOM 3278 O O . GLU A 1 417 ? 1.184 -16.920 -3.362 1.00 92.88 417 GLU A O 1
ATOM 3283 N N . VAL A 1 418 ? 2.633 -15.908 -4.759 1.00 92.69 418 VAL A N 1
ATOM 3284 C CA . VAL A 1 418 ? 2.135 -16.509 -6.004 1.00 92.69 418 VAL A CA 1
ATOM 3285 C C . VAL A 1 418 ? 3.302 -17.162 -6.735 1.00 92.69 418 VAL A C 1
ATOM 3287 O O . VAL A 1 418 ? 4.271 -16.510 -7.099 1.00 92.69 418 VAL A O 1
ATOM 3290 N N . ALA A 1 419 ? 3.211 -18.472 -6.967 1.00 92.06 419 ALA A N 1
ATOM 3291 C CA . ALA A 1 419 ? 4.275 -19.256 -7.589 1.00 92.06 419 ALA A CA 1
ATOM 3292 C C . ALA A 1 419 ? 3.776 -20.000 -8.830 1.00 92.06 419 ALA A C 1
ATOM 3294 O O . ALA A 1 419 ? 2.772 -20.726 -8.782 1.00 92.06 419 ALA A O 1
ATOM 3295 N N . ALA A 1 420 ? 4.510 -19.904 -9.939 1.00 88.69 420 ALA A N 1
ATOM 3296 C CA . ALA A 1 420 ? 4.237 -20.714 -11.121 1.00 88.69 420 ALA A CA 1
ATOM 3297 C C . ALA A 1 420 ? 4.636 -22.185 -10.881 1.00 88.69 420 ALA A C 1
ATOM 3299 O O . ALA A 1 420 ? 5.773 -22.503 -10.537 1.00 88.69 420 ALA A O 1
ATOM 3300 N N . LYS A 1 421 ? 3.726 -23.133 -11.145 1.00 87.94 421 LYS A N 1
ATOM 3301 C CA . LYS A 1 421 ? 3.984 -24.590 -11.030 1.00 87.94 421 LYS A CA 1
ATOM 3302 C C . LYS A 1 421 ? 5.068 -25.086 -11.994 1.00 87.94 421 LYS A C 1
ATOM 3304 O O . LYS A 1 421 ? 5.621 -26.168 -11.799 1.00 87.94 421 LYS A O 1
ATOM 3309 N N . SER A 1 422 ? 5.320 -24.332 -13.062 1.00 80.19 422 SER A N 1
ATOM 3310 C CA . SER A 1 422 ? 6.379 -24.562 -14.043 1.00 80.19 422 SER A CA 1
ATOM 3311 C C . SER A 1 422 ? 6.564 -23.312 -14.901 1.00 80.19 422 SER A C 1
ATOM 3313 O O . SER A 1 422 ? 5.584 -22.839 -15.474 1.00 80.19 422 SER A O 1
ATOM 3315 N N . GLY A 1 423 ? 7.795 -22.832 -15.066 1.00 75.31 423 GLY A N 1
ATOM 3316 C CA . GLY A 1 423 ? 8.090 -21.660 -15.892 1.00 75.31 423 GLY A CA 1
ATOM 3317 C C . GLY A 1 423 ? 9.355 -20.943 -15.430 1.00 75.31 423 GLY A C 1
ATOM 3318 O O . GLY A 1 423 ? 10.161 -21.520 -14.702 1.00 75.31 423 GLY A O 1
ATOM 3319 N N . SER A 1 424 ? 9.507 -19.694 -15.867 1.00 72.19 424 SER A N 1
ATOM 3320 C CA . SER A 1 424 ? 10.550 -18.747 -15.438 1.00 72.19 424 SER A CA 1
ATOM 3321 C C . SER A 1 424 ? 9.994 -17.570 -14.623 1.00 72.19 424 SER A C 1
ATOM 3323 O O . SER A 1 424 ? 10.713 -16.616 -14.375 1.00 72.19 424 SER A O 1
ATOM 3325 N N . GLU A 1 425 ? 8.722 -17.648 -14.232 1.00 80.75 425 GLU A N 1
ATOM 3326 C CA . GLU A 1 425 ? 7.939 -16.624 -13.513 1.00 80.75 425 GLU A CA 1
ATOM 3327 C C . GLU A 1 425 ? 8.127 -16.704 -11.979 1.00 80.75 425 GLU A C 1
ATOM 3329 O O . GLU A 1 425 ? 7.368 -16.114 -11.236 1.00 80.75 425 GLU A O 1
ATOM 3334 N N . GLY A 1 426 ? 9.105 -17.502 -11.524 1.00 87.00 426 GLY A N 1
ATOM 3335 C CA . GLY A 1 426 ? 9.538 -17.668 -10.128 1.00 87.00 426 GLY A CA 1
ATOM 3336 C C . GLY A 1 426 ? 8.450 -17.741 -9.050 1.00 87.00 426 GLY A C 1
ATOM 3337 O O . GLY A 1 426 ? 7.494 -18.521 -9.171 1.00 87.00 426 GLY A O 1
ATOM 3338 N N . VAL A 1 427 ? 8.706 -17.036 -7.944 1.00 93.00 427 VAL A N 1
ATOM 3339 C CA . VAL A 1 427 ? 7.859 -16.947 -6.746 1.00 93.00 427 VAL A CA 1
ATOM 3340 C C . VAL A 1 427 ? 7.762 -15.484 -6.328 1.00 93.00 427 VAL A C 1
ATOM 3342 O O . VAL A 1 427 ? 8.734 -14.921 -5.830 1.00 93.00 427 VAL A O 1
ATOM 3345 N N . ASP A 1 428 ? 6.583 -14.897 -6.489 1.00 95.88 428 ASP A N 1
ATOM 3346 C CA . ASP A 1 428 ? 6.348 -13.489 -6.185 1.00 95.88 428 ASP A CA 1
ATOM 3347 C C . ASP A 1 428 ? 5.719 -13.324 -4.804 1.00 95.88 428 ASP A C 1
ATOM 3349 O O . ASP A 1 428 ? 4.833 -14.091 -4.426 1.00 95.88 428 ASP A O 1
ATOM 3353 N N . THR A 1 429 ? 6.127 -12.286 -4.077 1.00 95.75 429 THR A N 1
ATOM 3354 C CA . THR A 1 429 ? 5.517 -11.850 -2.815 1.00 95.75 429 THR A CA 1
ATOM 3355 C C . THR A 1 429 ? 4.635 -10.634 -3.072 1.00 95.75 429 THR A C 1
ATOM 3357 O O . THR A 1 429 ? 5.113 -9.581 -3.488 1.00 95.75 429 THR A O 1
ATOM 3360 N N . LEU A 1 430 ? 3.334 -10.769 -2.827 1.00 95.38 430 LEU A N 1
ATOM 3361 C CA . LEU A 1 430 ? 2.342 -9.722 -3.055 1.00 95.38 430 LEU A CA 1
ATOM 3362 C C . LEU A 1 430 ? 1.922 -9.116 -1.716 1.00 95.38 430 LEU A C 1
ATOM 3364 O O . LEU A 1 430 ? 1.575 -9.843 -0.782 1.00 95.38 430 LEU A O 1
ATOM 3368 N N . HIS A 1 431 ? 1.918 -7.788 -1.646 1.00 93.44 431 HIS A N 1
ATOM 3369 C CA . HIS A 1 431 ? 1.480 -6.995 -0.500 1.00 93.44 431 HIS A CA 1
ATOM 3370 C C . HIS A 1 431 ? 0.377 -6.031 -0.930 1.00 93.44 431 HIS A C 1
ATOM 3372 O O . HIS A 1 431 ? 0.491 -5.391 -1.969 1.00 93.44 431 HIS A O 1
ATOM 3378 N N . ASN A 1 432 ? -0.680 -5.895 -0.124 1.00 91.69 432 ASN A N 1
ATOM 3379 C CA . ASN A 1 432 ? -1.747 -4.908 -0.366 1.00 91.69 432 ASN A CA 1
ATOM 3380 C C . ASN A 1 432 ? -2.332 -5.010 -1.796 1.00 91.69 432 ASN A C 1
ATOM 3382 O O . ASN A 1 432 ? -2.505 -4.013 -2.485 1.00 91.69 432 ASN A O 1
ATOM 3386 N N . ILE A 1 433 ? -2.562 -6.243 -2.263 1.00 92.56 433 ILE A N 1
ATOM 3387 C CA . ILE A 1 433 ? -3.186 -6.541 -3.555 1.00 92.56 433 ILE A CA 1
ATOM 3388 C C . ILE A 1 433 ? -4.566 -7.162 -3.301 1.00 92.56 433 ILE A C 1
ATOM 3390 O O . ILE A 1 433 ? -4.681 -8.244 -2.719 1.00 92.56 433 ILE A O 1
ATOM 3394 N N . GLU A 1 434 ? -5.625 -6.512 -3.782 1.00 90.94 434 GLU A N 1
ATOM 3395 C CA . GLU A 1 434 ? -7.002 -7.014 -3.683 1.00 90.94 434 GLU A CA 1
ATOM 3396 C C . GLU A 1 434 ? -7.359 -7.978 -4.820 1.00 90.94 434 GLU A C 1
ATOM 3398 O O . GLU A 1 434 ? -8.293 -8.770 -4.681 1.00 90.94 434 GLU A O 1
ATOM 3403 N N . LYS A 1 435 ? -6.664 -7.904 -5.962 1.00 91.56 435 LYS A N 1
ATOM 3404 C CA . LYS A 1 435 ? -6.992 -8.662 -7.180 1.00 91.56 435 LYS A CA 1
ATOM 3405 C C . LYS A 1 435 ? -5.778 -9.358 -7.766 1.00 91.56 435 LYS A C 1
ATOM 3407 O O . LYS A 1 435 ? -4.757 -8.729 -8.023 1.00 91.56 435 LYS A O 1
ATOM 3412 N N . VAL A 1 436 ? -5.938 -10.626 -8.129 1.00 93.81 436 VAL A N 1
ATOM 3413 C CA . VAL A 1 436 ? -4.959 -11.337 -8.957 1.00 93.81 436 VAL A CA 1
ATOM 3414 C C . VAL A 1 436 ? -5.606 -11.692 -10.291 1.00 93.81 436 VAL A C 1
ATOM 3416 O O . VAL A 1 436 ? -6.550 -12.480 -10.366 1.00 93.81 436 VAL A O 1
ATOM 3419 N N . GLN A 1 437 ? -5.139 -11.052 -11.360 1.00 95.12 437 GLN A N 1
ATOM 3420 C CA . GLN A 1 437 ? -5.622 -11.243 -12.721 1.00 95.12 437 GLN A CA 1
ATOM 3421 C C . GLN A 1 437 ? -4.770 -12.286 -13.449 1.00 95.12 437 GLN A C 1
ATOM 3423 O O . GLN A 1 437 ? -3.628 -12.014 -13.793 1.00 95.12 437 GLN A O 1
ATOM 3428 N N . PHE A 1 438 ? -5.364 -13.432 -13.768 1.00 94.12 438 PHE A N 1
ATOM 3429 C CA . PHE A 1 438 ? -4.823 -14.428 -14.693 1.00 94.12 438 PHE A CA 1
ATOM 3430 C C . PHE A 1 438 ? -5.445 -14.258 -16.088 1.00 94.12 438 PHE A C 1
ATOM 3432 O O . PHE A 1 438 ? -6.473 -13.596 -16.262 1.00 94.12 438 PHE A O 1
ATOM 3439 N N . SER A 1 439 ? -4.861 -14.898 -17.102 1.00 93.31 439 SER A N 1
ATOM 3440 C CA . SER A 1 439 ? -5.369 -14.855 -18.485 1.00 93.31 439 SER A CA 1
ATOM 3441 C C . SER A 1 439 ? -6.762 -15.475 -18.679 1.00 93.31 439 SER A C 1
ATOM 3443 O O . SER A 1 439 ? -7.451 -15.118 -19.637 1.00 93.31 439 SER A O 1
ATOM 3445 N N . ASP A 1 440 ? -7.196 -16.382 -17.794 1.00 95.19 440 ASP A N 1
ATOM 3446 C CA . ASP A 1 440 ? -8.522 -17.014 -17.831 1.00 95.19 440 ASP A CA 1
ATOM 3447 C C . ASP A 1 440 ? -9.544 -16.402 -16.861 1.00 95.19 440 ASP A C 1
ATOM 3449 O O . ASP A 1 440 ? -10.747 -16.527 -17.109 1.00 95.19 440 ASP A O 1
ATOM 3453 N N . LYS A 1 441 ? -9.100 -15.739 -15.784 1.00 91.38 441 LYS A N 1
ATOM 3454 C CA . LYS A 1 441 ? -9.968 -15.076 -14.795 1.00 91.38 441 LYS A CA 1
ATOM 3455 C C . LYS A 1 441 ? -9.212 -14.136 -13.853 1.00 91.38 441 LYS A C 1
ATOM 3457 O O . LYS A 1 441 ? -8.029 -14.323 -13.598 1.00 91.38 441 LYS A O 1
ATOM 3462 N N . THR A 1 442 ? -9.934 -13.194 -13.255 1.00 91.50 442 THR A N 1
ATOM 3463 C CA . THR A 1 442 ? -9.495 -12.474 -12.049 1.00 91.50 442 THR A CA 1
ATOM 3464 C C . THR A 1 442 ? -10.094 -13.150 -10.821 1.00 91.50 442 THR A C 1
ATOM 3466 O O . THR A 1 442 ? -11.239 -13.592 -10.881 1.00 91.50 442 THR A O 1
ATOM 3469 N N . VAL A 1 443 ? -9.315 -13.237 -9.747 1.00 89.75 443 VAL A N 1
ATOM 3470 C CA . VAL A 1 443 ? -9.739 -13.683 -8.412 1.00 89.75 443 VAL A CA 1
ATOM 3471 C C . VAL A 1 443 ? -9.496 -12.556 -7.408 1.00 89.75 443 VAL A C 1
ATOM 3473 O O . VAL A 1 443 ? -8.562 -11.768 -7.600 1.00 89.75 443 VAL A O 1
ATOM 3476 N N . HIS A 1 444 ? -10.318 -12.469 -6.368 1.00 87.94 444 HIS A N 1
ATOM 3477 C CA . HIS A 1 444 ? -10.235 -11.415 -5.357 1.00 87.94 444 HIS A CA 1
ATOM 3478 C C . HIS A 1 444 ? -9.765 -11.973 -4.013 1.00 87.94 444 HIS A C 1
ATOM 3480 O O . HIS A 1 444 ? -10.155 -13.063 -3.611 1.00 87.94 444 HIS A O 1
ATOM 3486 N N . ASN A 1 445 ? -8.919 -11.223 -3.309 1.00 84.19 445 ASN A N 1
ATOM 3487 C CA . ASN A 1 445 ? -8.533 -11.548 -1.940 1.00 84.19 445 ASN A CA 1
ATOM 3488 C C . ASN A 1 445 ? -9.638 -11.055 -0.977 1.00 84.19 445 ASN A C 1
ATOM 3490 O O . ASN A 1 445 ? -9.894 -9.846 -0.947 1.00 84.19 445 ASN A O 1
ATOM 3494 N N . PRO A 1 446 ? -10.303 -11.925 -0.189 1.00 82.88 446 PRO A N 1
ATOM 3495 C CA . PRO A 1 446 ? -11.398 -11.504 0.685 1.00 82.88 446 PRO A CA 1
ATOM 3496 C C . PRO A 1 446 ? -10.930 -10.545 1.791 1.00 82.88 446 PRO A C 1
ATOM 3498 O O . PRO A 1 446 ? -10.129 -10.900 2.656 1.00 82.88 446 PRO A O 1
ATOM 3501 N N . VAL A 1 447 ? -11.469 -9.326 1.820 1.00 80.12 447 VAL A N 1
ATOM 3502 C CA . VAL A 1 447 ? -11.078 -8.308 2.811 1.00 80.12 447 VAL A CA 1
ATOM 3503 C C . VAL A 1 447 ? -11.774 -8.577 4.147 1.00 80.12 447 VAL A C 1
ATOM 3505 O O . VAL A 1 447 ? -12.972 -8.847 4.172 1.00 80.12 447 VAL A O 1
ATOM 3508 N N . ILE A 1 448 ? -11.066 -8.451 5.278 1.00 86.06 448 ILE A N 1
ATOM 3509 C CA . ILE A 1 448 ? -11.631 -8.663 6.624 1.00 86.06 448 ILE A CA 1
ATOM 3510 C C . ILE A 1 448 ? -11.814 -7.330 7.372 1.00 86.06 448 ILE A C 1
ATOM 3512 O O . ILE A 1 448 ? -10.861 -6.727 7.865 1.00 86.06 448 ILE A O 1
ATOM 3516 N N . GLY A 1 449 ? -13.069 -6.907 7.533 1.00 85.00 449 GLY A N 1
ATOM 3517 C CA . GLY A 1 449 ? -13.487 -5.685 8.236 1.00 85.00 449 GLY A CA 1
ATOM 3518 C C . GLY A 1 449 ? -13.796 -5.860 9.732 1.00 85.00 449 GLY A C 1
ATOM 3519 O O . GLY A 1 449 ? -14.574 -5.086 10.291 1.00 85.00 449 GLY A O 1
ATOM 3520 N N . ALA A 1 450 ? -13.253 -6.894 10.381 1.00 91.00 450 ALA A N 1
ATOM 3521 C CA . ALA A 1 450 ? -13.411 -7.110 11.820 1.00 91.00 450 ALA A CA 1
ATOM 3522 C C . ALA A 1 450 ? -12.713 -6.003 12.630 1.00 91.00 450 ALA A C 1
ATOM 3524 O O . ALA A 1 450 ? -11.584 -5.643 12.314 1.00 91.00 450 ALA A O 1
ATOM 3525 N N . GLU A 1 451 ? -13.348 -5.501 13.690 1.00 93.88 451 GLU A N 1
ATOM 3526 C CA . GLU A 1 451 ? -12.839 -4.380 14.501 1.00 93.88 451 GLU A CA 1
ATOM 3527 C C . GLU A 1 451 ? -12.836 -4.700 16.002 1.00 93.88 451 GLU A C 1
ATOM 3529 O O . GLU A 1 451 ? -13.654 -5.501 16.473 1.00 93.88 451 GLU A O 1
ATOM 3534 N N . ASP A 1 452 ? -11.948 -4.027 16.738 1.00 96.50 452 ASP A N 1
ATOM 3535 C CA . ASP A 1 452 ? -11.863 -4.070 18.202 1.00 96.50 452 ASP A CA 1
ATOM 3536 C C . ASP A 1 452 ? -13.134 -3.505 18.870 1.00 96.50 452 ASP A C 1
ATOM 3538 O O . ASP A 1 452 ? -13.837 -2.659 18.305 1.00 96.50 452 ASP A O 1
ATOM 3542 N N . GLN A 1 453 ? -13.452 -3.975 20.083 1.00 97.25 453 GLN A N 1
ATOM 3543 C CA . GLN A 1 453 ? -14.677 -3.592 20.802 1.00 97.25 453 GLN A CA 1
ATOM 3544 C C . GLN A 1 453 ? -14.449 -3.373 22.299 1.00 97.25 453 GLN A C 1
ATOM 3546 O O . GLN A 1 453 ? -13.891 -4.232 22.976 1.00 97.25 453 GLN A O 1
ATOM 3551 N N . ASP A 1 454 ? -15.005 -2.290 22.842 1.00 97.00 454 ASP A N 1
ATOM 3552 C CA . ASP A 1 454 ? -15.108 -2.071 24.287 1.00 97.00 454 ASP A CA 1
ATOM 3553 C C . ASP A 1 454 ? -16.536 -2.376 24.761 1.00 97.00 454 ASP A C 1
ATOM 3555 O O . ASP A 1 454 ? -17.514 -1.825 24.246 1.00 97.00 454 ASP A O 1
ATOM 3559 N N . VAL A 1 455 ? -16.672 -3.260 25.751 1.00 96.94 455 VAL A N 1
ATOM 3560 C CA . VAL A 1 455 ? -17.962 -3.730 26.276 1.00 96.94 455 VAL A CA 1
ATOM 3561 C C . VAL A 1 455 ? -17.977 -3.761 27.807 1.00 96.94 455 VAL A C 1
ATOM 3563 O O . VAL A 1 455 ? -16.942 -3.702 28.473 1.00 96.94 455 VAL A O 1
ATOM 3566 N N . ILE A 1 456 ? -19.175 -3.862 28.383 1.00 95.44 456 ILE A N 1
ATOM 3567 C CA . ILE A 1 456 ? -19.376 -4.077 29.822 1.00 95.44 456 ILE A CA 1
ATOM 3568 C C . ILE A 1 456 ? -19.681 -5.550 30.115 1.00 95.44 456 ILE A C 1
ATOM 3570 O O . ILE A 1 456 ? -20.232 -6.260 29.272 1.00 95.44 456 ILE A O 1
ATOM 3574 N N . SER A 1 457 ? -19.371 -5.986 31.335 1.00 94.62 457 SER A N 1
ATOM 3575 C CA . SER A 1 457 ? -19.779 -7.289 31.886 1.00 94.62 457 SER A CA 1
ATOM 3576 C C . SER A 1 457 ? -21.264 -7.593 31.620 1.00 94.62 457 SER A C 1
ATOM 3578 O O . SER A 1 457 ? -22.122 -6.720 31.779 1.00 94.62 457 SER A O 1
ATOM 3580 N N . GLY A 1 458 ? -21.569 -8.820 31.194 1.00 92.12 458 GLY A N 1
ATOM 3581 C CA . GLY A 1 458 ? -22.922 -9.289 30.879 1.00 92.12 458 GLY A CA 1
ATOM 3582 C C . GLY A 1 458 ? -23.499 -8.824 29.533 1.00 92.12 458 GLY A C 1
ATOM 3583 O O . GLY A 1 458 ? -24.588 -9.265 29.157 1.00 92.12 458 GLY A O 1
ATOM 3584 N N . ALA A 1 459 ? -22.813 -7.959 28.776 1.00 95.50 459 ALA A N 1
ATOM 3585 C CA . ALA A 1 459 ? -23.261 -7.555 27.442 1.00 95.50 459 ALA A CA 1
ATOM 3586 C C . ALA A 1 459 ? -23.179 -8.715 26.431 1.00 95.50 459 ALA A C 1
ATOM 3588 O O . ALA A 1 459 ? -22.258 -9.527 26.469 1.00 95.50 459 ALA A O 1
ATOM 3589 N N . THR A 1 460 ? -24.112 -8.778 25.476 1.00 96.88 460 THR A N 1
ATOM 3590 C CA . THR A 1 460 ? -23.952 -9.653 24.302 1.00 96.88 460 THR A CA 1
ATOM 3591 C C . THR A 1 460 ? -23.000 -8.989 23.314 1.00 96.88 460 THR A C 1
ATOM 3593 O O . THR A 1 460 ? -23.315 -7.936 22.761 1.00 96.88 460 THR A O 1
ATOM 3596 N N . VAL A 1 461 ? -21.846 -9.609 23.093 1.00 97.38 461 VAL A N 1
ATOM 3597 C CA . VAL A 1 461 ? -20.826 -9.173 22.137 1.00 97.38 461 VAL A CA 1
ATOM 3598 C C . VAL A 1 461 ? -21.139 -9.782 20.774 1.00 97.38 461 VAL A C 1
ATOM 3600 O O . VAL A 1 461 ? -21.519 -10.951 20.686 1.00 97.38 461 VAL A O 1
ATOM 3603 N N . THR A 1 462 ? -20.993 -8.989 19.714 1.00 96.81 462 THR A N 1
ATOM 3604 C CA . THR A 1 462 ? -21.207 -9.425 18.328 1.00 96.81 462 THR A CA 1
ATOM 3605 C C . THR A 1 462 ? -19.927 -9.198 17.539 1.00 96.81 462 THR A C 1
ATOM 3607 O O . THR A 1 462 ? -19.589 -8.063 17.212 1.00 96.81 462 THR A O 1
ATOM 3610 N N . LEU A 1 463 ? -19.207 -10.279 17.258 1.00 96.00 463 LEU A N 1
ATOM 3611 C CA . LEU A 1 463 ? -18.041 -10.278 16.386 1.00 96.00 463 LEU A CA 1
ATOM 3612 C C . LEU A 1 463 ? -18.541 -10.400 14.947 1.00 96.00 463 LEU A C 1
ATOM 3614 O O . LEU A 1 463 ? -19.262 -11.338 14.620 1.00 96.00 463 LEU A O 1
ATOM 3618 N N . ASP A 1 464 ? -18.190 -9.437 14.106 1.00 93.25 464 ASP A N 1
ATOM 3619 C CA . ASP A 1 464 ? -18.659 -9.346 12.725 1.00 93.25 464 ASP A CA 1
ATOM 3620 C C . ASP A 1 464 ? -17.444 -9.191 11.815 1.00 93.25 464 ASP A C 1
ATOM 3622 O O . ASP A 1 464 ? -16.620 -8.300 12.025 1.00 93.25 464 ASP A O 1
ATOM 3626 N N . ALA A 1 465 ? -17.312 -10.088 10.839 1.00 88.44 465 ALA A N 1
ATOM 3627 C CA . ALA A 1 465 ? -16.190 -10.094 9.912 1.00 88.44 465 ALA A CA 1
ATOM 3628 C C . ALA A 1 465 ? -16.255 -8.922 8.920 1.00 88.44 465 ALA A C 1
ATOM 3630 O O . ALA A 1 465 ? -15.212 -8.554 8.386 1.00 88.44 465 ALA A O 1
ATOM 3631 N N . LYS A 1 466 ? -17.455 -8.359 8.668 1.00 77.94 466 LYS A N 1
ATOM 3632 C CA . LYS A 1 466 ? -17.753 -7.203 7.784 1.00 77.94 466 LYS A CA 1
ATOM 3633 C C . LYS A 1 466 ? -17.079 -7.202 6.408 1.00 77.94 466 LYS A C 1
ATOM 3635 O O . LYS A 1 466 ? -16.947 -6.148 5.787 1.00 77.94 466 LYS A O 1
ATOM 3640 N N . GLY A 1 467 ? -16.620 -8.362 5.959 1.00 70.44 467 GLY A N 1
ATOM 3641 C CA . GLY A 1 467 ? -15.765 -8.471 4.794 1.00 70.44 467 GLY A CA 1
ATOM 3642 C C . GLY A 1 467 ? -16.495 -8.200 3.491 1.00 70.44 467 GLY A C 1
ATOM 3643 O O . GLY A 1 467 ? -17.703 -8.418 3.380 1.00 70.44 467 GLY A O 1
ATOM 3644 N N . THR A 1 468 ? -15.733 -7.752 2.501 1.00 70.62 468 THR A N 1
ATOM 3645 C CA . THR A 1 468 ? -16.168 -7.693 1.107 1.00 70.62 468 THR A CA 1
ATOM 3646 C C . THR A 1 468 ? -15.374 -8.697 0.301 1.00 70.62 468 THR A C 1
ATOM 3648 O O . THR A 1 468 ? -14.151 -8.769 0.435 1.00 70.62 468 THR A O 1
ATOM 3651 N N . ASP A 1 469 ? -16.079 -9.412 -0.561 1.00 74.94 469 ASP A N 1
ATOM 3652 C CA . ASP A 1 469 ? -15.501 -10.248 -1.598 1.00 74.94 469 ASP A CA 1
ATOM 3653 C C . ASP A 1 469 ? -15.894 -9.676 -2.967 1.00 74.94 469 ASP A C 1
ATOM 3655 O O . ASP A 1 469 ? -16.972 -9.095 -3.113 1.00 74.94 469 ASP A O 1
ATOM 3659 N N . GLY A 1 470 ? -14.982 -9.740 -3.935 1.00 69.31 470 GLY A N 1
ATOM 3660 C CA . GLY A 1 470 ? -15.112 -9.050 -5.219 1.00 69.31 470 GLY A CA 1
ATOM 3661 C C . GLY A 1 470 ? -15.735 -9.891 -6.332 1.00 69.31 470 GLY A C 1
ATOM 3662 O O . GLY A 1 470 ? -16.210 -9.323 -7.318 1.00 69.31 470 GLY A O 1
ATOM 3663 N N . ASP A 1 471 ? -15.753 -11.218 -6.183 1.00 74.19 471 ASP A N 1
ATOM 3664 C CA . ASP A 1 471 ? -16.346 -12.167 -7.135 1.00 74.19 471 ASP A CA 1
ATOM 3665 C C . ASP A 1 471 ? -17.567 -12.940 -6.587 1.00 74.19 471 ASP A C 1
ATOM 3667 O O . ASP A 1 471 ? -18.138 -13.757 -7.312 1.00 74.19 471 ASP A O 1
ATOM 3671 N N . ASP A 1 472 ? -18.055 -12.581 -5.388 1.00 70.44 472 ASP A N 1
ATOM 3672 C CA . ASP A 1 472 ? -19.222 -13.180 -4.706 1.00 70.44 472 ASP A CA 1
ATOM 3673 C C . ASP A 1 472 ? -19.085 -14.712 -4.485 1.00 70.44 472 ASP A C 1
ATOM 3675 O O . ASP A 1 472 ? -20.085 -15.448 -4.496 1.00 70.44 472 ASP A O 1
ATOM 3679 N N . ASP A 1 473 ? -17.862 -15.220 -4.281 1.00 75.94 473 ASP A N 1
ATOM 3680 C CA . ASP A 1 473 ? -17.613 -16.648 -4.067 1.00 75.94 473 ASP A CA 1
ATOM 3681 C C . ASP A 1 473 ? -18.021 -17.114 -2.644 1.00 75.94 473 ASP A C 1
ATOM 3683 O O . ASP A 1 473 ? -18.355 -16.350 -1.731 1.00 75.94 473 ASP A O 1
ATOM 3687 N N . ASN A 1 474 ? -18.111 -18.436 -2.441 1.00 79.75 474 ASN A N 1
ATOM 3688 C CA . ASN A 1 474 ? -18.632 -18.993 -1.184 1.00 79.75 474 ASN A CA 1
ATOM 3689 C C . ASN A 1 474 ? -17.572 -18.988 -0.072 1.00 79.75 474 ASN A C 1
ATOM 3691 O O . ASN A 1 474 ? -16.843 -19.966 0.101 1.00 79.75 474 ASN A O 1
ATOM 3695 N N . LEU A 1 475 ? -17.564 -17.929 0.738 1.00 84.44 475 LEU A N 1
ATOM 3696 C CA . LEU A 1 475 ? -16.644 -17.786 1.866 1.00 84.44 475 LEU A CA 1
ATOM 3697 C C . LEU A 1 475 ? -16.884 -18.801 3.002 1.00 84.44 475 LEU A C 1
ATOM 3699 O O . LEU A 1 475 ? -17.969 -18.902 3.581 1.00 84.44 475 LEU A O 1
ATOM 3703 N N . VAL A 1 476 ? -15.811 -19.478 3.405 1.00 85.25 476 VAL A N 1
ATOM 3704 C CA . VAL A 1 476 ? -15.671 -20.202 4.672 1.00 85.25 476 VAL A CA 1
ATOM 3705 C C . VAL A 1 476 ? -15.072 -19.248 5.703 1.00 85.25 476 VAL A C 1
ATOM 3707 O O . VAL A 1 476 ? -13.984 -18.717 5.502 1.00 85.25 476 VAL A O 1
ATOM 3710 N N . ILE A 1 477 ? -15.767 -19.042 6.822 1.00 89.75 477 ILE A N 1
ATOM 3711 C CA . ILE A 1 477 ? -15.352 -18.120 7.890 1.00 89.75 477 ILE A CA 1
ATOM 3712 C C . ILE A 1 477 ? -15.180 -18.908 9.187 1.00 89.75 477 ILE A C 1
ATOM 3714 O O . ILE A 1 477 ? -16.025 -19.743 9.512 1.00 89.75 477 ILE A O 1
ATOM 3718 N N . VAL A 1 478 ? -14.103 -18.652 9.934 1.00 91.50 478 VAL A N 1
ATOM 3719 C CA . VAL A 1 478 ? -13.843 -19.281 11.239 1.00 91.50 478 VAL A CA 1
ATOM 3720 C C . VAL A 1 478 ? -13.312 -18.260 12.240 1.00 91.50 478 VAL A C 1
ATOM 3722 O O . VAL A 1 478 ? -12.228 -17.712 12.066 1.00 91.50 478 VAL A O 1
ATOM 3725 N N . TRP A 1 479 ? -14.053 -18.069 13.327 1.00 95.00 479 TRP A N 1
ATOM 3726 C CA . TRP A 1 479 ? -13.649 -17.351 14.529 1.00 95.00 479 TRP A CA 1
ATOM 3727 C C . TRP A 1 479 ? -13.024 -18.303 15.548 1.00 95.00 479 TRP A C 1
ATOM 3729 O O . TRP A 1 479 ? -13.579 -19.358 15.860 1.00 95.00 479 TRP A O 1
ATOM 3739 N N . LEU A 1 480 ? -11.897 -17.893 16.120 1.00 94.88 480 LEU A N 1
ATOM 3740 C CA . LEU A 1 480 ? -11.198 -18.595 17.188 1.00 94.88 480 LEU A CA 1
ATOM 3741 C C . LEU A 1 480 ? -10.812 -17.601 18.285 1.00 94.88 480 LEU A C 1
ATOM 3743 O O . LEU A 1 480 ? -10.169 -16.590 18.010 1.00 94.88 480 LEU A O 1
ATOM 3747 N N . GLN A 1 481 ? -11.148 -17.900 19.539 1.00 97.19 481 GLN A N 1
ATOM 3748 C CA . GLN A 1 481 ? -10.540 -17.194 20.663 1.00 97.19 481 GLN A CA 1
ATOM 3749 C C . GLN A 1 481 ? -9.097 -17.678 20.845 1.00 97.19 481 GLN A C 1
ATOM 3751 O O . GLN A 1 481 ? -8.850 -18.880 20.926 1.00 97.19 481 GLN A O 1
ATOM 3756 N N . ILE A 1 482 ? -8.151 -16.742 20.915 1.00 95.94 482 ILE A N 1
ATOM 3757 C CA . ILE A 1 482 ? -6.712 -17.020 21.047 1.00 95.94 482 ILE A CA 1
ATOM 3758 C C . ILE A 1 482 ? -6.091 -16.440 22.330 1.00 95.94 482 ILE A C 1
ATOM 3760 O O . ILE A 1 482 ? -4.924 -16.704 22.610 1.00 95.94 482 ILE A O 1
ATOM 3764 N N . GLY A 1 483 ? -6.852 -15.677 23.123 1.00 96.06 483 GLY A N 1
ATOM 3765 C CA . GLY A 1 483 ? -6.391 -15.111 24.393 1.00 96.06 483 GLY A CA 1
ATOM 3766 C C . GLY A 1 483 ? -7.517 -14.578 25.286 1.00 96.06 483 GLY A C 1
ATOM 3767 O O . GLY A 1 483 ? -8.646 -14.367 24.835 1.00 96.06 483 GLY A O 1
ATOM 3768 N N . GLY A 1 484 ? -7.187 -14.344 26.559 1.00 95.75 484 GLY A N 1
ATOM 3769 C CA . GLY A 1 484 ? -8.105 -13.842 27.589 1.00 95.75 484 GLY A CA 1
ATOM 3770 C C . GLY A 1 484 ? -8.883 -14.932 28.333 1.00 95.75 484 GLY A C 1
ATOM 3771 O O . GLY A 1 484 ? -8.509 -16.103 28.321 1.00 95.75 484 GLY A O 1
ATOM 3772 N N . LEU A 1 485 ? -9.962 -14.529 29.011 1.00 95.44 485 LEU A N 1
ATOM 3773 C CA . LEU A 1 485 ? -10.900 -15.441 29.677 1.00 95.44 485 LEU A CA 1
ATOM 3774 C C . LEU A 1 485 ? -11.738 -16.193 28.636 1.00 95.44 485 LEU A C 1
ATOM 3776 O O . LEU A 1 485 ? -12.348 -15.551 27.785 1.00 95.44 485 LEU A O 1
ATOM 3780 N N . GLU A 1 486 ? -11.791 -17.525 28.708 1.00 95.44 486 GLU A N 1
ATOM 3781 C CA . GLU A 1 486 ? -12.545 -18.356 27.754 1.00 95.44 486 GLU A CA 1
ATOM 3782 C C . GLU A 1 486 ? -14.044 -18.007 27.724 1.00 95.44 486 GLU A C 1
ATOM 3784 O O . GLU A 1 486 ? -14.687 -17.882 28.771 1.00 95.44 486 GLU A O 1
ATOM 3789 N N . VAL A 1 487 ? -14.610 -17.896 26.517 1.00 96.81 487 VAL A N 1
ATOM 3790 C CA . VAL A 1 487 ? -16.044 -17.667 26.279 1.00 96.81 487 VAL A CA 1
ATOM 3791 C C . VAL A 1 487 ? -16.621 -18.655 25.265 1.00 96.81 487 VAL A C 1
ATOM 3793 O O . VAL A 1 487 ? -15.949 -19.091 24.331 1.00 96.81 487 VAL A O 1
ATOM 3796 N N . GLU A 1 488 ? -17.901 -18.996 25.419 1.00 95.88 488 GLU A N 1
ATOM 3797 C CA . GLU A 1 488 ? -18.606 -19.863 24.471 1.00 95.88 488 GLU A CA 1
ATOM 3798 C C . GLU A 1 488 ? -19.081 -19.056 23.250 1.00 95.88 488 GLU A C 1
ATOM 3800 O O . GLU A 1 488 ? -20.115 -18.384 23.293 1.00 95.88 488 GLU A O 1
ATOM 3805 N N . LEU A 1 489 ? -18.318 -19.124 22.154 1.00 96.12 489 LEU A N 1
ATOM 3806 C CA . LEU A 1 489 ? -18.683 -18.515 20.872 1.00 96.12 489 LEU A CA 1
ATOM 3807 C C . LEU A 1 489 ? -19.826 -19.281 20.188 1.00 96.12 489 LEU A C 1
ATOM 3809 O O . LEU A 1 489 ? -19.674 -20.432 19.776 1.00 96.12 489 LEU A O 1
ATOM 3813 N N . GLN A 1 490 ? -20.947 -18.599 19.974 1.00 97.12 490 GLN A N 1
ATOM 3814 C CA . GLN A 1 490 ? -22.049 -19.050 19.129 1.00 97.12 490 GLN A CA 1
ATOM 3815 C C . GLN A 1 490 ? -21.806 -18.622 17.676 1.00 97.12 490 GLN A C 1
ATOM 3817 O O . GLN A 1 490 ? -21.328 -17.518 17.420 1.00 97.12 490 GLN A O 1
ATOM 3822 N N . ASN A 1 491 ? -22.166 -19.481 16.715 1.00 94.44 491 ASN A N 1
ATOM 3823 C CA . ASN A 1 491 ? -22.016 -19.242 15.268 1.00 94.44 491 ASN A CA 1
ATOM 3824 C C . ASN A 1 491 ? -20.581 -18.886 14.818 1.00 94.44 491 ASN A C 1
ATOM 3826 O O . ASN A 1 491 ? -20.393 -18.163 13.838 1.00 94.44 491 ASN A O 1
ATOM 3830 N N . ALA A 1 492 ? -19.569 -19.428 15.508 1.00 93.88 492 ALA A N 1
ATOM 3831 C CA . ALA A 1 492 ? -18.148 -19.177 15.247 1.00 93.88 492 ALA A CA 1
ATOM 3832 C C . ALA A 1 492 ? -17.694 -19.496 13.806 1.00 93.88 492 ALA A C 1
ATOM 3834 O O . ALA A 1 492 ? -16.658 -19.015 13.372 1.00 93.88 492 ALA A O 1
ATOM 3835 N N . ASN A 1 493 ? -18.456 -20.286 13.049 1.00 91.44 493 ASN A N 1
ATOM 3836 C CA . ASN A 1 493 ? -18.185 -20.636 11.654 1.00 91.44 493 ASN A CA 1
ATOM 3837 C C . ASN A 1 493 ? -18.978 -19.786 10.635 1.00 91.44 493 ASN A C 1
ATOM 3839 O O . ASN A 1 493 ? -19.333 -20.270 9.559 1.00 91.44 493 ASN A O 1
ATOM 3843 N N . THR A 1 494 ? -19.343 -18.555 10.999 1.00 90.38 494 THR A N 1
ATOM 3844 C CA . THR A 1 494 ? -20.124 -17.634 10.160 1.00 90.38 494 THR A CA 1
ATOM 3845 C C . THR A 1 494 ? -19.554 -16.216 10.230 1.00 90.38 494 THR A C 1
ATOM 3847 O O . THR A 1 494 ? -18.728 -15.918 11.092 1.00 90.38 494 THR A O 1
ATOM 3850 N N . ALA A 1 495 ? -20.021 -15.320 9.354 1.00 90.12 495 ALA A N 1
ATOM 3851 C CA . ALA A 1 495 ? -19.621 -13.911 9.371 1.00 90.12 495 ALA A CA 1
ATOM 3852 C C . ALA A 1 495 ? -19.899 -13.217 10.718 1.00 90.12 495 ALA A C 1
ATOM 3854 O O . ALA A 1 495 ? -19.143 -12.326 11.093 1.00 90.12 495 ALA A O 1
ATOM 3855 N N . ILE A 1 496 ? -20.944 -13.641 11.444 1.00 92.56 496 ILE A N 1
ATOM 3856 C CA . ILE A 1 496 ? -21.384 -13.033 12.704 1.00 92.56 496 ILE A CA 1
ATOM 3857 C C . ILE A 1 496 ? -21.354 -14.077 13.828 1.00 92.56 496 ILE A C 1
ATOM 3859 O O . ILE A 1 496 ? -22.272 -14.890 13.963 1.00 92.56 496 ILE A O 1
ATOM 3863 N N . ALA A 1 497 ? -20.322 -14.019 14.668 1.00 96.44 497 ALA A N 1
ATOM 3864 C CA . ALA A 1 497 ? -20.219 -14.812 15.889 1.00 96.44 497 ALA A CA 1
ATOM 3865 C C . ALA A 1 497 ? -20.655 -13.988 17.113 1.00 96.44 497 ALA A C 1
ATOM 3867 O O . ALA A 1 497 ? -20.488 -12.770 17.151 1.00 96.44 497 ALA A O 1
ATOM 3868 N N . THR A 1 498 ? -21.211 -14.631 18.140 1.00 97.56 498 THR A N 1
ATOM 3869 C CA . THR A 1 498 ? -21.663 -13.933 19.358 1.00 97.56 498 THR A CA 1
ATOM 3870 C C . THR A 1 498 ? -21.268 -14.665 20.632 1.00 97.56 498 THR A C 1
ATOM 3872 O O . THR A 1 498 ? -21.179 -15.890 20.660 1.00 97.56 498 THR A O 1
ATOM 3875 N N . PHE A 1 499 ? -21.059 -13.916 21.713 1.00 98.00 499 PHE A N 1
ATOM 3876 C CA . PHE A 1 499 ? -20.908 -14.458 23.067 1.00 98.00 499 PHE A CA 1
ATOM 3877 C C . PHE A 1 499 ? -21.475 -13.480 24.103 1.00 98.00 499 PHE A C 1
ATOM 3879 O O . PHE A 1 499 ? -21.805 -12.339 23.780 1.00 98.00 499 PHE A O 1
ATOM 3886 N N . VAL A 1 500 ? -21.602 -13.915 25.357 1.00 97.38 500 VAL A N 1
ATOM 3887 C CA . VAL A 1 500 ? -21.937 -13.027 26.481 1.00 97.38 500 VAL A CA 1
ATOM 3888 C C . VAL A 1 500 ? -20.651 -12.690 27.225 1.00 97.38 500 VAL A C 1
ATOM 3890 O O . VAL A 1 500 ? -19.937 -13.595 27.653 1.00 97.38 500 VAL A O 1
ATOM 3893 N N . ALA A 1 501 ? -20.353 -11.399 27.365 1.00 96.62 501 ALA A N 1
ATOM 3894 C CA . ALA A 1 501 ? -19.202 -10.905 28.105 1.00 96.62 501 ALA A CA 1
ATOM 3895 C C . ALA A 1 501 ? -19.243 -11.428 29.557 1.00 96.62 501 ALA A C 1
ATOM 3897 O O . ALA A 1 501 ? -20.227 -11.153 30.249 1.00 96.62 501 ALA A O 1
ATOM 3898 N N . PRO A 1 502 ? -18.228 -12.174 30.038 1.00 94.75 502 PRO A N 1
ATOM 3899 C CA . PRO A 1 502 ? -18.189 -12.644 31.420 1.00 94.75 502 PRO A CA 1
ATOM 3900 C C . PRO A 1 502 ? -18.222 -11.490 32.428 1.00 94.75 502 PRO A C 1
ATOM 3902 O O . PRO A 1 502 ? -17.770 -10.379 32.144 1.00 94.75 502 PRO A O 1
ATOM 3905 N N . ASP A 1 503 ? -18.720 -11.777 33.630 1.00 92.12 503 ASP A N 1
ATOM 3906 C CA . ASP A 1 503 ? -18.654 -10.846 34.753 1.00 92.12 503 ASP A CA 1
ATOM 3907 C C . ASP A 1 503 ? -17.216 -10.737 35.270 1.00 92.12 503 ASP A C 1
ATOM 3909 O O . ASP A 1 503 ? -16.626 -11.718 35.733 1.00 92.12 503 ASP A O 1
ATOM 3913 N N . VAL A 1 504 ? -16.647 -9.532 35.198 1.00 91.69 504 VAL A N 1
ATOM 3914 C CA . VAL A 1 504 ? -15.261 -9.257 35.595 1.00 91.69 504 VAL A CA 1
ATOM 3915 C C . VAL A 1 504 ? -15.201 -8.199 36.697 1.00 91.69 504 VAL A C 1
ATOM 3917 O O . VAL A 1 504 ? -15.952 -7.228 36.702 1.00 91.69 504 VAL A O 1
ATOM 3920 N N . SER A 1 505 ? -14.294 -8.381 37.662 1.00 87.62 505 SER A N 1
ATOM 3921 C CA . SER A 1 505 ? -14.082 -7.441 38.779 1.00 87.62 505 SER A CA 1
ATOM 3922 C C . SER A 1 505 ? -13.057 -6.343 38.476 1.00 87.62 505 SER A C 1
ATOM 3924 O O . SER A 1 505 ? -12.920 -5.387 39.237 1.00 87.62 505 SER A O 1
ATOM 3926 N N . GLN A 1 506 ? -12.326 -6.496 37.374 1.00 90.44 506 GLN A N 1
ATOM 3927 C CA . GLN A 1 506 ? -11.322 -5.585 36.829 1.00 90.44 506 GLN A CA 1
ATOM 3928 C C . GLN A 1 506 ? -11.443 -5.621 35.302 1.00 90.44 506 GLN A C 1
ATOM 3930 O O . GLN A 1 506 ? -12.066 -6.535 34.766 1.00 90.44 506 GLN A O 1
ATOM 3935 N N . GLU A 1 507 ? -10.846 -4.663 34.599 1.00 95.19 507 GLU A N 1
ATOM 3936 C CA . GLU A 1 507 ? -10.760 -4.710 33.135 1.00 95.19 507 GLU A CA 1
ATOM 3937 C C . GLU A 1 507 ? -10.050 -5.993 32.667 1.00 95.19 507 GLU A C 1
ATOM 3939 O O . GLU A 1 507 ? -9.068 -6.420 33.283 1.00 95.19 507 GLU A O 1
ATOM 3944 N N . GLN A 1 508 ? -10.563 -6.634 31.617 1.00 96.75 508 GLN A N 1
ATOM 3945 C CA . GLN A 1 508 ? -10.001 -7.845 31.011 1.00 96.75 508 GLN A CA 1
ATOM 3946 C C . GLN A 1 508 ? -9.993 -7.713 29.489 1.00 96.75 508 GLN A C 1
ATOM 3948 O O . GLN A 1 508 ? -10.968 -7.252 28.906 1.00 96.75 508 GLN A O 1
ATOM 3953 N N . GLU A 1 509 ? -8.925 -8.174 28.842 1.00 97.75 509 GLU A N 1
ATOM 3954 C CA . GLU A 1 509 ? -8.831 -8.233 27.382 1.00 97.75 509 GLU A CA 1
ATOM 3955 C C . GLU A 1 509 ? -9.034 -9.678 26.906 1.00 97.75 509 GLU A C 1
ATOM 3957 O O . GLU A 1 509 ? -8.412 -10.609 27.426 1.00 97.75 509 GLU A O 1
ATOM 3962 N N . LEU A 1 510 ? -9.909 -9.870 25.918 1.00 98.00 510 LEU A N 1
ATOM 3963 C CA . LEU A 1 510 ? -10.047 -11.112 25.158 1.00 98.00 510 LEU A CA 1
ATOM 3964 C C . LEU A 1 510 ? -9.521 -10.879 23.744 1.00 98.00 510 LEU A C 1
ATOM 3966 O O . LEU A 1 510 ? -9.744 -9.819 23.164 1.00 98.00 510 LEU A O 1
ATOM 3970 N N . THR A 1 511 ? -8.851 -11.873 23.171 1.00 97.44 511 THR A N 1
ATOM 3971 C CA . THR A 1 511 ? -8.280 -11.778 21.822 1.00 97.44 511 THR A CA 1
ATOM 3972 C C . THR A 1 511 ? -8.901 -12.839 20.927 1.00 97.44 511 THR A C 1
ATOM 3974 O O . THR A 1 511 ? -8.894 -14.026 21.268 1.00 97.44 511 THR A O 1
ATOM 3977 N N . PHE A 1 512 ? -9.406 -12.424 19.770 1.00 96.62 512 PHE A N 1
ATOM 3978 C CA . PHE A 1 512 ? -10.034 -13.293 18.779 1.00 96.62 512 PHE A CA 1
ATOM 3979 C C . PHE A 1 512 ? -9.316 -13.168 17.441 1.00 96.62 512 PHE A C 1
ATOM 3981 O O . PHE A 1 512 ? -8.890 -12.085 17.053 1.00 96.62 512 PHE A O 1
ATOM 3988 N N . ARG A 1 513 ? -9.213 -14.278 16.715 1.00 93.75 513 ARG A N 1
ATOM 3989 C CA . ARG A 1 513 ? -8.743 -14.316 15.333 1.00 93.75 513 ARG A CA 1
ATOM 3990 C C . ARG A 1 513 ? -9.865 -14.833 14.446 1.00 93.75 513 ARG A C 1
ATOM 3992 O O . ARG A 1 513 ? -10.457 -15.866 14.754 1.00 93.75 513 ARG A O 1
ATOM 3999 N N . VAL A 1 514 ? -10.137 -14.131 13.356 1.00 92.56 514 VAL A N 1
ATOM 4000 C CA . VAL A 1 514 ? -11.025 -14.588 12.283 1.00 92.56 514 VAL A CA 1
ATOM 4001 C C . VAL A 1 514 ? -10.181 -14.961 11.073 1.00 92.56 514 VAL A C 1
ATOM 4003 O O . VAL A 1 514 ? -9.276 -14.218 10.711 1.00 92.56 514 VAL A O 1
ATOM 4006 N N . GLY A 1 515 ? -10.450 -16.115 10.471 1.00 89.38 515 GLY A N 1
ATOM 4007 C CA . GLY A 1 515 ? -9.957 -16.492 9.148 1.00 89.38 515 GLY A CA 1
ATOM 4008 C C . GLY A 1 515 ? -11.107 -16.521 8.147 1.00 89.38 515 GLY A C 1
ATOM 4009 O O . GLY A 1 515 ? -12.213 -16.940 8.502 1.00 89.38 515 GLY A O 1
ATOM 4010 N N . VAL A 1 516 ? -10.844 -16.091 6.916 1.00 87.69 516 VAL A N 1
ATOM 4011 C CA . VAL A 1 516 ? -11.783 -16.128 5.786 1.00 87.69 516 VAL A CA 1
ATOM 4012 C C . VAL A 1 516 ? -11.114 -16.866 4.626 1.00 87.69 516 VAL A C 1
ATOM 4014 O O . VAL A 1 516 ? -9.905 -16.762 4.447 1.00 87.69 516 VAL A O 1
ATOM 4017 N N . SER A 1 517 ? -11.876 -17.647 3.860 1.00 85.31 517 SER A N 1
ATOM 4018 C CA . SER A 1 517 ? -11.371 -18.333 2.669 1.00 85.31 517 SER A CA 1
ATOM 4019 C C . SER A 1 517 ? -12.454 -18.550 1.622 1.00 85.31 517 SER A C 1
ATOM 4021 O O . SER A 1 517 ? -13.498 -19.116 1.926 1.00 85.31 517 SER A O 1
ATOM 4023 N N . ASP A 1 518 ? -12.164 -18.176 0.384 1.00 80.50 518 ASP A N 1
ATOM 4024 C CA . ASP A 1 518 ? -12.864 -18.564 -0.851 1.00 80.50 518 ASP A CA 1
ATOM 4025 C C . ASP A 1 518 ? -12.432 -19.965 -1.359 1.00 80.50 518 ASP A C 1
ATOM 4027 O O . ASP A 1 518 ? -13.029 -20.537 -2.271 1.00 80.50 518 ASP A O 1
ATOM 4031 N N . GLY A 1 519 ? -11.392 -20.551 -0.751 1.00 78.75 519 GLY A N 1
ATOM 4032 C CA . GLY A 1 519 ? -10.742 -21.790 -1.186 1.00 78.75 519 GLY A CA 1
ATOM 4033 C C . GLY A 1 519 ? -9.459 -21.585 -2.003 1.00 78.75 519 GLY A C 1
ATOM 4034 O O . GLY A 1 519 ? -8.849 -22.582 -2.402 1.00 78.75 519 GLY A O 1
ATOM 4035 N N . LEU A 1 520 ? -9.034 -20.338 -2.225 1.00 80.69 520 LEU A N 1
ATOM 4036 C CA . LEU A 1 520 ? -7.778 -19.964 -2.880 1.00 80.69 520 LEU A CA 1
ATOM 4037 C C . LEU A 1 520 ? -6.909 -19.081 -1.971 1.00 80.69 520 LEU A C 1
ATOM 4039 O O . LEU A 1 520 ? -5.732 -19.379 -1.779 1.00 80.69 520 LEU A O 1
ATOM 4043 N N . PHE A 1 521 ? -7.504 -18.053 -1.372 1.00 80.25 521 PHE A N 1
ATOM 4044 C CA . PHE A 1 521 ? -6.917 -17.189 -0.356 1.00 80.25 521 PHE A CA 1
ATOM 4045 C C . PHE A 1 521 ? -7.323 -17.637 1.058 1.00 80.25 521 PHE A C 1
ATOM 4047 O O . PHE A 1 521 ? -8.366 -18.262 1.276 1.00 80.25 521 PHE A O 1
ATOM 4054 N N . LEU A 1 522 ? -6.475 -17.329 2.041 1.00 83.62 522 LEU A N 1
ATOM 4055 C CA . LEU A 1 522 ? -6.661 -17.637 3.464 1.00 83.62 522 LEU A CA 1
ATOM 4056 C C . LEU A 1 522 ? -6.308 -16.436 4.380 1.00 83.62 522 LEU A C 1
ATOM 4058 O O . LEU A 1 522 ? -5.561 -16.620 5.349 1.00 83.62 522 LEU A O 1
ATOM 4062 N N . PRO A 1 523 ? -6.792 -15.204 4.109 1.00 84.88 523 PRO A N 1
ATOM 4063 C CA . PRO A 1 523 ? -6.555 -14.062 4.987 1.00 84.88 523 PRO A CA 1
ATOM 4064 C C . PRO A 1 523 ? -7.109 -14.319 6.393 1.00 84.88 523 PRO A C 1
ATOM 4066 O O . PRO A 1 523 ? -8.117 -15.006 6.599 1.00 84.88 523 PRO A O 1
ATOM 4069 N N . ALA A 1 524 ? -6.456 -13.732 7.391 1.00 88.19 524 ALA A N 1
ATOM 4070 C CA . ALA A 1 524 ? -6.928 -13.761 8.768 1.00 88.19 524 ALA A CA 1
ATOM 4071 C C . ALA A 1 524 ? -6.641 -12.435 9.471 1.00 88.19 524 ALA A C 1
ATOM 4073 O O . ALA A 1 524 ? -5.569 -11.883 9.268 1.00 88.19 524 ALA A O 1
ATOM 4074 N N . LYS A 1 525 ? -7.556 -11.979 10.334 1.00 89.75 525 LYS A N 1
ATOM 4075 C CA . LYS A 1 525 ? -7.413 -10.757 11.143 1.00 89.75 525 LYS A CA 1
ATOM 4076 C C . LYS A 1 525 ? -7.493 -11.065 12.632 1.00 89.75 525 LYS A C 1
ATOM 4078 O O . LYS A 1 525 ? -8.297 -11.907 13.045 1.00 89.75 525 LYS A O 1
ATOM 4083 N N . THR A 1 526 ? -6.687 -10.385 13.442 1.00 93.19 526 THR A N 1
ATOM 4084 C CA . THR A 1 526 ? -6.779 -10.443 14.914 1.00 93.19 526 THR A CA 1
ATOM 4085 C C . THR A 1 526 ? -7.450 -9.190 15.473 1.00 93.19 526 THR A C 1
ATOM 4087 O O . THR A 1 526 ? -7.087 -8.084 15.090 1.00 93.19 526 THR A O 1
ATOM 4090 N N . ILE A 1 527 ? -8.395 -9.363 16.403 1.00 95.62 527 ILE A N 1
ATOM 4091 C CA . ILE A 1 527 ? -9.081 -8.278 17.121 1.00 95.62 527 ILE A CA 1
ATOM 4092 C C . ILE A 1 527 ? -9.091 -8.511 18.637 1.00 95.62 527 ILE A C 1
ATOM 4094 O O . ILE A 1 527 ? -8.931 -9.638 19.125 1.00 95.62 527 ILE A O 1
ATOM 4098 N N . LYS A 1 528 ? -9.332 -7.439 19.387 1.00 97.81 528 LYS A N 1
ATOM 4099 C CA . LYS A 1 528 ? -9.464 -7.401 20.845 1.00 97.81 528 LYS A CA 1
ATOM 4100 C C . LYS A 1 528 ? -10.889 -7.044 21.264 1.00 97.81 528 LYS A C 1
ATOM 4102 O O . LYS A 1 528 ? -11.557 -6.220 20.644 1.00 97.81 528 LYS A O 1
ATOM 4107 N N . VAL A 1 529 ? -11.335 -7.632 22.369 1.00 98.12 529 VAL A N 1
ATOM 4108 C CA . VAL A 1 529 ? -12.531 -7.196 23.096 1.00 98.12 529 VAL A CA 1
ATOM 4109 C C . VAL A 1 529 ? -12.132 -6.839 24.522 1.00 98.12 529 VAL A C 1
ATOM 4111 O O . VAL A 1 529 ? -11.763 -7.720 25.303 1.00 98.12 529 VAL A O 1
ATOM 4114 N N . THR A 1 530 ? -12.220 -5.557 24.864 1.00 97.75 530 THR A N 1
ATOM 4115 C CA . THR A 1 530 ? -12.002 -5.053 26.222 1.00 97.75 530 THR A CA 1
ATOM 4116 C C . THR A 1 530 ? -13.301 -5.180 27.006 1.00 97.75 530 THR A C 1
ATOM 4118 O O . THR A 1 530 ? -14.313 -4.575 26.655 1.00 97.75 530 THR A O 1
ATOM 4121 N N . ILE A 1 531 ? -13.296 -5.954 28.088 1.00 97.56 531 ILE A N 1
ATOM 4122 C CA . ILE A 1 531 ? -14.437 -6.086 28.992 1.00 97.56 531 ILE A CA 1
ATOM 4123 C C . ILE A 1 531 ? -14.158 -5.280 30.250 1.00 97.56 531 ILE A C 1
ATOM 4125 O O . ILE A 1 531 ? -13.229 -5.569 31.006 1.00 97.56 531 ILE A O 1
ATOM 4129 N N . THR A 1 532 ? -15.006 -4.291 30.499 1.00 95.38 532 THR A N 1
ATOM 4130 C CA . THR A 1 532 ? -14.996 -3.501 31.730 1.00 95.38 532 THR A CA 1
ATOM 4131 C C . THR A 1 532 ? -15.990 -4.066 32.758 1.00 95.38 532 THR A C 1
ATOM 4133 O O . THR A 1 532 ? -17.032 -4.629 32.387 1.00 95.38 532 THR A O 1
ATOM 4136 N N . PRO A 1 533 ? -15.707 -3.943 34.070 1.00 92.06 533 PRO A N 1
ATOM 4137 C CA . PRO A 1 533 ? -16.663 -4.286 35.118 1.00 92.06 533 PRO A CA 1
ATOM 4138 C C . PRO A 1 533 ? -17.966 -3.505 34.966 1.00 92.06 533 PRO A C 1
ATOM 4140 O O . PRO A 1 533 ? -17.954 -2.320 34.624 1.00 92.06 533 PRO A O 1
ATOM 4143 N N . LYS A 1 534 ? -19.100 -4.140 35.279 1.00 87.81 534 LYS A N 1
ATOM 4144 C CA . LYS A 1 534 ? -20.376 -3.422 35.377 1.00 87.81 534 LYS A CA 1
ATOM 4145 C C . LYS A 1 534 ? -20.258 -2.315 36.449 1.00 87.81 534 LYS A C 1
ATOM 4147 O O . LYS A 1 534 ? -19.842 -2.622 37.569 1.00 87.81 534 LYS A O 1
ATOM 4152 N N . PRO A 1 535 ? -20.615 -1.049 36.152 1.00 86.69 535 PRO A N 1
ATOM 4153 C CA . PRO A 1 535 ? -20.613 0.019 37.150 1.00 86.69 535 PRO A CA 1
ATOM 4154 C C . PRO A 1 535 ? -21.551 -0.291 38.319 1.00 86.69 535 PRO A C 1
ATOM 4156 O O . PRO A 1 535 ? -22.647 -0.803 38.103 1.00 86.69 535 PRO A O 1
ATOM 4159 N N . ASN A 1 536 ? -21.135 0.057 39.538 1.00 87.19 536 ASN A N 1
ATOM 4160 C CA . ASN A 1 536 ? -21.938 -0.156 40.739 1.00 87.19 536 ASN A CA 1
ATOM 4161 C C . ASN A 1 536 ? -23.064 0.879 40.881 1.00 87.19 536 ASN A C 1
ATOM 4163 O O . ASN A 1 536 ? -22.837 2.081 40.708 1.00 87.19 536 ASN A O 1
ATOM 4167 N N . THR A 1 537 ? -24.252 0.428 41.271 1.00 88.56 537 THR A N 1
ATOM 4168 C CA . THR A 1 537 ? -25.407 1.276 41.562 1.00 88.56 537 THR A CA 1
ATOM 4169 C C . THR A 1 537 ? -25.639 1.334 43.064 1.00 88.56 537 THR A C 1
ATOM 4171 O O . THR A 1 537 ? -26.304 0.466 43.612 1.00 88.56 537 THR A O 1
ATOM 4174 N N . LYS A 1 538 ? -25.149 2.395 43.720 1.00 90.31 538 LYS A N 1
ATOM 4175 C CA . LYS A 1 538 ? -25.299 2.592 45.174 1.00 90.31 538 LYS A CA 1
ATOM 4176 C C . LYS A 1 538 ? -26.709 2.240 45.706 1.00 90.31 538 LYS A C 1
ATOM 4178 O O . LYS A 1 538 ? -27.712 2.588 45.063 1.00 90.31 538 LYS A O 1
ATOM 4183 N N . PRO A 1 539 ? -26.816 1.709 46.934 1.00 95.12 539 PRO A N 1
ATOM 4184 C CA . PRO A 1 539 ? -28.088 1.277 47.490 1.00 95.12 539 PRO A CA 1
ATOM 4185 C C . PRO A 1 539 ? -29.056 2.440 47.728 1.00 95.12 539 PRO A C 1
ATOM 4187 O O . PRO A 1 539 ? -28.669 3.565 48.064 1.00 95.12 539 PRO A O 1
ATOM 4190 N N . VAL A 1 540 ? -30.352 2.148 47.609 1.00 95.19 540 VAL A N 1
ATOM 4191 C CA . VAL A 1 540 ? -31.443 3.082 47.911 1.00 95.19 540 VAL A CA 1
ATOM 4192 C C . VAL A 1 540 ? -32.013 2.748 49.283 1.00 95.19 540 VAL A C 1
ATOM 4194 O O . VAL A 1 540 ? -32.415 1.617 49.522 1.00 95.19 540 VAL A O 1
ATOM 4197 N N . LEU A 1 541 ? -32.076 3.739 50.174 1.00 96.44 541 LEU A N 1
ATOM 4198 C CA . LEU A 1 541 ? -32.605 3.629 51.537 1.00 96.44 541 LEU A CA 1
ATOM 4199 C C . LEU A 1 541 ? -33.894 4.457 51.658 1.00 96.44 541 LEU A C 1
ATOM 4201 O O . LEU A 1 541 ? -33.899 5.642 51.318 1.00 96.44 541 LEU A O 1
ATOM 4205 N N . GLU A 1 542 ? -34.977 3.839 52.130 1.00 95.88 542 GLU A N 1
ATOM 4206 C CA . GLU A 1 542 ? -36.286 4.474 52.350 1.00 95.88 542 GLU A CA 1
ATOM 4207 C C . GLU A 1 542 ? -36.249 5.495 53.499 1.00 95.88 542 GLU A C 1
ATOM 4209 O O . GLU A 1 542 ? -35.425 5.397 54.409 1.00 95.88 542 GLU A O 1
ATOM 4214 N N . ASP A 1 543 ? -37.141 6.492 53.473 1.00 92.81 543 ASP A N 1
ATOM 4215 C CA . ASP A 1 543 ? -37.307 7.427 54.592 1.00 92.81 543 ASP A CA 1
ATOM 4216 C C . ASP A 1 543 ? -37.817 6.717 55.851 1.00 92.81 543 ASP A C 1
ATOM 4218 O O . ASP A 1 543 ? -38.761 5.929 55.809 1.00 92.81 543 ASP A O 1
ATOM 4222 N N . ILE A 1 544 ? -37.201 7.036 56.990 1.00 93.62 544 ILE A N 1
ATOM 4223 C CA . ILE A 1 544 ? -37.534 6.459 58.292 1.00 93.62 544 ILE A CA 1
ATOM 4224 C C . ILE A 1 544 ? -38.262 7.536 59.090 1.00 93.62 544 ILE A C 1
ATOM 4226 O O . ILE A 1 544 ? -37.707 8.602 59.347 1.00 93.62 544 ILE A O 1
ATOM 4230 N N . ALA A 1 545 ? -39.519 7.275 59.444 1.00 92.00 545 ALA A N 1
ATOM 4231 C CA . ALA A 1 545 ? -40.356 8.248 60.134 1.00 92.00 545 ALA A CA 1
ATOM 4232 C C . ALA A 1 545 ? -39.870 8.515 61.568 1.00 92.00 545 ALA A C 1
ATOM 4234 O O . ALA A 1 545 ? -39.559 7.578 62.307 1.00 92.00 545 ALA A O 1
ATOM 4235 N N . ASP A 1 546 ? -39.878 9.789 61.969 1.00 96.06 546 ASP A N 1
ATOM 4236 C CA . ASP A 1 546 ? -39.690 10.203 63.362 1.00 96.06 546 ASP A CA 1
ATOM 4237 C C . ASP A 1 546 ? -40.751 9.555 64.271 1.00 96.06 546 ASP A C 1
ATOM 4239 O O . ASP A 1 546 ? -41.922 9.425 63.902 1.00 96.06 546 ASP A O 1
ATOM 4243 N N . VAL A 1 547 ? -40.348 9.174 65.485 1.00 94.25 547 VAL A N 1
ATOM 4244 C CA . VAL A 1 547 ? -41.195 8.444 66.445 1.00 94.25 547 VAL A CA 1
ATOM 4245 C C . VAL A 1 547 ? -41.326 9.240 67.741 1.00 94.25 547 VAL A C 1
ATOM 4247 O O . VAL A 1 547 ? -40.344 9.791 68.233 1.00 94.25 547 VAL A O 1
ATOM 4250 N N . SER A 1 548 ? -42.517 9.255 68.343 1.00 94.62 548 SER A N 1
ATOM 4251 C CA . SER A 1 548 ? -42.726 9.788 69.696 1.00 94.62 548 SER A CA 1
ATOM 4252 C C . SER A 1 548 ? -43.136 8.675 70.658 1.00 94.62 548 SER A C 1
ATOM 4254 O O . SER A 1 548 ? -44.054 7.912 70.358 1.00 94.62 548 SER A O 1
ATOM 4256 N N . VAL A 1 549 ? -42.477 8.590 71.814 1.00 95.88 549 VAL A N 1
ATOM 4257 C CA . VAL A 1 549 ? -42.747 7.598 72.872 1.00 95.88 549 VAL A CA 1
ATOM 4258 C C . VAL A 1 549 ? -42.736 8.255 74.248 1.00 95.88 549 VAL A C 1
ATOM 4260 O O . VAL A 1 549 ? -42.077 9.272 74.437 1.00 95.88 549 VAL A O 1
ATOM 4263 N N . ILE A 1 550 ? -43.417 7.653 75.223 1.00 93.25 550 ILE A N 1
ATOM 4264 C CA . ILE A 1 550 ? -43.231 8.020 76.634 1.00 93.25 550 ILE A CA 1
ATOM 4265 C C . ILE A 1 550 ? -41.931 7.408 77.171 1.00 93.25 550 ILE A C 1
ATOM 4267 O O . ILE A 1 550 ? -41.475 6.379 76.667 1.00 93.25 550 ILE A O 1
ATOM 4271 N N . GLU A 1 551 ? -41.352 8.013 78.202 1.00 91.25 551 GLU A N 1
ATOM 4272 C CA . GLU A 1 551 ? -40.163 7.514 78.902 1.00 91.25 551 GLU A CA 1
ATOM 4273 C C . GLU A 1 551 ? -40.228 6.023 79.277 1.00 91.25 551 GLU A C 1
ATOM 4275 O O . GLU A 1 551 ? -41.301 5.446 79.468 1.00 91.25 551 GLU A O 1
ATOM 4280 N N . LYS A 1 552 ? -39.055 5.386 79.403 1.00 90.94 552 LYS A N 1
ATOM 4281 C CA . LYS A 1 552 ? -38.893 3.953 79.740 1.00 90.94 552 LYS A CA 1
ATOM 4282 C C . LYS A 1 552 ? -39.615 2.960 78.801 1.00 90.94 552 LYS A C 1
ATOM 4284 O O . LYS A 1 552 ? -39.606 1.759 79.069 1.00 90.94 552 LYS A O 1
ATOM 4289 N N . SER A 1 553 ? -40.174 3.417 77.678 1.00 93.31 553 SER A N 1
ATOM 4290 C CA . SER A 1 553 ? -40.728 2.565 76.619 1.00 93.31 553 SER A CA 1
ATOM 4291 C C . SER A 1 553 ? -39.634 1.823 75.853 1.00 93.31 553 SER A C 1
ATOM 4293 O O . SER A 1 553 ? -38.529 2.331 75.663 1.00 93.31 553 SER A O 1
ATOM 4295 N N . SER A 1 554 ? -39.960 0.637 75.336 1.00 94.50 554 SER A N 1
ATOM 4296 C CA . SER A 1 554 ? -39.138 -0.009 74.311 1.00 94.50 554 SER A CA 1
ATOM 4297 C C . SER A 1 554 ? -39.387 0.657 72.956 1.00 94.50 554 SER A C 1
ATOM 4299 O O . SER A 1 554 ? -40.535 0.878 72.570 1.00 94.50 554 SER A O 1
ATOM 4301 N N . VAL A 1 555 ? -38.309 0.975 72.245 1.00 96.19 555 VAL A N 1
ATOM 4302 C CA . VAL A 1 555 ? -38.315 1.584 70.914 1.00 96.19 555 VAL A CA 1
ATOM 4303 C C . VAL A 1 555 ? -37.646 0.627 69.938 1.00 96.19 555 VAL A C 1
ATOM 4305 O O . VAL A 1 555 ? -36.619 0.027 70.254 1.00 96.19 555 VAL A O 1
ATOM 4308 N N . SER A 1 556 ? -38.208 0.508 68.738 1.00 95.75 556 SER A N 1
ATOM 4309 C CA . SER A 1 556 ? -37.609 -0.232 67.631 1.00 95.75 556 SER A CA 1
ATOM 4310 C C . SER A 1 556 ? -37.700 0.593 66.353 1.00 95.75 556 SER A C 1
ATOM 4312 O O . SER A 1 556 ? -38.757 1.141 66.041 1.00 95.75 556 SER A O 1
ATOM 4314 N N . LEU A 1 557 ? -36.582 0.700 65.638 1.00 96.62 557 LEU A N 1
ATOM 4315 C CA . LEU A 1 557 ? -36.445 1.457 64.397 1.00 96.62 557 LEU A CA 1
ATOM 4316 C C . LEU A 1 557 ? -35.966 0.490 63.313 1.00 96.62 557 LEU A C 1
ATOM 4318 O O . LEU A 1 557 ? -34.999 -0.239 63.519 1.00 96.62 557 LEU A O 1
ATOM 4322 N N . THR A 1 558 ? -36.650 0.462 62.170 1.00 95.94 558 THR A N 1
ATOM 4323 C CA . THR A 1 558 ? -36.321 -0.428 61.046 1.00 95.94 558 THR A CA 1
ATOM 4324 C C . THR A 1 558 ? -35.966 0.402 59.825 1.00 95.94 558 THR A C 1
ATOM 4326 O O . THR A 1 558 ? -36.711 1.305 59.456 1.00 95.94 558 THR A O 1
ATOM 4329 N N . ALA A 1 559 ? -34.840 0.077 59.197 1.00 96.56 559 ALA A N 1
ATOM 4330 C CA . ALA A 1 559 ? -34.412 0.652 57.931 1.00 96.56 559 ALA A CA 1
ATOM 4331 C C . ALA A 1 559 ? -34.759 -0.310 56.791 1.00 96.56 559 ALA A C 1
ATOM 4333 O O . ALA A 1 559 ? -34.552 -1.513 56.915 1.00 96.56 559 ALA A O 1
ATOM 4334 N N . ASN A 1 560 ? -35.253 0.197 55.665 1.00 94.50 560 ASN A N 1
ATOM 4335 C CA . ASN A 1 560 ? -35.432 -0.585 54.444 1.00 94.50 560 ASN A CA 1
ATOM 4336 C C . ASN A 1 560 ? -34.507 -0.023 53.373 1.00 94.50 560 ASN A C 1
ATOM 4338 O O . ASN A 1 560 ? -34.677 1.123 52.965 1.00 94.50 560 ASN A O 1
ATOM 4342 N N . ALA A 1 561 ? -33.555 -0.824 52.909 1.00 95.81 561 ALA A N 1
ATOM 4343 C CA . ALA A 1 561 ? -32.783 -0.509 51.721 1.00 95.81 561 ALA A CA 1
ATOM 4344 C C . ALA A 1 561 ? -32.872 -1.637 50.689 1.00 95.81 561 ALA A C 1
ATOM 4346 O O . ALA A 1 561 ? -33.031 -2.808 51.048 1.00 95.81 561 ALA A O 1
ATOM 4347 N N . SER A 1 562 ? -32.775 -1.260 49.418 1.00 94.06 562 SER A N 1
ATOM 4348 C CA . SER A 1 562 ? -32.734 -2.158 48.267 1.00 94.06 562 SER A CA 1
ATOM 4349 C C . SER A 1 562 ? -31.593 -1.773 47.340 1.00 94.06 562 SER A C 1
ATOM 4351 O O . SER A 1 562 ? -31.335 -0.585 47.131 1.00 94.06 562 SER A O 1
ATOM 4353 N N . ASP A 1 563 ? -30.984 -2.785 46.740 1.00 94.19 563 ASP A N 1
ATOM 4354 C CA . ASP A 1 563 ? -29.938 -2.633 45.742 1.00 94.19 563 ASP A CA 1
ATOM 4355 C C . ASP A 1 563 ? -30.469 -2.916 44.330 1.00 94.19 563 ASP A C 1
ATOM 4357 O O . ASP A 1 563 ? -31.371 -3.742 44.168 1.00 94.19 563 ASP A O 1
ATOM 4361 N N . ALA A 1 564 ? -29.940 -2.223 43.318 1.00 87.88 564 ALA A N 1
ATOM 4362 C CA . ALA A 1 564 ? -30.361 -2.401 41.925 1.00 87.88 564 ALA A CA 1
ATOM 4363 C C . ALA A 1 564 ? -29.525 -3.447 41.166 1.00 87.88 564 ALA A C 1
ATOM 4365 O O . ALA A 1 564 ? -30.013 -4.019 40.190 1.00 87.88 564 ALA A O 1
ATOM 4366 N N . ASP A 1 565 ? -28.298 -3.709 41.618 1.00 86.88 565 ASP A N 1
ATOM 4367 C CA . ASP A 1 565 ? -27.415 -4.749 41.090 1.00 86.88 565 ASP A CA 1
ATOM 4368 C C . ASP A 1 565 ? -27.635 -6.104 41.789 1.00 86.88 565 ASP A C 1
ATOM 4370 O O . ASP A 1 565 ? -27.285 -7.150 41.243 1.00 86.88 565 ASP A O 1
ATOM 4374 N N . GLY A 1 566 ? -28.323 -6.094 42.934 1.00 82.75 566 GLY A N 1
ATOM 4375 C CA . GLY A 1 566 ? -28.695 -7.275 43.713 1.00 82.75 566 GLY A CA 1
ATOM 4376 C C . GLY A 1 566 ? -27.720 -7.591 44.847 1.00 82.75 566 GLY A C 1
ATOM 4377 O O . GLY A 1 566 ? -27.812 -8.671 45.435 1.00 82.75 566 GLY A O 1
ATOM 4378 N N . ASP A 1 567 ? -26.811 -6.666 45.162 1.00 88.25 567 ASP A N 1
ATOM 4379 C CA . ASP A 1 567 ? -25.810 -6.845 46.208 1.00 88.25 567 ASP A CA 1
ATOM 4380 C C . ASP A 1 567 ? -26.426 -6.912 47.619 1.00 88.25 567 ASP A C 1
ATOM 4382 O O . ASP A 1 567 ? -27.511 -6.397 47.919 1.00 88.25 567 ASP A O 1
ATOM 4386 N N . ALA A 1 568 ? -25.722 -7.598 48.521 1.00 91.69 568 ALA A N 1
ATOM 4387 C CA . ALA A 1 568 ? -26.208 -7.875 49.866 1.00 91.69 568 ALA A CA 1
ATOM 4388 C C . ALA A 1 568 ? -26.045 -6.658 50.794 1.00 91.69 568 ALA A C 1
ATOM 4390 O O . ALA A 1 568 ? -24.934 -6.296 51.178 1.00 91.69 568 ALA A O 1
ATOM 4391 N N . ILE A 1 569 ? -27.165 -6.071 51.229 1.00 95.50 569 ILE A N 1
ATOM 4392 C CA . ILE A 1 569 ? -27.143 -4.893 52.104 1.00 95.50 569 ILE A CA 1
ATOM 4393 C C . ILE A 1 569 ? -26.770 -5.231 53.553 1.00 95.50 569 ILE A C 1
ATOM 4395 O O . ILE A 1 569 ? -27.442 -6.010 54.235 1.00 95.50 569 ILE A O 1
ATOM 4399 N N . THR A 1 570 ? -25.764 -4.518 54.053 1.00 96.81 570 THR A N 1
ATOM 4400 C CA . THR A 1 570 ? -25.393 -4.403 55.467 1.00 96.81 570 THR A CA 1
ATOM 4401 C C . THR A 1 570 ? -25.914 -3.092 56.068 1.00 96.81 570 THR A C 1
ATOM 4403 O O . THR A 1 570 ? -26.119 -2.108 55.354 1.00 96.81 570 THR A O 1
ATOM 4406 N N . TYR A 1 571 ? -26.145 -3.073 57.384 1.00 97.50 571 TYR A N 1
ATOM 4407 C CA . TYR A 1 571 ? -26.693 -1.924 58.114 1.00 97.50 571 TYR A CA 1
ATOM 4408 C C . TYR A 1 571 ? -25.786 -1.556 59.293 1.00 97.50 571 TYR A C 1
ATOM 4410 O O . TYR A 1 571 ? -25.190 -2.430 59.916 1.00 97.50 571 TYR A O 1
ATOM 4418 N N . SER A 1 572 ? -25.708 -0.270 59.630 1.00 97.31 572 SER A N 1
ATOM 4419 C CA . SER A 1 572 ? -25.026 0.209 60.836 1.00 97.31 572 SER A CA 1
ATOM 4420 C C . SER A 1 572 ? -25.752 1.412 61.429 1.00 97.31 572 SER A C 1
ATOM 4422 O O . SER A 1 572 ? -25.983 2.405 60.740 1.00 97.31 572 SER A O 1
ATOM 4424 N N . TRP A 1 573 ? -26.121 1.320 62.703 1.00 98.00 573 TRP A N 1
ATOM 4425 C CA . TRP A 1 573 ? -26.852 2.327 63.462 1.00 98.00 573 TRP A CA 1
ATOM 4426 C C . TRP A 1 573 ? -25.959 2.977 64.515 1.00 98.00 573 TRP A C 1
ATOM 4428 O O . TRP A 1 573 ? -25.357 2.301 65.349 1.00 98.00 573 TRP A O 1
ATOM 4438 N N . ALA A 1 574 ? -25.957 4.306 64.543 1.00 97.00 574 ALA A N 1
ATOM 4439 C CA . ALA A 1 574 ? -25.300 5.097 65.573 1.00 97.00 574 ALA A CA 1
ATOM 4440 C C . ALA A 1 574 ? -26.274 6.124 66.153 1.00 97.00 574 ALA A C 1
ATOM 4442 O O . ALA A 1 574 ? -26.966 6.823 65.412 1.00 97.00 574 ALA A O 1
ATOM 4443 N N . GLN A 1 575 ? -26.297 6.272 67.478 1.00 97.56 575 GLN A N 1
ATOM 4444 C CA . GLN A 1 575 ? -26.877 7.467 68.084 1.00 97.56 575 GLN A CA 1
ATOM 4445 C C . GLN A 1 575 ? -25.906 8.633 67.883 1.00 97.56 575 GLN A C 1
ATOM 4447 O O . GLN A 1 575 ? -24.736 8.535 68.250 1.00 97.56 575 GLN A O 1
ATOM 4452 N N . THR A 1 576 ? -26.384 9.727 67.296 1.00 96.12 576 THR A N 1
ATOM 4453 C CA . THR A 1 576 ? -25.567 10.906 66.979 1.00 96.12 576 THR A CA 1
ATOM 4454 C C . THR A 1 576 ? -25.842 12.096 67.892 1.00 96.12 576 THR A C 1
ATOM 4456 O O . THR A 1 576 ? -25.002 12.987 67.962 1.00 96.12 576 THR A O 1
ATOM 4459 N N . ASP A 1 577 ? -26.994 12.133 68.572 1.00 96.38 577 ASP A N 1
ATOM 4460 C CA . ASP A 1 577 ? -27.353 13.210 69.504 1.00 96.38 577 ASP A CA 1
ATOM 4461 C C . ASP A 1 577 ? -28.360 12.753 70.582 1.00 96.38 577 ASP A C 1
ATOM 4463 O O . ASP A 1 577 ? -29.053 11.736 70.432 1.00 96.38 577 ASP A O 1
ATOM 4467 N N . GLY A 1 578 ? -28.458 13.532 71.660 1.00 93.38 578 GLY A N 1
ATOM 4468 C CA . GLY A 1 578 ? -29.336 13.303 72.807 1.00 93.38 578 GLY A CA 1
ATOM 4469 C C . GLY A 1 578 ? -28.750 12.381 73.884 1.00 93.38 578 GLY A C 1
ATOM 4470 O O . GLY A 1 578 ? -27.607 11.928 73.811 1.00 93.38 578 GLY A O 1
ATOM 4471 N N . THR A 1 579 ? -29.550 12.102 74.916 1.00 93.12 579 THR A N 1
ATOM 4472 C CA . THR A 1 579 ? -29.180 11.220 76.037 1.00 93.12 579 THR A CA 1
ATOM 4473 C C . THR A 1 579 ? -28.834 9.817 75.542 1.00 93.12 579 THR A C 1
ATOM 4475 O O . THR A 1 579 ? -29.654 9.172 74.891 1.00 93.12 579 THR A O 1
ATOM 4478 N N . SER A 1 580 ? -27.633 9.332 75.857 1.00 93.44 580 SER A N 1
ATOM 4479 C CA . SER A 1 580 ? -27.135 8.047 75.358 1.00 93.44 580 SER A CA 1
ATOM 4480 C C . SER A 1 580 ? -27.994 6.856 75.799 1.00 93.44 580 SER A C 1
ATOM 4482 O O . SER A 1 580 ? -28.266 6.691 76.989 1.00 93.44 580 SER A O 1
ATOM 4484 N N . VAL A 1 581 ? -28.365 6.000 74.846 1.00 95.75 581 VAL A N 1
ATOM 4485 C CA . VAL A 1 581 ? -29.082 4.735 75.075 1.00 95.75 581 VAL A CA 1
ATOM 4486 C C . VAL A 1 581 ? -28.245 3.533 74.635 1.00 95.75 581 VAL A C 1
ATOM 4488 O O . VAL A 1 581 ? -27.430 3.622 73.718 1.00 95.75 581 VAL A O 1
ATOM 4491 N N . SER A 1 582 ? -28.462 2.380 75.268 1.00 95.19 582 SER A N 1
ATOM 4492 C CA . SER A 1 582 ? -27.856 1.117 74.832 1.00 95.19 582 SER A CA 1
ATOM 4493 C C . SER A 1 582 ? -28.632 0.546 73.646 1.00 95.19 582 SER A C 1
ATOM 4495 O O . SER A 1 582 ? -29.796 0.173 73.794 1.00 95.19 582 SER A O 1
ATOM 4497 N N . LEU A 1 583 ? -27.982 0.462 72.484 1.00 96.69 583 LEU A N 1
ATOM 4498 C CA . LEU A 1 583 ? -28.551 -0.123 71.270 1.00 96.69 583 LEU A CA 1
ATOM 4499 C C . LEU A 1 583 ? -28.379 -1.648 71.248 1.00 96.69 583 LEU A C 1
ATOM 4501 O O . LEU A 1 583 ? -27.309 -2.168 71.565 1.00 96.69 583 LEU A O 1
ATOM 4505 N N . SER A 1 584 ? -29.416 -2.359 70.811 1.00 96.06 584 SER A N 1
ATOM 4506 C CA . SER A 1 584 ? -29.391 -3.789 70.494 1.00 96.06 584 SER A CA 1
ATOM 4507 C C . SER A 1 584 ? -29.734 -3.995 69.017 1.00 96.06 584 SER A C 1
ATOM 4509 O O . SER A 1 584 ? -30.684 -3.389 68.518 1.00 96.06 584 SER A O 1
ATOM 4511 N N . GLY A 1 585 ? -28.950 -4.820 68.313 1.00 95.62 585 GLY A N 1
ATOM 4512 C CA . GLY A 1 585 ? -29.086 -5.033 66.865 1.00 95.62 585 GLY A CA 1
ATOM 4513 C C . GLY A 1 585 ? -28.603 -3.855 66.008 1.00 95.62 585 GLY A C 1
ATOM 4514 O O . GLY A 1 585 ? -29.156 -3.619 64.936 1.00 95.62 585 GLY A O 1
ATOM 4515 N N . ALA A 1 586 ? -27.612 -3.091 66.482 1.00 95.81 586 ALA A N 1
ATOM 4516 C CA . ALA A 1 586 ? -27.112 -1.888 65.807 1.00 95.81 586 ALA A CA 1
ATOM 4517 C C . ALA A 1 586 ? -26.452 -2.159 64.438 1.00 95.81 586 ALA A C 1
ATOM 4519 O O . ALA A 1 586 ? -26.363 -1.259 63.617 1.00 95.81 586 ALA A O 1
ATOM 4520 N N . ASP A 1 587 ? -26.028 -3.388 64.172 1.00 95.75 587 AS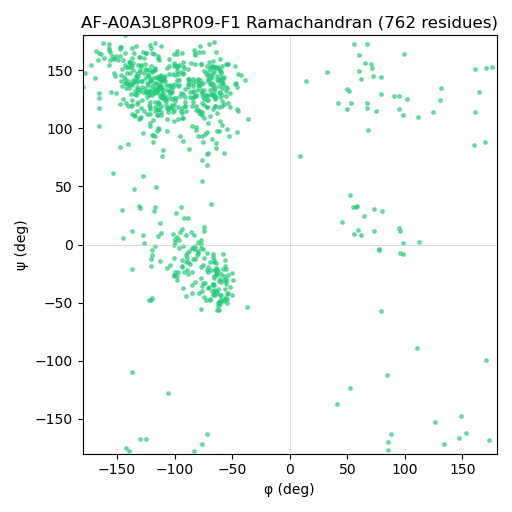P A N 1
ATOM 4521 C CA . ASP A 1 587 ? -25.480 -3.893 62.907 1.00 95.75 587 ASP A CA 1
ATOM 4522 C C . ASP A 1 587 ? -26.539 -4.586 62.021 1.00 95.75 587 ASP A C 1
ATOM 4524 O O . ASP A 1 587 ? -26.221 -5.255 61.037 1.00 95.75 587 ASP A O 1
ATOM 4528 N N . THR A 1 588 ? -27.823 -4.453 62.371 1.00 95.75 588 THR A N 1
ATOM 4529 C CA . THR A 1 588 ? -28.929 -5.151 61.706 1.00 95.75 588 THR A CA 1
ATOM 4530 C C . THR A 1 588 ? -29.950 -4.189 61.100 1.00 95.75 588 THR A C 1
ATOM 4532 O O . THR A 1 588 ? -29.979 -2.990 61.384 1.00 95.75 588 THR A O 1
ATOM 4535 N N . LYS A 1 589 ? -30.852 -4.743 60.282 1.00 96.12 589 LYS A N 1
ATOM 4536 C CA . LYS A 1 589 ? -31.965 -4.012 59.660 1.00 96.12 589 LYS A CA 1
ATOM 4537 C C . LYS A 1 589 ? -32.865 -3.286 60.680 1.00 96.12 589 LYS A C 1
ATOM 4539 O O . LYS A 1 589 ? -33.438 -2.243 60.358 1.00 96.12 589 LYS A O 1
ATOM 4544 N N . THR A 1 590 ? -32.974 -3.815 61.900 1.00 96.12 590 THR A N 1
ATOM 4545 C CA . THR A 1 590 ? -33.856 -3.303 62.955 1.00 96.12 590 THR A CA 1
ATOM 4546 C C . THR A 1 590 ? -33.087 -3.123 64.261 1.00 96.12 590 THR A C 1
ATOM 4548 O O . THR A 1 590 ? -32.771 -4.097 64.941 1.00 96.12 590 THR A O 1
ATOM 4551 N N . VAL A 1 591 ? -32.846 -1.872 64.652 1.00 97.44 591 VAL A N 1
ATOM 4552 C CA . VAL A 1 591 ? -32.258 -1.546 65.957 1.00 97.44 591 VAL A CA 1
ATOM 4553 C C . VAL A 1 591 ? -33.352 -1.398 67.016 1.00 97.44 591 VAL A C 1
ATOM 4555 O O . VAL A 1 591 ? -34.490 -1.020 66.721 1.00 97.44 591 VAL A O 1
ATOM 4558 N N . SER A 1 592 ? -33.019 -1.687 68.272 1.00 96.69 592 SER A N 1
ATOM 4559 C CA . SER A 1 592 ? -33.906 -1.469 69.417 1.00 96.69 592 SER A CA 1
ATOM 4560 C C . SER A 1 592 ? -33.170 -0.914 70.635 1.00 96.69 592 SER A C 1
ATOM 4562 O O . SER A 1 592 ? -31.967 -1.122 70.798 1.00 96.69 592 SER A O 1
ATOM 4564 N N . PHE A 1 593 ? -33.895 -0.185 71.482 1.00 97.44 593 PHE A N 1
ATOM 4565 C CA . PHE A 1 593 ? -33.408 0.360 72.751 1.00 97.44 593 PHE A CA 1
ATOM 4566 C C . PHE A 1 593 ? -34.575 0.626 73.716 1.00 97.44 593 PHE A C 1
ATOM 4568 O O . PHE A 1 593 ? -35.742 0.533 73.335 1.00 97.44 593 PHE A O 1
ATOM 4575 N N . THR A 1 594 ? -34.272 0.985 74.963 1.00 96.38 594 THR A N 1
ATOM 4576 C CA . THR A 1 594 ? -35.263 1.510 75.918 1.00 96.38 594 THR A CA 1
ATOM 4577 C C . THR A 1 594 ? -35.056 3.012 76.063 1.00 96.38 594 THR A C 1
ATOM 4579 O O . THR A 1 594 ? -33.938 3.449 76.341 1.00 96.38 594 THR A O 1
ATOM 4582 N N . SER A 1 595 ? -36.102 3.813 75.859 1.00 95.56 595 SER A N 1
ATOM 4583 C CA . SER A 1 595 ? -36.025 5.270 75.997 1.00 95.56 595 SER A CA 1
ATOM 4584 C C . SER A 1 595 ? -35.680 5.671 77.442 1.00 95.56 595 SER A C 1
ATOM 4586 O O . SER A 1 595 ? -36.194 5.037 78.367 1.00 95.56 595 SER A O 1
ATOM 4588 N N . PRO A 1 596 ? -34.864 6.716 77.661 1.00 93.62 596 PRO A N 1
ATOM 4589 C CA . PRO A 1 596 ? -34.471 7.160 78.995 1.00 93.62 596 PRO A CA 1
ATOM 4590 C C . PRO A 1 596 ? -35.655 7.661 79.837 1.00 93.62 596 PRO A C 1
ATOM 4592 O O . PRO A 1 596 ? -36.744 7.923 79.326 1.00 93.62 596 PRO A O 1
ATOM 4595 N N . ASP A 1 597 ? -35.396 7.797 81.136 1.00 91.44 597 ASP A N 1
ATOM 4596 C CA . ASP A 1 597 ? -36.159 8.618 82.084 1.00 91.44 597 ASP A CA 1
ATOM 4597 C C . ASP A 1 597 ? -35.939 10.103 81.743 1.00 91.44 597 ASP A C 1
ATOM 4599 O O . ASP A 1 597 ? -34.789 10.512 81.541 1.00 91.44 597 ASP A O 1
ATOM 4603 N N . VAL A 1 598 ? -37.009 10.894 81.606 1.00 89.38 598 VAL A N 1
ATOM 4604 C CA . VAL A 1 598 ? -36.920 12.310 81.203 1.00 89.38 598 VAL A CA 1
ATOM 4605 C C . VAL A 1 598 ? -37.945 13.169 81.940 1.00 89.38 598 VAL A C 1
ATOM 4607 O O . VAL A 1 598 ? -39.103 12.795 82.065 1.00 89.38 598 VAL A O 1
ATOM 4610 N N . ALA A 1 599 ? -37.538 14.366 82.374 1.00 86.00 599 ALA A N 1
ATOM 4611 C CA . ALA A 1 599 ? -38.432 15.334 83.025 1.00 86.00 599 ALA A CA 1
ATOM 4612 C C . ALA A 1 599 ? -39.176 16.254 82.032 1.00 86.00 599 ALA A C 1
ATOM 4614 O O . ALA A 1 599 ? -40.151 16.909 82.396 1.00 86.00 599 ALA A O 1
ATOM 4615 N N . THR A 1 600 ? -38.704 16.329 80.785 1.00 88.88 600 THR A N 1
ATOM 4616 C CA . THR A 1 600 ? -39.256 17.139 79.688 1.00 88.88 600 THR A CA 1
ATOM 4617 C C . THR A 1 600 ? -38.997 16.445 78.354 1.00 88.88 600 THR A C 1
ATOM 4619 O O . THR A 1 600 ? -38.043 15.671 78.250 1.00 88.88 600 THR A O 1
ATOM 4622 N N . ASP A 1 601 ? -39.779 16.779 77.326 1.00 92.81 601 ASP A N 1
ATOM 4623 C CA . ASP A 1 601 ? -39.602 16.285 75.955 1.00 92.81 601 ASP A CA 1
ATOM 4624 C C . ASP A 1 601 ? -38.134 16.354 75.505 1.00 92.81 601 ASP A C 1
ATOM 4626 O O . ASP A 1 601 ? -37.534 17.426 75.409 1.00 92.81 601 ASP A O 1
ATOM 4630 N N . THR A 1 602 ? -37.549 15.187 75.242 1.00 95.00 602 THR A N 1
ATOM 4631 C CA . THR A 1 602 ? -36.130 15.012 74.921 1.00 95.00 602 THR A CA 1
ATOM 4632 C C . THR A 1 602 ? -35.996 14.355 73.555 1.00 95.00 602 THR A C 1
ATOM 4634 O O . THR A 1 602 ? -36.618 13.328 73.292 1.00 95.00 602 THR A O 1
ATOM 4637 N N . ARG A 1 603 ? -35.177 14.928 72.670 1.00 96.75 603 ARG A N 1
ATOM 4638 C CA . ARG A 1 603 ? -34.926 14.380 71.328 1.00 96.75 603 ARG A CA 1
ATOM 4639 C C . ARG A 1 603 ? -33.669 13.514 71.345 1.00 96.75 603 ARG A C 1
ATOM 4641 O O . ARG A 1 603 ? -32.628 13.952 71.827 1.00 96.75 603 ARG A O 1
ATOM 4648 N N . LEU A 1 604 ? -33.773 12.307 70.803 1.00 97.25 604 LEU A N 1
ATOM 4649 C CA . LEU A 1 604 ? -32.658 11.411 70.507 1.00 97.25 604 LEU A CA 1
ATOM 4650 C C . LEU A 1 604 ? -32.534 11.310 68.987 1.00 97.25 604 LEU A C 1
ATOM 4652 O O . LEU A 1 604 ? -33.525 11.012 68.323 1.00 97.25 604 LEU A O 1
ATOM 4656 N N . THR A 1 605 ? -31.345 11.540 68.434 1.00 97.19 605 THR A N 1
ATOM 4657 C CA . THR A 1 605 ? -31.123 11.433 66.982 1.00 97.19 605 THR A CA 1
ATOM 4658 C C . THR A 1 605 ? -30.288 10.200 66.685 1.00 97.19 605 THR A C 1
ATOM 4660 O O . THR A 1 605 ? -29.209 10.027 67.256 1.00 97.19 605 THR A O 1
ATOM 4663 N N . PHE A 1 606 ? -30.769 9.366 65.768 1.00 97.75 606 PHE A N 1
ATOM 4664 C CA . PHE A 1 606 ? -30.063 8.188 65.276 1.00 97.75 606 PHE A CA 1
ATOM 4665 C C . PHE A 1 606 ? -29.767 8.351 63.792 1.00 97.75 606 PHE A C 1
ATOM 4667 O O . PHE A 1 606 ? -30.583 8.890 63.045 1.00 97.75 606 PHE A O 1
ATOM 4674 N N . LYS A 1 607 ? -28.612 7.852 63.364 1.00 97.44 607 LYS A N 1
ATOM 4675 C CA . LYS A 1 607 ? -28.227 7.725 61.963 1.00 97.44 607 LYS A CA 1
ATOM 4676 C C . LYS A 1 607 ? -28.094 6.247 61.626 1.00 97.44 607 LYS A C 1
ATOM 4678 O O . LYS A 1 607 ? -27.474 5.509 62.391 1.00 97.44 607 LYS A O 1
ATOM 4683 N N . VAL A 1 608 ? -28.644 5.840 60.489 1.00 97.81 608 VAL A N 1
ATOM 4684 C CA . VAL A 1 608 ? -28.388 4.532 59.884 1.00 97.81 608 VAL A CA 1
ATOM 4685 C C . VAL A 1 608 ? -27.628 4.711 58.580 1.00 97.81 608 VAL A C 1
ATOM 4687 O O . VAL A 1 608 ? -27.955 5.588 57.778 1.00 97.81 608 VAL A O 1
ATOM 4690 N N . THR A 1 609 ? -26.631 3.862 58.381 1.00 97.38 609 THR A N 1
ATOM 4691 C CA . THR A 1 609 ? -25.877 3.698 57.141 1.00 97.38 609 THR A CA 1
ATOM 4692 C C . THR A 1 609 ? -26.245 2.337 56.556 1.00 97.38 609 THR A C 1
ATOM 4694 O O . THR A 1 609 ? -26.158 1.329 57.258 1.00 97.38 609 THR A O 1
ATOM 4697 N N . ALA A 1 610 ? -26.666 2.301 55.292 1.00 97.00 610 ALA A N 1
ATOM 4698 C CA . ALA A 1 610 ? -26.869 1.076 54.521 1.00 97.00 610 ALA A CA 1
ATOM 4699 C C . ALA A 1 610 ? -25.784 0.981 53.438 1.00 97.00 610 ALA A C 1
ATOM 4701 O O . ALA A 1 610 ? -25.506 1.980 52.772 1.00 97.00 610 ALA A O 1
ATOM 4702 N N . SER A 1 611 ? -25.162 -0.188 53.272 1.00 95.94 611 SER A N 1
ATOM 4703 C CA . SER A 1 611 ? -24.063 -0.407 52.319 1.00 95.94 611 SER A CA 1
ATOM 4704 C C . SER A 1 611 ? -24.174 -1.761 51.624 1.00 95.94 611 SER A C 1
ATOM 4706 O O . SER A 1 611 ? -24.461 -2.765 52.274 1.00 95.94 611 SER A O 1
ATOM 4708 N N . ASP A 1 612 ? -23.906 -1.770 50.321 1.00 94.50 612 ASP A N 1
ATOM 4709 C CA . ASP A 1 612 ? -23.772 -2.944 49.441 1.00 94.50 612 ASP A CA 1
ATOM 4710 C C . ASP A 1 612 ? -22.364 -3.592 49.514 1.00 94.50 612 ASP A C 1
ATOM 4712 O O . ASP A 1 612 ? -22.111 -4.631 48.908 1.00 94.50 612 ASP A O 1
ATOM 4716 N N . GLY A 1 613 ? -21.433 -2.987 50.268 1.00 89.75 613 GLY A N 1
ATOM 4717 C CA . GLY A 1 613 ? -20.024 -3.384 50.366 1.00 89.75 613 GLY A CA 1
ATOM 4718 C C . GLY A 1 613 ? -19.052 -2.584 49.484 1.00 89.75 613 GLY A C 1
ATOM 4719 O O . GLY A 1 613 ? -17.841 -2.726 49.660 1.00 89.75 613 GLY A O 1
ATOM 4720 N N . LYS A 1 614 ? -19.547 -1.724 48.585 1.00 87.12 614 LYS A N 1
ATOM 4721 C CA . LYS A 1 614 ? -18.761 -0.841 47.698 1.00 87.12 614 LYS A CA 1
ATOM 4722 C C . LYS A 1 614 ? -19.096 0.637 47.935 1.00 87.12 614 LYS A C 1
ATOM 4724 O O . LYS A 1 614 ? -18.197 1.453 48.122 1.00 87.12 614 LYS A O 1
ATOM 4729 N N . ASP A 1 615 ? -20.385 0.955 47.981 1.00 92.75 615 ASP A N 1
ATOM 4730 C CA . ASP A 1 615 ? -20.986 2.261 48.226 1.00 92.75 615 ASP A CA 1
ATOM 4731 C C . ASP A 1 615 ? -21.826 2.256 49.517 1.00 92.75 615 ASP A C 1
ATOM 4733 O O . ASP A 1 615 ? -22.041 1.235 50.178 1.00 92.75 615 ASP A O 1
ATOM 4737 N N . SER A 1 616 ? -22.312 3.429 49.930 1.00 95.25 616 SER A N 1
ATOM 4738 C CA . SER A 1 616 ? -23.247 3.532 51.055 1.00 95.25 616 SER A CA 1
ATOM 4739 C C . SER A 1 616 ? -24.167 4.748 50.966 1.00 95.25 616 SER A C 1
ATOM 4741 O O . SER A 1 616 ? -23.888 5.732 50.278 1.00 95.25 616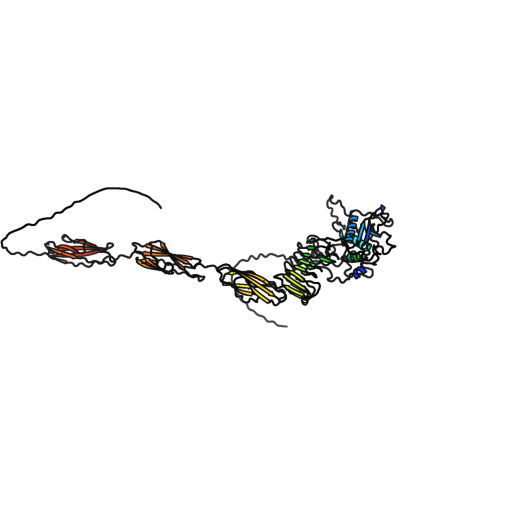 SER A O 1
ATOM 4743 N N . VAL A 1 617 ? -25.281 4.675 51.690 1.00 97.25 617 VAL A N 1
ATOM 4744 C CA . VAL A 1 617 ? -26.257 5.755 51.853 1.00 97.25 617 VAL A CA 1
ATOM 4745 C C . VAL A 1 617 ? -26.635 5.886 53.326 1.00 97.25 617 VAL A C 1
ATOM 4747 O O . VAL A 1 617 ? -26.718 4.893 54.049 1.00 97.25 617 VAL A O 1
ATOM 4750 N N . GLU A 1 618 ? -26.871 7.115 53.783 1.00 97.06 618 GLU A N 1
ATOM 4751 C CA . GLU A 1 618 ? -27.196 7.407 55.179 1.00 97.06 618 GLU A CA 1
ATOM 4752 C C . GLU A 1 618 ? -28.528 8.150 55.309 1.00 97.06 618 GLU A C 1
ATOM 4754 O O . GLU A 1 618 ? -28.858 9.004 54.482 1.00 97.06 618 GLU A O 1
ATOM 4759 N N . LYS A 1 619 ? -29.267 7.872 56.387 1.00 96.94 619 LYS A N 1
ATOM 4760 C CA . LYS A 1 619 ? -30.409 8.684 56.832 1.00 96.94 619 LYS A CA 1
ATOM 4761 C C . LYS A 1 619 ? -30.423 8.847 58.344 1.00 96.94 619 LYS A C 1
ATOM 4763 O O . LYS A 1 619 ? -29.899 8.017 59.083 1.00 96.94 619 LYS A O 1
ATOM 4768 N N . THR A 1 620 ? -31.067 9.918 58.791 1.00 96.56 620 THR A N 1
ATOM 4769 C CA . THR A 1 620 ? -31.321 10.214 60.202 1.00 96.56 620 THR A CA 1
ATOM 4770 C C . THR A 1 620 ? -32.793 10.030 60.546 1.00 96.56 620 THR A C 1
ATOM 4772 O O . THR A 1 620 ? -33.649 10.389 59.743 1.00 96.56 620 THR A O 1
ATOM 4775 N N . VAL A 1 621 ? -33.070 9.558 61.757 1.00 97.19 621 VAL A N 1
ATOM 4776 C CA . VAL A 1 621 ? -34.406 9.487 62.364 1.00 97.19 621 VAL A CA 1
ATOM 4777 C C . VAL A 1 621 ? -34.341 10.043 63.782 1.00 97.19 621 VAL A C 1
ATOM 4779 O O . VAL A 1 621 ? -33.356 9.827 64.498 1.00 97.19 621 VAL A O 1
ATOM 4782 N N . ILE A 1 622 ? -35.378 10.767 64.195 1.00 97.19 622 ILE A N 1
ATOM 4783 C CA . ILE A 1 622 ? -35.457 11.377 65.518 1.00 97.19 622 ILE A CA 1
ATOM 4784 C C . ILE A 1 622 ? -36.535 10.680 66.346 1.00 97.19 622 ILE A C 1
ATOM 4786 O O . ILE A 1 622 ? -37.685 10.533 65.932 1.00 97.19 622 ILE A O 1
ATOM 4790 N N . VAL A 1 623 ? -36.163 10.283 67.561 1.00 97.25 623 VAL A N 1
A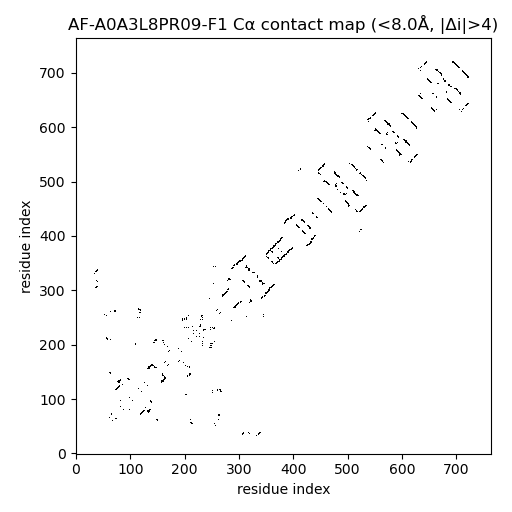TOM 4791 C CA . VAL A 1 623 ? -37.090 9.771 68.570 1.00 97.25 623 VAL A CA 1
ATOM 4792 C C . VAL A 1 623 ? -37.304 10.848 69.625 1.00 97.25 623 VAL A C 1
ATOM 4794 O O . VAL A 1 623 ? -36.363 11.260 70.302 1.00 97.25 623 VAL A O 1
ATOM 4797 N N . THR A 1 624 ? -38.540 11.319 69.765 1.00 96.12 624 THR A N 1
ATOM 4798 C CA . THR A 1 624 ? -38.935 12.260 70.819 1.00 96.12 624 THR A CA 1
ATOM 4799 C C . THR A 1 624 ? -39.484 11.474 72.004 1.00 96.12 624 THR A C 1
ATOM 4801 O O . THR A 1 624 ? -40.484 10.772 71.887 1.00 96.12 624 THR A O 1
ATOM 4804 N N . VAL A 1 625 ? -38.815 11.578 73.147 1.00 95.75 625 VAL A N 1
ATOM 4805 C CA . VAL A 1 625 ? -39.195 10.916 74.397 1.00 95.75 625 VAL A CA 1
ATOM 4806 C C . VAL A 1 625 ? -39.893 11.937 75.284 1.00 95.75 625 VAL A C 1
ATOM 4808 O O . VAL A 1 625 ? -39.290 12.956 75.617 1.00 95.75 625 VAL A O 1
ATOM 4811 N N . THR A 1 626 ? -41.145 11.685 75.652 1.00 92.94 626 THR A N 1
ATOM 4812 C CA . THR A 1 626 ? -41.945 12.560 76.519 1.00 92.94 626 THR A CA 1
ATOM 4813 C C . THR A 1 626 ? -41.990 12.016 77.956 1.00 92.94 626 THR A C 1
ATOM 4815 O O . THR A 1 626 ? -41.973 10.795 78.148 1.00 92.94 626 THR A O 1
ATOM 4818 N N . PRO A 1 627 ? -42.043 12.879 78.989 1.00 89.56 627 PRO A N 1
ATOM 4819 C CA . PRO A 1 627 ? -42.215 12.443 80.376 1.00 89.56 627 PRO A CA 1
ATOM 4820 C C . PRO A 1 627 ? -43.544 11.698 80.554 1.00 89.56 627 PRO A C 1
ATOM 4822 O O . PRO A 1 627 ? -44.532 11.998 79.871 1.00 89.56 627 PRO A O 1
ATOM 4825 N N . LYS A 1 628 ? -43.611 10.757 81.501 1.00 85.06 628 LYS A N 1
ATOM 4826 C CA . LYS A 1 628 ? -44.880 10.125 81.873 1.00 85.06 628 LYS A CA 1
ATOM 4827 C C . LYS A 1 628 ? -45.785 11.176 82.549 1.00 85.06 628 LYS A C 1
ATOM 4829 O O . LYS A 1 628 ? -45.338 11.838 83.486 1.00 85.06 628 LYS A O 1
ATOM 4834 N N . PRO A 1 629 ? -47.051 11.349 82.119 1.00 83.50 629 PRO A N 1
ATOM 4835 C CA . PRO A 1 629 ? -47.982 12.259 82.787 1.00 83.50 629 PRO A CA 1
ATOM 4836 C C . PRO A 1 629 ? -48.238 11.856 84.246 1.00 83.50 629 PRO A C 1
ATOM 4838 O O . PRO A 1 629 ? -48.378 10.669 84.530 1.00 83.50 629 PRO A O 1
ATOM 4841 N N . ASN A 1 630 ? -48.343 12.846 85.139 1.00 83.81 630 ASN A N 1
ATOM 4842 C CA . ASN A 1 630 ? -48.664 12.636 86.552 1.00 83.81 630 ASN A CA 1
ATOM 4843 C C . ASN A 1 630 ? -50.166 12.413 86.781 1.00 83.81 630 ASN A C 1
ATOM 4845 O O . ASN A 1 630 ? -50.998 13.095 86.173 1.00 83.81 630 ASN A O 1
ATOM 4849 N N . THR A 1 631 ? -50.510 11.529 87.714 1.00 85.19 631 THR A N 1
ATOM 4850 C CA . THR A 1 631 ? -51.880 11.234 88.133 1.00 85.19 631 THR A CA 1
ATOM 4851 C C . THR A 1 631 ? -52.087 11.678 89.573 1.00 85.19 631 THR A C 1
ATOM 4853 O O . THR A 1 631 ? -51.749 10.943 90.488 1.00 85.19 631 THR A O 1
ATOM 4856 N N . LYS A 1 632 ? -52.701 12.851 89.780 1.00 85.38 632 LYS A N 1
ATOM 4857 C CA . LYS A 1 632 ? -52.959 13.402 91.124 1.00 85.38 632 LYS A CA 1
ATOM 4858 C C . LYS A 1 632 ? -53.516 12.363 92.127 1.00 85.38 632 LYS A C 1
ATOM 4860 O O . LYS A 1 632 ? -54.375 11.552 91.747 1.00 85.38 632 LYS A O 1
ATOM 4865 N N . PRO A 1 633 ? -53.174 12.470 93.423 1.00 89.62 633 PRO A N 1
ATOM 4866 C CA . PRO A 1 633 ? -53.629 11.530 94.438 1.00 89.62 633 PRO A CA 1
ATOM 4867 C C . PRO A 1 633 ? -55.149 11.584 94.644 1.00 89.62 633 PRO A C 1
ATOM 4869 O O . PRO A 1 633 ? -55.807 12.617 94.466 1.00 89.62 633 PRO A O 1
ATOM 4872 N N . VAL A 1 634 ? -55.717 10.457 95.074 1.00 90.88 634 VAL A N 1
ATOM 4873 C CA . VAL A 1 634 ? -57.144 10.293 95.382 1.00 90.88 634 VAL A CA 1
ATOM 4874 C C . VAL A 1 634 ? -57.331 10.202 96.893 1.00 90.88 634 VAL A C 1
ATOM 4876 O O . VAL A 1 634 ? -56.766 9.322 97.533 1.00 90.88 634 VAL A O 1
ATOM 4879 N N . LEU A 1 635 ? -58.161 11.085 97.454 1.00 91.75 635 LEU A N 1
ATOM 4880 C CA . LEU A 1 635 ? -58.468 11.195 98.885 1.00 91.75 635 LEU A CA 1
ATOM 4881 C C . LEU A 1 635 ? -59.901 10.704 99.166 1.00 91.75 635 LEU A C 1
ATOM 4883 O O . LEU A 1 635 ? -60.862 11.194 98.565 1.00 91.75 635 LEU A O 1
ATOM 4887 N N . GLU A 1 636 ? -60.048 9.734 100.067 1.00 91.94 636 GLU A N 1
ATOM 4888 C CA . GLU A 1 636 ? -61.325 9.125 100.474 1.00 91.94 636 GLU A CA 1
ATOM 4889 C C . GLU A 1 636 ? -62.229 10.118 101.225 1.00 91.94 636 GLU A C 1
ATOM 4891 O O . GLU A 1 636 ? -61.773 11.147 101.717 1.00 91.94 636 GLU A O 1
ATOM 4896 N N . ASP A 1 637 ? -63.544 9.874 101.256 1.00 87.81 637 ASP A N 1
ATOM 4897 C CA . ASP A 1 637 ? -64.470 10.699 102.047 1.00 87.81 637 ASP A CA 1
ATOM 4898 C C . ASP A 1 637 ? -64.262 10.487 103.548 1.00 87.81 637 ASP A C 1
ATOM 4900 O O . ASP A 1 637 ? -64.102 9.361 104.015 1.00 87.81 637 ASP A O 1
ATOM 4904 N N . ILE A 1 638 ? -64.298 11.582 104.306 1.00 89.38 638 ILE A N 1
ATOM 4905 C CA . ILE A 1 638 ? -64.110 11.574 105.757 1.00 89.38 638 ILE A CA 1
ATOM 4906 C C . ILE A 1 638 ? -65.468 11.845 106.394 1.00 89.38 638 ILE A C 1
ATOM 4908 O O . ILE A 1 638 ? -66.101 12.864 106.116 1.00 89.38 638 ILE A O 1
ATOM 4912 N N . ALA A 1 639 ? -65.943 10.902 107.205 1.00 86.25 639 ALA A N 1
ATOM 4913 C CA . ALA A 1 639 ? -67.266 10.980 107.806 1.00 86.25 639 ALA A CA 1
ATOM 4914 C C . ALA A 1 639 ? -67.353 12.125 108.825 1.00 86.25 639 ALA A C 1
ATOM 4916 O O . ALA A 1 639 ? -66.448 12.326 109.632 1.00 86.25 639 ALA A O 1
ATOM 4917 N N . ASN A 1 640 ? -68.475 12.845 108.812 1.00 89.31 640 ASN A N 1
ATOM 4918 C CA . ASN A 1 640 ? -68.780 13.834 109.840 1.00 89.31 640 ASN A CA 1
ATOM 4919 C C . ASN A 1 640 ? -69.066 13.131 111.172 1.00 89.31 640 ASN A C 1
ATOM 4921 O O . ASN A 1 640 ? -69.860 12.190 111.220 1.00 89.31 640 ASN A O 1
ATOM 4925 N N . GLU A 1 641 ? -68.469 13.622 112.254 1.00 89.81 641 GLU A N 1
ATOM 4926 C CA . GLU A 1 641 ? -68.628 13.045 113.590 1.00 89.81 641 GLU A CA 1
ATOM 4927 C C . GLU A 1 641 ? -69.547 13.893 114.474 1.00 89.81 641 GLU A C 1
ATOM 4929 O O . GLU A 1 641 ? -69.752 15.088 114.253 1.00 89.81 641 GLU A O 1
ATOM 4934 N N . SER A 1 642 ? -70.096 13.284 115.525 1.00 88.38 642 SER A N 1
ATOM 4935 C CA . SER A 1 642 ? -70.737 14.030 116.604 1.00 88.38 642 SER A CA 1
ATOM 4936 C C . SER A 1 642 ? -70.401 13.404 117.946 1.00 88.38 642 SER A C 1
ATOM 4938 O O . SER A 1 642 ? -70.731 12.246 118.202 1.00 88.38 642 SER A O 1
ATOM 4940 N N . VAL A 1 643 ? -69.760 14.199 118.795 1.00 89.62 643 VAL A N 1
ATOM 4941 C CA . VAL A 1 643 ? -69.242 13.799 120.104 1.00 89.62 643 VAL A CA 1
ATOM 4942 C C . VAL A 1 643 ? -69.794 14.715 121.187 1.00 89.62 643 VAL A C 1
ATOM 4944 O O . VAL A 1 643 ? -70.296 15.797 120.893 1.00 89.62 643 VAL A O 1
ATOM 4947 N N . ASN A 1 644 ? -69.678 14.306 122.443 1.00 86.94 644 ASN A N 1
ATOM 4948 C CA . ASN A 1 644 ? -69.990 15.183 123.565 1.00 86.94 644 ASN A CA 1
ATOM 4949 C C . ASN A 1 644 ? -68.795 16.096 123.879 1.00 86.94 644 ASN A C 1
ATOM 4951 O O . ASN A 1 644 ? -67.646 15.758 123.578 1.00 86.94 644 ASN A O 1
ATOM 4955 N N . GLU A 1 645 ? -69.058 17.240 124.496 1.00 84.38 645 GLU A N 1
ATOM 4956 C CA . GLU A 1 645 ? -68.024 18.145 124.998 1.00 84.38 645 GLU A CA 1
ATOM 4957 C C . GLU A 1 645 ? -67.011 17.469 125.936 1.00 84.38 645 GLU A C 1
ATOM 4959 O O . GLU A 1 645 ? -67.287 16.442 126.561 1.00 84.38 645 GLU A O 1
ATOM 4964 N N . ASN A 1 646 ? -65.808 18.042 126.010 1.00 85.56 646 ASN A N 1
ATOM 4965 C CA . ASN A 1 646 ? -64.678 17.566 126.816 1.00 85.56 646 ASN A CA 1
ATOM 4966 C C . ASN A 1 646 ? -64.176 16.135 126.494 1.00 85.56 646 ASN A C 1
ATOM 4968 O O . ASN A 1 646 ? -63.354 15.587 127.231 1.00 85.56 646 ASN A O 1
ATOM 4972 N N . THR A 1 647 ? -64.607 15.529 125.379 1.00 89.69 647 THR A N 1
ATOM 4973 C CA . THR A 1 647 ? -64.093 14.237 124.875 1.00 89.69 647 THR A CA 1
ATOM 4974 C C . THR A 1 647 ? -63.008 14.413 123.805 1.00 89.69 647 THR A C 1
ATOM 4976 O O . THR A 1 647 ? -62.954 15.434 123.123 1.00 89.69 647 THR A O 1
ATOM 4979 N N . SER A 1 648 ? -62.118 13.432 123.636 1.00 86.62 648 SER A N 1
ATOM 4980 C CA . SER A 1 648 ? -61.109 13.463 122.564 1.00 86.62 648 SER A CA 1
ATOM 4981 C C . SER A 1 648 ? -61.696 13.023 121.222 1.00 86.62 648 SER A C 1
ATOM 4983 O O . SER A 1 648 ? -62.333 11.975 121.137 1.00 86.62 648 SER A O 1
ATOM 4985 N N . VAL A 1 649 ? -61.410 13.789 120.171 1.00 90.56 649 VAL A N 1
ATOM 4986 C CA . VAL A 1 649 ? -61.785 13.529 118.774 1.00 90.56 649 VAL A CA 1
ATOM 4987 C C . VAL A 1 649 ? -60.536 13.182 117.973 1.00 90.56 649 VAL A C 1
ATOM 4989 O O . VAL A 1 649 ? -59.469 13.762 118.198 1.00 90.56 649 VAL A O 1
ATOM 4992 N N . SER A 1 650 ? -60.658 12.268 117.010 1.00 90.12 650 SER A N 1
ATOM 4993 C CA . SER A 1 650 ? -59.574 11.947 116.085 1.00 90.12 650 SER A CA 1
ATOM 4994 C C . SER A 1 650 ? -60.104 11.689 114.679 1.00 90.12 650 SER A C 1
ATOM 4996 O O . SER A 1 650 ? -60.907 10.790 114.471 1.00 90.12 650 SER A O 1
ATOM 4998 N N . LEU A 1 651 ? -59.627 12.471 113.711 1.00 91.12 651 LEU A N 1
ATOM 4999 C CA . LEU A 1 651 ? -60.056 12.419 112.316 1.00 91.12 651 LEU A CA 1
ATOM 5000 C C . LEU A 1 651 ? -58.910 11.866 111.468 1.00 91.12 651 LEU A C 1
ATOM 5002 O O . LEU A 1 651 ? -57.794 12.381 111.521 1.00 91.12 651 LEU A O 1
ATOM 5006 N N . THR A 1 652 ? -59.178 10.821 110.686 1.00 91.50 652 THR A N 1
ATOM 5007 C CA . THR A 1 652 ? -58.179 10.163 109.827 1.00 91.50 652 THR A CA 1
ATOM 5008 C C . THR A 1 652 ? -58.528 10.350 108.356 1.00 91.50 652 THR A C 1
ATOM 5010 O O . THR A 1 652 ? -59.669 10.142 107.956 1.00 91.50 652 THR A O 1
ATOM 5013 N N . ALA A 1 653 ? -57.531 10.712 107.552 1.00 92.25 653 ALA A N 1
ATOM 5014 C CA . ALA A 1 653 ? -57.630 10.828 106.103 1.00 92.25 653 ALA A CA 1
ATOM 5015 C C . ALA A 1 653 ? -56.946 9.631 105.437 1.00 92.25 653 ALA A C 1
ATOM 5017 O O . ALA A 1 653 ? -55.841 9.262 105.819 1.00 92.25 653 ALA A O 1
ATOM 5018 N N . ASN A 1 654 ? -57.557 9.042 104.413 1.00 91.56 654 ASN A N 1
ATOM 5019 C CA . ASN A 1 654 ? -56.917 8.032 103.571 1.00 91.56 654 ASN A CA 1
ATOM 5020 C C . ASN A 1 654 ? -56.763 8.596 102.163 1.00 91.56 654 ASN A C 1
ATOM 5022 O O . ASN A 1 654 ? -57.761 8.954 101.542 1.00 91.56 654 ASN A O 1
ATOM 5026 N N . ALA A 1 655 ? -55.542 8.641 101.645 1.00 91.38 655 ALA A N 1
ATOM 5027 C CA . ALA A 1 655 ? -55.297 8.908 100.239 1.00 91.38 655 ALA A CA 1
ATOM 5028 C C . ALA A 1 655 ? -54.348 7.865 99.641 1.00 91.38 655 ALA A C 1
ATOM 5030 O O . ALA A 1 655 ? -53.500 7.319 100.350 1.00 91.38 655 ALA A O 1
ATOM 5031 N N . ASN A 1 656 ? -54.517 7.605 98.345 1.00 89.00 656 ASN A N 1
ATOM 5032 C CA . ASN A 1 656 ? -53.703 6.693 97.544 1.00 89.00 656 ASN A CA 1
ATOM 5033 C C . ASN A 1 656 ? -53.301 7.382 96.236 1.00 89.00 656 ASN A C 1
ATOM 5035 O O . ASN A 1 656 ? -54.070 8.182 95.699 1.00 89.00 656 ASN A O 1
ATOM 5039 N N . ASP A 1 657 ? -52.121 7.044 95.727 1.00 90.06 657 ASP A N 1
ATOM 5040 C CA . ASP A 1 657 ? -51.582 7.571 94.476 1.00 90.06 657 ASP A CA 1
ATOM 5041 C C . ASP A 1 657 ? -51.485 6.463 93.415 1.00 90.06 657 ASP A C 1
ATOM 5043 O O . ASP A 1 657 ? -51.208 5.308 93.751 1.00 90.06 657 ASP A O 1
ATOM 5047 N N . ALA A 1 658 ? -51.761 6.792 92.150 1.00 85.06 658 ALA A N 1
ATOM 5048 C CA . ALA A 1 658 ? -51.800 5.811 91.060 1.00 85.06 658 ALA A CA 1
ATOM 5049 C C . ALA A 1 658 ? -50.439 5.601 90.374 1.00 85.06 658 ALA A C 1
ATOM 5051 O O . ALA A 1 658 ? -50.220 4.550 89.766 1.00 85.06 658 ALA A O 1
ATOM 5052 N N . ASP A 1 659 ? -49.533 6.573 90.480 1.00 84.50 659 ASP A N 1
ATOM 5053 C CA . ASP A 1 659 ? -48.159 6.482 89.991 1.00 84.50 659 ASP A CA 1
ATOM 5054 C C . ASP A 1 659 ? -47.201 5.916 91.054 1.00 84.50 659 ASP A C 1
ATOM 5056 O O . ASP A 1 659 ? -46.129 5.408 90.717 1.00 84.50 659 ASP A O 1
ATOM 5060 N N . GLY A 1 660 ? -47.645 5.889 92.314 1.00 78.38 660 GLY A N 1
ATOM 5061 C CA . GLY A 1 660 ? -46.929 5.348 93.466 1.00 78.38 660 GLY A CA 1
ATOM 5062 C C . GLY A 1 660 ? -46.144 6.405 94.241 1.00 78.38 660 GLY A C 1
ATOM 5063 O O . GLY A 1 660 ? -45.297 6.041 95.062 1.00 78.38 660 GLY A O 1
ATOM 5064 N N . ASP A 1 661 ? -46.407 7.689 93.990 1.00 84.88 661 ASP A N 1
ATOM 5065 C CA . ASP A 1 661 ? -45.679 8.786 94.618 1.00 84.88 661 ASP A CA 1
ATOM 5066 C C . ASP A 1 661 ? -46.038 8.942 96.118 1.00 84.88 661 ASP A C 1
ATOM 5068 O O . ASP A 1 661 ? -47.174 8.673 96.533 1.00 84.88 661 ASP A O 1
ATOM 5072 N N . PRO A 1 662 ? -45.087 9.348 96.990 1.00 87.19 662 PRO A N 1
ATOM 5073 C CA . PRO A 1 662 ? -45.323 9.402 98.434 1.00 87.19 662 PRO A CA 1
ATOM 5074 C C . PRO A 1 662 ? -46.284 10.526 98.845 1.00 87.19 662 PRO A C 1
ATOM 5076 O O . PRO A 1 662 ? -46.013 11.704 98.619 1.00 87.19 662 PRO A O 1
ATOM 5079 N N . ILE A 1 663 ? -47.368 10.180 99.547 1.00 91.81 663 ILE A N 1
ATOM 5080 C CA . ILE A 1 663 ? -48.377 11.162 99.971 1.00 91.81 663 ILE A CA 1
ATOM 5081 C C . ILE A 1 663 ? -48.034 11.831 101.309 1.00 91.81 663 ILE A C 1
ATOM 5083 O O . ILE A 1 663 ? -47.791 11.175 102.325 1.00 91.81 663 ILE A O 1
ATOM 5087 N N . THR A 1 664 ? -48.134 13.158 101.317 1.00 92.06 664 THR A N 1
ATOM 5088 C CA . THR A 1 664 ? -48.070 14.046 102.487 1.00 92.06 664 THR A CA 1
ATOM 5089 C C . THR A 1 664 ? -49.456 14.602 102.834 1.00 92.06 664 THR A C 1
ATOM 5091 O O . THR A 1 664 ? -50.304 14.739 101.952 1.00 92.06 664 THR A O 1
ATOM 5094 N N . TYR A 1 665 ? -49.705 14.916 104.113 1.00 94.75 665 TYR A N 1
ATOM 5095 C CA . TYR A 1 665 ? -51.008 15.383 104.615 1.00 94.75 665 TYR A CA 1
ATOM 5096 C C . TYR A 1 665 ? -50.891 16.753 105.299 1.00 94.75 665 TYR A C 1
ATOM 5098 O O . TYR A 1 665 ? -49.865 17.070 105.895 1.00 94.75 665 TYR A O 1
ATOM 5106 N N . SER A 1 666 ? -51.952 17.563 105.254 1.00 93.19 666 SER A N 1
ATOM 5107 C CA . SER A 1 666 ? -52.031 18.824 106.005 1.00 93.19 666 SER A CA 1
ATOM 5108 C C . SER A 1 666 ? -53.459 19.140 106.451 1.00 93.19 666 SER A C 1
ATOM 5110 O O . SER A 1 666 ? -54.355 19.272 105.622 1.00 93.19 666 SER A O 1
ATOM 5112 N N . TRP A 1 667 ? -53.670 19.278 107.759 1.00 94.94 667 TRP A N 1
ATOM 5113 C CA . TRP A 1 667 ? -54.951 19.553 108.406 1.00 94.94 667 TRP A CA 1
ATOM 5114 C C . TRP A 1 667 ? -55.031 20.980 108.940 1.00 94.94 667 TRP A C 1
ATOM 5116 O O . TRP A 1 667 ? -54.126 21.471 109.613 1.00 94.94 667 TRP A O 1
ATOM 5126 N N . THR A 1 668 ? -56.177 21.617 108.721 1.00 92.31 668 THR A N 1
ATOM 5127 C CA . THR A 1 668 ? -56.493 22.960 109.219 1.00 92.31 668 THR A CA 1
ATOM 5128 C C . THR A 1 668 ? -57.918 23.002 109.759 1.00 92.31 668 THR A C 1
ATOM 5130 O O . THR A 1 668 ? -58.840 22.477 109.136 1.00 92.31 668 THR A O 1
ATOM 5133 N N . GLN A 1 669 ? -58.136 23.646 110.907 1.00 93.69 669 GLN A N 1
ATOM 5134 C CA . GLN A 1 669 ? -59.491 24.033 111.299 1.00 93.69 669 GLN A CA 1
ATOM 5135 C C . GLN A 1 669 ? -59.911 25.254 110.474 1.00 93.69 669 GLN A C 1
ATOM 5137 O O . GLN A 1 669 ? -59.160 26.218 110.350 1.00 93.69 669 GLN A O 1
ATOM 5142 N N . THR A 1 670 ? -61.107 25.202 109.895 1.00 90.19 670 THR A N 1
ATOM 5143 C CA . THR A 1 670 ? -61.655 26.227 108.992 1.00 90.19 670 THR A CA 1
ATOM 5144 C C . THR A 1 670 ? -62.950 26.861 109.507 1.00 90.19 670 THR A C 1
ATOM 5146 O O . THR A 1 670 ? -63.387 27.869 108.956 1.00 90.19 670 THR A O 1
ATOM 5149 N N . GLY A 1 671 ? -63.552 26.328 110.578 1.00 87.81 671 GLY A N 1
ATOM 5150 C CA . GLY A 1 671 ? -64.738 26.911 111.209 1.00 87.81 671 GLY A CA 1
ATOM 5151 C C . GLY A 1 671 ? -65.038 26.378 112.614 1.00 87.81 671 GLY A C 1
ATOM 5152 O O . GLY A 1 671 ? -64.532 25.328 113.023 1.00 87.81 671 GLY A O 1
ATOM 5153 N N . GLY A 1 672 ? -65.889 27.112 113.336 1.00 88.00 672 GLY A N 1
ATOM 5154 C CA . GLY A 1 672 ? -66.283 26.831 114.722 1.00 88.00 672 GLY A CA 1
ATOM 5155 C C . GLY A 1 672 ? -65.319 27.400 115.772 1.00 88.00 672 GLY A C 1
ATOM 5156 O O . GLY A 1 672 ? -64.434 28.193 115.458 1.00 88.00 672 GLY A O 1
ATOM 5157 N N . THR A 1 673 ? -65.505 27.007 117.033 1.00 86.19 673 THR A N 1
ATOM 5158 C CA . THR A 1 673 ? -64.612 27.360 118.150 1.00 86.19 673 THR A CA 1
ATOM 5159 C C . THR A 1 673 ? -63.231 26.738 117.948 1.00 86.19 673 THR A C 1
ATOM 5161 O O . THR A 1 673 ? -63.128 25.526 117.768 1.00 86.19 673 THR A O 1
ATOM 5164 N N . ASN A 1 674 ? -62.168 27.545 117.994 1.00 86.88 674 ASN A N 1
ATOM 5165 C CA . ASN A 1 674 ? -60.801 27.059 117.789 1.00 86.88 674 ASN A CA 1
ATOM 5166 C C . ASN A 1 674 ? -60.405 26.003 118.833 1.00 86.88 674 ASN A C 1
ATOM 5168 O O . ASN A 1 674 ? -60.531 26.239 120.035 1.00 86.88 674 ASN A O 1
ATOM 5172 N N . VAL A 1 675 ? -59.860 24.882 118.363 1.00 90.12 675 VAL A N 1
ATOM 5173 C CA . VAL A 1 675 ? -59.294 23.806 119.185 1.00 90.12 675 VAL A CA 1
ATOM 5174 C C . VAL A 1 675 ? -57.800 23.638 118.914 1.00 90.12 675 VAL A C 1
ATOM 5176 O O . VAL A 1 675 ? -57.319 23.874 117.806 1.00 90.12 675 VAL A O 1
ATOM 5179 N N . SER A 1 676 ? -57.050 23.200 119.926 1.00 89.12 676 SER A N 1
ATOM 5180 C CA . SER A 1 676 ? -55.643 22.825 119.752 1.00 89.12 676 SER A CA 1
ATOM 5181 C C . SER A 1 676 ? -55.555 21.477 119.039 1.00 89.12 676 SER A C 1
ATOM 5183 O O . SER A 1 676 ? -55.874 20.444 119.627 1.00 89.12 676 SER A O 1
ATOM 5185 N N . LEU A 1 677 ? -55.124 21.496 117.777 1.00 89.62 677 LEU A N 1
ATOM 5186 C CA . LEU A 1 677 ? -54.902 20.295 116.973 1.00 89.62 677 LEU A CA 1
ATOM 5187 C C . LEU A 1 677 ? -53.514 19.695 117.233 1.00 89.62 677 LEU A C 1
ATOM 5189 O O . LEU A 1 677 ? -52.528 20.419 117.366 1.00 89.62 677 LEU A O 1
ATOM 5193 N N . SER A 1 678 ? -53.437 18.366 117.238 1.00 90.44 678 SER A N 1
ATOM 5194 C CA . SER A 1 678 ? -52.197 17.587 117.275 1.00 90.44 678 SER A CA 1
ATOM 5195 C C . SER A 1 678 ? -52.150 16.617 116.092 1.00 90.44 678 SER A C 1
ATOM 5197 O O . SER A 1 678 ? -53.172 16.019 115.749 1.00 90.44 678 SER A O 1
ATOM 5199 N N . GLY A 1 679 ? -50.978 16.465 115.465 1.00 89.19 679 GLY A N 1
ATOM 5200 C CA . GLY A 1 679 ? -50.783 15.620 114.276 1.00 89.19 679 GLY A CA 1
ATOM 5201 C C . GLY A 1 679 ? -51.225 16.258 112.952 1.00 89.19 679 GLY A C 1
ATOM 5202 O O . GLY A 1 679 ? -51.638 15.540 112.044 1.00 89.19 679 GLY A O 1
ATOM 5203 N N . THR A 1 680 ? -51.176 17.591 112.832 1.00 90.75 680 THR A N 1
ATOM 5204 C CA . THR A 1 680 ? -51.710 18.340 111.675 1.00 90.75 680 THR A CA 1
ATOM 5205 C C . THR A 1 680 ? -51.024 18.052 110.339 1.00 90.75 680 THR A C 1
ATOM 5207 O O . THR A 1 680 ? -51.617 18.295 109.300 1.00 90.75 680 THR A O 1
ATOM 5210 N N . ASP A 1 681 ? -49.795 17.553 110.340 1.00 90.44 681 ASP A N 1
ATOM 5211 C CA . ASP A 1 681 ? -49.010 17.139 109.168 1.00 90.44 681 ASP A CA 1
ATOM 5212 C C . ASP A 1 681 ? -49.062 15.618 108.918 1.00 90.44 681 ASP A C 1
ATOM 5214 O O . ASP A 1 681 ? -48.366 15.081 108.055 1.00 90.44 681 ASP A O 1
ATOM 5218 N N . THR A 1 682 ? -49.893 14.901 109.679 1.00 90.69 682 THR A N 1
ATOM 5219 C CA . THR A 1 682 ? -49.984 13.441 109.642 1.00 90.69 682 THR A CA 1
ATOM 5220 C C . THR A 1 682 ? -51.318 12.959 109.075 1.00 90.69 682 THR A C 1
ATOM 5222 O O . THR A 1 682 ? -52.280 13.711 108.905 1.00 90.69 682 THR A O 1
ATOM 5225 N N . LYS A 1 683 ? -51.395 11.648 108.828 1.00 91.88 683 LYS A N 1
ATOM 5226 C CA . LYS A 1 683 ? -52.607 10.964 108.368 1.00 91.88 683 LYS A CA 1
ATOM 5227 C C . LYS A 1 683 ? -53.814 11.152 109.311 1.00 91.88 683 LYS A C 1
ATOM 5229 O O . LYS A 1 683 ? -54.957 11.111 108.855 1.00 91.88 683 LYS A O 1
ATOM 5234 N N . THR A 1 684 ? -53.567 11.385 110.602 1.00 91.38 684 THR A N 1
ATOM 5235 C CA . THR A 1 684 ? -54.595 11.458 111.647 1.00 91.38 684 THR A CA 1
ATOM 5236 C C . THR A 1 684 ? -54.394 12.693 112.521 1.00 91.38 684 THR A C 1
ATOM 5238 O O . THR A 1 684 ? -53.422 12.778 113.268 1.00 91.38 684 THR A O 1
ATOM 5241 N N . VAL A 1 685 ? -55.347 13.624 112.487 1.00 94.38 685 VAL A N 1
ATOM 5242 C CA . VAL A 1 685 ? -55.375 14.767 113.409 1.00 94.38 685 VAL A CA 1
ATOM 5243 C C . VAL A 1 685 ? -56.213 14.432 114.645 1.00 94.38 685 VAL A C 1
ATOM 5245 O O . VAL A 1 685 ? -57.135 13.615 114.592 1.00 94.38 685 VAL A O 1
ATOM 5248 N N . SER A 1 686 ? -55.906 15.055 115.779 1.00 91.56 686 SER A N 1
ATOM 5249 C CA . SER A 1 686 ? -56.668 14.907 117.023 1.00 91.56 686 SER A CA 1
ATOM 5250 C C . SER A 1 686 ? -56.807 16.226 117.778 1.00 91.56 686 SER A C 1
ATOM 5252 O O . SER A 1 686 ? -55.970 17.119 117.637 1.00 91.56 686 SER A O 1
ATOM 5254 N N . PHE A 1 687 ? -57.874 16.354 118.566 1.00 93.56 687 PHE A N 1
ATOM 5255 C CA . PHE A 1 687 ? -58.133 17.488 119.459 1.00 93.56 687 PHE A CA 1
ATOM 5256 C C . PHE A 1 687 ? -59.075 17.073 120.598 1.00 93.56 687 PHE A C 1
ATOM 5258 O O . PHE A 1 687 ? -59.736 16.038 120.516 1.00 93.56 687 PHE A O 1
ATOM 5265 N N . THR A 1 688 ? -59.181 17.890 121.645 1.00 90.00 688 THR A N 1
ATOM 5266 C CA . THR A 1 688 ? -60.225 17.733 122.672 1.00 90.00 688 THR A CA 1
ATOM 5267 C C . THR A 1 688 ? -61.407 18.636 122.341 1.00 90.00 688 THR A C 1
ATOM 5269 O O . THR A 1 688 ? -61.228 19.834 122.112 1.00 90.00 688 THR A O 1
ATOM 5272 N N . ALA A 1 689 ? -62.610 18.067 122.306 1.00 89.31 689 ALA A N 1
ATOM 5273 C CA . ALA A 1 689 ? -63.863 18.784 122.136 1.00 89.31 689 ALA A CA 1
ATOM 5274 C C . ALA A 1 689 ? -64.008 19.877 123.214 1.00 89.31 689 ALA A C 1
ATOM 5276 O O . ALA A 1 689 ? -63.873 19.564 124.399 1.00 89.31 689 ALA A O 1
ATOM 5277 N N . PRO A 1 690 ? -64.276 21.141 122.844 1.00 87.00 690 PRO A N 1
ATOM 5278 C CA . PRO A 1 690 ? -64.444 22.219 123.809 1.00 87.00 690 PRO A CA 1
ATOM 5279 C C . PRO A 1 690 ? -65.743 22.056 124.606 1.00 87.00 690 PRO A C 1
ATOM 5281 O O . PRO A 1 690 ? -66.692 21.436 124.129 1.00 87.00 690 PRO A O 1
ATOM 5284 N N . ASP A 1 691 ? -65.776 22.666 125.787 1.00 85.12 691 ASP A N 1
ATOM 5285 C CA . ASP A 1 691 ? -66.980 22.921 126.588 1.00 85.12 691 ASP A CA 1
ATOM 5286 C C . ASP A 1 691 ? -67.905 23.897 125.830 1.00 85.12 691 ASP A C 1
ATOM 5288 O O . ASP A 1 691 ? -67.438 24.943 125.357 1.00 85.12 691 ASP A O 1
ATOM 5292 N N . VAL A 1 692 ? -69.188 23.561 125.639 1.00 83.94 692 VAL A N 1
ATOM 5293 C CA . VAL A 1 692 ? -70.107 24.320 124.773 1.00 83.94 692 VAL A CA 1
ATOM 5294 C C . VAL A 1 692 ? -71.495 24.513 125.388 1.00 83.94 692 VAL A C 1
ATOM 5296 O O . VAL A 1 692 ? -72.243 23.583 125.649 1.00 83.94 692 VAL A O 1
ATOM 5299 N N . ALA A 1 693 ? -71.932 25.771 125.503 1.00 80.44 693 ALA A N 1
ATOM 5300 C CA . ALA A 1 693 ? -73.257 26.104 126.042 1.00 80.44 693 ALA A CA 1
ATOM 5301 C C . ALA A 1 693 ? -74.447 25.636 125.165 1.00 80.44 693 ALA A C 1
ATOM 5303 O O . ALA A 1 693 ? -75.597 25.690 125.605 1.00 80.44 693 ALA A O 1
ATOM 5304 N N . ALA A 1 694 ? -74.198 25.192 123.931 1.00 82.81 694 ALA A N 1
ATOM 5305 C CA . ALA A 1 694 ? -75.158 24.564 123.022 1.00 82.81 694 ALA A CA 1
ATOM 5306 C C . ALA A 1 694 ? -74.408 23.792 121.922 1.00 82.81 694 ALA A C 1
ATOM 5308 O O . ALA A 1 694 ? -73.240 24.088 121.654 1.00 82.81 694 ALA A O 1
ATOM 5309 N N . ASP A 1 695 ? -75.086 22.852 121.257 1.00 86.19 695 ASP A N 1
ATOM 5310 C CA . ASP A 1 695 ? -74.497 22.032 120.194 1.00 86.19 695 ASP A CA 1
ATOM 5311 C C . ASP A 1 695 ? -73.802 22.893 119.122 1.00 86.19 695 ASP A C 1
ATOM 5313 O O . ASP A 1 695 ? -74.426 23.717 118.449 1.00 86.19 695 ASP A O 1
ATOM 5317 N N . THR A 1 696 ? -72.490 22.709 118.969 1.00 89.00 696 THR A N 1
ATOM 5318 C CA . THR A 1 696 ? -71.614 23.573 118.164 1.00 89.00 696 THR A CA 1
ATOM 5319 C C . THR A 1 696 ? -70.865 22.747 117.129 1.00 89.00 696 THR A C 1
ATOM 5321 O O . THR A 1 696 ? -70.273 21.722 117.453 1.00 89.00 696 THR A O 1
ATOM 5324 N N . THR A 1 697 ? -70.852 23.189 115.871 1.00 90.00 697 THR A N 1
ATOM 5325 C CA . THR A 1 697 ? -70.144 22.475 114.796 1.00 90.00 697 THR A CA 1
ATOM 5326 C C . THR A 1 697 ? -68.780 23.099 114.527 1.00 90.00 697 THR A C 1
ATOM 5328 O O . THR A 1 697 ? -68.675 24.299 114.274 1.00 90.00 697 THR A O 1
ATOM 5331 N N . LEU A 1 698 ? -67.743 22.266 114.572 1.00 92.88 698 LEU A N 1
ATOM 5332 C CA . LEU A 1 698 ? -66.390 22.580 114.124 1.00 92.88 698 LEU A CA 1
ATOM 5333 C C . LEU A 1 698 ? -66.196 22.049 112.702 1.00 92.88 698 LEU A C 1
ATOM 5335 O O . LEU A 1 698 ? -66.733 20.996 112.360 1.00 92.88 698 LEU A O 1
ATOM 5339 N N . THR A 1 699 ? -65.407 22.744 111.889 1.00 90.88 699 THR A N 1
ATOM 5340 C CA . THR A 1 699 ? -65.127 22.351 110.500 1.00 90.88 699 THR A CA 1
ATOM 5341 C C . THR A 1 699 ? -63.624 22.255 110.288 1.00 90.88 699 THR A C 1
ATOM 5343 O O . THR A 1 699 ? -62.893 23.192 110.610 1.00 90.88 699 THR A O 1
ATOM 5346 N N . PHE A 1 700 ? -63.163 21.149 109.713 1.00 93.50 700 PHE A N 1
ATOM 5347 C CA . PHE A 1 700 ? -61.759 20.869 109.421 1.00 93.50 700 PHE A CA 1
ATOM 5348 C C . PHE A 1 700 ? -61.581 20.588 107.933 1.00 93.50 700 PHE A C 1
ATOM 5350 O O . PHE A 1 700 ? -62.455 20.007 107.296 1.00 93.50 700 PHE A O 1
ATOM 5357 N N . LYS A 1 701 ? -60.440 20.993 107.379 1.00 93.62 701 LYS A N 1
ATOM 5358 C CA . LYS A 1 701 ? -60.029 20.699 106.009 1.00 93.62 701 LYS A CA 1
ATOM 5359 C C . LYS A 1 701 ? -58.705 19.949 106.036 1.00 93.62 701 LYS A C 1
ATOM 5361 O O . LYS A 1 701 ? -57.779 20.394 106.714 1.00 93.62 701 LYS A O 1
ATOM 5366 N N . VAL A 1 702 ? -58.615 18.861 105.280 1.00 94.62 702 VAL A N 1
ATOM 5367 C CA . VAL A 1 702 ? -57.366 18.146 105.004 1.00 94.62 702 VAL A CA 1
ATOM 5368 C C . VAL A 1 702 ? -56.987 18.303 103.537 1.00 94.62 702 VAL A C 1
ATOM 5370 O O . VAL A 1 702 ? -57.857 18.276 102.667 1.00 94.62 702 VAL A O 1
ATOM 5373 N N . SER A 1 703 ? -55.695 18.457 103.274 1.00 92.62 703 SER A N 1
ATOM 5374 C CA . SER A 1 703 ? -55.074 18.326 101.957 1.00 92.62 703 SER A CA 1
ATOM 5375 C C . SER A 1 703 ? -54.180 17.086 101.936 1.00 92.62 703 SER A C 1
ATOM 5377 O O . SER A 1 703 ? -53.515 16.800 102.934 1.00 92.62 703 SER A O 1
ATOM 5379 N N . ALA A 1 704 ? -54.174 16.361 100.819 1.00 93.25 704 ALA A N 1
ATOM 5380 C CA . ALA A 1 704 ? -53.253 15.268 100.526 1.00 93.25 704 ALA A CA 1
ATOM 5381 C C . ALA A 1 704 ? -52.507 15.569 99.214 1.00 93.25 704 ALA A C 1
ATOM 5383 O O . ALA A 1 704 ? -53.142 15.933 98.222 1.00 93.25 704 ALA A O 1
ATOM 5384 N N . SER A 1 705 ? -51.178 15.434 99.203 1.00 91.94 705 SER A N 1
ATOM 5385 C CA . SER A 1 705 ? -50.316 15.780 98.059 1.00 91.94 705 SER A CA 1
ATOM 5386 C C . SER A 1 705 ? -49.225 14.738 97.818 1.00 91.94 705 SER A C 1
ATOM 5388 O O . SER A 1 705 ? -48.593 14.289 98.772 1.00 91.94 705 SER A O 1
ATOM 5390 N N . ASP A 1 706 ? -48.992 14.409 96.547 1.00 89.06 706 ASP A N 1
ATOM 5391 C CA . ASP A 1 706 ? -47.922 13.539 96.022 1.00 89.06 706 ASP A CA 1
ATOM 5392 C C . ASP A 1 706 ? -46.581 14.292 95.816 1.00 89.06 706 ASP A C 1
ATOM 5394 O O . ASP A 1 706 ? -45.573 13.705 95.427 1.00 89.06 706 ASP A O 1
ATOM 5398 N N . GLY A 1 707 ? -46.557 15.609 96.067 1.00 83.56 707 GLY A N 1
ATOM 5399 C CA . GLY A 1 707 ? -45.417 16.496 95.817 1.00 83.56 707 GLY A CA 1
ATOM 5400 C C . GLY A 1 707 ? -45.443 17.249 94.478 1.00 83.56 707 GLY A C 1
ATOM 5401 O O . GLY A 1 707 ? -44.612 18.139 94.286 1.00 83.56 707 GLY A O 1
ATOM 5402 N N . LYS A 1 708 ? -46.394 16.959 93.580 1.00 82.81 708 LYS A N 1
ATOM 5403 C CA . LYS A 1 708 ? -46.618 17.665 92.300 1.00 82.81 708 LYS A CA 1
ATOM 5404 C C . LYS A 1 708 ? -48.020 18.284 92.233 1.00 82.81 708 LYS A C 1
ATOM 5406 O O . LYS A 1 708 ? -48.161 19.453 91.881 1.00 82.81 708 LYS A O 1
ATOM 5411 N N . ASP A 1 709 ? -49.030 17.515 92.624 1.00 86.81 709 ASP A N 1
ATOM 5412 C CA . ASP A 1 709 ? -50.452 17.838 92.671 1.00 86.81 709 ASP A CA 1
ATOM 5413 C C . ASP A 1 709 ? -51.010 17.676 94.102 1.00 86.81 709 ASP A C 1
ATOM 5415 O O . ASP A 1 709 ? -50.349 17.203 95.030 1.00 86.81 709 ASP A O 1
ATOM 5419 N N . SER A 1 710 ? -52.255 18.103 94.332 1.00 90.06 710 SER A N 1
ATOM 5420 C CA . SER A 1 710 ? -52.932 17.890 95.620 1.00 90.06 710 SER A CA 1
ATOM 5421 C C . SER A 1 710 ? -54.453 17.825 95.495 1.00 90.06 710 SER A C 1
ATOM 5423 O O . SER A 1 710 ? -55.048 18.288 94.518 1.00 90.06 710 SER A O 1
ATOM 5425 N N . VAL A 1 711 ? -55.092 17.241 96.508 1.00 93.69 711 VAL A N 1
ATOM 5426 C CA . VAL A 1 711 ? -56.548 17.135 96.644 1.00 93.69 711 VAL A CA 1
ATOM 5427 C C . VAL A 1 711 ? -56.963 17.468 98.077 1.00 93.69 711 VAL A C 1
ATOM 5429 O O . VAL A 1 711 ? -56.303 17.066 99.032 1.00 93.69 711 VAL A O 1
ATOM 5432 N N . GLU A 1 712 ? -58.069 18.196 98.243 1.00 93.81 712 GLU A N 1
ATOM 5433 C CA . GLU A 1 712 ? -58.566 18.626 99.554 1.00 93.81 712 GLU A CA 1
ATOM 5434 C C . GLU A 1 712 ? -59.973 18.090 99.844 1.00 93.81 712 GLU A C 1
ATOM 5436 O O . GLU A 1 712 ? -60.800 17.978 98.935 1.00 93.81 712 GLU A O 1
ATOM 5441 N N . LYS A 1 713 ? -60.274 17.826 101.122 1.00 93.62 713 LYS A N 1
ATOM 5442 C CA . LYS A 1 713 ? -61.633 17.549 101.616 1.00 93.62 713 LYS A CA 1
ATOM 5443 C C . LYS A 1 713 ? -61.918 18.230 102.946 1.00 93.62 713 LYS A C 1
ATOM 5445 O O . LYS A 1 713 ? -61.011 18.556 103.707 1.00 93.62 713 LYS A O 1
ATOM 5450 N N . VAL A 1 714 ? -63.207 18.431 103.210 1.00 92.75 714 VAL A N 1
ATOM 5451 C CA . VAL A 1 714 ? -63.742 19.070 104.416 1.00 92.75 714 VAL A CA 1
ATOM 5452 C C . VAL A 1 714 ? -64.574 18.060 105.202 1.00 92.75 714 VAL A C 1
ATOM 5454 O O . VAL A 1 714 ? -65.344 17.309 104.611 1.00 92.75 714 VAL A O 1
ATOM 5457 N N . VAL A 1 715 ? -64.437 18.077 106.526 1.00 93.62 715 VAL A N 1
ATOM 5458 C CA . VAL A 1 715 ? -65.199 17.267 107.485 1.00 93.62 715 VAL A CA 1
ATOM 5459 C C . VAL A 1 715 ? -65.681 18.151 108.635 1.00 93.62 715 VAL A C 1
ATOM 5461 O O . VAL A 1 715 ? -64.979 19.071 109.060 1.00 93.62 715 VAL A O 1
ATOM 5464 N N . THR A 1 716 ? -66.882 17.893 109.147 1.00 92.62 716 THR A N 1
ATOM 5465 C CA . THR A 1 716 ? -67.451 18.610 110.296 1.00 92.62 716 THR A CA 1
ATOM 5466 C C . THR A 1 716 ? -67.597 17.710 111.515 1.00 92.62 716 THR A C 1
ATOM 5468 O O . THR A 1 716 ? -68.004 16.557 111.384 1.00 92.62 716 THR A O 1
ATOM 5471 N N . VAL A 1 717 ? -67.356 18.261 112.704 1.00 90.81 717 VAL A N 1
ATOM 5472 C CA . VAL A 1 717 ? -67.568 17.588 113.991 1.00 90.81 717 VAL A CA 1
ATOM 5473 C C . VAL A 1 717 ? -68.555 18.398 114.830 1.00 90.81 717 VAL A C 1
ATOM 5475 O O . VAL A 1 717 ? -68.266 19.538 115.195 1.00 90.81 717 VAL A O 1
ATOM 5478 N N . THR A 1 718 ? -69.721 17.831 115.142 1.00 90.50 718 THR A N 1
ATOM 5479 C CA . THR A 1 718 ? -70.741 18.478 115.987 1.00 90.50 718 THR A CA 1
ATOM 5480 C C . THR A 1 718 ? -70.563 18.084 117.451 1.00 90.50 718 THR A C 1
ATOM 5482 O O . THR A 1 718 ? -70.852 16.949 117.838 1.00 90.50 718 THR A O 1
ATOM 5485 N N . ILE A 1 719 ? -70.112 19.041 118.258 1.00 90.88 719 ILE A N 1
ATOM 5486 C CA . ILE A 1 719 ? -69.914 18.922 119.704 1.00 90.88 719 ILE A CA 1
ATOM 5487 C C . ILE A 1 719 ? -71.250 19.135 120.417 1.00 90.88 719 ILE A C 1
ATOM 5489 O O . ILE A 1 719 ? -71.909 20.139 120.154 1.00 90.88 719 ILE A O 1
ATOM 5493 N N . LYS A 1 720 ? -71.643 18.216 121.301 1.00 87.31 720 LYS A N 1
ATOM 5494 C CA . LYS A 1 720 ? -72.907 18.234 122.055 1.00 87.31 720 LYS A CA 1
ATOM 5495 C C . LYS A 1 720 ? -72.727 18.684 123.505 1.00 87.31 720 LYS A C 1
ATOM 5497 O O . LYS A 1 720 ? -71.818 18.199 124.179 1.00 87.31 720 LYS A O 1
ATOM 5502 N N . ASN A 1 721 ? -73.641 19.534 123.972 1.00 83.94 721 ASN A N 1
ATOM 5503 C CA . ASN A 1 721 ? -73.720 20.029 125.357 1.00 83.94 721 ASN A CA 1
ATOM 5504 C C . ASN A 1 721 ? -74.363 18.984 126.301 1.00 83.94 721 ASN A C 1
ATOM 5506 O O . ASN A 1 721 ? -75.379 18.377 125.946 1.00 83.94 721 ASN A O 1
ATOM 5510 N N . ILE A 1 722 ? -73.832 18.808 127.516 1.00 78.19 722 ILE A N 1
ATOM 5511 C CA . ILE A 1 722 ? -74.405 17.991 128.595 1.00 78.19 722 ILE A CA 1
ATOM 5512 C C . ILE A 1 722 ? -74.727 18.860 129.829 1.00 78.19 722 ILE A C 1
ATOM 5514 O O . ILE A 1 722 ? -73.864 19.218 130.627 1.00 78.19 722 ILE A O 1
ATOM 5518 N N . ALA A 1 723 ? -76.019 19.103 130.075 1.00 61.66 723 ALA A N 1
ATOM 5519 C CA . ALA A 1 723 ? -76.476 19.868 131.240 1.00 61.66 723 ALA A CA 1
ATOM 5520 C C . ALA A 1 723 ? -76.226 19.152 132.601 1.00 61.66 723 ALA A C 1
ATOM 5522 O O . ALA A 1 723 ? -76.402 17.934 132.697 1.00 61.66 723 ALA A O 1
ATOM 5523 N N . PRO A 1 724 ? -75.893 19.888 133.686 1.00 51.31 724 PRO A N 1
ATOM 5524 C CA . PRO A 1 724 ? -75.473 19.303 134.965 1.00 51.31 724 PRO A CA 1
ATOM 5525 C C . PRO A 1 724 ? -76.628 18.822 135.867 1.00 51.31 724 PRO A C 1
ATOM 5527 O O . PRO A 1 724 ? -77.638 19.505 136.045 1.00 51.31 724 PRO A O 1
ATOM 5530 N N . THR A 1 725 ? -76.434 17.676 136.529 1.00 44.06 725 THR A N 1
ATOM 5531 C CA . THR A 1 725 ? -77.314 17.118 137.578 1.00 44.06 725 THR A CA 1
ATOM 5532 C C . THR A 1 725 ? -76.786 17.402 138.993 1.00 44.06 725 THR A C 1
ATOM 5534 O O . THR A 1 725 ? -75.581 17.431 139.226 1.00 44.06 725 THR A O 1
ATOM 5537 N N . ALA A 1 726 ? -77.686 17.605 139.965 1.00 38.19 726 ALA A N 1
ATOM 5538 C CA . ALA A 1 726 ? -77.351 18.016 141.337 1.00 38.19 726 ALA A CA 1
ATOM 5539 C C . ALA A 1 726 ? -77.790 16.989 142.403 1.00 38.19 726 ALA A C 1
ATOM 5541 O O . ALA A 1 726 ? -78.887 16.441 142.295 1.00 38.19 726 ALA A O 1
ATOM 5542 N N . GLY A 1 727 ? -76.995 16.787 143.472 1.00 33.50 727 GLY A N 1
ATOM 5543 C CA . GLY A 1 727 ? -77.436 15.983 144.627 1.00 33.50 727 GLY A CA 1
ATOM 5544 C C . GLY A 1 727 ? -76.410 15.588 145.711 1.00 33.50 727 GLY A C 1
ATOM 5545 O O . GLY A 1 727 ? -75.954 14.454 145.711 1.00 33.50 727 GLY A O 1
ATOM 5546 N N . ASN A 1 728 ? -76.235 16.466 146.712 1.00 30.56 728 ASN A N 1
ATOM 5547 C CA . ASN A 1 728 ? -75.938 16.191 148.143 1.00 30.56 728 ASN A CA 1
ATOM 5548 C C . ASN A 1 728 ? -74.536 15.659 148.610 1.00 30.56 728 ASN A C 1
ATOM 5550 O O . ASN A 1 728 ? -73.852 14.993 147.838 1.00 30.56 728 ASN A O 1
ATOM 5554 N N . PRO A 1 729 ? -74.091 15.950 149.866 1.00 53.34 729 PRO A N 1
ATOM 5555 C CA . PRO A 1 729 ? -72.721 15.690 150.349 1.00 53.34 729 PRO A CA 1
ATOM 5556 C C . PRO A 1 729 ? -72.588 14.638 151.478 1.00 53.34 729 PRO A C 1
ATOM 5558 O O . PRO A 1 729 ? -73.545 14.388 152.202 1.00 53.34 729 PRO A O 1
ATOM 5561 N N . ASP A 1 730 ? -71.362 14.136 151.666 1.00 39.84 730 ASP A N 1
ATOM 5562 C CA . ASP A 1 730 ? -70.705 13.692 152.921 1.00 39.84 730 ASP A CA 1
ATOM 5563 C C . ASP A 1 730 ? -69.196 13.552 152.574 1.00 39.84 730 ASP A C 1
ATOM 5565 O O . ASP A 1 730 ? -68.862 13.135 151.468 1.00 39.84 730 ASP A O 1
ATOM 5569 N N . ASP A 1 731 ? -68.227 14.153 153.267 1.00 35.16 731 ASP A N 1
ATOM 5570 C CA . ASP A 1 731 ? -67.701 13.938 154.629 1.00 35.16 731 ASP A CA 1
ATOM 5571 C C . ASP A 1 731 ? -66.452 13.015 154.672 1.00 35.16 731 ASP A C 1
ATOM 5573 O O . ASP A 1 731 ? -66.513 11.830 154.371 1.00 35.16 731 ASP A O 1
ATOM 5577 N N . LYS A 1 732 ? -65.335 13.612 155.128 1.00 34.25 732 LYS A N 1
ATOM 5578 C CA . LYS A 1 732 ? -64.114 13.028 155.739 1.00 34.25 732 LYS A CA 1
ATOM 5579 C C . LYS A 1 732 ? -63.115 12.132 154.958 1.00 34.25 732 LYS A C 1
ATOM 5581 O O . LYS A 1 732 ? -63.355 10.973 154.662 1.00 34.25 732 LYS A O 1
ATOM 5586 N N . ASP A 1 733 ? -61.889 12.680 154.889 1.00 35.31 733 ASP A N 1
ATOM 5587 C CA . ASP A 1 733 ? -60.682 12.167 155.587 1.00 35.31 733 ASP A CA 1
ATOM 5588 C C . ASP A 1 733 ? -59.980 10.893 155.046 1.00 35.31 733 ASP A C 1
ATOM 5590 O O . ASP A 1 733 ? -60.484 9.785 155.186 1.00 35.31 733 ASP A O 1
ATOM 5594 N N . ASN A 1 734 ? -58.729 10.993 154.557 1.00 32.84 734 ASN A N 1
ATOM 5595 C CA . ASN A 1 734 ? -57.526 11.013 155.423 1.00 32.84 734 ASN A CA 1
ATOM 5596 C C . ASN A 1 734 ? -56.182 10.890 154.644 1.00 32.84 734 ASN A C 1
ATOM 5598 O O . ASN A 1 734 ? -56.092 10.247 153.603 1.00 32.84 734 ASN A O 1
ATOM 5602 N N . SER A 1 735 ? -55.125 11.464 155.231 1.00 33.72 735 SER A N 1
ATOM 5603 C CA . SER A 1 735 ? -53.710 11.030 155.236 1.00 33.72 735 SER A CA 1
ATOM 5604 C C . SER A 1 735 ? -52.932 10.656 153.947 1.00 33.72 735 SER A C 1
ATOM 5606 O O . SER A 1 735 ? -53.052 9.561 153.411 1.00 33.72 735 SER A O 1
ATOM 5608 N N . ASP A 1 736 ? -51.903 11.478 153.701 1.00 36.06 736 ASP A N 1
ATOM 5609 C CA . ASP A 1 736 ? -50.473 11.102 153.625 1.00 36.06 736 ASP A CA 1
ATOM 5610 C C . ASP A 1 736 ? -49.790 10.443 152.395 1.00 36.06 736 ASP A C 1
ATOM 5612 O O . ASP A 1 736 ? -50.031 9.304 152.012 1.00 36.06 736 ASP A O 1
ATOM 5616 N N . LYS A 1 737 ? -48.672 11.118 152.054 1.00 35.22 737 LYS A N 1
ATOM 5617 C CA . LYS A 1 737 ? -47.286 10.607 151.899 1.00 35.22 737 LYS A CA 1
ATOM 5618 C C . LYS A 1 737 ? -46.704 10.255 150.511 1.00 35.22 737 LYS A C 1
ATOM 5620 O O . LYS A 1 737 ? -46.853 9.162 149.987 1.00 35.22 737 LYS A O 1
ATOM 5625 N N . SER A 1 738 ? -45.735 11.111 150.152 1.00 31.33 738 SER A N 1
ATOM 5626 C CA . SER A 1 738 ? -44.310 10.771 149.923 1.00 31.33 738 SER A CA 1
ATOM 5627 C C . SER A 1 738 ? -43.747 10.845 148.494 1.00 31.33 738 SER A C 1
ATOM 5629 O O . SER A 1 738 ? -43.946 9.961 147.678 1.00 31.33 738 SER A O 1
ATOM 5631 N N . SER A 1 739 ? -42.885 11.857 148.307 1.00 31.97 739 SER A N 1
ATOM 5632 C CA . SER A 1 739 ? -41.536 11.805 147.695 1.00 31.97 739 SER A CA 1
ATOM 5633 C C . SER A 1 739 ? -41.282 11.117 146.339 1.00 31.97 739 SER A C 1
ATOM 5635 O O . SER A 1 739 ? -41.485 9.916 146.197 1.00 31.97 739 SER A O 1
ATOM 5637 N N . GLY A 1 740 ? -40.534 11.796 145.457 1.00 29.64 740 GLY A N 1
ATOM 5638 C CA . GLY A 1 740 ? -39.683 11.108 144.467 1.00 29.64 740 GLY A CA 1
ATOM 5639 C C . GLY A 1 740 ? -39.285 11.964 143.267 1.00 29.64 740 GLY A C 1
ATOM 5640 O O . GLY A 1 740 ? -39.967 11.950 142.255 1.00 29.64 740 GLY A O 1
ATOM 5641 N N . GLY A 1 741 ? -38.204 12.738 143.383 1.00 31.44 741 GLY A N 1
ATOM 5642 C CA . GLY A 1 741 ? -37.830 13.761 142.402 1.00 31.44 741 GLY A CA 1
ATOM 5643 C C . GLY A 1 741 ? -37.143 13.313 141.101 1.00 31.44 741 GLY A C 1
ATOM 5644 O O . GLY A 1 741 ? -36.533 12.254 141.027 1.00 31.44 741 GLY A O 1
ATOM 5645 N N . GLY A 1 742 ? -37.120 14.259 140.153 1.00 33.09 742 GLY A N 1
ATOM 5646 C CA . GLY A 1 742 ? -35.901 14.671 139.441 1.00 33.09 742 GLY A CA 1
ATOM 5647 C C . GLY A 1 742 ? -35.652 14.146 138.019 1.00 33.09 742 GLY A C 1
ATOM 5648 O O . GLY A 1 742 ? -35.511 12.950 137.810 1.00 33.09 742 GLY A O 1
ATOM 5649 N N . SER A 1 743 ? -35.439 15.073 137.071 1.00 29.97 743 SER A N 1
ATOM 5650 C CA . SER A 1 743 ? -34.255 15.113 136.183 1.00 29.97 743 SER A CA 1
ATOM 5651 C C . SER A 1 743 ? -34.180 16.457 135.419 1.00 29.97 743 SER A C 1
ATOM 5653 O O . SER A 1 743 ? -35.125 17.243 135.460 1.00 29.97 743 SER A O 1
ATOM 5655 N N . MET A 1 744 ? -33.036 16.757 134.790 1.00 33.25 744 MET A N 1
ATOM 5656 C CA . MET A 1 744 ? -32.643 18.080 134.257 1.00 33.25 744 MET A CA 1
ATOM 5657 C C . MET A 1 744 ? -32.892 18.279 132.748 1.00 33.25 744 MET A C 1
ATOM 5659 O O . MET A 1 744 ? -32.984 17.309 132.002 1.00 33.25 744 MET A O 1
ATOM 5663 N N . GLY A 1 745 ? -32.866 19.541 132.279 1.00 31.81 745 GLY A N 1
ATOM 5664 C CA . GLY A 1 745 ? -32.885 19.898 130.851 1.00 31.81 745 GLY A CA 1
ATOM 5665 C C . GLY A 1 745 ? -32.084 21.164 130.481 1.00 31.81 745 GLY A C 1
ATOM 5666 O O . GLY A 1 745 ? -32.025 22.117 131.254 1.00 31.81 745 GLY A O 1
ATOM 5667 N N . TRP A 1 746 ? -31.486 21.132 129.280 1.00 29.75 746 TRP A N 1
ATOM 5668 C CA . TRP A 1 746 ? -30.710 22.171 128.560 1.00 29.75 746 TRP A CA 1
ATOM 5669 C C . TRP A 1 746 ? -31.064 22.044 127.031 1.00 29.75 746 TRP A C 1
ATOM 5671 O O . TRP A 1 746 ? -31.846 21.158 126.702 1.00 29.75 746 TRP A O 1
ATOM 5681 N N . ILE A 1 747 ? -30.584 22.796 126.018 1.00 36.31 747 ILE A N 1
ATOM 5682 C CA . ILE A 1 747 ? -29.524 23.819 125.909 1.00 36.31 747 ILE A CA 1
ATOM 5683 C C . ILE A 1 747 ? -29.778 24.786 124.702 1.00 36.31 747 ILE A C 1
ATOM 5685 O O . ILE A 1 747 ? -29.973 24.323 123.588 1.00 36.31 747 ILE A O 1
ATOM 5689 N N . PHE A 1 748 ? -29.697 26.111 124.922 1.00 33.31 748 PHE A N 1
ATOM 5690 C CA . PHE A 1 748 ? -29.248 27.177 123.980 1.00 33.31 748 PHE A CA 1
ATOM 5691 C C . PHE A 1 748 ? -29.936 27.489 122.618 1.00 33.31 748 PHE A C 1
ATOM 5693 O O . PHE A 1 748 ? -30.688 26.719 122.033 1.00 33.31 748 PHE A O 1
ATOM 5700 N N . THR A 1 749 ? -29.608 28.691 122.110 1.00 33.69 749 THR A N 1
ATOM 5701 C CA . THR A 1 749 ? -30.028 29.316 120.840 1.00 33.69 749 THR A CA 1
ATOM 5702 C C . THR A 1 749 ? -28.886 30.157 120.217 1.00 33.69 749 THR A C 1
ATOM 5704 O O . THR A 1 749 ? -28.196 30.833 120.969 1.00 33.69 749 THR A O 1
ATOM 5707 N N . LEU A 1 750 ? -28.775 30.177 118.866 1.00 31.23 750 LEU A N 1
ATOM 5708 C CA . LEU A 1 750 ? -28.379 31.311 117.963 1.00 31.23 750 LEU A CA 1
ATOM 5709 C C . LEU A 1 750 ? -27.014 32.066 118.176 1.00 31.23 750 LEU A C 1
ATOM 5711 O O . LEU A 1 750 ? -26.380 31.893 119.209 1.00 31.23 750 LEU A O 1
ATOM 5715 N N . PRO A 1 751 ? -26.549 33.001 117.293 1.00 57.34 751 PRO A N 1
ATOM 5716 C CA . PRO A 1 751 ? -26.667 33.160 115.818 1.00 57.34 751 PRO A CA 1
ATOM 5717 C C . PRO A 1 751 ? -25.376 33.651 115.055 1.00 57.34 751 PRO A C 1
ATOM 5719 O O . PRO A 1 751 ? -24.383 34.034 115.661 1.00 57.34 751 PRO A O 1
ATOM 5722 N N . LEU A 1 752 ? -25.512 33.834 113.719 1.00 30.48 752 LEU A N 1
ATOM 5723 C CA . LEU A 1 752 ? -25.046 34.987 112.879 1.00 30.48 752 LEU A CA 1
ATOM 5724 C C . LEU A 1 752 ? -23.651 35.069 112.163 1.00 30.48 752 LEU A C 1
ATOM 5726 O O . LEU A 1 752 ? -22.601 35.132 112.788 1.00 30.48 752 LEU A O 1
ATOM 5730 N N . LEU A 1 753 ? -23.749 35.356 110.841 1.00 28.88 753 LEU A N 1
ATOM 5731 C CA . LEU A 1 753 ? -22.986 36.323 109.993 1.00 28.88 753 LEU A CA 1
ATOM 5732 C C . LEU A 1 753 ? -21.731 35.906 109.156 1.00 28.88 753 LEU A C 1
ATOM 5734 O O . LEU A 1 753 ? -20.730 35.466 109.703 1.00 28.88 753 LEU A O 1
ATOM 5738 N N . ALA A 1 754 ? -21.766 36.252 107.844 1.00 31.91 754 ALA A N 1
ATOM 5739 C CA . ALA A 1 754 ? -20.736 36.983 107.040 1.00 31.91 754 ALA A CA 1
ATOM 5740 C C . ALA A 1 754 ? -20.266 36.405 105.661 1.00 31.91 754 ALA A C 1
ATOM 5742 O O . ALA A 1 754 ? -19.751 35.302 105.563 1.00 31.91 754 ALA A O 1
ATOM 5743 N N . LEU A 1 755 ? -20.409 37.258 104.625 1.00 30.98 755 LEU A N 1
ATOM 5744 C CA . LEU A 1 755 ? -19.679 37.469 103.341 1.00 30.98 755 LEU A CA 1
ATOM 5745 C C . LEU A 1 755 ? -18.673 36.425 102.767 1.00 30.98 755 LEU A C 1
ATOM 5747 O O . LEU A 1 755 ? -17.726 36.062 103.453 1.00 30.98 755 LEU A O 1
ATOM 5751 N N . ALA A 1 756 ? -18.680 36.214 101.426 1.00 32.06 756 ALA A N 1
ATOM 5752 C CA . ALA A 1 756 ? -17.723 36.850 100.469 1.00 32.06 756 ALA A CA 1
ATOM 5753 C C . ALA A 1 756 ? -17.613 36.220 99.038 1.00 32.06 756 ALA A C 1
ATOM 5755 O O . ALA A 1 756 ? -17.349 35.038 98.880 1.00 32.06 756 ALA A O 1
ATOM 5756 N N . LEU A 1 757 ? -17.684 37.082 98.004 1.00 32.22 757 LEU A N 1
ATOM 5757 C CA . LEU A 1 757 ? -16.903 37.113 96.733 1.00 32.22 757 LEU A CA 1
ATOM 5758 C C . LEU A 1 757 ? -16.568 35.837 95.896 1.00 32.22 757 LEU A C 1
ATOM 5760 O O . LEU A 1 757 ? -15.625 35.120 96.208 1.00 32.22 757 LEU A O 1
ATOM 5764 N N . GLY A 1 758 ? -17.009 35.840 94.620 1.00 29.14 758 GLY A N 1
ATOM 5765 C CA . GLY A 1 758 ? -16.076 36.194 93.522 1.00 29.14 758 GLY A CA 1
ATOM 5766 C C . GLY A 1 758 ? -15.951 35.315 92.249 1.00 29.14 758 GLY A C 1
ATOM 5767 O O . GLY A 1 758 ? -15.631 34.141 92.331 1.00 29.14 758 GLY A O 1
ATOM 5768 N N . ARG A 1 759 ? -15.945 36.002 91.078 1.00 31.19 759 ARG A N 1
ATOM 5769 C CA . ARG A 1 759 ? -15.299 35.644 89.771 1.00 31.19 759 ARG A CA 1
ATOM 5770 C C . ARG A 1 759 ? -15.890 34.473 88.936 1.00 31.19 759 ARG A C 1
ATOM 5772 O O . ARG A 1 759 ? -16.447 33.553 89.496 1.00 31.19 759 ARG A O 1
ATOM 5779 N N . ARG A 1 760 ? -15.715 34.383 87.595 1.00 33.56 760 ARG A N 1
ATOM 5780 C CA . ARG A 1 760 ? -15.576 35.358 86.461 1.00 33.56 760 ARG A CA 1
ATOM 5781 C C . ARG A 1 760 ? -15.461 34.569 85.123 1.00 33.56 760 ARG A C 1
ATOM 5783 O O . ARG A 1 760 ? -14.702 33.614 85.118 1.00 33.56 760 ARG A O 1
ATOM 5790 N N . LYS A 1 761 ? -15.978 35.119 84.000 1.00 33.47 761 LYS A N 1
ATOM 5791 C CA . LYS A 1 761 ? -15.649 34.804 82.566 1.00 33.47 761 LYS A CA 1
ATOM 5792 C C . LYS A 1 761 ? -15.999 33.386 82.035 1.00 33.47 761 LYS A C 1
ATOM 5794 O O . LYS A 1 761 ? -15.918 32.447 82.796 1.00 33.47 761 LYS A O 1
ATOM 5799 N N . ARG A 1 762 ? -16.210 33.090 80.741 1.00 38.06 762 ARG A N 1
ATOM 5800 C CA . ARG A 1 762 ? -16.507 33.741 79.429 1.00 38.06 762 ARG A CA 1
ATOM 5801 C C . ARG A 1 762 ? -16.105 32.690 78.354 1.00 38.06 762 ARG A C 1
ATOM 5803 O O . ARG A 1 762 ? -15.085 32.048 78.583 1.00 38.06 762 ARG A O 1
ATOM 5810 N N . LEU A 1 763 ? -16.747 32.696 77.175 1.00 38.81 763 LEU A N 1
ATOM 5811 C CA . LEU A 1 763 ? -16.425 31.921 75.946 1.00 38.81 763 LEU A CA 1
ATOM 5812 C C . LEU A 1 763 ? -16.888 30.444 75.973 1.00 38.81 763 LEU A C 1
ATOM 5814 O O . LEU A 1 763 ? -16.819 29.817 77.025 1.00 38.81 763 LEU A O 1
ATOM 5818 N N . HIS A 1 764 ? -17.338 29.854 74.858 1.00 37.38 764 HIS A N 1
ATOM 5819 C CA . HIS A 1 764 ? -17.452 30.411 73.493 1.00 37.38 764 HIS A CA 1
ATOM 5820 C C . HIS A 1 764 ? -18.766 31.146 73.201 1.00 37.38 764 HIS A C 1
ATOM 5822 O O . HIS A 1 764 ? -19.786 30.814 73.836 1.00 37.38 764 HIS A O 1
#